Protein AF-A0A812QYU5-F1 (afdb_monomer_lite)

Foldseek 3Di:
DDDDDDDDDDDDPVVVVVVVVVVVVVVVVVVVVVVVVVVVVVVVVVVVVVVVVVVVVVVVVVVVVVVVVVVVVVVVVVVVVVVVVVVVVVVVVVVVCVVVVNDDDDDDDDDDDDDDDDDDDDDDDDDDDDDDDDDDDDDDDDDDDADDDDDDDDDDDDDDDDDDDDDDDDDDDDDDDDDDDDDDDDDDDDDDDDDDDDDDDDDDPDDWDKDKDKFQADPPAAQQFDWDQDLVQLWTFTQDGHCRHRLVVVCVVCVVPPNVPRDDHGKTFQDWDPDGSHNVVNVVSSVPDRMIMTITTDDDHDDDDDDDDDDDDDDDDDDDDDDDDDDDDDDDDDDDDDDDDDDDDDDDDDPDPPPDPPPDVQVVQQPDDDQQDCVLFVEKDDPDVQKIKTWAADPVRFKIKIKIKHALADAKKWKWFCALQHLALIWIFIWFDDPNDIDTFIFHDNDPDQTHTDPDDQKDWLDWDCPPSMTITMIMGGQWDQDVSTDDRLFQWKGKMKIFGPRHRPRDDGPDIDIDIFRRHPYRDDPFPPLVVFFKFDDWQPFAWQAADPPADDGQKWKKKFKAFVQVGGDPVDDLLDKWFFQKKAKFWDPQANQFFFKKWKFFFDVVQCVVVVDDGNDMDRHVLPPGPRRAFTQDIGGPPDGMPGHPQQEGAIGRNPGGMMMMMTITGRSVSDPPDTTTIDIMTGIDPDHHNAHKGKEKFFCFAACLQDPFAAAQAFKDKDQKAKDALVLQLQFPDFKKFWAFKWWDKADFWAKKWKFKDAPNHTDDTQGIDNGDDNSRTDTIGGSCRMDGRRMMMIMIIIGGNSVPPGTAARHSHNSHITTMMMTIIDRDSQDPDYWRWRPDDPWTWTARDDNVNVPDDDVVVVSVDVVNSVVRIDTDPRDPDDPPNDDTRDDCQDPSVQVSSCVSLVDNCVPQRDPPDPPSVVVVVVVVVVVVSVVSD

Sequence (941 aa):
MLFNEIDEVPFHRICMAMRLSEEDGKQQVLSLKMLVNERMEEVWQKGRQVLTQVQQKQQSKTDQLVSELRQLKERQEALQTEHESLKQMLVLAASQLALLGMGVPDGKLSQGLSTPTTVGTDSVHEITPQRSDPLNAEAGYSPLPEVPTFPFATAAGAPLSLAKVLSSSHTPEFGPGADAAPRLPAPLSLATSLSVNEAPYSARAQTPSVFSLTLRKADDTELGLSVEPVESQKVLLVKGINADGAVEAFNRQCGDLNPERMVLPGDRIISVNSVSYDPDKMLDECREKQLIKLTLARGDGPLPENPAASTGRMSGLRAAATEFVPKTSQEPPLPEVLRSPPKMAGWPWAVLLAALPAGSAAAACYSSGDIFMQENFPFCQELQPGLLMYFGPSADGDYMKLGMYAENHTGWSALGIGGNGGMKGAQQIVVRKVEDEFVAEERYSTDYTMPLLQETQEVLLFFASEAGGHTSWGVLLPARSCKAGERYAMEDVGMFMHWALGDTHSFGYHTQRGQFHTNLVAGPPAPPPDMSTYDAAELTMPNVAVVLGDGGADRKNPYICSMFDLMEVLPSSRNFSDKHHAAMFSPVLDSASRQYVHHMILYECSDQAAADNNFTHHQVIGNCERMLRGCQTTKWPWAVGGEDLVLPENVGIPLGNGARWYALQVHYYNPNLDSGVRDSSGVRLSLAPSLRTHDAETFGLVGGASPMQREPLPPGVANISIPSAVLPAECTNQWPVEEITVLGVMHHAHLVGKELSVHVTRNGEYVGEMRREKIYDFNHQSLEGSSVKKLKRGDELTLTCSYDTSGRTEPTNFGDFTQDEMCLAYFLHYPALTSRRLMFLRANGDTRISLCPSPQMLSGQNAFELTQNPLQLLSLAVTSTAPALNPPACESHGDLASAAAVDVLRAMTGVDVSRFTTDTSAASSAAALMALAAAAWRFMW

Structure (mmCIF, N/CA/C/O backbone):
data_AF-A0A812QYU5-F1
#
_entry.id   AF-A0A812QYU5-F1
#
loop_
_atom_site.group_PDB
_atom_site.id
_atom_site.type_symbol
_atom_site.label_atom_id
_atom_site.label_alt_id
_atom_site.label_comp_id
_atom_site.label_asym_id
_atom_site.label_entity_id
_atom_site.label_seq_id
_atom_site.pdbx_PDB_ins_code
_atom_site.Cartn_x
_atom_site.Cartn_y
_atom_site.Cartn_z
_atom_site.occupancy
_atom_site.B_iso_or_equiv
_atom_site.auth_seq_id
_atom_site.auth_comp_id
_atom_site.auth_asym_id
_atom_site.auth_atom_id
_atom_site.pdbx_PDB_model_num
ATOM 1 N N . MET A 1 1 ? -67.963 21.994 72.493 1.00 32.75 1 MET A N 1
ATOM 2 C CA . MET A 1 1 ? -67.371 21.260 73.638 1.00 32.75 1 MET A CA 1
ATOM 3 C C . MET A 1 1 ? -66.173 20.462 73.128 1.00 32.75 1 MET A C 1
ATOM 5 O O . MET A 1 1 ? -65.967 20.464 71.922 1.00 32.75 1 MET A O 1
ATOM 9 N N . LEU A 1 2 ? -65.341 19.942 74.035 1.00 32.41 2 LEU A N 1
ATOM 10 C CA . LEU A 1 2 ? -63.933 19.566 73.814 1.00 32.41 2 LEU A CA 1
ATOM 11 C C . LEU A 1 2 ? -63.672 18.282 72.989 1.00 32.41 2 LEU A C 1
ATOM 13 O O . LEU A 1 2 ? -64.582 17.499 72.734 1.00 32.41 2 LEU A O 1
ATOM 17 N N . PHE A 1 3 ? -62.394 18.118 72.616 1.00 42.47 3 PHE A N 1
ATOM 18 C CA . PHE A 1 3 ? -61.719 16.918 72.084 1.00 42.47 3 PHE A CA 1
ATOM 19 C C . PHE A 1 3 ? -61.451 15.838 73.165 1.00 42.47 3 PHE A C 1
ATOM 21 O O . PHE A 1 3 ? -61.511 16.164 74.350 1.00 42.47 3 PHE A O 1
ATOM 28 N N . ASN A 1 4 ? -61.146 14.596 72.725 1.00 37.44 4 ASN A N 1
ATOM 29 C CA . ASN A 1 4 ? -60.073 13.649 73.164 1.00 37.44 4 ASN A CA 1
ATOM 30 C C . ASN A 1 4 ? -60.382 12.219 72.612 1.00 37.44 4 ASN A C 1
ATOM 32 O O . ASN A 1 4 ? -61.548 11.839 72.586 1.00 37.44 4 ASN A O 1
ATOM 36 N N . GLU A 1 5 ? -59.492 11.534 71.868 1.00 38.78 5 GLU A N 1
ATOM 37 C CA . GLU A 1 5 ? -58.338 10.644 72.222 1.00 38.78 5 GLU A CA 1
ATOM 38 C C . GLU A 1 5 ? -58.673 9.127 72.211 1.00 38.78 5 GLU A C 1
ATOM 40 O O . GLU A 1 5 ? -59.751 8.727 72.643 1.00 38.78 5 GLU A O 1
ATOM 45 N N . ILE A 1 6 ? -57.747 8.291 71.698 1.00 37.19 6 ILE A N 1
ATOM 46 C CA . ILE A 1 6 ? -57.769 6.805 71.684 1.00 37.19 6 ILE A CA 1
ATOM 47 C C . ILE A 1 6 ? -56.317 6.279 71.809 1.00 37.19 6 ILE A C 1
ATOM 49 O O . ILE A 1 6 ? -55.430 6.825 71.156 1.00 37.19 6 ILE A O 1
ATOM 53 N N . ASP A 1 7 ? -56.106 5.219 72.604 1.00 39.56 7 ASP A N 1
ATOM 54 C CA . ASP A 1 7 ? -54.801 4.637 73.004 1.00 39.56 7 ASP A CA 1
ATOM 55 C C . ASP A 1 7 ? -54.366 3.345 72.255 1.00 39.56 7 ASP A C 1
ATOM 57 O O . ASP A 1 7 ? -55.154 2.694 71.564 1.00 39.56 7 ASP A O 1
ATOM 61 N N . GLU A 1 8 ? -53.091 2.961 72.441 1.00 40.06 8 GLU A N 1
ATOM 62 C CA . GLU A 1 8 ? -52.364 1.848 71.789 1.00 40.06 8 GLU A CA 1
ATOM 63 C C . GLU A 1 8 ? -52.450 0.457 72.486 1.00 40.06 8 GLU A C 1
ATOM 65 O O . GLU A 1 8 ? -52.959 0.299 73.595 1.00 40.06 8 GLU A O 1
ATOM 70 N N . VAL A 1 9 ? -51.885 -0.583 71.841 1.00 38.19 9 VAL A N 1
ATOM 71 C CA . VAL A 1 9 ? -51.796 -1.986 72.320 1.00 38.19 9 VAL A CA 1
ATOM 72 C C . VAL A 1 9 ? -50.335 -2.500 72.234 1.00 38.19 9 VAL A C 1
ATOM 74 O O . VAL A 1 9 ? -49.679 -2.262 71.222 1.00 38.19 9 VAL A O 1
ATOM 77 N N . PRO A 1 10 ? -49.781 -3.210 73.250 1.00 50.16 10 PRO A N 1
ATOM 78 C CA . PRO A 1 10 ? -48.324 -3.274 73.446 1.00 50.16 10 PRO A CA 1
ATOM 79 C C . PRO A 1 10 ? -47.537 -4.383 72.713 1.00 50.16 10 PRO A C 1
ATOM 81 O O . PRO A 1 10 ? -47.919 -5.553 72.643 1.00 50.16 10 PRO A O 1
ATOM 84 N N . PHE A 1 11 ? -46.317 -4.000 72.326 1.00 42.25 11 PHE A N 1
ATOM 85 C CA . PHE A 1 11 ? -45.297 -4.689 71.511 1.00 42.25 11 PHE A CA 1
ATOM 86 C C . PHE A 1 11 ? -44.861 -6.119 71.923 1.00 42.25 11 PHE A C 1
ATOM 88 O O . PHE A 1 11 ? -44.212 -6.823 71.149 1.00 42.25 11 PHE A O 1
ATOM 95 N N . HIS A 1 12 ? -45.137 -6.570 73.150 1.00 43.38 12 HIS A N 1
ATOM 96 C CA . HIS A 1 12 ? -44.312 -7.613 73.783 1.00 43.38 12 HIS A CA 1
ATOM 97 C C . HIS A 1 12 ? -44.539 -9.051 73.266 1.00 43.38 12 HIS A C 1
ATOM 99 O O . HIS A 1 12 ? -43.624 -9.872 73.318 1.00 43.38 12 HIS A O 1
ATOM 105 N N . ARG A 1 13 ? -45.726 -9.375 72.730 1.00 43.84 13 ARG A N 1
ATOM 106 C CA . ARG A 1 13 ? -46.030 -10.735 72.224 1.00 43.84 13 ARG A CA 1
ATOM 107 C C . ARG A 1 13 ? -45.393 -11.057 70.869 1.00 43.84 13 ARG A C 1
ATOM 109 O O . ARG A 1 13 ? -45.189 -12.229 70.568 1.00 43.84 13 ARG A O 1
ATOM 116 N N . ILE A 1 14 ? -45.063 -10.043 70.072 1.00 51.47 14 ILE A N 1
ATOM 117 C CA . ILE A 1 14 ? -44.524 -10.211 68.714 1.00 51.47 14 ILE A CA 1
ATOM 118 C C . ILE A 1 14 ? -43.047 -10.651 68.757 1.00 51.47 14 ILE A C 1
ATOM 120 O O . ILE A 1 14 ? -42.633 -11.524 67.995 1.00 51.47 14 ILE A O 1
ATOM 124 N N . CYS A 1 15 ? -42.266 -10.142 69.716 1.00 43.69 15 CYS A N 1
ATOM 125 C CA . CYS A 1 15 ? -40.839 -10.462 69.849 1.00 43.69 15 CYS A CA 1
ATOM 126 C C . CYS A 1 15 ? -40.548 -11.932 70.209 1.00 43.69 15 CYS A C 1
ATOM 128 O O . CYS A 1 15 ? -39.466 -12.434 69.907 1.00 43.69 15 CYS A O 1
ATOM 130 N N . MET A 1 16 ? -41.486 -12.632 70.859 1.00 43.38 16 MET A N 1
ATOM 131 C CA . MET A 1 16 ? -41.274 -14.020 71.292 1.00 43.38 16 MET A CA 1
ATOM 132 C C . MET A 1 16 ? -41.450 -15.025 70.143 1.00 43.38 16 MET A C 1
ATOM 134 O O . MET A 1 16 ? -40.746 -16.029 70.101 1.00 43.38 16 MET A O 1
ATOM 138 N N . ALA A 1 17 ? -42.334 -14.728 69.183 1.00 41.75 17 ALA A N 1
ATOM 139 C CA . ALA A 1 17 ? -42.537 -15.554 67.992 1.00 41.75 17 ALA A CA 1
ATOM 140 C C . ALA A 1 17 ? -41.365 -15.447 67.000 1.00 41.75 17 ALA A C 1
ATOM 142 O O . ALA A 1 17 ? -40.954 -16.456 66.433 1.00 41.75 17 ALA A O 1
ATOM 143 N N . MET A 1 18 ? -40.780 -14.251 66.836 1.00 49.00 18 MET A N 1
ATOM 144 C CA . MET A 1 18 ? -39.635 -14.059 6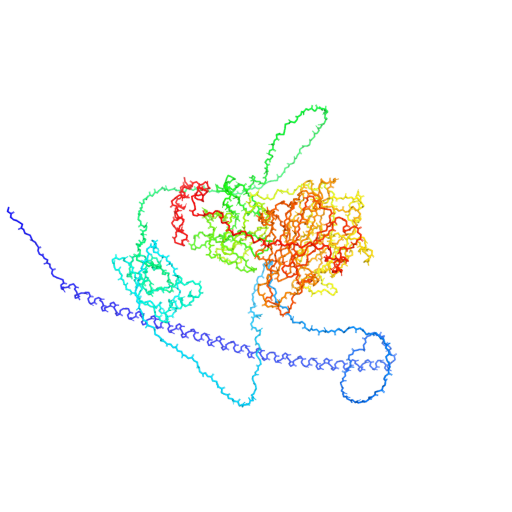5.935 1.00 49.00 18 MET A CA 1
ATOM 145 C C . MET A 1 18 ? -38.394 -14.854 66.367 1.00 49.00 18 MET A C 1
ATOM 147 O O . MET A 1 18 ? -37.768 -15.487 65.518 1.00 49.00 18 MET A O 1
ATOM 151 N N . ARG A 1 19 ? -38.078 -14.905 67.672 1.00 48.94 19 ARG A N 1
ATOM 152 C CA . ARG A 1 19 ? -36.902 -15.648 68.173 1.00 48.94 19 ARG A CA 1
ATOM 153 C C . ARG A 1 19 ? -36.929 -17.138 67.830 1.00 48.94 19 ARG A C 1
ATOM 155 O O . ARG A 1 19 ? -35.887 -17.681 67.487 1.00 48.94 19 ARG A O 1
ATOM 162 N N . LEU A 1 20 ? -38.100 -17.777 67.872 1.00 42.69 20 LEU A N 1
ATOM 163 C CA . LEU A 1 20 ? -38.232 -19.201 67.542 1.00 42.69 20 LEU A CA 1
ATOM 164 C C . LEU A 1 20 ? -37.976 -19.475 66.049 1.00 42.69 20 LEU A C 1
ATOM 166 O O . LEU A 1 20 ? -37.277 -20.429 65.723 1.00 42.69 20 LEU A O 1
ATOM 170 N N . SER A 1 21 ? -38.441 -18.605 65.141 1.00 50.16 21 SER A N 1
ATOM 171 C CA . SER A 1 21 ? -38.116 -18.743 63.707 1.00 50.16 21 SER A CA 1
ATOM 172 C C . SER A 1 21 ? -36.641 -18.466 63.383 1.00 50.16 21 SER A C 1
ATOM 174 O O . SER A 1 21 ? -36.109 -18.983 62.402 1.00 50.16 21 SER A O 1
ATOM 176 N N . GLU A 1 22 ? -35.969 -17.659 64.209 1.00 53.38 22 GLU A N 1
ATOM 177 C CA . GLU A 1 22 ? -34.564 -17.298 64.016 1.00 53.38 22 GLU A CA 1
ATOM 178 C C . GLU A 1 22 ? -33.611 -18.448 64.389 1.00 53.38 22 GLU A C 1
ATOM 180 O O . GLU A 1 22 ? -32.553 -18.589 63.775 1.00 53.38 22 GLU A O 1
ATOM 185 N N . GLU A 1 23 ? -33.976 -19.288 65.366 1.00 51.81 23 GLU A N 1
ATOM 186 C CA . GLU A 1 23 ? -33.218 -20.498 65.717 1.00 51.81 23 GLU A CA 1
ATOM 187 C C . GLU A 1 23 ? -33.377 -21.600 64.656 1.00 51.81 23 GLU A C 1
ATOM 189 O O . GLU A 1 23 ? -32.361 -22.099 64.164 1.00 51.81 23 GLU A O 1
ATOM 194 N N . ASP A 1 24 ? -34.604 -21.894 64.203 1.00 52.97 24 ASP A N 1
ATOM 195 C CA . ASP A 1 24 ? -34.855 -22.862 63.117 1.00 52.97 24 ASP A CA 1
ATOM 196 C C . ASP A 1 24 ? -34.116 -22.474 61.818 1.00 52.97 24 ASP A C 1
ATOM 198 O O . ASP A 1 24 ? -33.469 -23.312 61.177 1.00 52.97 24 ASP A O 1
ATOM 202 N N . GLY A 1 25 ? -34.141 -21.186 61.450 1.00 55.72 25 GLY A N 1
ATOM 203 C CA . GLY A 1 25 ? -33.416 -20.670 60.285 1.00 55.72 25 GLY A CA 1
ATOM 204 C C . GLY A 1 25 ? -31.895 -20.834 60.403 1.00 55.72 25 GLY A C 1
ATOM 205 O O . GLY A 1 25 ? -31.234 -21.253 59.449 1.00 55.72 25 GLY A O 1
ATOM 206 N N . LYS A 1 26 ? -31.322 -20.584 61.590 1.00 59.41 26 LYS A N 1
ATOM 207 C CA . LYS A 1 26 ? -29.887 -20.807 61.850 1.00 59.41 26 LYS A CA 1
ATOM 208 C C . LYS A 1 26 ? -29.515 -22.285 61.751 1.00 59.41 26 LYS A C 1
ATOM 210 O O . LYS A 1 26 ? -28.446 -22.603 61.229 1.00 59.41 26 LYS A O 1
ATOM 215 N N . GLN A 1 27 ? -30.393 -23.186 62.186 1.00 61.03 27 GLN A N 1
ATOM 216 C CA . GLN A 1 27 ? -30.155 -24.629 62.147 1.00 61.03 27 GLN A CA 1
ATOM 217 C C . GLN A 1 27 ? -30.183 -25.188 60.711 1.00 61.03 27 GLN A C 1
ATOM 219 O O . GLN A 1 27 ? -29.336 -26.014 60.362 1.00 61.03 27 GLN A O 1
ATOM 224 N N . GLN A 1 28 ? -31.068 -24.678 59.843 1.00 57.66 28 GLN A N 1
ATOM 225 C CA . GLN A 1 28 ? -31.076 -25.011 58.409 1.00 57.66 28 GLN A CA 1
ATOM 226 C C . GLN A 1 28 ? -29.840 -24.479 57.665 1.00 57.66 28 GLN A C 1
ATOM 228 O O . GLN A 1 28 ? -29.243 -25.194 56.860 1.00 57.66 28 GLN A O 1
ATOM 233 N N . VAL A 1 29 ? -29.399 -23.250 57.954 1.00 57.06 29 VAL A N 1
ATOM 234 C CA . VAL A 1 29 ? -28.171 -22.694 57.353 1.00 57.06 29 VAL A CA 1
ATOM 235 C C . VAL A 1 29 ? -26.929 -23.483 57.784 1.00 57.06 29 VAL A C 1
ATOM 237 O O . VAL A 1 29 ? -26.013 -23.669 56.981 1.00 57.06 29 VAL A O 1
ATOM 240 N N . LEU A 1 30 ? -26.891 -23.990 59.022 1.00 63.91 30 LEU A N 1
ATOM 241 C CA . LEU A 1 30 ? -25.787 -24.828 59.494 1.00 63.91 30 LEU A CA 1
ATOM 242 C C . LEU A 1 30 ? -25.720 -26.170 58.742 1.00 63.91 30 LEU A C 1
ATOM 244 O O . LEU A 1 30 ? -24.634 -26.574 58.324 1.00 63.91 30 LEU A O 1
ATOM 248 N N . SER A 1 31 ? -26.863 -26.832 58.514 1.00 62.44 31 SER A N 1
ATOM 249 C CA . SER A 1 31 ? -26.903 -28.109 57.784 1.00 62.44 31 SER A CA 1
ATOM 250 C C . SER A 1 31 ? -26.519 -27.951 56.308 1.00 62.44 31 SER A C 1
ATOM 252 O O . SER A 1 31 ? -25.753 -28.761 55.786 1.00 62.44 31 SER A O 1
ATOM 254 N N . LEU A 1 32 ? -26.952 -26.863 55.659 1.00 60.31 32 LEU A N 1
ATOM 255 C CA . LEU A 1 32 ? -26.539 -26.510 54.297 1.00 60.31 32 LEU A CA 1
ATOM 256 C C . LEU A 1 32 ? -25.030 -26.257 54.195 1.00 60.31 32 LEU A C 1
ATOM 258 O O . LEU A 1 32 ? -24.388 -26.782 53.287 1.00 60.31 32 LEU A O 1
ATOM 262 N N . LYS A 1 33 ? -24.437 -25.519 55.144 1.00 61.09 33 LYS A N 1
ATOM 263 C CA . LYS A 1 33 ? -22.980 -25.292 55.178 1.00 61.09 33 LYS A CA 1
ATOM 264 C C . LYS A 1 33 ? -22.191 -26.591 55.354 1.00 61.09 33 LYS A C 1
ATOM 266 O O . LYS A 1 33 ? -21.169 -26.764 54.694 1.00 61.09 33 LYS A O 1
ATOM 271 N N . MET A 1 34 ? -22.669 -27.518 56.188 1.00 66.69 34 MET A N 1
ATOM 272 C CA . MET A 1 34 ? -22.045 -28.838 56.339 1.00 66.69 34 MET A CA 1
ATOM 273 C C . MET A 1 34 ? -22.105 -29.653 55.040 1.00 66.69 34 MET A C 1
ATOM 275 O O . MET A 1 34 ? -21.079 -30.175 54.611 1.00 66.69 34 MET A O 1
ATOM 279 N N . LEU A 1 35 ? -23.267 -29.697 54.377 1.00 65.69 35 LEU A N 1
ATOM 280 C CA . LEU A 1 35 ? -23.456 -30.430 53.120 1.00 65.69 35 LEU A CA 1
ATOM 281 C C . LEU A 1 35 ? -22.597 -29.869 51.970 1.00 65.69 35 LEU A C 1
ATOM 283 O O . LEU A 1 35 ? -22.055 -30.632 51.170 1.00 65.69 35 LEU A O 1
ATOM 287 N N . VAL A 1 36 ? -22.447 -28.542 51.892 1.00 62.38 36 VAL A N 1
ATOM 288 C CA . VAL A 1 36 ? -21.575 -27.886 50.903 1.00 62.38 36 VAL A CA 1
ATOM 289 C C . VAL A 1 36 ? -20.102 -28.215 51.161 1.00 62.38 36 VAL A C 1
ATOM 291 O O . VAL A 1 36 ? -19.406 -28.593 50.221 1.00 62.38 36 VAL A O 1
ATOM 294 N N . ASN A 1 37 ? -19.636 -28.164 52.415 1.00 63.00 37 ASN A N 1
ATOM 295 C CA . ASN A 1 37 ? -18.259 -28.545 52.756 1.00 63.00 37 ASN A CA 1
ATOM 296 C C . ASN A 1 37 ? -17.967 -30.024 52.455 1.00 63.00 37 ASN A C 1
ATOM 298 O O . ASN A 1 37 ? -16.914 -30.338 51.905 1.00 63.00 37 ASN A O 1
ATOM 302 N N . GLU A 1 38 ? -18.898 -30.928 52.774 1.00 72.06 38 GLU A N 1
ATOM 303 C CA . GLU A 1 38 ? -18.761 -32.360 52.480 1.00 72.06 38 GLU A CA 1
ATOM 304 C C . GLU A 1 38 ? -18.632 -32.611 50.967 1.00 72.06 38 GLU A C 1
ATOM 306 O O . GLU A 1 38 ? -17.757 -33.361 50.528 1.00 72.06 38 GLU A O 1
ATOM 311 N N . ARG A 1 39 ? -19.429 -31.911 50.146 1.00 63.97 39 ARG A N 1
ATOM 312 C CA . ARG A 1 39 ? -19.328 -31.980 48.680 1.00 63.97 39 ARG A CA 1
ATOM 313 C C . ARG A 1 39 ? -18.061 -31.333 48.121 1.00 63.97 39 ARG A C 1
ATOM 315 O O . ARG A 1 39 ? -17.496 -31.883 47.176 1.00 63.97 39 ARG A O 1
ATOM 322 N N . MET A 1 40 ? -17.590 -30.216 48.679 1.00 58.91 40 MET A N 1
ATOM 323 C CA . MET A 1 40 ? -16.319 -29.614 48.255 1.00 58.91 40 MET A CA 1
ATOM 324 C C . MET A 1 40 ? -15.139 -30.544 48.548 1.00 58.91 40 MET A C 1
ATOM 326 O O . MET A 1 40 ? -14.323 -30.769 47.655 1.00 58.91 40 MET A O 1
ATOM 330 N N . GLU A 1 41 ? -15.077 -31.157 49.734 1.00 70.50 41 GLU A N 1
ATOM 331 C CA . GLU A 1 41 ? -14.002 -32.103 50.056 1.00 70.50 41 GLU A CA 1
ATOM 332 C C . GLU A 1 41 ? -14.097 -33.379 49.199 1.00 70.50 41 GLU A C 1
ATOM 334 O O . GLU A 1 41 ? -13.071 -33.859 48.725 1.00 70.50 41 GLU A O 1
ATOM 339 N N . GLU A 1 42 ? -15.295 -33.890 48.883 1.00 74.25 42 GLU A N 1
ATOM 340 C CA . GLU A 1 42 ? -15.465 -35.016 47.945 1.00 74.25 42 GLU A CA 1
ATOM 341 C C . GLU A 1 42 ? -14.922 -34.692 46.535 1.00 74.25 42 GLU A C 1
ATOM 343 O O . GLU A 1 42 ? -14.228 -35.511 45.921 1.00 74.25 42 GLU A O 1
ATOM 348 N N . VAL A 1 43 ? -15.201 -33.492 46.015 1.00 67.38 43 VAL A N 1
ATOM 349 C CA . VAL A 1 43 ? -14.676 -33.024 44.720 1.00 67.38 43 VAL A CA 1
ATOM 350 C C . VAL A 1 43 ? -13.157 -32.830 44.783 1.00 67.38 43 VAL A C 1
ATOM 352 O O . VAL A 1 43 ? -12.444 -33.257 43.873 1.00 67.38 43 VAL A O 1
ATOM 355 N N . TRP A 1 44 ? -12.637 -32.276 45.878 1.00 62.38 44 TRP A N 1
ATOM 356 C CA . TRP A 1 44 ? -11.206 -32.049 46.104 1.00 62.38 44 TRP A CA 1
ATOM 357 C C . TRP A 1 44 ? -10.412 -33.360 46.281 1.00 62.38 44 TRP A C 1
ATOM 359 O O . TRP A 1 44 ? -9.284 -33.500 45.798 1.00 62.38 44 TRP A O 1
ATOM 369 N N . GLN A 1 45 ? -11.000 -34.373 46.925 1.00 78.19 45 GLN A N 1
ATOM 370 C CA . GLN A 1 45 ? -10.486 -35.751 46.984 1.00 78.19 45 GLN A CA 1
ATOM 371 C C . GLN A 1 45 ? -10.390 -36.365 45.577 1.00 78.19 45 GLN A C 1
ATOM 373 O O . GLN A 1 45 ? -9.326 -36.856 45.194 1.00 78.19 45 GLN A O 1
ATOM 378 N N . LYS A 1 46 ? -11.462 -36.281 44.774 1.00 75.25 46 LYS A N 1
ATOM 379 C CA . LYS A 1 46 ? -11.478 -36.792 43.389 1.00 75.25 46 LYS A CA 1
ATOM 380 C C . LYS A 1 46 ? -10.463 -36.072 42.498 1.00 75.25 46 LYS A C 1
ATOM 382 O O . LYS A 1 46 ? -9.732 -36.736 41.766 1.00 75.25 46 LYS A O 1
ATOM 387 N N . GLY A 1 47 ? -10.350 -34.747 42.613 1.00 70.94 47 GLY A N 1
ATOM 388 C CA . GLY A 1 47 ? -9.349 -33.952 41.896 1.00 70.94 47 GLY A CA 1
ATOM 389 C C . GLY A 1 47 ? -7.916 -34.417 42.181 1.00 70.94 47 GLY A C 1
ATOM 390 O O . GLY A 1 47 ? -7.159 -34.685 41.247 1.00 70.94 47 GLY A O 1
ATOM 391 N N . ARG A 1 48 ? -7.562 -34.619 43.460 1.00 71.00 48 ARG A N 1
ATOM 392 C CA . ARG A 1 48 ? -6.239 -35.140 43.864 1.00 71.00 48 ARG A CA 1
ATOM 393 C C . ARG A 1 48 ? -5.972 -36.562 43.354 1.00 71.00 48 ARG A C 1
ATOM 395 O O . ARG A 1 48 ? -4.858 -36.844 42.910 1.00 71.00 48 ARG A O 1
ATOM 402 N N . GLN A 1 49 ? -6.972 -37.448 43.361 1.00 78.81 49 GLN A N 1
ATOM 403 C CA . GLN A 1 49 ? -6.831 -38.799 42.796 1.00 78.81 49 GLN A CA 1
ATOM 404 C C . GLN A 1 49 ? -6.579 -38.774 41.281 1.00 78.81 49 GLN A C 1
ATOM 406 O O . GLN A 1 49 ? -5.679 -39.469 40.809 1.00 78.81 49 GLN A O 1
ATOM 411 N N . VAL A 1 50 ? -7.307 -37.944 40.525 1.00 74.94 50 VAL A N 1
ATOM 412 C CA . VAL A 1 50 ? -7.106 -37.792 39.072 1.00 74.94 50 VAL A CA 1
ATOM 413 C C . VAL A 1 50 ? -5.722 -37.214 38.764 1.00 74.94 50 VAL A C 1
ATOM 415 O O . VAL A 1 50 ? -5.013 -37.775 37.931 1.00 74.94 50 VAL A O 1
ATOM 418 N N . LEU A 1 51 ? -5.286 -36.170 39.478 1.00 70.94 51 LEU A N 1
ATOM 419 C CA . LEU A 1 51 ? -3.927 -35.614 39.363 1.00 70.94 51 LEU A CA 1
ATOM 420 C C . LEU A 1 51 ? -2.844 -36.678 39.600 1.00 70.94 51 LEU A C 1
ATOM 422 O O . LEU A 1 51 ? -1.925 -36.814 38.794 1.00 70.94 51 LEU A O 1
ATOM 426 N N . THR A 1 52 ? -2.999 -37.492 40.649 1.00 76.69 52 THR A N 1
ATOM 427 C CA . THR A 1 52 ? -2.060 -38.583 40.970 1.00 76.69 52 THR A CA 1
ATOM 428 C C . THR A 1 52 ? -2.013 -39.637 39.857 1.00 76.69 52 THR A C 1
ATOM 430 O O . THR A 1 52 ? -0.931 -40.068 39.460 1.00 76.69 52 THR A O 1
ATOM 433 N N . GLN A 1 53 ? -3.168 -40.024 39.300 1.00 78.88 53 GLN A N 1
ATOM 434 C CA . GLN A 1 53 ? -3.240 -40.974 38.182 1.00 78.88 53 GLN A CA 1
ATOM 435 C C . GLN A 1 53 ? -2.620 -40.414 36.896 1.00 78.88 53 GLN A C 1
ATOM 437 O O . GLN A 1 53 ? -1.920 -41.140 36.190 1.00 78.88 53 GLN A O 1
ATOM 442 N N . VAL A 1 54 ? -2.845 -39.132 36.589 1.00 77.44 54 VAL A N 1
ATOM 443 C CA . VAL A 1 54 ? -2.229 -38.456 35.436 1.00 77.44 54 VAL A CA 1
ATOM 444 C C . VAL A 1 54 ? -0.710 -38.420 35.594 1.00 77.44 54 VAL A C 1
ATOM 446 O O . VAL A 1 54 ? -0.001 -38.788 34.660 1.00 77.44 54 VAL A O 1
ATOM 449 N N . GLN A 1 55 ? -0.204 -38.074 36.780 1.00 71.94 55 GLN A N 1
ATOM 450 C CA . GLN A 1 55 ? 1.232 -38.016 37.054 1.00 71.94 55 GLN A CA 1
ATOM 451 C C . GLN A 1 55 ? 1.900 -39.400 36.959 1.00 71.94 55 GLN A C 1
ATOM 453 O O . GLN A 1 55 ? 2.924 -39.540 36.293 1.00 71.94 55 GLN A O 1
ATOM 458 N N . GLN A 1 56 ? 1.282 -40.448 37.518 1.00 81.25 56 GLN A N 1
ATOM 459 C CA . GLN A 1 56 ? 1.765 -41.832 37.385 1.00 81.25 56 GLN A CA 1
ATOM 460 C C . GLN A 1 56 ? 1.746 -42.324 35.929 1.00 81.25 56 GLN A C 1
ATOM 462 O O . GLN A 1 56 ? 2.701 -42.952 35.469 1.00 81.25 56 GLN A O 1
ATOM 467 N N . LYS A 1 57 ? 0.683 -42.015 35.175 1.00 80.00 57 LYS A N 1
ATOM 468 C CA . LYS A 1 57 ? 0.554 -42.392 33.758 1.00 80.00 57 LYS A CA 1
ATOM 469 C C . LYS A 1 57 ? 1.553 -41.651 32.869 1.00 80.00 57 LYS A C 1
ATOM 471 O O . LYS A 1 57 ? 2.050 -42.236 31.909 1.00 80.00 57 LYS A O 1
ATOM 476 N N . GLN A 1 58 ? 1.861 -40.396 33.193 1.00 72.81 58 GLN A N 1
ATOM 477 C CA . GLN A 1 58 ? 2.907 -39.629 32.525 1.00 72.81 58 GLN A CA 1
ATOM 478 C C . GLN A 1 58 ? 4.281 -40.249 32.793 1.00 72.81 58 GLN A C 1
ATOM 480 O O . GLN A 1 58 ? 5.023 -40.504 31.850 1.00 72.81 58 GLN A O 1
ATOM 485 N N . GLN A 1 59 ? 4.589 -40.574 34.051 1.00 77.88 59 GLN A N 1
ATOM 486 C CA . GLN A 1 59 ? 5.879 -41.153 34.426 1.00 77.88 59 GLN A CA 1
ATOM 487 C C . GLN A 1 59 ? 6.109 -42.530 33.784 1.00 77.88 59 GLN A C 1
ATOM 489 O O . GLN A 1 59 ? 7.130 -42.732 33.135 1.00 77.88 59 GLN A O 1
ATOM 494 N N . SER A 1 60 ? 5.109 -43.419 33.815 1.00 83.19 60 SER A N 1
ATOM 495 C CA . SER A 1 60 ? 5.175 -44.720 33.130 1.00 83.19 60 SER A CA 1
ATOM 496 C C . SER A 1 60 ? 5.392 -44.599 31.614 1.00 83.19 60 SER A C 1
ATOM 498 O O . SER A 1 60 ? 6.075 -45.444 31.036 1.00 83.19 60 SER A O 1
ATOM 500 N N . LYS A 1 61 ? 4.832 -43.570 30.960 1.00 77.19 61 LYS A N 1
ATOM 501 C CA . LYS A 1 61 ? 5.087 -43.303 29.536 1.00 77.19 61 LYS A CA 1
ATOM 502 C C . LYS A 1 61 ? 6.502 -42.789 29.287 1.00 77.19 61 LYS A C 1
ATOM 504 O O . LYS A 1 61 ? 7.115 -43.206 28.310 1.00 77.19 61 LYS A O 1
ATOM 509 N N . THR A 1 62 ? 7.018 -41.912 30.148 1.00 75.88 62 THR A N 1
ATOM 510 C CA . THR A 1 62 ? 8.404 -41.431 30.070 1.00 75.88 62 THR A CA 1
ATOM 511 C C . THR A 1 62 ? 9.388 -42.593 30.193 1.00 75.88 62 THR A C 1
ATOM 513 O O . THR A 1 62 ? 10.270 -42.730 29.349 1.00 75.88 62 THR A O 1
ATOM 516 N N . ASP A 1 63 ? 9.191 -43.478 31.174 1.00 83.94 63 ASP A N 1
ATOM 517 C CA . ASP A 1 63 ? 10.046 -44.652 31.387 1.00 83.94 63 ASP A CA 1
ATOM 518 C C . ASP A 1 63 ? 10.014 -45.608 30.178 1.00 83.94 63 ASP A C 1
ATOM 520 O O . ASP A 1 63 ? 11.058 -46.104 29.741 1.00 83.94 63 ASP A O 1
ATOM 524 N N . GLN A 1 64 ? 8.834 -45.811 29.573 1.00 84.62 64 GLN A N 1
ATOM 525 C CA . GLN A 1 64 ? 8.703 -46.573 28.329 1.00 84.62 64 GLN A CA 1
ATOM 526 C C . GLN A 1 64 ? 9.490 -45.916 27.181 1.00 84.62 64 GLN A C 1
ATOM 528 O O . GLN A 1 64 ? 10.292 -46.595 26.536 1.00 84.62 64 GLN A O 1
ATOM 533 N N . LEU A 1 65 ? 9.329 -44.605 26.962 1.00 78.50 65 LEU A N 1
ATOM 534 C CA . LEU A 1 65 ? 10.015 -43.875 25.887 1.00 78.50 65 LEU A CA 1
ATOM 535 C C . LEU A 1 65 ? 11.545 -43.935 26.028 1.00 78.50 65 LEU A C 1
ATOM 537 O O . LEU A 1 65 ? 12.257 -44.117 25.042 1.00 78.50 65 LEU A O 1
ATOM 541 N N . VAL A 1 66 ? 12.056 -43.829 27.259 1.00 82.19 66 VAL A N 1
ATOM 542 C CA . VAL A 1 66 ? 13.490 -43.963 27.567 1.00 82.19 66 VAL A CA 1
ATOM 543 C C . VAL A 1 66 ? 13.997 -45.370 27.228 1.00 82.19 66 VAL A C 1
ATOM 545 O O . VAL A 1 66 ? 15.095 -45.513 26.683 1.00 82.19 66 VAL A O 1
ATOM 548 N N . SER A 1 67 ? 13.199 -46.413 27.484 1.00 84.88 67 SER A N 1
ATOM 549 C CA . SER A 1 67 ? 13.558 -47.791 27.120 1.00 84.88 67 SER A CA 1
ATOM 550 C C . SER A 1 67 ? 13.595 -48.018 25.600 1.00 84.88 67 SER A C 1
ATOM 552 O O . SER A 1 67 ? 14.506 -48.679 25.099 1.00 84.88 67 SER A O 1
ATOM 554 N N . GLU A 1 68 ? 12.665 -47.416 24.853 1.00 83.75 68 GLU A N 1
ATOM 555 C CA . GLU A 1 68 ? 12.595 -47.512 23.390 1.00 83.75 68 GLU A CA 1
ATOM 556 C C . GLU A 1 68 ? 13.736 -46.728 22.718 1.00 83.75 68 GLU A C 1
ATOM 558 O O . GLU A 1 68 ? 14.413 -47.260 21.836 1.00 83.75 68 GLU A O 1
ATOM 563 N N . LEU A 1 69 ? 14.040 -45.514 23.198 1.00 80.88 69 LEU A N 1
ATOM 564 C CA . LEU A 1 69 ? 15.199 -44.729 22.749 1.00 80.88 69 LEU A CA 1
ATOM 565 C C . LEU A 1 69 ? 16.521 -45.472 22.970 1.00 80.88 69 LEU A C 1
ATOM 567 O O . LEU A 1 69 ? 17.398 -45.447 22.103 1.00 80.88 69 LEU A O 1
ATOM 571 N N . ARG A 1 70 ? 16.660 -46.178 24.099 1.00 86.44 70 ARG A N 1
ATOM 572 C CA . ARG A 1 70 ? 17.835 -47.013 24.361 1.00 86.44 70 ARG A CA 1
ATOM 573 C C . ARG A 1 70 ? 17.969 -48.146 23.335 1.00 86.44 70 ARG A C 1
ATOM 575 O O . ARG A 1 70 ? 19.057 -48.329 22.795 1.00 86.44 70 ARG A O 1
ATOM 582 N N . GLN A 1 71 ? 16.886 -48.862 23.023 1.00 87.31 71 GLN A N 1
ATOM 583 C CA . GLN A 1 71 ? 16.915 -49.926 22.006 1.00 87.31 71 GLN A CA 1
ATOM 584 C C . GLN A 1 71 ? 17.232 -49.393 20.600 1.00 87.31 71 GLN A C 1
ATOM 586 O O . GLN A 1 71 ? 17.933 -50.055 19.834 1.00 87.31 71 GLN A O 1
ATOM 591 N N . LEU A 1 72 ? 16.737 -48.202 20.247 1.00 83.50 72 LEU A N 1
ATOM 592 C CA . LEU A 1 72 ? 17.061 -47.558 18.971 1.00 83.50 72 LEU A CA 1
ATOM 593 C C . LEU A 1 72 ? 18.546 -47.189 18.883 1.00 83.50 72 LEU A C 1
ATOM 595 O O . LEU A 1 72 ? 19.171 -47.455 17.857 1.00 83.50 72 LEU A O 1
ATOM 599 N N . LYS A 1 73 ? 19.132 -46.665 19.967 1.00 86.12 73 LYS A N 1
ATOM 600 C CA . LYS A 1 73 ? 20.567 -46.365 20.035 1.00 86.12 73 LYS A CA 1
ATOM 601 C C . LYS A 1 73 ? 21.431 -47.626 19.900 1.00 86.12 73 LYS A C 1
ATOM 603 O O . LYS A 1 73 ? 22.339 -47.647 19.075 1.00 86.12 73 LYS A O 1
ATOM 608 N N . GLU A 1 74 ? 21.107 -48.693 20.633 1.00 90.25 74 GLU A N 1
ATOM 609 C CA . GLU A 1 74 ? 21.823 -49.979 20.544 1.00 90.25 74 GLU A CA 1
ATOM 610 C C . GLU A 1 74 ? 21.760 -50.571 19.114 1.00 90.25 74 GLU A C 1
ATOM 612 O O . GLU A 1 74 ? 22.748 -51.113 18.617 1.00 90.25 74 GLU A O 1
ATOM 617 N N . ARG A 1 75 ? 20.637 -50.401 18.392 1.00 87.06 75 ARG A N 1
ATOM 618 C CA . ARG A 1 75 ? 20.526 -50.782 16.967 1.00 87.06 75 ARG A CA 1
ATOM 619 C C . ARG A 1 75 ? 21.345 -49.891 16.030 1.00 87.06 75 ARG A C 1
ATOM 621 O O . ARG A 1 75 ? 21.913 -50.403 15.068 1.00 87.06 75 ARG A O 1
ATOM 628 N N . GLN A 1 76 ? 21.402 -48.585 16.281 1.00 86.88 76 GLN A N 1
ATOM 629 C CA . GLN A 1 76 ? 22.186 -47.647 15.473 1.00 86.88 76 GLN A CA 1
ATOM 630 C C . GLN A 1 76 ? 23.688 -47.961 15.555 1.00 86.88 76 GLN A C 1
ATOM 632 O O . GLN A 1 76 ? 24.355 -48.028 14.523 1.00 86.88 76 GLN A O 1
ATOM 637 N N . GLU A 1 77 ? 24.198 -48.230 16.758 1.00 87.62 77 GLU A N 1
ATOM 638 C CA . GLU A 1 77 ? 25.601 -48.603 16.988 1.00 87.62 77 GLU A CA 1
ATOM 639 C C . GLU A 1 77 ? 25.952 -49.948 16.315 1.00 87.62 77 GLU A C 1
ATOM 641 O O . GLU A 1 77 ? 27.013 -50.084 15.694 1.00 87.62 77 GLU A O 1
ATOM 646 N N . ALA A 1 78 ? 25.034 -50.923 16.343 1.00 87.94 78 ALA A N 1
ATOM 647 C CA . ALA A 1 78 ? 25.194 -52.191 15.627 1.00 87.94 78 ALA A CA 1
ATOM 648 C C . ALA A 1 78 ? 25.265 -52.001 14.097 1.00 87.94 78 ALA A C 1
ATOM 650 O O . ALA A 1 78 ? 26.182 -52.520 13.459 1.00 87.94 78 ALA A O 1
ATOM 651 N N . LEU A 1 79 ? 24.358 -51.207 13.514 1.00 85.19 79 LEU A N 1
ATOM 652 C CA . LEU A 1 79 ? 24.345 -50.911 12.074 1.00 85.19 79 LEU A CA 1
ATOM 653 C C . LEU A 1 79 ? 25.589 -50.133 11.618 1.00 85.19 79 LEU A C 1
ATOM 655 O O . LEU A 1 79 ? 26.116 -50.393 10.538 1.00 85.19 79 LEU A O 1
ATOM 659 N N . GLN A 1 80 ? 26.104 -49.210 12.438 1.00 82.00 80 GLN A N 1
ATOM 660 C CA . GLN A 1 80 ? 27.368 -48.523 12.147 1.00 82.00 80 GLN A CA 1
ATOM 661 C C . GLN A 1 80 ? 28.559 -49.492 12.161 1.00 82.00 80 GLN A C 1
ATOM 663 O O . GLN A 1 80 ? 29.430 -49.402 11.296 1.00 82.00 80 GLN A O 1
ATOM 668 N N . THR A 1 81 ? 28.572 -50.458 13.083 1.00 89.88 81 THR A N 1
ATOM 669 C CA . THR A 1 81 ? 29.612 -51.499 13.143 1.00 89.88 81 THR A CA 1
ATOM 670 C C . THR A 1 81 ? 29.570 -52.412 11.910 1.00 89.88 81 THR A C 1
ATOM 672 O O . THR A 1 81 ? 30.611 -52.716 11.323 1.00 89.88 81 THR A O 1
ATOM 675 N N . GLU A 1 82 ? 28.375 -52.812 11.467 1.00 87.31 82 GLU A N 1
ATOM 676 C CA . GLU A 1 82 ? 28.187 -53.602 10.243 1.00 87.31 82 GLU A CA 1
ATOM 677 C C . GLU A 1 82 ? 28.612 -52.826 8.985 1.00 87.31 82 GLU A C 1
ATOM 679 O O . GLU A 1 82 ? 29.308 -53.368 8.126 1.00 87.31 82 GLU A O 1
ATOM 684 N N . HIS A 1 83 ? 28.282 -51.534 8.902 1.00 85.56 83 HIS A N 1
ATOM 685 C CA . HIS A 1 83 ? 28.681 -50.660 7.798 1.00 85.56 83 HIS A CA 1
ATOM 686 C C . HIS A 1 83 ? 30.208 -50.504 7.673 1.00 85.56 83 HIS A C 1
ATOM 688 O O . HIS A 1 83 ? 30.741 -50.577 6.564 1.00 85.56 83 HIS A O 1
ATOM 694 N N . GLU A 1 84 ? 30.939 -50.355 8.783 1.00 84.12 84 GLU A N 1
ATOM 695 C CA . GLU A 1 84 ? 32.409 -50.320 8.743 1.00 84.12 84 GLU A CA 1
ATOM 696 C C . GLU A 1 84 ? 33.022 -51.685 8.377 1.00 84.12 84 GLU A C 1
ATOM 698 O O . GLU A 1 84 ? 34.001 -51.738 7.630 1.00 84.12 84 GLU A O 1
ATOM 703 N N . SER A 1 85 ? 32.412 -52.799 8.798 1.00 85.62 85 SER A N 1
ATOM 704 C CA . SER A 1 85 ? 32.806 -54.145 8.345 1.00 85.62 85 SER A CA 1
ATOM 705 C C . SER A 1 85 ? 32.603 -54.325 6.831 1.00 85.62 85 SER A C 1
ATOM 707 O O . SER A 1 85 ? 33.498 -54.793 6.121 1.00 85.62 85 SER A O 1
ATOM 709 N N . LEU A 1 86 ? 31.464 -53.868 6.298 1.00 84.56 86 LEU A N 1
ATOM 710 C CA . LEU A 1 86 ? 31.165 -53.876 4.862 1.00 84.56 86 LEU A CA 1
ATOM 711 C C . LEU A 1 86 ? 32.157 -53.026 4.057 1.00 84.56 86 LEU A C 1
ATOM 713 O O . LEU A 1 86 ? 32.624 -53.477 3.010 1.00 84.56 86 LEU A O 1
ATOM 717 N N . LYS A 1 87 ? 32.554 -51.846 4.553 1.00 80.25 87 LYS A N 1
ATOM 718 C CA . LYS A 1 87 ? 33.628 -51.042 3.939 1.00 80.25 87 LYS A CA 1
ATOM 719 C C . LYS A 1 87 ? 34.958 -51.791 3.890 1.00 80.25 87 LYS A C 1
ATOM 721 O O . LYS A 1 87 ? 35.616 -51.782 2.851 1.00 80.25 87 LYS A O 1
ATOM 726 N N . GLN A 1 88 ? 35.357 -52.458 4.975 1.00 82.56 88 GLN A N 1
ATOM 727 C CA . GLN A 1 88 ? 36.601 -53.238 5.003 1.00 82.56 88 GLN A CA 1
ATOM 728 C C . GLN A 1 88 ? 36.562 -54.404 4.004 1.00 82.56 88 GLN A C 1
ATOM 730 O O . GLN A 1 88 ? 37.532 -54.619 3.275 1.00 82.56 88 GLN A O 1
ATOM 735 N N . MET A 1 89 ? 35.428 -55.105 3.894 1.00 82.69 89 MET A N 1
ATOM 736 C CA . MET A 1 89 ? 35.233 -56.140 2.873 1.00 82.69 89 MET A CA 1
ATOM 737 C C . MET A 1 89 ? 35.265 -55.575 1.446 1.00 82.69 89 MET A C 1
ATOM 739 O O . MET A 1 89 ? 35.851 -56.204 0.566 1.00 82.69 89 MET A O 1
ATOM 743 N N . LEU A 1 90 ? 34.711 -54.381 1.209 1.00 78.25 90 LEU A N 1
ATOM 744 C CA . LEU A 1 90 ? 34.761 -53.713 -0.096 1.00 78.25 90 LEU A CA 1
ATOM 745 C C . LEU A 1 90 ? 36.201 -53.346 -0.498 1.00 78.25 90 LEU A C 1
ATOM 747 O O . LEU A 1 90 ? 36.595 -53.578 -1.639 1.00 78.25 90 LEU A O 1
ATOM 751 N N . VAL A 1 91 ? 37.007 -52.836 0.439 1.00 77.38 91 VAL A N 1
ATOM 752 C CA . VAL A 1 91 ? 38.435 -52.534 0.217 1.00 77.38 91 VAL A CA 1
ATOM 753 C C . VAL A 1 91 ? 39.234 -53.810 -0.069 1.00 77.38 91 VAL A C 1
ATOM 755 O O . VAL A 1 91 ? 40.043 -53.839 -1.000 1.00 77.38 91 VAL A O 1
ATOM 758 N N . LEU A 1 92 ? 38.977 -54.894 0.670 1.00 78.25 92 LEU A N 1
ATOM 759 C CA . LEU A 1 92 ? 39.593 -56.197 0.405 1.00 78.25 92 LEU A CA 1
ATOM 760 C C . LEU A 1 92 ? 39.206 -56.736 -0.982 1.00 78.25 92 LEU A C 1
ATOM 762 O O . LEU A 1 92 ? 40.095 -57.120 -1.741 1.00 78.25 92 LEU A O 1
ATOM 766 N N . ALA A 1 93 ? 37.926 -56.686 -1.361 1.00 72.69 93 ALA A N 1
ATOM 767 C CA . ALA A 1 93 ? 37.462 -57.096 -2.688 1.00 72.69 93 ALA A CA 1
ATOM 768 C C . ALA A 1 93 ? 38.094 -56.255 -3.814 1.00 72.69 93 ALA A C 1
ATOM 770 O O . ALA A 1 93 ? 38.565 -56.812 -4.806 1.00 72.69 93 ALA A O 1
ATOM 771 N N . ALA A 1 94 ? 38.188 -54.932 -3.640 1.00 69.44 94 ALA A N 1
ATOM 772 C CA . ALA A 1 94 ? 38.852 -54.042 -4.591 1.00 69.44 94 ALA A CA 1
ATOM 773 C C . ALA A 1 94 ? 40.345 -54.387 -4.762 1.00 69.44 94 ALA A C 1
ATOM 775 O O . ALA A 1 94 ? 40.832 -54.473 -5.889 1.00 69.44 94 ALA A O 1
ATOM 776 N N . SER A 1 95 ? 41.064 -54.668 -3.667 1.00 70.81 95 SER A N 1
ATOM 777 C CA . SER A 1 95 ? 42.474 -55.087 -3.742 1.00 70.81 95 SER A CA 1
ATOM 778 C C . SER A 1 95 ? 42.673 -56.459 -4.407 1.00 70.81 95 SER A C 1
ATOM 780 O O . SER A 1 95 ? 43.636 -56.642 -5.153 1.00 70.81 95 SER A O 1
ATOM 782 N N . GLN A 1 96 ? 41.748 -57.407 -4.216 1.00 71.12 96 GLN A N 1
ATOM 783 C CA . GLN A 1 96 ? 41.779 -58.704 -4.903 1.00 71.12 96 GLN A CA 1
ATOM 784 C C . GLN A 1 96 ? 41.498 -58.574 -6.407 1.00 71.12 96 GLN A C 1
ATOM 786 O O . GLN A 1 96 ? 42.161 -59.229 -7.209 1.00 71.12 96 GLN A O 1
ATOM 791 N N . LEU A 1 97 ? 40.573 -57.696 -6.809 1.00 65.88 97 LEU A N 1
ATOM 792 C CA . LEU A 1 97 ? 40.302 -57.399 -8.221 1.00 65.88 97 LEU A CA 1
ATOM 793 C C . LEU A 1 97 ? 41.498 -56.719 -8.909 1.00 65.88 97 LEU A C 1
ATOM 795 O O . LEU A 1 97 ? 41.844 -57.087 -10.033 1.00 65.88 97 LEU A O 1
ATOM 799 N N . ALA A 1 98 ? 42.189 -55.809 -8.212 1.00 60.88 98 ALA A N 1
ATOM 800 C CA . ALA A 1 98 ? 43.429 -55.202 -8.698 1.00 60.88 98 ALA A CA 1
ATOM 801 C C . ALA A 1 98 ? 44.551 -56.243 -8.904 1.00 60.88 98 ALA A C 1
ATOM 803 O O . ALA A 1 98 ? 45.248 -56.211 -9.919 1.00 60.88 98 ALA A O 1
ATOM 804 N N . LEU A 1 99 ? 44.686 -57.217 -7.993 1.00 60.62 99 LEU A N 1
ATOM 805 C CA . LEU A 1 99 ? 45.625 -58.345 -8.120 1.00 60.62 99 LEU A CA 1
ATOM 806 C C . LEU A 1 99 ? 45.308 -59.290 -9.293 1.00 60.62 99 LEU A C 1
ATOM 808 O O . LEU A 1 99 ? 46.213 -59.951 -9.799 1.00 60.62 99 LEU A O 1
ATOM 812 N N . LEU A 1 100 ? 44.054 -59.339 -9.749 1.00 62.16 100 LEU A N 1
ATOM 813 C CA . LEU A 1 100 ? 43.620 -60.122 -10.914 1.00 62.16 100 LEU A CA 1
ATOM 814 C C . LEU A 1 100 ? 43.779 -59.372 -12.252 1.00 62.16 100 LEU A C 1
ATOM 816 O O . LEU A 1 100 ? 43.375 -59.887 -13.293 1.00 62.16 100 LEU A O 1
ATOM 820 N N . GLY A 1 101 ? 44.369 -58.171 -12.250 1.00 53.50 101 GLY A N 1
ATOM 821 C CA . GLY A 1 101 ? 44.654 -57.405 -13.468 1.00 53.50 101 GLY A CA 1
ATOM 822 C C . GLY A 1 101 ? 43.421 -56.803 -14.151 1.00 53.50 101 GLY A C 1
ATOM 823 O O . GLY A 1 101 ? 43.523 -56.322 -15.280 1.00 53.50 101 GLY A O 1
ATOM 824 N N . MET A 1 102 ? 42.261 -56.803 -13.488 1.00 52.62 102 MET A N 1
ATOM 825 C CA . MET A 1 102 ? 41.058 -56.136 -13.982 1.00 52.62 102 MET A CA 1
ATOM 826 C C . MET A 1 102 ? 41.062 -54.671 -13.544 1.00 52.62 102 MET A C 1
ATOM 828 O O . MET A 1 102 ? 40.683 -54.342 -12.423 1.00 52.62 102 MET A O 1
ATOM 832 N N . GLY A 1 103 ? 41.516 -53.789 -14.437 1.00 43.66 103 GLY A N 1
ATOM 833 C CA . GLY A 1 103 ? 41.568 -52.349 -14.182 1.00 43.66 103 GLY A CA 1
ATOM 834 C C . GLY A 1 103 ? 40.181 -51.747 -13.938 1.00 43.66 103 GLY A C 1
ATOM 835 O O . GLY A 1 103 ? 39.294 -51.851 -14.786 1.00 43.66 103 GLY A O 1
ATOM 836 N N . VAL A 1 104 ? 40.017 -51.084 -12.793 1.00 49.34 104 VAL A N 1
ATOM 837 C CA . VAL A 1 104 ? 38.867 -50.220 -12.492 1.00 49.34 104 VAL A CA 1
ATOM 838 C C . VAL A 1 104 ? 39.196 -48.802 -12.986 1.00 49.34 104 VAL A C 1
ATOM 840 O O . VAL A 1 104 ? 40.301 -48.338 -12.710 1.00 49.34 104 VAL A O 1
ATOM 843 N N . PRO A 1 105 ? 38.304 -48.100 -13.714 1.00 42.38 105 PRO A N 1
ATOM 844 C CA . PRO A 1 105 ? 38.578 -46.736 -14.172 1.00 42.38 105 PRO A CA 1
ATOM 845 C C . PRO A 1 105 ? 38.641 -45.730 -13.012 1.00 42.38 105 PRO A C 1
ATOM 847 O O . PRO A 1 105 ? 37.729 -45.676 -12.187 1.00 42.38 105 PRO A O 1
ATOM 850 N N . ASP A 1 106 ? 39.690 -44.906 -12.981 1.00 41.31 106 ASP A N 1
ATOM 851 C CA . ASP A 1 106 ? 39.895 -43.882 -11.952 1.00 41.31 106 ASP A CA 1
ATOM 852 C C . ASP A 1 106 ? 38.847 -42.757 -11.999 1.00 41.31 106 ASP A C 1
ATOM 854 O O . ASP A 1 106 ? 38.596 -42.148 -13.041 1.00 41.31 106 ASP A O 1
ATOM 858 N N . GLY A 1 107 ? 38.280 -42.422 -10.834 1.00 38.12 107 GLY A N 1
ATOM 859 C CA . GLY A 1 107 ? 37.278 -41.362 -10.714 1.00 38.12 107 GLY A CA 1
ATOM 860 C C . GLY A 1 107 ? 36.847 -41.058 -9.277 1.00 38.12 107 GLY A C 1
ATOM 861 O O . GLY A 1 107 ? 35.745 -41.418 -8.883 1.00 38.12 107 GLY A O 1
ATOM 862 N N . LYS A 1 108 ? 37.687 -40.322 -8.530 1.00 41.28 108 LYS A N 1
ATOM 863 C CA . LYS A 1 108 ? 37.423 -39.755 -7.183 1.00 41.28 108 LYS A CA 1
ATOM 864 C C . LYS A 1 108 ? 37.196 -40.769 -6.043 1.00 41.28 108 LYS A C 1
ATOM 866 O O . LYS A 1 108 ? 36.074 -40.964 -5.586 1.00 41.28 108 LYS A O 1
ATOM 871 N N . LEU A 1 109 ? 38.286 -41.294 -5.473 1.00 36.88 109 LEU A N 1
ATOM 872 C CA . LEU A 1 109 ? 38.248 -41.998 -4.178 1.00 36.88 109 LEU A CA 1
ATOM 873 C C . LEU A 1 109 ? 39.523 -41.773 -3.334 1.00 36.88 109 LEU A C 1
ATOM 875 O O . LEU A 1 109 ? 40.140 -42.710 -2.838 1.00 36.88 109 LEU A O 1
ATOM 879 N N . SER A 1 110 ? 39.936 -40.508 -3.165 1.00 33.97 110 SER A N 1
ATOM 880 C CA . SER A 1 110 ? 41.095 -40.158 -2.324 1.00 33.97 110 SER A CA 1
ATOM 881 C C . SER A 1 110 ? 41.068 -38.721 -1.771 1.00 33.97 110 SER A C 1
ATOM 883 O O . SER A 1 110 ? 41.845 -37.869 -2.197 1.00 33.97 110 SER A O 1
ATOM 885 N N . GLN A 1 111 ? 40.206 -38.452 -0.788 1.00 32.72 111 GLN A N 1
ATOM 886 C CA . GLN A 1 111 ? 40.424 -37.418 0.238 1.00 32.72 111 GLN A CA 1
ATOM 887 C C . GLN A 1 111 ? 39.512 -37.730 1.432 1.00 32.72 111 GLN A C 1
ATOM 889 O O . GLN A 1 111 ? 38.294 -37.734 1.289 1.00 32.72 111 GLN A O 1
ATOM 894 N N . GLY A 1 112 ? 40.101 -38.072 2.585 1.00 31.38 112 GLY A N 1
ATOM 895 C CA . GLY A 1 112 ? 39.334 -38.536 3.751 1.00 31.38 112 GLY A CA 1
ATOM 896 C C . GLY A 1 112 ? 40.046 -39.502 4.706 1.00 31.38 112 GLY A C 1
ATOM 897 O O . GLY A 1 112 ? 39.368 -40.250 5.400 1.00 31.38 112 GLY A O 1
ATOM 898 N N . LEU A 1 113 ? 41.385 -39.520 4.756 1.00 30.81 113 LEU A N 1
ATOM 899 C CA . LEU A 1 113 ? 42.131 -40.181 5.833 1.00 30.81 113 LEU A CA 1
ATOM 900 C C . LEU A 1 113 ? 43.284 -39.293 6.314 1.00 30.81 113 LEU A C 1
ATOM 902 O O . LEU A 1 113 ? 44.302 -39.159 5.638 1.00 30.81 113 LEU A O 1
ATOM 906 N N . SER A 1 114 ? 43.135 -38.750 7.518 1.00 29.70 114 SER A N 1
ATOM 907 C CA . SER A 1 114 ? 44.229 -38.194 8.313 1.00 29.70 114 SER A CA 1
ATOM 908 C C . SER A 1 114 ? 43.936 -38.402 9.802 1.00 29.70 114 SER A C 1
ATOM 910 O O . SER A 1 114 ? 42.979 -37.871 10.357 1.00 29.70 114 SER A O 1
ATOM 912 N N . THR A 1 115 ? 44.776 -39.212 10.446 1.00 29.02 115 THR A N 1
ATOM 913 C CA . THR A 1 115 ? 44.820 -39.432 11.901 1.00 29.02 115 THR A CA 1
ATOM 914 C C . THR A 1 115 ? 46.036 -38.708 12.508 1.00 29.02 115 THR A C 1
ATOM 916 O O . THR A 1 115 ? 46.961 -38.369 11.768 1.00 29.02 115 THR A O 1
ATOM 919 N N . PRO A 1 116 ? 46.058 -38.415 13.822 1.00 35.03 116 PRO A N 1
ATOM 920 C CA . PRO A 1 116 ? 46.884 -37.328 14.366 1.00 35.03 116 PRO A CA 1
ATOM 921 C C . PRO A 1 116 ? 48.280 -37.743 14.879 1.00 35.03 116 PRO A C 1
ATOM 923 O O . PRO A 1 116 ? 48.504 -38.911 15.196 1.00 35.03 116 PRO A O 1
ATOM 926 N N . THR A 1 117 ? 49.151 -36.740 15.115 1.00 27.09 117 THR A N 1
ATOM 927 C CA . THR A 1 117 ? 49.804 -36.377 16.418 1.00 27.09 117 THR A CA 1
ATOM 928 C C . THR A 1 117 ? 51.300 -35.955 16.320 1.00 27.09 117 THR A C 1
ATOM 930 O O . THR A 1 117 ? 52.098 -36.596 15.645 1.00 27.09 117 THR A O 1
ATOM 933 N N . THR A 1 118 ? 51.685 -34.958 17.145 1.00 27.45 118 THR A N 1
ATOM 934 C CA . THR A 1 118 ? 53.013 -34.688 17.793 1.00 27.45 118 THR A CA 1
ATOM 935 C C . THR A 1 118 ? 54.196 -33.969 17.088 1.00 27.45 118 THR A C 1
ATOM 937 O O . THR A 1 118 ? 54.957 -34.575 16.350 1.00 27.45 118 THR A O 1
ATOM 940 N N . VAL A 1 119 ? 54.409 -32.700 17.500 1.00 27.44 119 VAL A N 1
ATOM 941 C CA . VAL A 1 119 ? 55.630 -32.056 18.091 1.00 27.44 119 VAL A CA 1
ATOM 942 C C . VAL A 1 119 ? 57.041 -32.294 17.491 1.00 27.44 119 VAL A C 1
ATOM 944 O O . VAL A 1 119 ? 57.540 -33.413 17.526 1.00 27.44 119 VAL A O 1
ATOM 947 N N . GLY A 1 120 ? 57.776 -31.201 17.177 1.00 24.75 120 GLY A N 1
ATOM 948 C CA . GLY A 1 120 ? 59.260 -31.207 17.098 1.00 24.75 120 GLY A CA 1
ATOM 949 C C . GLY A 1 120 ? 59.974 -30.008 16.420 1.00 24.75 120 GLY A C 1
ATOM 950 O O . GLY A 1 120 ? 60.219 -30.059 15.226 1.00 24.75 120 GLY A O 1
ATOM 951 N N . THR A 1 121 ? 60.316 -28.971 17.203 1.00 25.23 121 THR A N 1
ATOM 952 C CA . THR A 1 121 ? 61.515 -28.066 17.171 1.00 25.23 121 THR A CA 1
ATOM 953 C C . THR A 1 121 ? 62.335 -27.704 15.895 1.00 25.23 121 THR A C 1
ATOM 955 O O . THR A 1 121 ? 62.788 -28.569 15.157 1.00 25.23 121 THR A O 1
ATOM 958 N N . ASP A 1 122 ? 62.724 -26.411 15.853 1.00 26.09 122 ASP A N 1
ATOM 959 C CA . ASP A 1 122 ? 64.018 -25.814 15.409 1.00 26.09 122 ASP A CA 1
ATOM 960 C C . ASP A 1 122 ? 64.276 -25.256 13.969 1.00 26.09 122 ASP A C 1
ATOM 962 O O . ASP A 1 122 ? 64.638 -25.947 13.025 1.00 26.09 122 ASP A O 1
ATOM 966 N N . SER A 1 123 ? 64.280 -23.907 13.909 1.00 26.69 123 SER A N 1
ATOM 967 C CA . SER A 1 123 ? 65.330 -22.992 13.372 1.00 26.69 123 SER A CA 1
ATOM 968 C C . SER A 1 123 ? 65.546 -22.677 11.860 1.00 26.69 123 SER A C 1
ATOM 970 O O . SER A 1 123 ? 66.111 -23.464 11.115 1.00 26.69 123 SER A O 1
ATOM 972 N N . VAL A 1 124 ? 65.288 -21.397 11.508 1.00 25.14 124 VAL A N 1
ATOM 973 C CA . VAL A 1 124 ? 66.178 -20.413 10.807 1.00 25.14 124 VAL A CA 1
ATOM 974 C C . VAL A 1 124 ? 66.703 -20.680 9.366 1.00 25.14 124 VAL A C 1
ATOM 976 O O . VAL A 1 124 ? 67.723 -21.335 9.191 1.00 25.14 124 VAL A O 1
ATOM 979 N N . HIS A 1 125 ? 66.142 -19.988 8.350 1.00 27.80 125 HIS A N 1
ATOM 980 C CA . HIS A 1 125 ? 66.744 -18.774 7.722 1.00 27.80 125 HIS A CA 1
ATOM 981 C C . HIS A 1 125 ? 65.847 -18.110 6.635 1.00 27.80 125 HIS A C 1
ATOM 983 O O . HIS A 1 125 ? 65.523 -18.702 5.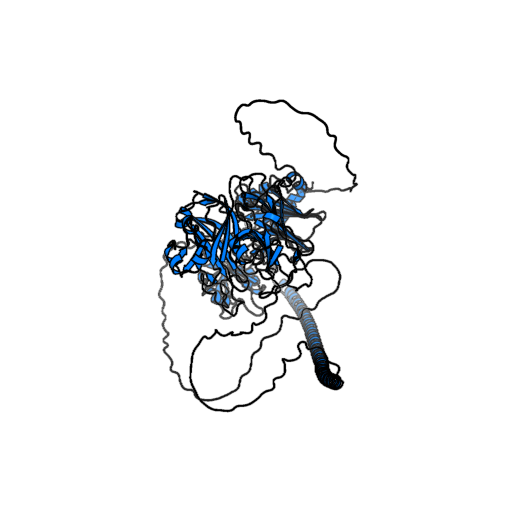613 1.00 27.80 125 HIS A O 1
ATOM 989 N N . GLU A 1 126 ? 65.473 -16.854 6.893 1.00 22.47 126 GLU A N 1
ATOM 990 C CA . GLU A 1 126 ? 65.441 -15.664 6.008 1.00 22.47 126 GLU A CA 1
ATOM 991 C C . GLU A 1 126 ? 65.481 -15.790 4.454 1.00 22.47 126 GLU A C 1
ATOM 993 O O . GLU A 1 126 ? 66.482 -16.217 3.886 1.00 22.47 126 GLU A O 1
ATOM 998 N N . ILE A 1 127 ? 64.445 -15.272 3.761 1.00 25.12 127 ILE A N 1
ATOM 999 C CA . ILE A 1 127 ? 64.462 -14.072 2.870 1.00 25.12 127 ILE A CA 1
ATOM 1000 C C . ILE A 1 127 ? 63.084 -13.905 2.167 1.00 25.12 127 ILE A C 1
ATOM 1002 O O . ILE A 1 127 ? 62.578 -14.807 1.506 1.00 25.12 127 ILE A O 1
ATOM 1006 N N . THR A 1 128 ? 62.480 -12.723 2.313 1.00 22.80 128 THR A N 1
ATOM 1007 C CA . THR A 1 128 ? 61.212 -12.231 1.711 1.00 22.80 128 THR A CA 1
ATOM 1008 C C . THR A 1 128 ? 61.460 -11.478 0.376 1.00 22.80 128 THR A C 1
ATOM 1010 O O . THR A 1 128 ? 62.628 -11.295 0.032 1.00 22.80 128 THR A O 1
ATOM 1013 N N . PRO A 1 129 ? 60.454 -10.923 -0.360 1.00 32.09 129 PRO A N 1
ATOM 1014 C CA . PRO A 1 129 ? 58.980 -11.025 -0.245 1.00 32.09 129 PRO A CA 1
ATOM 1015 C C . PRO A 1 129 ? 58.211 -11.279 -1.575 1.00 32.09 129 PRO A C 1
ATOM 1017 O O . PRO A 1 129 ? 58.681 -10.897 -2.642 1.00 32.09 129 PRO A O 1
ATOM 1020 N N . GLN A 1 130 ? 56.940 -11.718 -1.503 1.00 22.41 130 GLN A N 1
ATOM 1021 C CA . GLN A 1 130 ? 55.799 -10.985 -2.108 1.00 22.41 130 GLN A CA 1
ATOM 1022 C C . GLN A 1 130 ? 54.409 -11.586 -1.793 1.00 22.41 130 GLN A C 1
ATOM 1024 O O . GLN A 1 130 ? 54.232 -12.794 -1.847 1.00 22.41 130 GLN A O 1
ATOM 1029 N N . ARG A 1 131 ? 53.440 -10.672 -1.590 1.00 24.78 131 ARG A N 1
ATOM 1030 C CA . ARG A 1 131 ? 51.969 -10.784 -1.749 1.00 24.78 131 ARG A CA 1
ATOM 1031 C C . ARG A 1 131 ? 51.213 -11.839 -0.910 1.00 24.78 131 ARG A C 1
ATOM 1033 O O . ARG A 1 131 ? 51.345 -13.034 -1.123 1.00 24.78 131 ARG A O 1
ATOM 1040 N N . SER A 1 132 ? 50.342 -11.358 -0.019 1.00 25.19 132 SER A N 1
ATOM 1041 C CA . SER A 1 132 ? 49.456 -12.160 0.839 1.00 25.19 132 SER A CA 1
ATOM 1042 C C . SER A 1 132 ? 47.985 -11.780 0.655 1.00 25.19 132 SER A C 1
ATOM 1044 O O . SER A 1 132 ? 47.651 -10.593 0.709 1.00 25.19 132 SER A O 1
ATOM 1046 N N . ASP A 1 133 ? 47.124 -12.784 0.510 1.00 24.14 133 ASP A N 1
ATOM 1047 C CA . ASP A 1 133 ? 45.663 -12.666 0.573 1.00 24.14 133 ASP A CA 1
ATOM 1048 C C . ASP A 1 133 ? 45.165 -12.443 2.020 1.00 24.14 133 ASP A C 1
ATOM 1050 O O . ASP A 1 133 ? 45.848 -12.846 2.969 1.00 24.14 133 ASP A O 1
ATOM 1054 N N . PRO A 1 134 ? 43.983 -11.829 2.232 1.00 29.50 134 PRO A N 1
ATOM 1055 C CA . PRO A 1 134 ? 43.318 -11.797 3.532 1.00 29.50 134 PRO A CA 1
ATOM 1056 C C . PRO A 1 134 ? 42.474 -13.061 3.788 1.00 29.50 134 PRO A C 1
ATOM 1058 O O . PRO A 1 134 ? 41.904 -13.656 2.877 1.00 29.50 134 PRO A O 1
ATOM 1061 N N . LEU A 1 135 ? 42.409 -13.458 5.060 1.00 26.73 135 LEU A N 1
ATOM 1062 C CA . LEU A 1 135 ? 41.844 -14.721 5.545 1.00 26.73 135 LEU A CA 1
ATOM 1063 C C . LEU A 1 135 ? 40.306 -14.777 5.553 1.00 26.73 135 LEU A C 1
ATOM 1065 O O . LEU A 1 135 ? 39.646 -13.809 5.926 1.00 26.73 135 LEU A O 1
ATOM 1069 N N . ASN A 1 136 ? 39.765 -15.975 5.304 1.00 25.58 136 ASN A N 1
ATOM 1070 C CA . ASN A 1 136 ? 38.428 -16.365 5.760 1.00 25.58 136 ASN A CA 1
ATOM 1071 C C . ASN A 1 136 ? 38.407 -16.524 7.288 1.00 25.58 136 ASN A C 1
ATOM 1073 O O . ASN A 1 136 ? 39.306 -17.144 7.861 1.00 25.58 136 ASN A O 1
ATOM 1077 N N . ALA A 1 137 ? 37.328 -16.069 7.922 1.00 25.58 137 ALA A N 1
ATOM 1078 C CA . ALA A 1 137 ? 36.947 -16.457 9.275 1.00 25.58 137 ALA A CA 1
ATOM 1079 C C . ALA A 1 137 ? 35.483 -16.921 9.252 1.00 25.58 137 ALA A C 1
ATOM 1081 O O . ALA A 1 137 ? 34.575 -16.110 9.088 1.00 25.58 137 ALA A O 1
ATOM 1082 N N . GLU A 1 138 ? 35.258 -18.229 9.378 1.00 26.25 138 GLU A N 1
ATOM 1083 C CA . GLU A 1 138 ? 33.912 -18.791 9.510 1.00 26.25 138 GLU A CA 1
ATOM 1084 C C . GLU A 1 138 ? 33.422 -18.621 10.955 1.00 26.25 138 GLU A C 1
ATOM 1086 O O . GLU A 1 138 ? 34.026 -19.150 11.890 1.00 26.25 138 GLU A O 1
ATOM 1091 N N . ALA A 1 139 ? 32.309 -17.910 11.136 1.00 27.23 139 ALA A N 1
ATOM 1092 C CA . ALA A 1 139 ? 31.536 -17.912 12.373 1.00 27.23 139 ALA A CA 1
ATOM 1093 C C . ALA A 1 139 ? 30.248 -18.718 12.145 1.00 27.23 139 ALA A C 1
ATOM 1095 O O . ALA A 1 139 ? 29.517 -18.480 11.184 1.00 27.23 139 ALA A O 1
ATOM 1096 N N . GLY A 1 140 ? 29.986 -19.704 13.005 1.00 23.58 140 GLY A N 1
ATOM 1097 C CA . GLY A 1 140 ? 28.817 -20.573 12.880 1.00 23.58 140 GLY A CA 1
ATOM 1098 C C . GLY A 1 140 ? 27.524 -19.865 13.288 1.00 23.58 140 GLY A C 1
ATOM 1099 O O . GLY A 1 140 ? 27.400 -19.418 14.427 1.00 23.58 140 GLY A O 1
ATOM 1100 N N . TYR A 1 141 ? 26.549 -19.810 12.382 1.00 29.27 141 TYR A N 1
ATOM 1101 C CA . TYR A 1 141 ? 25.218 -19.269 12.660 1.00 29.27 141 TYR A CA 1
ATOM 1102 C C . TYR A 1 141 ? 24.350 -20.253 13.459 1.00 29.27 141 TYR A C 1
ATOM 1104 O O . TYR A 1 141 ? 24.330 -21.455 13.189 1.00 29.27 141 TYR A O 1
ATOM 1112 N N . SER A 1 142 ? 23.589 -19.722 14.419 1.00 28.28 142 SER A N 1
ATOM 1113 C CA . SER A 1 142 ? 22.524 -20.458 15.117 1.00 28.28 142 SER A CA 1
ATOM 1114 C C . SER A 1 142 ? 21.249 -20.539 14.257 1.00 28.28 142 SER A C 1
ATOM 1116 O O . SER A 1 142 ? 21.018 -19.648 13.438 1.00 28.28 142 SER A O 1
ATOM 1118 N N . PRO A 1 143 ? 20.408 -21.581 14.412 1.00 29.39 143 PRO A N 1
ATOM 1119 C CA . PRO A 1 143 ? 19.194 -21.742 13.612 1.00 29.39 143 PRO A CA 1
ATOM 1120 C C . PRO A 1 143 ? 18.107 -20.704 13.947 1.00 29.39 143 PRO A C 1
ATOM 1122 O O . PRO A 1 143 ? 17.941 -20.300 15.096 1.00 29.39 143 PRO A O 1
ATOM 1125 N N . LEU A 1 144 ? 17.348 -20.320 12.916 1.00 30.09 144 LEU A N 1
ATOM 1126 C CA . LEU A 1 144 ? 16.250 -19.347 12.962 1.00 30.09 144 LEU A CA 1
ATOM 1127 C C . LEU A 1 144 ? 15.046 -19.828 13.807 1.00 30.09 144 LEU A C 1
ATOM 1129 O O . LEU A 1 144 ? 14.775 -21.033 13.837 1.00 30.09 144 LEU A O 1
ATOM 1133 N N . PRO A 1 145 ? 14.262 -18.912 14.413 1.00 30.12 145 PRO A N 1
ATOM 1134 C CA . PRO A 1 145 ? 12.938 -19.231 14.950 1.00 30.12 145 PRO A CA 1
ATOM 1135 C C . PRO A 1 145 ? 11.935 -19.589 13.832 1.00 30.12 145 PRO A C 1
ATOM 1137 O O . PRO A 1 145 ? 12.037 -19.113 12.701 1.00 30.12 145 PRO A O 1
ATOM 1140 N N . GLU A 1 146 ? 10.959 -20.450 14.141 1.00 28.84 146 GLU A N 1
ATOM 1141 C CA . GLU A 1 146 ? 9.941 -20.916 13.184 1.00 28.84 146 GLU A CA 1
ATOM 1142 C C . GLU A 1 146 ? 8.863 -19.831 12.926 1.00 28.84 146 GLU A C 1
ATOM 1144 O O . GLU A 1 146 ? 8.320 -19.248 13.863 1.00 28.84 146 GLU A O 1
ATOM 1149 N N . VAL A 1 147 ? 8.529 -19.586 11.651 1.00 37.44 147 VAL A N 1
ATOM 1150 C CA . VAL A 1 147 ? 7.427 -18.701 11.211 1.00 37.44 147 VAL A CA 1
ATOM 1151 C C . VAL A 1 147 ? 6.140 -19.534 11.051 1.00 37.44 147 VAL A C 1
ATOM 1153 O O . VAL A 1 147 ? 6.211 -20.600 10.432 1.00 37.44 147 VAL A O 1
ATOM 1156 N N . PRO A 1 148 ? 4.977 -19.103 11.584 1.00 31.70 148 PRO A N 1
ATOM 1157 C CA . PRO A 1 148 ? 3.737 -19.883 11.533 1.00 31.70 148 PRO A CA 1
ATOM 1158 C C . PRO A 1 148 ? 3.098 -19.949 10.132 1.00 31.70 148 PRO A C 1
ATOM 1160 O O . PRO A 1 148 ? 3.211 -19.037 9.320 1.00 31.70 148 PRO A O 1
ATOM 1163 N N . THR A 1 149 ? 2.400 -21.054 9.858 1.00 31.61 149 THR A N 1
ATOM 1164 C CA . THR A 1 149 ? 1.867 -21.431 8.536 1.00 31.61 149 THR A CA 1
ATOM 1165 C C . THR A 1 149 ? 0.463 -20.892 8.235 1.00 31.61 149 THR A C 1
ATOM 1167 O O . THR A 1 149 ? -0.430 -20.990 9.079 1.00 31.61 149 THR A O 1
ATOM 1170 N N . PHE A 1 150 ? 0.213 -20.484 6.985 1.00 30.73 150 PHE A N 1
ATOM 1171 C CA . PHE A 1 150 ? -1.136 -20.247 6.446 1.00 30.73 150 PHE A CA 1
ATOM 1172 C C . PHE A 1 150 ? -1.849 -21.556 6.036 1.00 30.73 150 PHE A C 1
ATOM 1174 O O . PHE A 1 150 ? -1.239 -22.381 5.354 1.00 30.73 150 PHE A O 1
ATOM 1181 N N . PRO A 1 151 ? -3.147 -21.741 6.355 1.00 35.09 151 PRO A N 1
ATOM 1182 C CA . PRO A 1 151 ? -3.938 -22.867 5.861 1.00 35.09 151 PRO A CA 1
ATOM 1183 C C . PRO A 1 151 ? -4.811 -22.509 4.640 1.00 35.09 151 PRO A C 1
ATOM 1185 O O . PRO A 1 151 ? -5.564 -21.528 4.651 1.00 35.09 151 PRO A O 1
ATOM 1188 N N . PHE A 1 152 ? -4.780 -23.381 3.627 1.00 30.84 152 PHE A N 1
ATOM 1189 C CA . PHE A 1 152 ? -5.848 -23.550 2.634 1.00 30.84 152 PHE A CA 1
ATOM 1190 C C . PHE A 1 152 ? -6.751 -24.721 3.050 1.00 30.84 152 PHE A C 1
ATOM 1192 O O . PHE A 1 152 ? -6.272 -25.714 3.597 1.00 30.84 152 PHE A O 1
ATOM 1199 N N . ALA A 1 153 ? -8.055 -24.629 2.781 1.00 25.69 153 ALA A N 1
ATOM 1200 C CA . ALA A 1 153 ? -9.013 -25.667 3.152 1.00 25.69 153 ALA A CA 1
ATOM 1201 C C . ALA A 1 153 ? -9.303 -26.644 1.998 1.00 25.69 153 ALA A C 1
ATOM 1203 O O . ALA A 1 153 ? -9.868 -26.260 0.979 1.00 25.69 153 ALA A O 1
ATOM 1204 N N . THR A 1 154 ? -9.041 -27.933 2.225 1.00 26.16 154 THR A N 1
ATOM 1205 C CA . THR A 1 154 ? -9.794 -29.047 1.617 1.00 26.16 154 THR A CA 1
ATOM 1206 C C . THR A 1 154 ? -10.040 -30.108 2.689 1.00 26.16 154 THR A C 1
ATOM 1208 O O . THR A 1 154 ? -9.146 -30.409 3.478 1.00 26.16 154 THR A O 1
ATOM 1211 N N . ALA A 1 155 ? -11.255 -30.651 2.764 1.00 26.50 155 ALA A N 1
ATOM 1212 C CA . ALA A 1 155 ? -11.711 -31.409 3.930 1.00 26.50 155 ALA A CA 1
ATOM 1213 C C . ALA A 1 155 ? -11.410 -32.920 3.864 1.00 26.50 155 ALA A C 1
ATOM 1215 O O . ALA A 1 155 ? -11.904 -33.584 2.956 1.00 26.50 155 ALA A O 1
ATOM 1216 N N . ALA A 1 156 ? -10.719 -33.466 4.883 1.00 25.28 156 ALA A N 1
ATOM 1217 C CA . ALA A 1 156 ? -10.926 -34.830 5.417 1.00 25.28 156 ALA A CA 1
ATOM 1218 C C . ALA A 1 156 ? -10.099 -35.140 6.700 1.00 25.28 156 ALA A C 1
ATOM 1220 O O . ALA A 1 156 ? -8.923 -35.462 6.615 1.00 25.28 156 ALA A O 1
ATOM 1221 N N . GLY A 1 157 ? -10.754 -35.137 7.871 1.00 24.11 157 GLY A N 1
ATOM 1222 C CA . GLY A 1 157 ? -10.587 -36.115 8.974 1.00 24.11 157 GLY A CA 1
ATOM 1223 C C . GLY A 1 157 ? -9.249 -36.361 9.726 1.00 24.11 157 GLY A C 1
ATOM 1224 O O . GLY A 1 157 ? -8.326 -36.959 9.190 1.00 24.11 157 GLY A O 1
ATOM 1225 N N . ALA A 1 158 ? -9.323 -36.183 11.061 1.00 26.66 158 ALA A N 1
ATOM 1226 C CA . ALA A 1 158 ? -8.539 -36.829 12.149 1.00 26.66 158 ALA A CA 1
ATOM 1227 C C . ALA A 1 158 ? -7.204 -36.171 12.630 1.00 26.66 158 ALA A C 1
ATOM 1229 O O . ALA A 1 158 ? -6.564 -35.460 11.862 1.00 26.66 158 ALA A O 1
ATOM 1230 N N . PRO A 1 159 ? -6.817 -36.301 13.932 1.00 33.53 159 PRO A N 1
ATOM 1231 C CA . PRO A 1 159 ? -6.294 -35.134 14.668 1.00 33.53 159 PRO A CA 1
ATOM 1232 C C . PRO A 1 159 ? -4.906 -35.228 15.357 1.00 33.53 159 PRO A C 1
ATOM 1234 O O . PRO A 1 159 ? -4.508 -36.274 15.860 1.00 33.53 159 PRO A O 1
ATOM 1237 N N . LEU A 1 160 ? -4.307 -34.034 15.520 1.00 30.59 160 LEU A N 1
ATOM 1238 C CA . LEU A 1 160 ? -3.439 -33.521 16.609 1.00 30.59 160 LEU A CA 1
ATOM 1239 C C . LEU A 1 160 ? -2.124 -34.229 17.018 1.00 30.59 160 LEU A C 1
ATOM 1241 O O . LEU A 1 160 ? -2.109 -35.356 17.503 1.00 30.59 160 LEU A O 1
ATOM 1245 N N . SER A 1 161 ? -1.054 -33.422 17.107 1.00 28.55 161 SER A N 1
ATOM 1246 C CA . SER A 1 161 ? -0.096 -33.485 18.227 1.00 28.55 161 SER A CA 1
ATOM 1247 C C . SER A 1 161 ? 0.518 -32.108 18.525 1.00 28.55 161 SER A C 1
ATOM 1249 O O . SER A 1 161 ? 1.171 -31.510 17.674 1.00 28.55 161 SER A O 1
ATOM 1251 N N . LEU A 1 162 ? 0.308 -31.611 19.747 1.00 30.39 162 LEU A N 1
ATOM 1252 C CA . LEU A 1 162 ? 0.798 -30.324 20.252 1.00 30.39 162 LEU A CA 1
ATOM 1253 C C . LEU A 1 162 ? 1.995 -30.571 21.189 1.00 30.39 162 LEU A C 1
ATOM 1255 O O . LEU A 1 162 ? 1.809 -30.719 22.396 1.00 30.39 162 LEU A O 1
ATOM 1259 N N . ALA A 1 163 ? 3.214 -30.675 20.647 1.00 25.42 163 ALA A N 1
ATOM 1260 C CA . ALA A 1 163 ? 4.401 -31.005 21.450 1.00 25.42 163 ALA A CA 1
ATOM 1261 C C . ALA A 1 163 ? 5.743 -30.534 20.841 1.00 25.42 163 ALA A C 1
ATOM 1263 O O . ALA A 1 163 ? 6.622 -31.360 20.596 1.00 25.42 163 ALA A O 1
ATOM 1264 N N . LYS A 1 164 ? 5.936 -29.222 20.603 1.00 29.81 164 LYS A N 1
ATOM 1265 C CA . LYS A 1 164 ? 7.266 -28.690 20.216 1.00 29.81 164 LYS A CA 1
ATOM 1266 C C . LYS A 1 164 ? 7.562 -27.202 20.528 1.00 29.81 164 LYS A C 1
ATOM 1268 O O . LYS A 1 164 ? 8.242 -26.557 19.744 1.00 29.81 164 LYS A O 1
ATOM 1273 N N . VAL A 1 165 ? 7.120 -26.646 21.668 1.00 29.73 165 VAL A N 1
ATOM 1274 C CA . VAL A 1 165 ? 7.567 -25.293 22.115 1.00 29.73 165 VAL A CA 1
ATOM 1275 C C . VAL A 1 165 ? 7.814 -25.189 23.638 1.00 29.73 165 VAL A C 1
ATOM 1277 O O . VAL A 1 165 ? 7.522 -24.167 24.241 1.00 29.73 165 VAL A O 1
ATOM 1280 N N . LEU A 1 166 ? 8.334 -26.231 24.307 1.00 26.61 166 LEU A N 1
ATOM 1281 C CA . LEU A 1 166 ? 8.737 -26.142 25.732 1.00 26.61 166 LEU A CA 1
ATOM 1282 C C . LEU A 1 166 ? 10.014 -26.944 26.065 1.00 26.61 166 LEU A C 1
ATOM 1284 O O . LEU A 1 166 ? 10.006 -27.872 26.870 1.00 26.61 166 LEU A O 1
ATOM 1288 N N . SER A 1 167 ? 11.125 -26.547 25.445 1.00 25.03 167 SER A N 1
ATOM 1289 C CA . SER A 1 167 ? 12.515 -26.786 25.881 1.00 25.03 167 SER A CA 1
ATOM 1290 C C . SER A 1 167 ? 13.416 -25.966 24.944 1.00 25.03 167 SER A C 1
ATOM 1292 O O . SER A 1 167 ? 13.250 -26.087 23.736 1.00 25.03 167 SER A O 1
ATOM 1294 N N . SER A 1 168 ? 14.346 -25.121 25.389 1.00 26.12 168 SER A N 1
ATOM 1295 C CA . SER A 1 168 ? 15.296 -25.372 26.478 1.00 26.12 168 SER A CA 1
ATOM 1296 C C . SER A 1 168 ? 15.759 -24.108 27.217 1.00 26.12 168 SER A C 1
ATOM 1298 O O . SER A 1 168 ? 16.263 -23.174 26.600 1.00 26.12 168 SER A O 1
ATOM 1300 N N . SER A 1 169 ? 15.747 -24.156 28.550 1.00 23.95 169 SER A N 1
ATOM 1301 C CA . SER A 1 169 ? 16.628 -23.353 29.406 1.00 23.95 169 SER A CA 1
ATOM 1302 C C . SER A 1 169 ? 17.798 -24.224 29.883 1.00 23.95 169 SER A C 1
ATOM 1304 O O . SER A 1 169 ? 17.568 -25.299 30.447 1.00 23.95 169 SER A O 1
ATOM 1306 N N . HIS A 1 170 ? 19.041 -23.776 29.699 1.00 27.55 170 HIS A N 1
ATOM 1307 C CA . HIS A 1 170 ? 20.227 -24.454 30.233 1.00 27.55 170 HIS A CA 1
ATOM 1308 C C . HIS A 1 170 ? 21.111 -23.499 31.040 1.00 27.55 170 HIS A C 1
ATOM 1310 O O . HIS A 1 170 ? 21.758 -22.604 30.506 1.00 27.55 170 HIS A O 1
ATOM 1316 N N . THR A 1 171 ? 21.143 -23.748 32.345 1.00 26.22 171 THR A N 1
ATOM 1317 C CA . THR A 1 171 ? 22.171 -23.314 33.296 1.00 26.22 171 THR A CA 1
ATOM 1318 C C . THR A 1 171 ? 23.305 -24.342 33.353 1.00 26.22 171 THR A C 1
ATOM 1320 O O . THR A 1 171 ? 23.008 -25.538 33.323 1.00 26.22 171 THR A O 1
ATOM 1323 N N . PRO A 1 172 ? 24.563 -23.924 33.567 1.00 28.05 172 PRO A N 1
ATOM 1324 C CA . PRO A 1 172 ? 25.587 -24.768 34.189 1.00 28.05 172 PRO A CA 1
ATOM 1325 C C . PRO A 1 172 ? 25.902 -24.346 35.638 1.00 28.05 172 PRO A C 1
ATOM 1327 O O . PRO A 1 172 ? 25.565 -23.247 36.077 1.00 28.05 172 PRO A O 1
ATOM 1330 N N . GLU A 1 173 ? 26.528 -25.257 36.383 1.00 23.11 173 GLU A N 1
ATOM 1331 C CA . GLU A 1 173 ? 26.596 -25.272 37.853 1.00 23.11 173 GLU A CA 1
ATOM 1332 C C . GLU A 1 173 ? 27.815 -24.559 38.483 1.00 23.11 173 GLU A C 1
ATOM 1334 O O . GLU A 1 173 ? 28.795 -24.209 37.826 1.00 23.11 173 GLU A O 1
ATOM 1339 N N . PHE A 1 174 ? 27.751 -24.391 39.810 1.00 26.66 174 PHE A N 1
ATOM 1340 C CA . PHE A 1 174 ? 28.821 -23.882 40.678 1.00 26.66 174 PHE A CA 1
ATOM 1341 C C . PHE A 1 174 ? 29.913 -24.925 40.995 1.00 26.66 174 PHE A C 1
ATOM 1343 O O . PHE A 1 174 ? 29.630 -26.107 41.178 1.00 26.66 174 PHE A O 1
ATOM 1350 N N . GLY A 1 175 ? 31.138 -24.442 41.242 1.00 24.27 175 GLY A N 1
ATOM 1351 C CA . GLY A 1 175 ? 32.220 -25.158 41.938 1.00 24.27 175 GLY A CA 1
ATOM 1352 C C . GLY A 1 175 ? 32.989 -24.209 42.886 1.00 24.27 175 GLY A C 1
ATOM 1353 O O . GLY A 1 175 ? 33.072 -23.021 42.572 1.00 24.27 175 GLY A O 1
ATOM 1354 N N . PRO A 1 176 ? 33.503 -24.655 44.056 1.00 35.22 176 PRO A N 1
ATOM 1355 C CA . PRO A 1 176 ? 33.809 -23.748 45.174 1.00 35.22 176 PRO A CA 1
ATOM 1356 C C . PRO A 1 176 ? 35.300 -23.397 45.378 1.00 35.22 176 PRO A C 1
ATOM 1358 O O . PRO A 1 176 ? 36.192 -24.190 45.083 1.00 35.22 176 PRO A O 1
ATOM 1361 N N . GLY A 1 177 ? 35.556 -22.245 46.010 1.00 25.23 177 GLY A N 1
ATOM 1362 C CA . GLY A 1 177 ? 36.865 -21.798 46.516 1.00 25.23 177 GLY A CA 1
ATOM 1363 C C . GLY A 1 177 ? 36.698 -20.635 47.508 1.00 25.23 177 GLY A C 1
ATOM 1364 O O . GLY A 1 177 ? 35.748 -19.867 47.376 1.00 25.23 177 GLY A O 1
ATOM 1365 N N . ALA A 1 178 ? 37.550 -20.542 48.535 1.00 25.70 178 ALA A N 1
ATOM 1366 C CA . ALA A 1 178 ? 37.272 -19.772 49.758 1.00 25.70 178 ALA A CA 1
ATOM 1367 C C . ALA A 1 178 ? 38.151 -18.518 49.987 1.00 25.70 178 ALA A C 1
ATOM 1369 O O . ALA A 1 178 ? 39.176 -18.328 49.339 1.00 25.70 178 ALA A O 1
ATOM 1370 N N . ASP A 1 179 ? 37.743 -17.770 51.023 1.00 25.23 179 ASP A N 1
ATOM 1371 C CA . ASP A 1 179 ? 38.505 -16.864 51.904 1.00 25.23 179 ASP A CA 1
ATOM 1372 C C . ASP A 1 179 ? 38.602 -15.337 51.662 1.00 25.23 179 ASP A C 1
ATOM 1374 O O . ASP A 1 179 ? 38.742 -14.820 50.560 1.00 25.23 179 ASP A O 1
ATOM 1378 N N . ALA A 1 180 ? 38.612 -14.654 52.823 1.00 25.17 180 ALA A N 1
ATOM 1379 C CA . ALA A 1 180 ? 39.008 -13.271 53.135 1.00 25.17 180 ALA A CA 1
ATOM 1380 C C . ALA A 1 180 ? 38.072 -12.084 52.777 1.00 25.17 180 ALA A C 1
ATOM 1382 O O . ALA A 1 180 ? 38.166 -11.454 51.728 1.00 25.17 180 ALA A O 1
ATOM 1383 N N . ALA A 1 181 ? 37.289 -11.645 53.775 1.00 25.75 181 ALA A N 1
ATOM 1384 C CA . ALA A 1 181 ? 36.823 -10.252 53.907 1.00 25.75 181 ALA A CA 1
ATOM 1385 C C . ALA A 1 181 ? 37.972 -9.338 54.421 1.00 25.75 181 ALA A C 1
ATOM 1387 O O . ALA A 1 181 ? 38.921 -9.874 55.007 1.00 25.75 181 ALA A O 1
ATOM 1388 N N . PRO A 1 182 ? 37.902 -7.983 54.319 1.00 32.31 182 PRO A N 1
ATOM 1389 C CA . PRO A 1 182 ? 37.169 -7.230 55.357 1.00 32.31 182 PRO A CA 1
ATOM 1390 C C . PRO A 1 182 ? 36.600 -5.816 55.020 1.00 32.31 182 PRO A C 1
ATOM 1392 O O . PRO A 1 182 ? 37.215 -5.015 54.330 1.00 32.31 182 PRO A O 1
ATOM 1395 N N . ARG A 1 183 ? 35.543 -5.462 55.779 1.00 23.45 183 ARG A N 1
ATOM 1396 C CA . ARG A 1 183 ? 35.200 -4.132 56.366 1.00 23.45 183 ARG A CA 1
ATOM 1397 C C . ARG A 1 183 ? 34.579 -2.993 55.522 1.00 23.45 183 ARG A C 1
ATOM 1399 O O . ARG A 1 183 ? 35.125 -2.502 54.546 1.00 23.45 183 ARG A O 1
ATOM 1406 N N . LEU A 1 184 ? 33.470 -2.498 56.088 1.00 29.36 184 LEU A N 1
ATOM 1407 C CA . LEU A 1 184 ? 32.778 -1.218 55.855 1.00 29.36 184 LEU A CA 1
ATOM 1408 C C . LEU A 1 184 ? 33.633 0.002 56.283 1.00 29.36 184 LEU A C 1
ATOM 1410 O O . LEU A 1 184 ? 34.607 -0.161 57.025 1.00 29.36 184 LEU A O 1
ATOM 1414 N N . PRO A 1 185 ? 33.201 1.231 55.938 1.00 24.64 185 PRO A N 1
ATOM 1415 C CA . PRO A 1 185 ? 32.408 1.965 56.935 1.00 24.64 185 PRO A CA 1
ATOM 1416 C C . PRO A 1 185 ? 31.094 2.567 56.399 1.00 24.64 185 PRO A C 1
ATOM 1418 O O . PRO A 1 185 ? 30.995 3.016 55.263 1.00 24.64 185 PRO A O 1
ATOM 1421 N N . ALA A 1 186 ? 30.103 2.629 57.287 1.00 24.73 186 ALA A N 1
ATOM 1422 C CA . ALA A 1 186 ? 28.939 3.519 57.218 1.00 24.73 186 ALA A CA 1
ATOM 1423 C C . ALA A 1 186 ? 29.111 4.605 58.316 1.00 24.73 186 ALA A C 1
ATOM 1425 O O . ALA A 1 186 ? 30.176 4.640 58.938 1.00 24.73 186 ALA A O 1
ATOM 1426 N N . PRO A 1 187 ? 28.084 5.371 58.730 1.00 42.34 187 PRO A N 1
ATOM 1427 C CA . PRO A 1 187 ? 26.973 6.001 58.004 1.00 42.34 187 PRO A CA 1
ATOM 1428 C C . PRO A 1 187 ? 26.959 7.537 58.233 1.00 42.34 187 PRO A C 1
ATOM 1430 O O . PRO A 1 187 ? 27.694 8.050 59.073 1.00 42.34 187 PRO A O 1
ATOM 1433 N N . LEU A 1 188 ? 26.017 8.266 57.623 1.00 23.58 188 LEU A N 1
ATOM 1434 C CA . LEU A 1 188 ? 25.423 9.442 58.278 1.00 23.58 188 LEU A CA 1
ATOM 1435 C C . LEU A 1 188 ? 23.906 9.451 58.078 1.00 23.58 188 LEU A C 1
ATOM 1437 O O . LEU A 1 188 ? 23.407 9.543 56.963 1.00 23.58 188 LEU A O 1
ATOM 1441 N N . SER A 1 189 ? 23.191 9.363 59.197 1.00 25.36 189 SER A N 1
ATOM 1442 C CA . SER A 1 189 ? 21.768 9.666 59.317 1.00 25.36 189 SER A CA 1
ATOM 1443 C C . SER A 1 189 ? 21.638 10.938 60.143 1.00 25.36 189 SER A C 1
ATOM 1445 O O . SER A 1 189 ? 22.353 11.084 61.136 1.00 25.36 189 SER A O 1
ATOM 1447 N N . LEU A 1 190 ? 20.699 11.813 59.785 1.00 22.67 190 LEU A N 1
ATOM 1448 C CA . LEU A 1 190 ? 20.012 12.625 60.782 1.00 22.67 190 LEU A CA 1
ATOM 1449 C C . LEU A 1 190 ? 18.572 12.889 60.328 1.00 22.67 190 LEU A C 1
ATOM 1451 O O . LEU A 1 190 ? 18.333 13.541 59.314 1.00 22.67 190 LEU A O 1
ATOM 1455 N N . ALA A 1 191 ? 17.622 12.355 61.090 1.00 23.00 191 ALA A N 1
ATOM 1456 C CA . ALA A 1 191 ? 16.204 12.688 61.003 1.00 23.00 191 ALA A CA 1
ATOM 1457 C C . ALA A 1 191 ? 15.836 13.751 62.062 1.00 23.00 191 ALA A C 1
ATOM 1459 O O . ALA A 1 191 ? 16.693 14.178 62.840 1.00 23.00 191 ALA A O 1
ATOM 1460 N N . THR A 1 192 ? 14.535 14.068 62.168 1.00 24.00 192 THR A N 1
ATOM 1461 C CA . THR A 1 192 ? 13.889 15.019 63.114 1.00 24.00 192 THR A CA 1
ATOM 1462 C C . THR A 1 192 ? 14.197 16.508 62.858 1.00 24.00 192 THR A C 1
ATOM 1464 O O . THR A 1 192 ? 15.317 16.859 62.517 1.00 24.00 192 THR A O 1
ATOM 1467 N N . SER A 1 193 ? 13.258 17.455 62.991 1.00 23.12 193 SER A N 1
ATOM 1468 C CA . SER A 1 193 ? 11.875 17.445 63.530 1.00 23.12 193 SER A CA 1
ATOM 1469 C C . SER A 1 193 ? 11.016 18.508 62.810 1.00 23.12 193 SER A C 1
ATOM 1471 O O . SER A 1 193 ? 11.484 19.621 62.604 1.00 23.12 193 SER A O 1
ATOM 1473 N N . LEU A 1 194 ? 9.811 18.201 62.314 1.00 23.34 194 LEU A N 1
ATOM 1474 C CA . LEU A 1 194 ? 8.521 18.388 63.015 1.00 23.34 194 LEU A CA 1
ATOM 1475 C C . LEU A 1 194 ? 8.348 19.732 63.762 1.00 23.34 194 LEU A C 1
ATOM 1477 O O . LEU A 1 194 ? 8.788 19.831 64.902 1.00 23.34 194 LEU A O 1
ATOM 1481 N N . SER A 1 195 ? 7.581 20.675 63.187 1.00 22.58 195 SER A N 1
ATOM 1482 C CA . SER A 1 195 ? 6.340 21.199 63.811 1.00 22.58 195 SER A CA 1
ATOM 1483 C C . SER A 1 195 ? 5.590 22.232 62.942 1.00 22.58 195 SER A C 1
ATOM 1485 O O . SER A 1 195 ? 6.111 23.301 62.639 1.00 22.58 195 SER A O 1
ATOM 1487 N N . VAL A 1 196 ? 4.343 21.884 62.619 1.00 25.83 196 VAL A N 1
ATOM 1488 C CA . VAL A 1 196 ? 3.141 22.701 62.331 1.00 25.83 196 VAL A CA 1
ATOM 1489 C C . VAL A 1 196 ? 3.220 24.220 62.600 1.00 25.83 196 VAL A C 1
ATOM 1491 O O . VAL A 1 196 ? 3.531 24.626 63.717 1.00 25.83 196 VAL A O 1
ATOM 1494 N N . ASN A 1 197 ? 2.774 25.040 61.631 1.00 22.02 197 ASN A N 1
ATOM 1495 C CA . ASN A 1 197 ? 1.760 26.081 61.886 1.00 22.02 197 ASN A CA 1
ATOM 1496 C C . ASN A 1 197 ? 1.019 26.555 60.619 1.00 22.02 197 ASN A C 1
ATOM 1498 O O . ASN A 1 197 ? 1.483 26.373 59.496 1.00 22.02 197 ASN A O 1
ATOM 1502 N N . GLU A 1 198 ? -0.184 27.085 60.841 1.00 20.95 198 GLU A N 1
ATOM 1503 C CA . GLU A 1 198 ? -1.310 27.154 59.901 1.00 20.95 198 GLU A CA 1
ATOM 1504 C C . GLU A 1 198 ? -1.341 28.376 58.955 1.00 20.95 198 GLU A C 1
ATOM 1506 O O . GLU A 1 198 ? -0.972 29.479 59.347 1.00 20.95 198 GLU A O 1
ATOM 1511 N N . ALA A 1 199 ? -1.995 28.171 57.797 1.00 22.56 199 ALA A N 1
ATOM 1512 C CA . ALA A 1 199 ? -2.907 29.115 57.117 1.00 22.56 199 ALA A CA 1
ATOM 1513 C C . ALA A 1 199 ? -2.342 30.414 56.459 1.00 22.56 199 ALA A C 1
ATOM 1515 O O . ALA A 1 199 ? -1.272 30.892 56.823 1.00 22.56 199 ALA A O 1
ATOM 1516 N N . PRO A 1 200 ? -3.068 31.031 55.487 1.00 28.58 200 PRO A N 1
ATOM 1517 C CA . PRO A 1 200 ? -4.434 30.720 55.049 1.00 28.58 200 PRO A CA 1
ATOM 1518 C C . PRO A 1 200 ? -4.621 30.356 53.565 1.00 28.58 200 PRO A C 1
ATOM 1520 O O . PRO A 1 200 ? -3.844 30.703 52.678 1.00 28.58 200 PRO A O 1
ATOM 1523 N N . TYR A 1 201 ? -5.773 29.726 53.320 1.00 28.03 201 TYR A N 1
ATOM 1524 C CA . TYR A 1 201 ? -6.457 29.660 52.030 1.00 28.03 201 TYR A CA 1
ATOM 1525 C C . TYR A 1 201 ? -6.504 31.028 51.323 1.00 28.03 201 TYR A C 1
ATOM 1527 O O . TYR A 1 201 ? -6.912 32.027 51.915 1.00 28.03 201 TYR A O 1
ATOM 1535 N N . SER A 1 202 ? -6.223 31.035 50.018 1.00 26.47 202 SER A N 1
ATOM 1536 C CA . SER A 1 202 ? -6.674 32.080 49.094 1.00 26.47 202 SER A CA 1
ATOM 1537 C C . SER A 1 202 ? -7.565 31.424 48.046 1.00 26.47 202 SER A C 1
ATOM 1539 O O . SER A 1 202 ? -7.132 30.531 47.317 1.00 26.47 202 SER A O 1
ATOM 1541 N N . ALA A 1 203 ? -8.840 31.807 48.029 1.00 31.81 203 ALA A N 1
ATOM 1542 C CA . ALA A 1 203 ? -9.857 31.120 47.251 1.00 31.81 203 ALA A CA 1
ATOM 1543 C C . ALA A 1 203 ? -9.682 31.350 45.742 1.00 31.81 203 ALA A C 1
ATOM 1545 O O . ALA A 1 203 ? -9.885 32.452 45.231 1.00 31.81 203 ALA A O 1
ATOM 1546 N N . ARG A 1 204 ? -9.433 30.265 45.009 1.00 28.89 204 ARG A N 1
ATOM 1547 C CA . ARG A 1 204 ? -9.861 30.128 43.615 1.00 28.89 204 ARG A CA 1
ATOM 1548 C C . ARG A 1 204 ? -10.883 29.001 43.604 1.00 28.89 204 ARG A C 1
ATOM 1550 O O . ARG A 1 204 ? -10.598 27.946 44.156 1.00 28.89 204 ARG A O 1
ATOM 1557 N N . ALA A 1 205 ? -12.081 29.256 43.081 1.00 31.64 205 ALA A N 1
ATOM 1558 C CA . ALA A 1 205 ? -13.214 28.340 43.205 1.00 31.64 205 ALA A CA 1
ATOM 1559 C C . ALA A 1 205 ? -12.895 26.974 42.571 1.00 31.64 205 ALA A C 1
ATOM 1561 O O . ALA A 1 205 ? -12.952 26.820 41.354 1.00 31.64 205 ALA A O 1
ATOM 1562 N N . GLN A 1 206 ? -12.533 25.998 43.404 1.00 37.56 206 GLN A N 1
ATOM 1563 C CA . GLN A 1 206 ? -12.334 24.617 42.993 1.00 37.56 206 GLN A CA 1
ATOM 1564 C C . GLN A 1 206 ? -13.684 23.911 43.060 1.00 37.56 206 GLN A C 1
ATOM 1566 O O . GLN A 1 206 ? -14.220 23.648 44.137 1.00 37.56 206 GLN A O 1
ATOM 1571 N N . THR A 1 207 ? -14.236 23.615 41.886 1.00 43.53 207 THR A N 1
ATOM 1572 C CA . THR A 1 207 ? -15.202 22.526 41.728 1.00 43.53 207 THR A CA 1
ATOM 1573 C C . THR A 1 207 ? -14.602 21.258 42.343 1.00 43.53 207 THR A C 1
ATOM 1575 O O . THR A 1 207 ? -13.409 21.026 42.124 1.00 43.53 207 THR A O 1
ATOM 1578 N N . PRO A 1 208 ? -15.367 20.444 43.095 1.00 53.91 208 PRO A N 1
ATOM 1579 C CA . PRO A 1 208 ? -14.820 19.232 43.694 1.00 53.91 208 PRO A CA 1
ATOM 1580 C C . PRO A 1 208 ? -14.245 18.347 42.589 1.00 53.91 208 PRO A C 1
ATOM 1582 O O . PRO A 1 208 ? -14.934 18.052 41.610 1.00 53.91 208 PRO A O 1
ATOM 1585 N N . SER A 1 209 ? -12.979 17.950 42.718 1.00 70.75 209 SER A N 1
ATOM 1586 C CA . SER A 1 209 ? -12.380 17.027 41.761 1.00 70.75 209 SER A CA 1
ATOM 1587 C C . SER A 1 209 ? -12.956 15.641 42.020 1.00 70.75 209 SER A C 1
ATOM 1589 O O . SER A 1 209 ? -12.592 14.956 42.978 1.00 70.75 209 SER A O 1
ATOM 1591 N N . VAL A 1 210 ? -13.921 15.265 41.181 1.00 83.06 210 VAL A N 1
ATOM 1592 C CA . VAL A 1 210 ? -14.498 13.925 41.168 1.00 83.06 210 VAL A CA 1
ATOM 1593 C C . VAL A 1 210 ? -13.636 13.045 40.274 1.00 83.06 210 VAL A C 1
ATOM 1595 O O . VAL A 1 210 ? -13.434 13.358 39.102 1.00 83.06 210 VAL A O 1
ATOM 1598 N N . PHE A 1 211 ? -13.125 11.948 40.821 1.00 87.56 211 PHE A N 1
ATOM 1599 C CA . PHE A 1 211 ? -12.356 10.954 40.078 1.00 87.56 211 PHE A CA 1
ATOM 1600 C C . PHE A 1 211 ? -12.814 9.544 40.448 1.00 87.56 211 PHE A C 1
ATOM 1602 O O . PHE A 1 211 ? -13.294 9.301 41.556 1.00 87.56 211 PHE A O 1
ATOM 1609 N N . SER A 1 212 ? -12.669 8.605 39.515 1.00 87.75 212 SER A N 1
ATOM 1610 C CA . SER A 1 212 ? -12.963 7.193 39.754 1.00 87.75 212 SER A CA 1
ATOM 1611 C C . SER A 1 212 ? -11.721 6.337 39.572 1.00 87.75 212 SER A C 1
ATOM 1613 O O . SER A 1 212 ? -10.879 6.610 38.717 1.00 87.75 212 SER A O 1
ATOM 1615 N N . LEU A 1 213 ? -11.655 5.257 40.341 1.00 87.50 213 LEU A N 1
ATOM 1616 C CA . LEU A 1 213 ? -10.643 4.211 40.245 1.00 87.50 213 LEU A CA 1
ATOM 1617 C C . LEU A 1 213 ? -11.325 2.846 40.334 1.00 87.50 213 LEU A C 1
ATOM 1619 O O . LEU A 1 213 ? -12.339 2.700 41.016 1.00 87.50 213 LEU A O 1
ATOM 1623 N N . THR A 1 214 ? -10.780 1.852 39.637 1.00 87.81 214 THR A N 1
ATOM 1624 C CA . THR A 1 214 ? -11.305 0.480 39.656 1.00 87.81 214 THR A CA 1
ATOM 1625 C C . THR A 1 214 ? -10.221 -0.458 40.153 1.00 87.81 214 THR A C 1
ATOM 1627 O O . THR A 1 214 ? -9.124 -0.478 39.602 1.00 87.81 214 THR A O 1
ATOM 1630 N N . LEU A 1 215 ? -10.532 -1.228 41.191 1.00 83.56 215 LEU A N 1
ATOM 1631 C CA . LEU A 1 215 ? -9.624 -2.177 41.821 1.00 83.56 215 LEU A CA 1
ATOM 1632 C C . LEU A 1 215 ? -10.215 -3.576 41.762 1.00 83.56 215 LEU A C 1
ATOM 1634 O O . LEU A 1 215 ? -11.396 -3.778 42.049 1.00 83.56 215 LEU A O 1
ATOM 1638 N N . ARG A 1 216 ? -9.367 -4.553 41.442 1.00 81.62 216 ARG A N 1
ATOM 1639 C CA . ARG A 1 216 ? -9.686 -5.963 41.635 1.00 81.62 216 ARG A CA 1
ATOM 1640 C C . ARG A 1 216 ? -9.108 -6.410 42.974 1.00 81.62 216 ARG A C 1
ATOM 1642 O O . ARG A 1 216 ? -7.894 -6.503 43.129 1.00 81.62 216 ARG A O 1
ATOM 1649 N N . LYS A 1 217 ? -9.991 -6.666 43.934 1.00 76.88 217 LYS A N 1
ATOM 1650 C CA . LYS A 1 217 ? -9.679 -7.304 45.211 1.00 76.88 217 LYS A CA 1
ATOM 1651 C C . LYS A 1 217 ? -9.228 -8.742 44.916 1.00 76.88 217 LYS A C 1
ATOM 1653 O O . LYS A 1 217 ? -9.847 -9.436 44.106 1.00 76.88 217 LYS A O 1
ATOM 1658 N N . ALA A 1 218 ? -8.090 -9.135 45.480 1.00 71.81 218 ALA A N 1
ATOM 1659 C CA . ALA A 1 218 ? -7.589 -10.501 45.383 1.00 71.81 218 ALA A CA 1
ATOM 1660 C C . ALA A 1 218 ? -8.291 -11.387 46.420 1.00 71.81 218 ALA A C 1
ATOM 1662 O O . ALA A 1 218 ? -8.797 -10.884 47.428 1.00 71.81 218 ALA A O 1
ATOM 1663 N N . ASP A 1 219 ? -8.301 -12.699 46.185 1.00 65.50 219 ASP A N 1
ATOM 1664 C CA . ASP A 1 219 ? -8.844 -13.655 47.150 1.00 65.50 219 ASP A CA 1
ATOM 1665 C C . ASP A 1 219 ? -8.141 -13.483 48.516 1.00 65.50 219 ASP A C 1
ATOM 1667 O O . ASP A 1 219 ? -6.941 -13.204 48.588 1.00 65.50 219 ASP A O 1
ATOM 1671 N N . ASP A 1 220 ? -8.925 -13.544 49.595 1.00 62.19 220 ASP A N 1
ATOM 1672 C CA . ASP A 1 220 ? -8.523 -13.295 50.991 1.00 62.19 220 ASP A CA 1
ATOM 1673 C C . ASP A 1 220 ? -7.857 -11.930 51.307 1.00 62.19 220 ASP A C 1
ATOM 1675 O O . ASP A 1 220 ? -7.346 -11.733 52.410 1.00 62.19 220 ASP A O 1
ATOM 1679 N N . THR A 1 221 ? -7.906 -10.947 50.398 1.00 66.62 221 THR A N 1
ATOM 1680 C CA . THR A 1 221 ? -7.352 -9.593 50.615 1.00 66.62 221 THR A CA 1
ATOM 1681 C C . THR A 1 221 ? -8.457 -8.558 50.857 1.00 66.62 221 THR A C 1
ATOM 1683 O O . THR A 1 221 ? -9.455 -8.522 50.139 1.00 66.62 221 THR A O 1
ATOM 1686 N N . GLU A 1 222 ? -8.295 -7.663 51.837 1.00 77.25 222 GLU A N 1
ATOM 1687 C CA . GLU A 1 222 ? -9.240 -6.557 52.059 1.00 77.25 222 GLU A CA 1
ATOM 1688 C C . GLU A 1 222 ? -8.947 -5.333 51.169 1.00 77.25 222 GLU A C 1
ATOM 1690 O O . GLU A 1 222 ? -7.810 -5.056 50.782 1.00 77.25 222 GLU A O 1
ATOM 1695 N N . LEU A 1 223 ? -9.981 -4.524 50.898 1.00 82.44 223 LEU A N 1
ATOM 1696 C CA . LEU A 1 223 ? -9.830 -3.244 50.189 1.00 82.44 223 LEU A CA 1
ATOM 1697 C C . LEU A 1 223 ? -8.899 -2.273 50.949 1.00 82.44 223 LEU A C 1
ATOM 1699 O O . LEU A 1 223 ? -8.206 -1.462 50.335 1.00 82.44 223 LEU A O 1
ATOM 1703 N N . GLY A 1 224 ? -8.865 -2.391 52.283 1.00 85.56 224 GLY A N 1
ATOM 1704 C CA . GLY A 1 224 ? -7.967 -1.645 53.165 1.00 85.56 224 GLY A CA 1
ATOM 1705 C C . GLY A 1 224 ? -8.331 -0.178 53.365 1.00 85.56 224 GLY A C 1
ATOM 1706 O O . GLY A 1 224 ? -7.450 0.628 53.643 1.00 85.56 224 GLY A O 1
ATOM 1707 N N . LEU A 1 225 ? -9.609 0.178 53.234 1.00 89.88 225 LEU A N 1
ATOM 1708 C CA . LEU A 1 225 ? -10.116 1.505 53.575 1.00 89.88 225 LEU A CA 1
ATOM 1709 C C . LEU A 1 225 ? -10.836 1.488 54.922 1.00 89.88 225 LEU A C 1
ATOM 1711 O O . LEU A 1 225 ? -11.745 0.689 55.141 1.00 89.88 225 LEU A O 1
ATOM 1715 N N . SER A 1 226 ? -10.484 2.433 55.791 1.00 85.81 226 SER A N 1
ATOM 1716 C CA . SER A 1 226 ? -11.310 2.821 56.931 1.00 85.81 226 SER A CA 1
ATOM 1717 C C . SER A 1 226 ? -12.235 3.953 56.486 1.00 85.81 226 SER A C 1
ATOM 1719 O O . SER A 1 226 ? -11.756 5.009 56.065 1.00 85.81 226 SER A O 1
ATOM 1721 N N . VAL A 1 227 ? -13.550 3.734 56.547 1.00 90.69 227 VAL A N 1
ATOM 1722 C CA . VAL A 1 227 ? -14.576 4.692 56.100 1.00 90.69 227 VAL A CA 1
ATOM 1723 C C . VAL A 1 227 ? -15.655 4.909 57.161 1.00 90.69 227 VAL A C 1
ATOM 1725 O O . VAL A 1 227 ? -15.980 3.996 57.916 1.00 90.69 227 VAL A O 1
ATOM 1728 N N . GLU A 1 228 ? -16.227 6.112 57.196 1.00 88.25 228 GLU A N 1
ATOM 1729 C CA . GLU A 1 228 ? -17.364 6.480 58.052 1.00 88.25 228 GLU A CA 1
ATOM 1730 C C . GLU A 1 228 ? -18.546 6.961 57.184 1.00 88.25 228 GLU A C 1
ATOM 1732 O O . GLU A 1 228 ? -18.341 7.822 56.322 1.00 88.25 228 GLU A O 1
ATOM 1737 N N . PRO A 1 229 ? -19.775 6.444 57.368 1.00 87.62 229 PRO A N 1
ATOM 1738 C CA . PRO A 1 229 ? -20.947 6.923 56.641 1.00 87.62 229 PRO A CA 1
ATOM 1739 C C . PRO A 1 229 ? -21.372 8.319 57.116 1.00 87.62 229 PRO A C 1
ATOM 1741 O O . PRO A 1 229 ? -21.558 8.566 58.305 1.00 87.62 229 PRO A O 1
ATOM 1744 N N . VAL A 1 230 ? -21.568 9.236 56.169 1.00 85.56 230 VAL A N 1
ATOM 1745 C CA . VAL A 1 230 ? -22.039 10.605 56.419 1.00 85.56 230 VAL A CA 1
ATOM 1746 C C . VAL A 1 230 ? -23.473 10.724 55.908 1.00 85.56 230 VAL A C 1
ATOM 1748 O O . VAL A 1 230 ? -23.708 11.132 54.770 1.00 85.56 230 VAL A O 1
ATOM 1751 N N . GLU A 1 231 ? -24.448 10.355 56.745 1.00 76.69 231 GLU A N 1
ATOM 1752 C CA . GLU A 1 231 ? -25.872 10.274 56.367 1.00 76.69 231 GLU A CA 1
ATOM 1753 C C . GLU A 1 231 ? -26.428 11.567 55.747 1.00 76.69 231 GLU A C 1
ATOM 1755 O O . GLU A 1 231 ? -27.203 11.512 54.794 1.00 76.69 231 GLU A O 1
ATOM 1760 N N . SER A 1 232 ? -25.990 12.737 56.227 1.00 71.44 232 SER A N 1
ATOM 1761 C CA . SER A 1 232 ? -26.443 14.047 55.732 1.00 71.44 232 SER A CA 1
ATOM 1762 C C . SER A 1 232 ? -26.072 14.329 54.271 1.00 71.44 232 SER A C 1
ATOM 1764 O O . SER A 1 232 ? -26.720 15.149 53.626 1.00 71.44 232 SER A O 1
ATOM 1766 N N . GLN A 1 233 ? -25.045 13.653 53.749 1.00 77.12 233 GLN A N 1
ATOM 1767 C CA . GLN A 1 233 ? -24.596 13.733 52.354 1.00 77.12 233 GLN A CA 1
ATOM 1768 C C . GLN A 1 233 ? -24.777 12.402 51.599 1.00 77.12 233 GLN A C 1
ATOM 1770 O O . GLN A 1 233 ? -24.610 12.364 50.384 1.00 77.12 233 GLN A O 1
ATOM 1775 N N . LYS A 1 234 ? -25.130 11.321 52.310 1.00 85.81 234 LYS A N 1
ATOM 1776 C CA . LYS A 1 234 ? -25.225 9.933 51.829 1.00 85.81 234 LYS A CA 1
ATOM 1777 C C . LYS A 1 234 ? -23.942 9.390 51.175 1.00 85.81 234 LYS A C 1
ATOM 1779 O O . LYS A 1 234 ? -24.002 8.630 50.213 1.00 85.81 234 LYS A O 1
ATOM 1784 N N . VAL A 1 235 ? -22.781 9.766 51.707 1.00 90.44 235 VAL A N 1
ATOM 1785 C CA . VAL A 1 235 ? -21.450 9.357 51.210 1.00 90.44 235 VAL A CA 1
ATOM 1786 C C . VAL A 1 235 ? -20.681 8.554 52.257 1.00 90.44 235 VAL A C 1
ATOM 1788 O O . VAL A 1 235 ? -21.010 8.611 53.442 1.00 90.44 235 VAL A O 1
ATOM 1791 N N . LEU A 1 236 ? -19.627 7.850 51.840 1.00 89.81 236 LEU A N 1
ATOM 1792 C CA . LEU A 1 236 ? -18.646 7.245 52.750 1.00 89.81 236 LEU A CA 1
ATOM 1793 C C . LEU A 1 236 ? -17.384 8.121 52.796 1.00 89.81 236 LEU A C 1
ATOM 1795 O O . LEU A 1 236 ? -16.724 8.317 51.780 1.00 89.81 236 LEU A O 1
ATOM 1799 N N . LEU A 1 237 ? -17.040 8.661 53.964 1.00 89.50 237 LEU A N 1
ATOM 1800 C CA . LEU A 1 237 ? -15.851 9.490 54.171 1.00 89.50 237 LEU A CA 1
ATOM 1801 C C . LEU A 1 237 ? -14.636 8.613 54.497 1.00 89.50 237 LEU A C 1
ATOM 1803 O O . LEU A 1 237 ? -14.665 7.877 55.482 1.00 89.50 237 LEU A O 1
ATOM 1807 N N . VAL A 1 238 ? -13.551 8.726 53.727 1.00 92.88 238 VAL A N 1
ATOM 1808 C CA . VAL A 1 238 ? -12.294 8.009 53.994 1.00 92.88 238 VAL A CA 1
ATOM 1809 C C . VAL A 1 238 ? -11.607 8.594 55.231 1.00 92.88 238 VAL A C 1
ATOM 1811 O O . VAL A 1 238 ? -11.244 9.768 55.260 1.00 92.88 238 VAL A O 1
ATOM 1814 N N . LYS A 1 239 ? -11.402 7.769 56.261 1.00 89.69 239 LYS A N 1
ATOM 1815 C CA . LYS A 1 239 ? -10.699 8.118 57.510 1.00 89.69 239 LYS A CA 1
ATOM 1816 C C . LYS A 1 239 ? -9.242 7.675 57.526 1.00 89.69 239 LYS A C 1
ATOM 1818 O O . LYS A 1 239 ? -8.429 8.296 58.201 1.00 89.69 239 LYS A O 1
ATOM 1823 N N . GLY A 1 240 ? -8.920 6.602 56.812 1.00 83.94 240 GLY A N 1
ATOM 1824 C CA . GLY A 1 240 ? -7.592 6.003 56.817 1.00 83.94 240 GLY A CA 1
ATOM 1825 C C . GLY A 1 240 ? -7.451 4.919 55.758 1.00 83.94 240 GLY A C 1
ATOM 1826 O O . GLY A 1 240 ? -8.446 4.400 55.249 1.00 83.94 240 GLY A O 1
ATOM 1827 N N . ILE A 1 241 ? -6.202 4.593 55.441 1.00 90.69 241 ILE A N 1
ATOM 1828 C CA . ILE A 1 241 ? -5.819 3.583 54.454 1.00 90.69 241 ILE A CA 1
ATOM 1829 C C . ILE A 1 241 ? -4.857 2.622 55.157 1.00 90.69 241 ILE A C 1
ATOM 1831 O O . ILE A 1 241 ? -3.933 3.057 55.846 1.00 90.69 241 ILE A O 1
ATOM 1835 N N . ASN A 1 242 ? -5.123 1.324 55.052 1.00 84.62 242 ASN A N 1
ATOM 1836 C CA . ASN A 1 242 ? -4.378 0.274 55.738 1.00 84.62 242 ASN A CA 1
ATOM 1837 C C . ASN A 1 242 ? -3.171 -0.148 54.887 1.00 84.62 242 ASN A C 1
ATOM 1839 O O . ASN A 1 242 ? -3.319 -0.388 53.691 1.00 84.62 242 ASN A O 1
ATOM 1843 N N . ALA A 1 243 ? -2.002 -0.297 55.519 1.00 69.31 243 ALA A N 1
ATOM 1844 C CA . ALA A 1 243 ? -0.707 -0.471 54.845 1.00 69.31 243 ALA A CA 1
ATOM 1845 C C . ALA A 1 243 ? -0.605 -1.684 53.889 1.00 69.31 243 ALA A C 1
ATOM 1847 O O . ALA A 1 243 ? 0.192 -1.658 52.949 1.00 69.31 243 ALA A O 1
ATOM 1848 N N . ASP A 1 244 ? -1.425 -2.714 54.123 1.00 72.31 244 ASP A N 1
ATOM 1849 C CA . ASP A 1 244 ? -1.469 -3.973 53.363 1.00 72.31 244 ASP A CA 1
ATOM 1850 C C . ASP A 1 244 ? -2.742 -4.099 52.491 1.00 72.31 244 ASP A C 1
ATOM 1852 O O . ASP A 1 244 ? -3.103 -5.181 52.032 1.00 72.31 244 ASP A O 1
ATOM 1856 N N . GLY A 1 245 ? -3.466 -2.993 52.290 1.00 80.50 245 GLY A N 1
ATOM 1857 C CA . GLY A 1 245 ? -4.719 -2.942 51.539 1.00 80.50 245 GLY A CA 1
ATOM 1858 C C . GLY A 1 245 ? -4.557 -2.783 50.028 1.00 80.50 245 GLY A C 1
ATOM 1859 O O . GLY A 1 245 ? -3.607 -2.158 49.551 1.00 80.50 245 GLY A O 1
ATOM 1860 N N . ALA A 1 246 ? -5.556 -3.237 49.264 1.00 83.56 246 ALA A N 1
ATOM 1861 C CA . ALA A 1 246 ? -5.591 -3.041 47.811 1.00 83.56 246 ALA A CA 1
ATOM 1862 C C . ALA A 1 246 ? -5.507 -1.554 47.392 1.00 83.56 246 ALA A C 1
ATOM 1864 O O . ALA A 1 246 ? -4.885 -1.237 46.377 1.00 83.56 246 ALA A O 1
ATOM 1865 N N . VAL A 1 247 ? -6.077 -0.631 48.181 1.00 87.56 247 VAL A N 1
ATOM 1866 C CA . VAL A 1 247 ? -5.971 0.817 47.915 1.00 87.56 247 VAL A CA 1
ATOM 1867 C C . VAL A 1 247 ? -4.576 1.377 48.220 1.00 87.56 247 VAL A C 1
ATOM 1869 O O . VAL A 1 247 ? -4.121 2.268 47.509 1.00 87.56 247 VAL A O 1
ATOM 1872 N N . GLU A 1 248 ? -3.851 0.843 49.205 1.00 86.25 248 GLU A N 1
ATOM 1873 C CA . GLU A 1 248 ? -2.473 1.277 49.476 1.00 86.25 248 GLU A CA 1
ATOM 1874 C C . GLU A 1 248 ? -1.508 0.792 48.384 1.00 86.25 248 GLU A C 1
ATOM 1876 O O . GLU A 1 248 ? -0.625 1.532 47.947 1.00 86.25 248 GLU A O 1
ATOM 1881 N N . ALA A 1 249 ? -1.707 -0.432 47.882 1.00 82.88 249 ALA A N 1
ATOM 1882 C CA . ALA A 1 249 ? -0.973 -0.940 46.725 1.00 82.88 249 ALA A CA 1
ATOM 1883 C C . ALA A 1 249 ? -1.216 -0.072 45.473 1.00 82.88 249 ALA A C 1
ATOM 1885 O O . ALA A 1 249 ? -0.264 0.280 44.777 1.00 82.88 249 ALA A O 1
ATOM 1886 N N . PHE A 1 250 ? -2.468 0.336 45.235 1.00 84.81 250 PHE A N 1
ATOM 1887 C CA . PHE A 1 250 ? -2.831 1.280 44.174 1.00 84.81 250 PHE A CA 1
ATOM 1888 C C . PHE A 1 250 ? -2.178 2.655 44.364 1.00 84.81 250 PHE A C 1
ATOM 1890 O O . PHE A 1 250 ? -1.528 3.155 43.449 1.00 84.81 250 PHE A O 1
ATOM 1897 N N . ASN A 1 251 ? -2.274 3.245 45.559 1.00 88.12 251 ASN A N 1
ATOM 1898 C CA . ASN A 1 251 ? -1.655 4.534 45.875 1.00 88.12 251 ASN A CA 1
ATOM 1899 C C . ASN A 1 251 ? -0.142 4.526 45.631 1.00 88.12 251 ASN A C 1
ATOM 1901 O O . ASN A 1 251 ? 0.401 5.495 45.108 1.00 88.12 251 ASN A O 1
ATOM 1905 N N . ARG A 1 252 ? 0.533 3.420 45.959 1.00 81.62 252 ARG A N 1
ATOM 1906 C CA . ARG A 1 252 ? 1.975 3.244 45.746 1.00 81.62 252 ARG A CA 1
ATOM 1907 C C . ARG A 1 252 ? 2.358 3.156 44.269 1.00 81.62 252 ARG A C 1
ATOM 1909 O O . ARG A 1 252 ? 3.417 3.643 43.903 1.00 81.62 252 ARG A O 1
ATOM 1916 N N . GLN A 1 253 ? 1.507 2.564 43.431 1.00 74.50 253 GLN A N 1
ATOM 1917 C CA . GLN A 1 253 ? 1.712 2.505 41.977 1.00 74.50 253 GLN A CA 1
ATOM 1918 C C . GLN A 1 253 ? 1.347 3.826 41.281 1.00 74.50 253 GLN A C 1
ATOM 1920 O O . GLN A 1 253 ? 2.016 4.223 40.330 1.00 74.50 253 GLN A O 1
ATOM 1925 N N . CYS A 1 254 ? 0.317 4.535 41.756 1.00 69.69 254 CYS A N 1
ATOM 1926 C CA . CYS A 1 254 ? -0.072 5.837 41.211 1.00 69.69 254 CYS A CA 1
ATOM 1927 C C . CYS A 1 254 ? 0.818 6.995 41.679 1.00 69.69 254 CYS A C 1
ATOM 1929 O O . CYS A 1 254 ? 0.931 7.971 40.944 1.00 69.69 254 CYS A O 1
ATOM 1931 N N . GLY A 1 255 ? 1.457 6.916 42.851 1.00 57.31 255 GLY A N 1
ATOM 1932 C CA . GLY A 1 255 ? 2.223 8.029 43.428 1.00 57.31 255 GLY A CA 1
ATOM 1933 C C . GLY A 1 255 ? 3.360 8.560 42.546 1.00 57.31 255 GLY A C 1
ATOM 1934 O O . GLY A 1 255 ? 3.587 9.768 42.524 1.00 57.31 255 GLY A O 1
ATOM 1935 N N . ASP A 1 256 ? 4.006 7.686 41.769 1.00 50.50 256 ASP A N 1
ATOM 1936 C CA . ASP A 1 256 ? 5.112 8.050 40.869 1.00 50.50 256 ASP A CA 1
ATOM 1937 C C . ASP A 1 256 ? 4.650 8.531 39.475 1.00 50.50 256 ASP A C 1
ATOM 1939 O O . ASP A 1 256 ? 5.439 9.114 38.731 1.00 50.50 256 ASP A O 1
ATOM 1943 N N . LEU A 1 257 ? 3.384 8.293 39.102 1.00 51.28 257 LEU A N 1
ATOM 1944 C CA . LEU A 1 257 ? 2.859 8.524 37.743 1.00 51.28 257 LEU A CA 1
ATOM 1945 C C . LEU A 1 257 ? 1.724 9.558 37.676 1.00 51.28 257 LEU A C 1
ATOM 1947 O O . LEU A 1 257 ? 1.585 10.257 36.674 1.00 51.28 257 LEU A O 1
ATOM 1951 N N . ASN A 1 258 ? 0.877 9.636 38.705 1.00 70.56 258 ASN A N 1
ATOM 1952 C CA . ASN A 1 258 ? -0.273 10.536 38.760 1.00 70.56 258 ASN A CA 1
ATOM 1953 C C . ASN A 1 258 ? -0.725 10.789 40.223 1.00 70.56 258 ASN A C 1
ATOM 1955 O O . ASN A 1 258 ? -1.676 10.160 40.704 1.00 70.56 258 ASN A O 1
ATOM 1959 N N . PRO A 1 259 ? -0.052 11.693 40.960 1.00 73.94 259 PRO A N 1
ATOM 1960 C CA . PRO A 1 259 ? -0.311 11.904 42.384 1.00 73.94 259 PRO A CA 1
ATOM 1961 C C . PRO A 1 259 ? -1.697 12.503 42.675 1.00 73.94 259 PRO A C 1
ATOM 1963 O O . PRO A 1 259 ? -2.249 12.250 43.746 1.00 73.94 259 PRO A O 1
ATOM 1966 N N . GLU A 1 260 ? -2.322 13.243 41.746 1.00 77.06 260 GLU A N 1
ATOM 1967 C CA . GLU A 1 260 ? -3.673 13.774 41.970 1.00 77.06 260 GLU A CA 1
ATOM 1968 C C . GLU A 1 260 ? -4.769 12.694 42.094 1.00 77.06 260 GLU A C 1
ATOM 1970 O O . GLU A 1 260 ? -5.801 12.964 42.714 1.00 77.06 260 GLU A O 1
ATOM 1975 N N . ARG A 1 261 ? -4.544 11.469 41.588 1.00 81.19 261 ARG A N 1
ATOM 1976 C CA . ARG A 1 261 ? -5.497 10.338 41.648 1.00 81.19 261 ARG A CA 1
ATOM 1977 C C . ARG A 1 261 ? -5.293 9.362 42.812 1.00 81.19 261 ARG A C 1
ATOM 1979 O O . ARG A 1 261 ? -6.059 8.405 42.928 1.00 81.19 261 ARG A O 1
ATOM 1986 N N . MET A 1 262 ? -4.304 9.578 43.679 1.00 87.50 262 MET A N 1
ATOM 1987 C CA . MET A 1 262 ? -4.169 8.795 44.917 1.00 87.50 262 MET A CA 1
ATOM 1988 C C . MET A 1 262 ? -5.407 8.991 45.802 1.00 87.50 262 MET A C 1
ATOM 1990 O O . MET A 1 262 ? -5.908 10.108 45.895 1.00 87.50 262 MET A O 1
ATOM 1994 N N . VAL A 1 263 ? -5.885 7.951 46.486 1.00 90.75 263 VAL A N 1
ATOM 1995 C CA . VAL A 1 263 ? -6.916 8.073 47.533 1.00 90.75 263 VAL A CA 1
ATOM 1996 C C . VAL A 1 263 ? -6.279 8.641 48.794 1.00 90.75 263 VAL A C 1
ATOM 1998 O O . VAL A 1 263 ? -5.211 8.180 49.196 1.00 90.75 263 VAL A O 1
ATOM 2001 N N . LEU A 1 264 ? -6.935 9.601 49.443 1.00 89.50 264 LEU A N 1
ATOM 2002 C CA . LEU A 1 264 ? -6.446 10.250 50.658 1.00 89.50 264 LEU A CA 1
ATOM 2003 C C . LEU A 1 264 ? -7.513 10.248 51.771 1.00 89.50 264 LEU A C 1
ATOM 2005 O O . LEU A 1 264 ? -8.711 10.346 51.488 1.00 89.50 264 LEU A O 1
ATOM 2009 N N . PRO A 1 265 ? -7.110 10.198 53.056 1.00 90.69 265 PRO A N 1
ATOM 2010 C CA . PRO A 1 265 ? -8.001 10.523 54.166 1.00 90.69 265 PRO A CA 1
ATOM 2011 C C . PRO A 1 265 ? -8.630 11.911 53.975 1.00 90.69 265 PRO A C 1
ATOM 2013 O O . PRO A 1 265 ? -7.924 12.891 53.741 1.00 90.69 265 PRO A O 1
ATOM 2016 N N . GLY A 1 266 ? -9.957 11.988 54.074 1.00 84.50 266 GLY A N 1
ATOM 2017 C CA . GLY A 1 266 ? -10.758 13.175 53.765 1.00 84.50 266 GLY A CA 1
ATOM 2018 C C . GLY A 1 266 ? -11.526 13.104 52.439 1.00 84.50 266 GLY A C 1
ATOM 2019 O O . GLY A 1 266 ? -12.477 13.865 52.266 1.00 84.50 266 GLY A O 1
ATOM 2020 N N . ASP A 1 267 ? -11.190 12.186 51.527 1.00 92.19 267 ASP A N 1
ATOM 2021 C CA . ASP A 1 267 ? -11.972 11.990 50.300 1.00 92.19 267 ASP A CA 1
ATOM 2022 C C . ASP A 1 267 ? -13.367 11.408 50.604 1.00 92.19 267 ASP A C 1
ATOM 2024 O O . ASP A 1 267 ? -13.534 10.555 51.482 1.00 92.19 267 ASP A O 1
ATOM 2028 N N . ARG A 1 268 ? -14.386 11.849 49.855 1.00 92.38 268 ARG A N 1
ATOM 2029 C CA . ARG A 1 268 ? -15.780 11.391 49.998 1.00 92.38 268 ARG A CA 1
ATOM 2030 C C . ARG A 1 268 ? -16.142 10.436 48.865 1.00 92.38 268 ARG A C 1
ATOM 2032 O O . ARG A 1 268 ? -16.254 10.866 47.722 1.00 92.38 268 ARG A O 1
ATOM 2039 N N . ILE A 1 269 ? -16.351 9.157 49.158 1.00 92.88 269 ILE A N 1
ATOM 2040 C CA . ILE A 1 269 ? -16.825 8.164 48.185 1.00 92.88 269 ILE A CA 1
ATOM 2041 C C . ILE A 1 269 ? -18.326 8.389 47.960 1.00 92.88 269 ILE A C 1
ATOM 2043 O O . ILE A 1 269 ? -19.134 8.213 48.876 1.00 92.88 269 ILE A O 1
ATOM 2047 N N . ILE A 1 270 ? -18.682 8.798 46.742 1.00 93.31 270 ILE A N 1
ATOM 2048 C CA . ILE A 1 270 ? -20.057 9.131 46.329 1.00 93.31 270 ILE A CA 1
ATOM 2049 C C . ILE A 1 270 ? -20.764 7.972 45.617 1.00 93.31 270 ILE A C 1
ATOM 2051 O O . ILE A 1 270 ? -21.994 7.942 45.552 1.00 93.31 270 ILE A O 1
ATOM 2055 N N . SER A 1 271 ? -19.986 7.030 45.076 1.00 90.38 271 SER A N 1
ATOM 2056 C CA . SER A 1 271 ? -20.488 5.836 44.399 1.00 90.38 271 SER A CA 1
ATOM 2057 C C . SER A 1 271 ? -19.515 4.665 44.532 1.00 90.38 271 SER A C 1
ATOM 2059 O O . SER A 1 271 ? -18.295 4.851 44.451 1.00 90.38 271 SER A O 1
ATOM 2061 N N . VAL A 1 272 ? -20.071 3.465 44.698 1.00 90.19 272 VAL A N 1
ATOM 2062 C CA . VAL A 1 272 ? -19.381 2.175 44.619 1.00 90.19 272 VAL A CA 1
ATOM 2063 C C . VAL A 1 272 ? -20.124 1.316 43.600 1.00 90.19 272 VAL A C 1
ATOM 2065 O O . VAL A 1 272 ? -21.303 1.010 43.773 1.00 90.19 272 VAL A O 1
ATOM 2068 N N . ASN A 1 273 ? -19.437 0.917 42.530 1.00 90.50 273 ASN A N 1
ATOM 2069 C CA . ASN A 1 273 ? -20.026 0.197 41.399 1.00 90.50 273 ASN A CA 1
ATOM 2070 C C . ASN A 1 273 ? -21.246 0.942 40.816 1.00 90.50 273 ASN A C 1
ATOM 2072 O O . ASN A 1 273 ? -21.079 2.009 40.233 1.00 90.50 273 ASN A O 1
ATOM 2076 N N . SER A 1 274 ? -22.4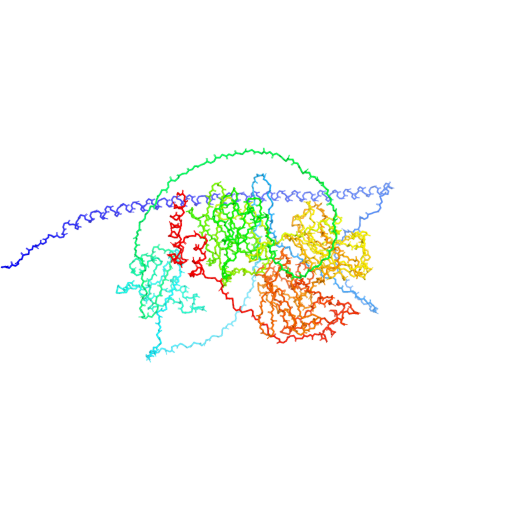52 0.375 40.936 1.00 81.62 274 SER A N 1
ATOM 2077 C CA . SER A 1 274 ? -23.718 0.989 40.486 1.00 81.62 274 SER A CA 1
ATOM 2078 C C . SER A 1 274 ? -24.530 1.619 41.628 1.00 81.62 274 SER A C 1
ATOM 2080 O O . SER A 1 274 ? -25.636 2.107 41.404 1.00 81.62 274 SER A O 1
ATOM 2082 N N . VAL A 1 275 ? -24.012 1.594 42.858 1.00 82.75 275 VAL A N 1
ATOM 2083 C CA . VAL A 1 275 ? -24.670 2.162 44.036 1.00 82.75 275 VAL A CA 1
ATOM 2084 C C . VAL A 1 275 ? -24.101 3.551 44.297 1.00 82.75 275 VAL A C 1
ATOM 2086 O O . VAL A 1 275 ? -22.945 3.691 44.684 1.00 82.75 275 VAL A O 1
ATOM 2089 N N . SER A 1 276 ? -24.933 4.576 44.130 1.00 87.69 276 SER A N 1
ATOM 2090 C CA . SER A 1 276 ? -24.581 5.979 44.377 1.00 87.69 276 SER A CA 1
ATOM 2091 C C . SER A 1 276 ? -25.490 6.574 45.448 1.00 87.69 276 SER A C 1
ATOM 2093 O O . SER A 1 276 ? -26.696 6.327 45.435 1.00 87.69 276 SER A O 1
ATOM 2095 N N . TYR A 1 277 ? -24.931 7.398 46.336 1.00 84.31 277 TYR A N 1
ATOM 2096 C CA . TYR A 1 277 ? -25.675 8.099 47.396 1.00 84.31 277 TYR A CA 1
ATOM 2097 C C . TYR A 1 277 ? -26.504 7.197 48.330 1.00 84.31 277 TYR A C 1
ATOM 2099 O O . TYR A 1 277 ? -27.605 7.558 48.757 1.00 84.31 277 TYR A O 1
ATOM 2107 N N . ASP A 1 278 ? -25.966 6.024 48.657 1.00 84.81 278 ASP A N 1
ATOM 2108 C CA . ASP A 1 278 ? -26.533 5.067 49.610 1.00 84.81 278 ASP A CA 1
ATOM 2109 C C . ASP A 1 278 ? -25.374 4.375 50.360 1.00 84.81 278 ASP A C 1
ATOM 2111 O O . ASP A 1 278 ? -24.799 3.415 49.843 1.00 84.81 278 ASP A O 1
ATOM 2115 N N . PRO A 1 279 ? -24.924 4.914 51.511 1.00 87.12 279 PRO A N 1
ATOM 2116 C CA . PRO A 1 279 ? -23.665 4.503 52.129 1.00 87.12 279 PRO A CA 1
ATOM 2117 C C . PRO A 1 279 ? -23.689 3.061 52.647 1.00 87.12 279 PRO A C 1
ATOM 2119 O O . PRO A 1 279 ? -22.659 2.394 52.584 1.00 87.12 279 PRO A O 1
ATOM 2122 N N . ASP A 1 280 ? -24.847 2.558 53.078 1.00 83.62 280 ASP A N 1
ATOM 2123 C CA . ASP A 1 280 ? -24.993 1.174 53.535 1.00 83.62 280 ASP A CA 1
ATOM 2124 C C . ASP A 1 280 ? -24.834 0.202 52.360 1.00 83.62 280 ASP A C 1
ATOM 2126 O O . ASP A 1 280 ? -23.972 -0.677 52.391 1.00 83.62 280 ASP A O 1
ATOM 2130 N N . LYS A 1 281 ? -25.551 0.431 51.250 1.00 83.38 281 LYS A N 1
ATOM 2131 C CA . LYS A 1 281 ? -25.386 -0.398 50.044 1.00 83.38 281 LYS A CA 1
ATOM 2132 C C . LYS A 1 281 ? -23.999 -0.251 49.402 1.00 83.38 281 LYS A C 1
ATOM 2134 O O . LYS A 1 281 ? -23.504 -1.199 48.798 1.00 83.38 281 LYS A O 1
ATOM 2139 N N . MET A 1 282 ? -23.346 0.909 49.536 1.00 89.94 282 MET A N 1
ATOM 2140 C CA . MET A 1 282 ? -21.957 1.102 49.093 1.00 89.94 282 MET A CA 1
ATOM 2141 C C . MET A 1 282 ? -20.958 0.295 49.941 1.00 89.94 282 MET A C 1
ATOM 2143 O O . MET A 1 282 ? -19.945 -0.167 49.411 1.00 89.94 282 MET A O 1
ATOM 2147 N N . LEU A 1 283 ? -21.235 0.087 51.235 1.00 86.31 283 LEU A N 1
ATOM 2148 C CA . LEU A 1 283 ? -20.453 -0.808 52.095 1.00 86.31 283 LEU A CA 1
ATOM 2149 C C . LEU A 1 283 ? -20.684 -2.280 51.742 1.00 86.31 283 LEU A C 1
ATOM 2151 O O . LEU A 1 283 ? -19.716 -3.042 51.705 1.00 86.31 283 LEU A O 1
ATOM 2155 N N . ASP A 1 284 ? -21.924 -2.672 51.453 1.00 84.94 284 ASP A N 1
ATOM 2156 C CA . ASP A 1 284 ? -22.249 -4.036 51.025 1.00 84.94 284 ASP A CA 1
ATOM 2157 C C . ASP A 1 284 ? -21.560 -4.379 49.694 1.00 84.94 284 ASP A C 1
ATOM 2159 O O . ASP A 1 284 ? -20.881 -5.401 49.603 1.00 84.94 284 ASP A O 1
ATOM 2163 N N . GLU A 1 285 ? -21.593 -3.483 48.701 1.00 87.88 285 GLU A N 1
ATOM 2164 C CA . GLU A 1 285 ? -20.849 -3.652 47.443 1.00 87.88 285 GLU A CA 1
ATOM 2165 C C . GLU A 1 285 ? -19.329 -3.788 47.666 1.00 87.88 285 GLU A C 1
ATOM 2167 O O . GLU A 1 285 ? -18.708 -4.695 47.104 1.00 87.88 285 GLU A O 1
ATOM 2172 N N . CYS A 1 286 ? -18.730 -2.969 48.546 1.00 84.31 286 CYS A N 1
ATOM 2173 C CA . CYS A 1 286 ? -17.316 -3.095 48.941 1.00 84.31 286 CYS A CA 1
ATOM 2174 C C . CYS A 1 286 ? -16.973 -4.467 49.560 1.00 84.31 286 CYS A C 1
ATOM 2176 O O . CYS A 1 286 ? -15.847 -4.963 49.408 1.00 84.31 286 CYS A O 1
ATOM 2178 N N . ARG A 1 287 ? -17.919 -5.088 50.277 1.00 81.38 287 ARG A N 1
ATOM 2179 C CA . ARG A 1 287 ? -17.743 -6.410 50.898 1.00 81.38 287 ARG A CA 1
ATOM 2180 C C . ARG A 1 287 ? -17.929 -7.531 49.880 1.00 81.38 287 ARG A C 1
ATOM 2182 O O . ARG A 1 287 ? -17.036 -8.369 49.741 1.00 81.38 287 ARG A O 1
ATOM 2189 N N . GLU A 1 288 ? -19.054 -7.534 49.172 1.00 79.44 288 GLU A N 1
ATOM 2190 C CA . GLU A 1 288 ? -19.510 -8.661 48.356 1.00 79.44 288 GLU A CA 1
ATOM 2191 C C . GLU A 1 288 ? -18.764 -8.833 47.034 1.00 79.44 288 GLU A C 1
ATOM 2193 O O . GLU A 1 288 ? -18.592 -9.968 46.586 1.00 79.44 288 GLU A O 1
ATOM 2198 N N . LYS A 1 289 ? -18.341 -7.747 46.373 1.00 84.19 289 LYS A N 1
ATOM 2199 C CA . LYS A 1 289 ? -17.711 -7.866 45.049 1.00 84.19 289 LYS A CA 1
ATOM 2200 C C . LYS A 1 289 ? -16.190 -7.931 45.141 1.00 84.19 289 LYS A C 1
ATOM 2202 O O . LYS A 1 289 ? -15.559 -7.381 46.047 1.00 84.19 289 LYS A O 1
ATOM 2207 N N . GLN A 1 290 ? -15.606 -8.600 44.149 1.00 81.44 290 GLN A N 1
ATOM 2208 C CA . GLN A 1 290 ? -14.158 -8.651 43.927 1.00 81.44 290 GLN A CA 1
ATOM 2209 C C . GLN A 1 290 ? -13.672 -7.583 42.933 1.00 81.44 290 GLN A C 1
ATOM 2211 O O . GLN A 1 290 ? -12.483 -7.298 42.881 1.00 81.44 290 GLN A O 1
ATOM 2216 N N . LEU A 1 291 ? -14.569 -6.962 42.161 1.00 85.00 291 LEU A N 1
ATOM 2217 C CA . LEU A 1 291 ? -14.261 -5.801 41.324 1.00 85.00 291 LEU A CA 1
ATOM 2218 C C . LEU A 1 291 ? -15.005 -4.590 41.892 1.00 85.00 291 LEU A C 1
ATOM 2220 O O . LEU A 1 291 ? -16.231 -4.613 41.995 1.00 85.00 291 LEU A O 1
ATOM 2224 N N . ILE A 1 292 ? -14.250 -3.572 42.301 1.00 90.31 292 ILE A N 1
ATOM 2225 C CA . ILE A 1 292 ? -14.747 -2.390 43.007 1.00 90.31 292 ILE A CA 1
ATOM 2226 C C . ILE A 1 292 ? -14.345 -1.139 42.230 1.00 90.31 292 ILE A C 1
ATOM 2228 O O . ILE A 1 292 ? -13.169 -0.778 42.192 1.00 90.31 292 ILE A O 1
ATOM 2232 N N . LYS A 1 293 ? -15.325 -0.455 41.638 1.00 90.94 293 LYS A N 1
ATOM 2233 C CA . LYS A 1 293 ? -15.179 0.895 41.088 1.00 90.94 293 LYS A CA 1
ATOM 2234 C C . LYS A 1 293 ? -15.597 1.909 42.149 1.00 90.94 293 LYS A C 1
ATOM 2236 O O . LYS A 1 293 ? -16.787 2.054 42.418 1.00 90.94 293 LYS A O 1
ATOM 2241 N N . LEU A 1 294 ? -14.634 2.610 42.742 1.00 91.88 294 LEU A N 1
ATOM 2242 C CA . LEU A 1 294 ? -14.895 3.735 43.643 1.00 91.88 294 LEU A CA 1
ATOM 2243 C C . LEU A 1 294 ? -14.962 5.029 42.835 1.00 91.88 294 LEU A C 1
ATOM 2245 O O . LEU A 1 294 ? -14.113 5.263 41.977 1.00 91.88 294 LEU A O 1
ATOM 2249 N N . THR A 1 295 ? -15.923 5.893 43.149 1.00 91.25 295 THR A N 1
ATOM 2250 C CA . THR A 1 295 ? -15.937 7.292 42.700 1.00 91.25 295 THR A CA 1
ATOM 2251 C C . THR A 1 295 ? -15.827 8.196 43.916 1.00 91.25 295 THR A C 1
ATOM 2253 O O . THR A 1 295 ? -16.667 8.125 44.814 1.00 91.25 295 THR A O 1
ATOM 2256 N N . LEU A 1 296 ? -14.792 9.031 43.948 1.00 92.62 296 LEU A N 1
ATOM 2257 C CA . LEU A 1 296 ? -14.446 9.901 45.066 1.00 92.62 296 LEU A CA 1
ATOM 2258 C C . LEU A 1 296 ? -14.576 11.367 44.657 1.00 92.62 296 LEU A C 1
ATOM 2260 O O . LEU A 1 296 ? -14.178 11.741 43.559 1.00 92.62 296 LEU A O 1
ATOM 2264 N N . ALA A 1 297 ? -15.097 12.196 45.558 1.00 88.25 297 ALA A N 1
ATOM 2265 C CA . ALA A 1 297 ? -15.126 13.647 45.456 1.00 88.25 297 ALA A CA 1
ATOM 2266 C C . ALA A 1 297 ? -14.171 14.253 46.496 1.00 88.25 297 ALA A C 1
ATOM 2268 O O . ALA A 1 297 ? -14.357 14.065 47.704 1.00 88.25 297 ALA A O 1
ATOM 2269 N N . ARG A 1 298 ? -13.163 14.995 46.026 1.00 88.06 298 ARG A N 1
ATOM 2270 C CA . ARG A 1 298 ? -12.181 15.686 46.875 1.00 88.06 298 ARG A CA 1
ATOM 2271 C C . ARG A 1 298 ? -12.545 17.157 47.102 1.00 88.06 298 ARG A C 1
ATOM 2273 O O . ARG A 1 298 ? -13.029 17.838 46.197 1.00 88.06 298 ARG A O 1
ATOM 2280 N N . GLY A 1 299 ? -12.264 17.647 48.313 1.00 77.12 299 GLY A N 1
ATOM 2281 C CA . GLY A 1 299 ? -12.599 19.001 48.772 1.00 77.12 299 GLY A CA 1
ATOM 2282 C C . GLY A 1 299 ? -14.069 19.148 49.180 1.00 77.12 299 GLY A C 1
ATOM 2283 O O . GLY A 1 299 ? -14.884 18.273 48.898 1.00 77.12 299 GLY A O 1
ATOM 2284 N N . ASP A 1 300 ? -14.423 20.262 49.827 1.00 67.00 300 ASP A N 1
ATOM 2285 C CA . ASP A 1 300 ? -15.726 20.469 50.496 1.00 67.00 300 ASP A CA 1
ATOM 2286 C C . ASP A 1 300 ? -16.862 20.984 49.582 1.00 67.00 300 ASP A C 1
ATOM 2288 O O . ASP A 1 300 ? -17.899 21.450 50.055 1.00 67.00 300 ASP A O 1
ATOM 2292 N N . GLY A 1 301 ? -16.690 20.912 48.258 1.00 68.31 301 GLY A N 1
ATOM 2293 C CA . GLY A 1 301 ? -17.680 21.390 47.284 1.00 68.31 301 GLY A CA 1
ATOM 2294 C C . GLY A 1 301 ? -19.012 20.608 47.278 1.00 68.31 301 GLY A C 1
ATOM 2295 O O . GLY A 1 301 ? -19.089 19.501 47.826 1.00 68.31 301 GLY A O 1
ATOM 2296 N N . PRO A 1 302 ? -20.071 21.158 46.648 1.00 67.44 302 PRO A N 1
ATOM 2297 C CA . PRO A 1 302 ? -21.367 20.488 46.513 1.00 67.44 302 PRO A CA 1
ATOM 2298 C C . PRO A 1 302 ? -21.279 19.226 45.639 1.00 67.44 302 PRO A C 1
ATOM 2300 O O . PRO A 1 302 ? -20.532 19.189 44.663 1.00 67.44 302 PRO A O 1
ATOM 2303 N N . LEU A 1 303 ? -22.048 18.196 45.994 1.00 74.31 303 LEU A N 1
ATOM 2304 C CA . LEU A 1 303 ? -22.045 16.882 45.337 1.00 74.31 303 LEU A CA 1
ATOM 2305 C C . LEU A 1 303 ? -23.026 16.838 44.135 1.00 74.31 303 LEU A C 1
ATOM 2307 O O . LEU A 1 303 ? -24.058 17.505 44.198 1.00 74.31 303 LEU A O 1
ATOM 2311 N N . PRO A 1 304 ? -22.739 16.080 43.054 1.00 71.88 304 PRO A N 1
ATOM 2312 C CA . PRO A 1 304 ? -23.584 16.016 41.843 1.00 71.88 304 PRO A CA 1
ATOM 2313 C C . PRO A 1 304 ? -24.879 15.179 41.992 1.00 71.88 304 PRO A C 1
ATOM 2315 O O . PRO A 1 304 ? -24.887 14.175 42.697 1.00 71.88 304 PRO A O 1
ATOM 2318 N N . GLU A 1 305 ? -25.965 15.549 41.299 1.00 56.84 305 GLU A N 1
ATOM 2319 C CA . GLU A 1 305 ? -27.309 14.927 41.419 1.00 56.84 305 GLU A CA 1
ATOM 2320 C C . GLU A 1 305 ? -27.525 13.629 40.586 1.00 56.84 305 GLU A C 1
ATOM 2322 O O . GLU A 1 305 ? -26.696 13.263 39.756 1.00 56.84 305 GLU A O 1
ATOM 2327 N N . ASN A 1 306 ? -28.641 12.909 40.819 1.00 48.44 306 ASN A N 1
ATOM 2328 C CA . ASN A 1 306 ? -28.920 11.538 40.328 1.00 48.44 306 ASN A CA 1
ATOM 2329 C C . ASN A 1 306 ? -30.172 11.465 39.389 1.00 48.44 306 ASN A C 1
ATOM 2331 O O . ASN A 1 306 ? -31.239 11.909 39.818 1.00 48.44 306 ASN A O 1
ATOM 2335 N N . PRO A 1 307 ? -30.104 10.915 38.148 1.00 43.19 307 PRO A N 1
ATOM 2336 C CA . PRO A 1 307 ? -31.058 11.258 37.066 1.00 43.19 307 PRO A CA 1
ATOM 2337 C C . PRO A 1 307 ? -32.264 10.324 36.724 1.00 43.19 307 PRO A C 1
ATOM 2339 O O . PRO A 1 307 ? -32.849 10.498 35.654 1.00 43.19 307 PRO A O 1
ATOM 2342 N N . ALA A 1 308 ? -32.699 9.346 37.535 1.00 32.97 308 ALA A N 1
ATOM 2343 C CA . ALA A 1 308 ? -33.656 8.305 37.071 1.00 32.97 308 ALA A CA 1
ATOM 2344 C C . ALA A 1 308 ? -35.135 8.391 37.570 1.00 32.97 308 ALA A C 1
ATOM 2346 O O . ALA A 1 308 ? -35.440 7.834 38.624 1.00 32.97 308 ALA A O 1
ATOM 2347 N N . ALA A 1 309 ? -36.084 8.967 36.788 1.00 29.97 309 ALA A N 1
ATOM 2348 C CA . ALA A 1 309 ? -37.555 8.742 36.936 1.00 29.97 309 ALA A CA 1
ATOM 2349 C C . ALA A 1 309 ? -38.484 9.292 35.796 1.00 29.97 309 ALA A C 1
ATOM 2351 O O . ALA A 1 309 ? -38.670 10.504 35.708 1.00 29.97 309 ALA A O 1
ATOM 2352 N N . SER A 1 310 ? -39.165 8.436 34.995 1.00 33.50 310 SER A N 1
ATOM 2353 C CA . SER A 1 310 ? -40.551 8.595 34.416 1.00 33.50 310 SER A CA 1
ATOM 2354 C C . SER A 1 310 ? -40.878 7.584 33.272 1.00 33.50 310 SER A C 1
ATOM 2356 O O . SER A 1 310 ? -39.970 6.952 32.744 1.00 33.50 310 SER A O 1
ATOM 2358 N N . THR A 1 311 ? -42.165 7.342 32.919 1.00 34.16 311 THR A N 1
ATOM 2359 C CA . THR A 1 311 ? -42.628 6.209 32.046 1.00 34.16 311 THR A CA 1
ATOM 2360 C C . THR A 1 311 ? -43.891 6.494 31.177 1.00 34.16 311 THR A C 1
ATOM 2362 O O . THR A 1 311 ? -44.681 7.359 31.551 1.00 34.16 311 THR A O 1
ATOM 2365 N N . GLY A 1 312 ? -44.160 5.739 30.072 1.00 28.30 312 GLY A N 1
ATOM 2366 C CA . GLY A 1 312 ? -45.502 5.737 29.404 1.00 28.30 312 GLY A CA 1
ATOM 2367 C C . GLY A 1 312 ? -45.770 5.095 27.994 1.00 28.30 312 GLY A C 1
ATOM 2368 O O . GLY A 1 312 ? -45.747 5.800 26.996 1.00 28.30 312 GLY A O 1
ATOM 2369 N N . ARG A 1 313 ? -46.192 3.807 27.948 1.00 24.66 313 ARG A N 1
ATOM 2370 C CA . ARG A 1 313 ? -47.220 3.096 27.087 1.00 24.66 313 ARG A CA 1
ATOM 2371 C C . ARG A 1 313 ? -47.350 3.139 25.512 1.00 24.66 313 ARG A C 1
ATOM 2373 O O . ARG A 1 313 ? -48.002 4.017 24.964 1.00 24.66 313 ARG A O 1
ATOM 2380 N N . MET A 1 314 ? -47.047 1.974 24.886 1.00 25.00 314 MET A N 1
ATOM 2381 C CA . MET A 1 314 ? -47.911 0.986 24.131 1.00 25.00 314 MET A CA 1
ATOM 2382 C C . MET A 1 314 ? -48.436 1.058 22.646 1.00 25.00 314 MET A C 1
ATOM 2384 O O . MET A 1 314 ? -49.131 1.980 22.235 1.00 25.00 314 MET A O 1
ATOM 2388 N N . SER A 1 315 ? -48.348 -0.133 21.991 1.00 22.52 315 SER A N 1
ATOM 2389 C CA . SER A 1 315 ? -49.162 -0.780 20.897 1.00 22.52 315 SER A CA 1
ATOM 2390 C C . SER A 1 315 ? -48.935 -0.431 19.395 1.00 22.52 315 SER A C 1
ATOM 2392 O O . SER A 1 315 ? -48.617 0.720 19.088 1.00 22.52 315 SER A O 1
ATOM 2394 N N . GLY A 1 316 ? -49.091 -1.362 18.413 1.00 22.14 316 GLY A N 1
ATOM 2395 C CA . GLY A 1 316 ? -49.130 -2.859 18.446 1.00 22.14 316 GLY A CA 1
ATOM 2396 C C . GLY A 1 316 ? -49.805 -3.596 17.234 1.00 22.14 316 GLY A C 1
ATOM 2397 O O . GLY A 1 316 ? -50.777 -3.065 16.710 1.00 22.14 316 GLY A O 1
ATOM 2398 N N . LEU A 1 317 ? -49.373 -4.854 16.933 1.00 20.95 317 LEU A N 1
ATOM 2399 C CA . LEU A 1 317 ? -49.856 -5.907 15.954 1.00 20.95 317 LEU A CA 1
ATOM 2400 C C . LEU A 1 317 ? -49.141 -5.972 14.559 1.00 20.95 317 LEU A C 1
ATOM 2402 O O . LEU A 1 317 ? -48.688 -4.918 14.151 1.00 20.95 317 LEU A O 1
ATOM 2406 N N . ARG A 1 318 ? -48.936 -7.112 13.813 1.00 23.81 318 ARG A N 1
ATOM 2407 C CA . ARG A 1 318 ? -49.691 -8.421 13.710 1.00 23.81 318 ARG A CA 1
ATOM 2408 C C . ARG A 1 318 ? -49.497 -9.456 12.521 1.00 23.81 318 ARG A C 1
ATOM 2410 O O . ARG A 1 318 ? -50.385 -10.301 12.442 1.00 23.81 318 ARG A O 1
ATOM 2417 N N . ALA A 1 319 ? -48.392 -9.554 11.735 1.00 20.38 319 ALA A N 1
ATOM 2418 C CA . ALA A 1 319 ? -48.041 -10.673 10.765 1.00 20.38 319 ALA A CA 1
ATOM 2419 C C . ALA A 1 319 ? -48.896 -10.839 9.439 1.00 20.38 319 ALA A C 1
ATOM 2421 O O . ALA A 1 319 ? -50.016 -10.344 9.419 1.00 20.38 319 ALA A O 1
ATOM 2422 N N . ALA A 1 320 ? -48.561 -11.526 8.307 1.00 22.28 320 ALA A N 1
ATOM 2423 C CA . ALA A 1 320 ? -47.364 -12.170 7.675 1.00 22.28 320 ALA A CA 1
ATOM 2424 C C . ALA A 1 320 ? -47.739 -12.904 6.324 1.00 22.28 320 ALA A C 1
ATOM 2426 O O . ALA A 1 320 ? -48.907 -12.854 5.943 1.00 22.28 320 ALA A O 1
ATOM 2427 N N . ALA A 1 321 ? -46.786 -13.661 5.712 1.00 20.38 321 ALA A N 1
ATOM 2428 C CA . ALA A 1 321 ? -46.886 -14.740 4.671 1.00 20.38 321 ALA A CA 1
ATOM 2429 C C . ALA A 1 321 ? -46.537 -14.393 3.194 1.00 20.38 321 ALA A C 1
ATOM 2431 O O . ALA A 1 321 ? -46.968 -13.355 2.713 1.00 20.38 321 ALA A O 1
ATOM 2432 N N . THR A 1 322 ? -45.932 -15.228 2.322 1.00 21.84 322 THR A N 1
ATOM 2433 C CA . THR A 1 322 ? -44.863 -16.278 2.307 1.00 21.84 322 THR A CA 1
ATOM 2434 C C . THR A 1 322 ? -44.815 -16.886 0.876 1.00 21.84 322 THR A C 1
ATOM 2436 O O . THR A 1 322 ? -45.792 -17.505 0.466 1.00 21.84 322 THR A O 1
ATOM 2439 N N . GLU A 1 323 ? -43.678 -16.739 0.178 1.00 22.48 323 GLU A N 1
ATOM 2440 C CA . GLU A 1 323 ? -42.928 -17.762 -0.609 1.00 22.48 323 GLU A CA 1
ATOM 2441 C C . GLU A 1 323 ? -43.526 -18.570 -1.809 1.00 22.48 323 GLU A C 1
ATOM 2443 O O . GLU A 1 323 ? -44.517 -19.285 -1.681 1.00 22.48 323 GLU A O 1
ATOM 2448 N N . PHE A 1 324 ? -42.792 -18.597 -2.946 1.00 20.69 324 PHE A N 1
ATOM 2449 C CA . PHE A 1 324 ? -42.611 -19.777 -3.833 1.00 20.69 324 PHE A CA 1
ATOM 2450 C C . PHE A 1 324 ? -41.362 -19.637 -4.748 1.00 20.69 324 PHE A C 1
ATOM 2452 O O . PHE A 1 324 ? -40.977 -18.520 -5.084 1.00 20.69 324 PHE A O 1
ATOM 2459 N N . VAL A 1 325 ? -40.737 -20.754 -5.166 1.00 23.67 325 VAL A N 1
ATOM 2460 C CA . VAL A 1 325 ? -39.391 -20.814 -5.817 1.00 23.67 325 VAL A CA 1
ATOM 2461 C C . VAL A 1 325 ? -39.441 -21.440 -7.258 1.00 23.67 325 VAL A C 1
ATOM 2463 O O . VAL A 1 325 ? -40.550 -21.638 -7.760 1.00 23.67 325 VAL A O 1
ATOM 2466 N N . PRO A 1 326 ? -38.347 -21.666 -8.040 1.00 29.77 326 PRO A N 1
ATOM 2467 C CA . PRO A 1 326 ? -38.201 -21.039 -9.367 1.00 29.77 326 PRO A CA 1
ATOM 2468 C C . PRO A 1 326 ? -38.089 -22.022 -10.561 1.00 29.77 326 PRO A C 1
ATOM 2470 O O . PRO A 1 326 ? -37.984 -23.236 -10.378 1.00 29.77 326 PRO A O 1
ATOM 2473 N N . LYS A 1 327 ? -38.002 -21.503 -11.803 1.00 21.16 327 LYS A N 1
ATOM 2474 C CA . LYS A 1 327 ? -37.443 -22.233 -12.968 1.00 21.16 327 LYS A CA 1
ATOM 2475 C C . LYS A 1 327 ? -36.695 -21.336 -13.963 1.00 21.16 327 LYS A C 1
ATOM 2477 O O . LYS A 1 327 ? -37.045 -20.180 -14.162 1.00 21.16 327 LYS A O 1
ATOM 2482 N N . THR A 1 328 ? -35.684 -21.932 -14.594 1.00 23.44 328 THR A N 1
ATOM 2483 C CA . THR A 1 328 ? -34.760 -21.366 -15.589 1.00 23.44 328 THR A CA 1
ATOM 2484 C C . THR A 1 328 ? -35.253 -21.496 -17.040 1.00 23.44 328 THR A C 1
ATOM 2486 O O . THR A 1 328 ? -36.027 -22.401 -17.354 1.00 23.44 328 THR A O 1
ATOM 2489 N N . SER A 1 329 ? -34.723 -20.666 -17.952 1.00 23.61 329 SER A N 1
ATOM 2490 C CA . SER A 1 329 ? -34.674 -20.939 -19.404 1.00 23.61 329 SER A CA 1
ATOM 2491 C C . SER A 1 329 ? -33.630 -20.073 -20.134 1.00 23.61 329 SER A C 1
ATOM 2493 O O . SER A 1 329 ? -33.240 -19.025 -19.630 1.00 23.61 329 SER A O 1
ATOM 2495 N N . GLN A 1 330 ? -33.176 -20.537 -21.306 1.00 22.38 330 GLN A N 1
ATOM 2496 C CA . GLN A 1 330 ? -32.048 -19.996 -22.087 1.00 22.38 330 GLN A CA 1
ATOM 2497 C C . GLN A 1 330 ? -32.432 -18.922 -23.136 1.00 22.38 330 GLN A C 1
ATOM 2499 O O . GLN A 1 330 ? -33.602 -18.703 -23.442 1.00 22.38 330 GLN A O 1
ATOM 2504 N N . GLU A 1 331 ? -31.383 -18.304 -23.684 1.00 28.95 331 GLU A N 1
ATOM 2505 C CA . GLU A 1 331 ? -31.264 -17.251 -24.713 1.00 28.95 331 GLU A CA 1
ATOM 2506 C C . GLU A 1 331 ? -31.854 -17.580 -26.111 1.00 28.95 331 GLU A C 1
ATOM 2508 O O . GLU A 1 331 ? -31.971 -18.755 -26.475 1.00 28.95 331 GLU A O 1
ATOM 2513 N N . PRO A 1 332 ? -32.216 -16.559 -26.923 1.00 27.80 332 PRO A N 1
ATOM 2514 C CA . PRO A 1 332 ? -31.681 -16.462 -28.302 1.00 27.80 332 PRO A CA 1
ATOM 2515 C C . PRO A 1 332 ? -31.410 -15.007 -28.824 1.00 27.80 332 PRO A C 1
ATOM 2517 O O . PRO A 1 332 ? -31.794 -14.043 -28.163 1.00 27.80 332 PRO A O 1
ATOM 2520 N N . PRO A 1 333 ? -30.752 -14.817 -30.001 1.00 30.53 333 PRO A N 1
ATOM 2521 C CA . PRO A 1 333 ? -29.912 -13.631 -30.277 1.00 30.53 333 PRO A CA 1
ATOM 2522 C C . PRO A 1 333 ? -30.445 -12.549 -31.263 1.00 30.53 333 PRO A C 1
ATOM 2524 O O . PRO A 1 333 ? -31.543 -12.625 -31.811 1.00 30.53 333 PRO A O 1
ATOM 2527 N N . LEU A 1 334 ? -29.580 -11.543 -31.479 1.00 28.97 334 LEU A N 1
ATOM 2528 C CA . LEU A 1 334 ? -29.645 -10.332 -32.328 1.00 28.97 334 LEU A CA 1
ATOM 2529 C C . LEU A 1 334 ? -30.065 -10.496 -33.810 1.00 28.97 334 LEU A C 1
ATOM 2531 O O . LEU A 1 334 ? -29.774 -11.516 -34.437 1.00 28.97 334 LEU A O 1
ATOM 2535 N N . PRO A 1 335 ? -30.537 -9.392 -34.431 1.00 27.44 335 PRO A N 1
ATOM 2536 C CA . PRO A 1 335 ? -30.347 -9.098 -35.852 1.00 27.44 335 PRO A CA 1
ATOM 2537 C C . PRO A 1 335 ? -29.481 -7.841 -36.117 1.00 27.44 335 PRO A C 1
ATOM 2539 O O . PRO A 1 335 ? -29.573 -6.823 -35.434 1.00 27.44 335 PRO A O 1
ATOM 2542 N N . GLU A 1 336 ? -28.674 -7.913 -37.173 1.00 27.86 336 GLU A N 1
ATOM 2543 C CA . GLU A 1 336 ? -27.851 -6.835 -37.753 1.00 27.86 336 GLU A CA 1
ATOM 2544 C C . GLU A 1 336 ? -28.632 -6.072 -38.863 1.00 27.86 336 GLU A C 1
ATOM 2546 O O . GLU A 1 336 ? -29.717 -6.521 -39.231 1.00 27.86 336 GLU A O 1
ATOM 2551 N N . VAL A 1 337 ? -28.066 -4.981 -39.436 1.00 30.88 337 VAL A N 1
ATOM 2552 C CA . VAL A 1 337 ? -28.082 -4.593 -40.890 1.00 30.88 337 VAL A CA 1
ATOM 2553 C C . VAL A 1 337 ? -28.285 -3.079 -41.220 1.00 30.88 337 VAL A C 1
ATOM 2555 O O . VAL A 1 337 ? -29.394 -2.556 -41.242 1.00 30.88 337 VAL A O 1
ATOM 2558 N N . LEU A 1 338 ? -27.179 -2.458 -41.685 1.00 26.53 338 LEU A N 1
ATOM 2559 C CA . LEU A 1 338 ? -27.008 -1.429 -42.754 1.00 26.53 338 LEU A CA 1
ATOM 2560 C C . LEU A 1 338 ? -27.238 0.108 -42.591 1.00 26.53 338 LEU A C 1
ATOM 2562 O O . LEU A 1 338 ? -28.361 0.597 -42.540 1.00 26.53 338 LEU A O 1
ATOM 2566 N N . ARG A 1 339 ? -26.135 0.822 -42.927 1.00 25.78 339 ARG A N 1
ATOM 2567 C CA . ARG A 1 339 ? -25.948 2.007 -43.830 1.00 25.78 339 ARG A CA 1
ATOM 2568 C C . ARG A 1 339 ? -25.522 3.366 -43.239 1.00 25.78 339 ARG A C 1
ATOM 2570 O O . ARG A 1 339 ? -25.979 3.824 -42.205 1.00 25.78 339 ARG A O 1
ATOM 2577 N N . SER A 1 340 ? -24.627 4.007 -43.997 1.00 25.88 340 SER A N 1
ATOM 2578 C CA . SER A 1 340 ? -23.903 5.268 -43.761 1.00 25.88 340 SER A CA 1
ATOM 2579 C C . SER A 1 340 ? -24.153 6.265 -44.926 1.00 25.88 340 SER A C 1
ATOM 2581 O O . SER A 1 340 ? -24.926 5.942 -45.830 1.00 25.88 340 SER A O 1
ATOM 2583 N N . PRO A 1 341 ? -23.459 7.419 -45.022 1.00 42.09 341 PRO A N 1
ATOM 2584 C CA . PRO A 1 341 ? -23.539 8.618 -44.174 1.00 42.09 341 PRO A CA 1
ATOM 2585 C C . PRO A 1 341 ? -23.926 9.880 -45.001 1.00 42.09 341 PRO A C 1
ATOM 2587 O O . PRO A 1 341 ? -24.111 9.797 -46.217 1.00 42.09 341 PRO A O 1
ATOM 2590 N N . PRO A 1 342 ? -23.951 11.088 -44.398 1.00 31.03 342 PRO A N 1
ATOM 2591 C CA . PRO A 1 342 ? -23.287 12.218 -45.072 1.00 31.03 342 PRO A CA 1
ATOM 2592 C C . PRO A 1 342 ? -22.491 13.162 -44.141 1.00 31.03 342 PRO A C 1
ATOM 2594 O O . PRO A 1 342 ? -22.472 13.018 -42.924 1.00 31.03 342 PRO A O 1
ATOM 2597 N N . LYS A 1 343 ? -21.781 14.121 -44.754 1.00 26.78 343 LYS A N 1
ATOM 2598 C CA . LYS A 1 343 ? -20.784 15.020 -44.139 1.00 26.78 343 LYS A CA 1
ATOM 2599 C C . LYS A 1 343 ? -21.326 16.441 -43.875 1.00 26.78 343 LYS A C 1
ATOM 2601 O O . LYS A 1 343 ? -22.101 16.931 -44.689 1.00 26.78 343 LYS A O 1
ATOM 2606 N N . MET A 1 344 ? -20.716 17.127 -42.894 1.00 27.00 344 MET A N 1
ATOM 2607 C CA . MET A 1 344 ? -20.197 18.524 -42.918 1.00 27.00 344 MET A CA 1
ATOM 2608 C C . MET A 1 344 ? -20.622 19.482 -41.778 1.00 27.00 344 MET A C 1
ATOM 2610 O O . MET A 1 344 ? -21.794 19.756 -41.571 1.00 27.00 344 MET A O 1
ATOM 2614 N N . ALA A 1 345 ? -19.584 20.095 -41.187 1.00 26.50 345 ALA A N 1
ATOM 2615 C CA . ALA A 1 345 ? -19.469 21.504 -40.772 1.00 26.50 345 ALA A CA 1
ATOM 2616 C C . ALA A 1 345 ? -20.385 22.094 -39.667 1.00 26.50 345 ALA A C 1
ATOM 2618 O O . ALA A 1 345 ? -21.344 22.801 -39.946 1.00 26.50 345 ALA A O 1
ATOM 2619 N N . GLY A 1 346 ? -19.935 21.945 -38.414 1.00 25.31 346 GLY A N 1
ATOM 2620 C CA . GLY A 1 346 ? -19.420 23.055 -37.587 1.00 25.31 346 GLY A CA 1
ATOM 2621 C C . GLY A 1 346 ? -20.346 24.193 -37.126 1.00 25.31 346 GLY A C 1
ATOM 2622 O O . GLY A 1 346 ? -20.660 25.081 -37.909 1.00 25.31 346 GLY A O 1
ATOM 2623 N N . TRP A 1 347 ? -20.582 24.268 -35.805 1.00 28.66 347 TRP A N 1
ATOM 2624 C CA . TRP A 1 347 ? -20.740 25.513 -35.022 1.00 28.66 347 TRP A CA 1
ATOM 2625 C C . TRP A 1 347 ? -20.509 25.261 -33.502 1.00 28.66 347 TRP A C 1
ATOM 2627 O O . TRP A 1 347 ? -20.230 24.115 -33.147 1.00 28.66 347 TRP A O 1
ATOM 2637 N N . PRO A 1 348 ? -20.420 26.304 -32.641 1.00 33.47 348 PRO A N 1
ATOM 2638 C CA . PRO A 1 348 ? -19.440 26.339 -31.543 1.00 33.47 348 PRO A CA 1
ATOM 2639 C C . PRO A 1 348 ? -19.918 25.842 -30.163 1.00 33.47 348 PRO A C 1
ATOM 2641 O O . PRO A 1 348 ? -21.026 25.349 -29.984 1.00 33.47 348 PRO A O 1
ATOM 2644 N N . TRP A 1 349 ? -19.009 25.975 -29.191 1.00 34.78 349 TRP A N 1
ATOM 2645 C CA . TRP A 1 349 ? -19.028 25.423 -27.837 1.00 34.78 349 TRP A CA 1
ATOM 2646 C C . TRP A 1 349 ? -20.329 25.602 -27.038 1.00 34.78 349 TRP A C 1
ATOM 2648 O O . TRP A 1 349 ? -20.716 26.714 -26.685 1.00 34.78 349 TRP A O 1
ATOM 2658 N N . ALA A 1 350 ? -20.874 24.471 -26.593 1.00 27.11 350 ALA A N 1
ATOM 2659 C CA . ALA A 1 350 ? -21.625 24.354 -25.349 1.00 27.11 350 ALA A CA 1
ATOM 2660 C C . ALA A 1 350 ? -21.237 23.021 -24.690 1.00 27.11 350 ALA A C 1
ATOM 2662 O O . ALA A 1 350 ? -21.686 21.958 -25.117 1.00 27.11 350 ALA A O 1
ATOM 2663 N N . VAL A 1 351 ? -20.364 23.067 -23.677 1.00 31.72 351 VAL A N 1
ATOM 2664 C CA . VAL A 1 351 ? -20.032 21.885 -22.868 1.00 31.72 351 VAL A CA 1
ATOM 2665 C C . VAL A 1 351 ? -21.209 21.615 -21.937 1.00 31.72 351 VAL A C 1
ATOM 2667 O O . VAL A 1 351 ? -21.292 22.147 -20.833 1.00 31.72 351 VAL A O 1
ATOM 2670 N N . LEU A 1 352 ? -22.144 20.794 -22.408 1.00 29.00 352 LEU A N 1
ATOM 2671 C CA . LEU A 1 352 ? -23.075 20.101 -21.532 1.00 29.00 352 LEU A CA 1
ATOM 2672 C C . LEU A 1 352 ? -22.275 19.041 -20.773 1.00 29.00 352 LEU A C 1
ATOM 2674 O O . LEU A 1 352 ? -21.841 18.048 -21.355 1.00 29.00 352 LEU A O 1
ATOM 2678 N N . LEU A 1 353 ? -22.094 19.268 -19.470 1.00 34.16 353 LEU A N 1
ATOM 2679 C CA . LEU A 1 353 ? -21.699 18.245 -18.505 1.00 34.16 353 LEU A CA 1
ATOM 2680 C C . LEU A 1 353 ? -22.825 17.207 -18.409 1.00 34.16 353 LEU A C 1
ATOM 2682 O O . LEU A 1 353 ? -23.627 17.199 -17.477 1.00 34.16 353 LEU A O 1
ATOM 2686 N N . ALA A 1 354 ? -22.895 16.334 -19.411 1.00 29.42 354 ALA A N 1
ATOM 2687 C CA . ALA A 1 354 ? -23.593 15.072 -19.297 1.00 29.42 354 ALA A CA 1
ATOM 2688 C C . ALA A 1 354 ? -22.758 14.188 -18.368 1.00 29.42 354 ALA A C 1
ATOM 2690 O O . ALA A 1 354 ? -21.859 13.474 -18.810 1.00 29.42 354 ALA A O 1
ATOM 2691 N N . ALA A 1 355 ? -23.048 14.265 -17.068 1.00 33.47 355 ALA A N 1
ATOM 2692 C CA . ALA A 1 355 ? -22.678 13.212 -16.142 1.00 33.47 355 ALA A CA 1
ATOM 2693 C C . ALA A 1 355 ? -23.369 11.930 -16.625 1.00 33.47 355 ALA A C 1
ATOM 2695 O O . ALA A 1 355 ? -24.562 11.727 -16.395 1.00 33.47 355 ALA A O 1
ATOM 2696 N N . LEU A 1 356 ? -22.634 11.104 -17.371 1.00 27.64 356 LEU A N 1
ATOM 2697 C CA . LEU A 1 356 ? -23.060 9.746 -17.669 1.00 27.64 356 LEU A CA 1
ATOM 2698 C C . LEU A 1 356 ? -23.173 9.028 -16.320 1.00 27.64 356 LEU A C 1
ATOM 2700 O O . LEU A 1 356 ? -22.183 8.993 -15.585 1.00 27.64 356 LEU A O 1
ATOM 2704 N N . PRO A 1 357 ? -24.348 8.491 -15.949 1.00 33.78 357 PRO A N 1
ATOM 2705 C CA . PRO A 1 357 ? -24.439 7.712 -14.730 1.00 33.78 357 PRO A CA 1
ATOM 2706 C C . PRO A 1 357 ? -23.546 6.478 -14.882 1.00 33.78 357 PRO A C 1
ATOM 2708 O O . PRO A 1 357 ? -23.542 5.843 -15.939 1.00 33.78 357 PRO A O 1
ATOM 2711 N N . ALA A 1 358 ? -22.840 6.105 -13.813 1.00 33.59 358 ALA A N 1
ATOM 2712 C CA . ALA A 1 358 ? -22.189 4.801 -13.678 1.00 33.59 358 ALA A CA 1
ATOM 2713 C C . ALA A 1 358 ? -23.268 3.703 -13.521 1.00 33.59 358 ALA A C 1
ATOM 2715 O O . ALA A 1 358 ? -23.459 3.106 -12.464 1.00 33.59 358 ALA A O 1
ATOM 2716 N N . GLY A 1 359 ? -24.066 3.530 -14.576 1.00 35.53 359 GLY A N 1
ATOM 2717 C CA . GLY A 1 359 ? -25.393 2.927 -14.553 1.00 35.53 359 GLY A CA 1
ATOM 2718 C C . GLY A 1 359 ? -25.435 1.529 -15.152 1.00 35.53 359 GLY A C 1
ATOM 2719 O O . GLY A 1 359 ? -26.077 1.320 -16.177 1.00 35.53 359 GLY A O 1
ATOM 2720 N N . SER A 1 360 ? -24.787 0.572 -14.492 1.00 39.34 360 SER A N 1
ATOM 2721 C CA . SER A 1 360 ? -25.112 -0.855 -14.648 1.00 39.34 360 SER A CA 1
ATOM 2722 C C . SER A 1 360 ? -24.826 -1.631 -13.362 1.00 39.34 360 SER A C 1
ATOM 2724 O O . SER A 1 360 ? -25.740 -2.237 -12.814 1.00 39.34 360 SER A O 1
ATOM 2726 N N . ALA A 1 361 ? -23.607 -1.527 -12.820 1.00 43.94 361 ALA A N 1
ATOM 2727 C CA . ALA A 1 361 ? -23.219 -2.191 -11.573 1.00 43.94 361 ALA A CA 1
ATOM 2728 C C . ALA A 1 361 ? -23.979 -1.642 -10.349 1.00 43.94 361 ALA A C 1
ATOM 2730 O O . ALA A 1 361 ? -24.630 -2.399 -9.634 1.00 43.94 361 ALA A O 1
ATOM 2731 N N . ALA A 1 362 ? -23.992 -0.316 -10.156 1.00 48.56 362 ALA A N 1
ATOM 2732 C CA . ALA A 1 362 ? -24.632 0.309 -8.993 1.00 48.56 362 ALA A CA 1
ATOM 2733 C C . ALA A 1 362 ? -26.138 -0.010 -8.872 1.00 48.56 362 ALA A C 1
ATOM 2735 O O . ALA A 1 362 ? -26.656 -0.120 -7.767 1.00 48.56 362 ALA A O 1
ATOM 2736 N N . ALA A 1 363 ? -26.839 -0.207 -9.994 1.00 51.84 363 ALA A N 1
ATOM 2737 C CA . ALA A 1 363 ? -28.267 -0.529 -9.999 1.00 51.84 363 ALA A CA 1
ATOM 2738 C C . ALA A 1 363 ? -28.578 -1.971 -9.546 1.00 51.84 363 ALA A C 1
ATOM 2740 O O . ALA A 1 363 ? -29.685 -2.228 -9.080 1.00 51.84 363 ALA A O 1
ATOM 2741 N N . ALA A 1 364 ? -27.625 -2.904 -9.661 1.00 61.72 364 ALA A N 1
ATOM 2742 C CA . ALA A 1 364 ? -27.782 -4.270 -9.159 1.00 61.72 364 ALA A CA 1
ATOM 2743 C C . ALA A 1 364 ? -27.604 -4.335 -7.630 1.00 61.72 364 ALA A C 1
ATOM 2745 O O . ALA A 1 364 ? -28.356 -5.024 -6.941 1.00 61.72 364 ALA A O 1
ATOM 2746 N N . CYS A 1 365 ? -26.656 -3.561 -7.096 1.00 77.56 365 CYS A N 1
ATOM 2747 C CA . CYS A 1 365 ? -26.263 -3.556 -5.687 1.00 77.56 365 CYS A CA 1
ATOM 2748 C C . CYS A 1 365 ? -27.369 -3.161 -4.688 1.00 77.56 365 CYS A C 1
ATOM 2750 O O . CYS A 1 365 ? -27.420 -3.691 -3.579 1.00 77.56 365 CYS A O 1
ATOM 2752 N N . TYR A 1 366 ? -28.259 -2.234 -5.055 1.00 84.00 366 TYR A N 1
ATOM 2753 C CA . TYR A 1 366 ? -29.343 -1.756 -4.177 1.00 84.00 366 TYR A CA 1
ATOM 2754 C C . TYR A 1 366 ? -30.650 -2.555 -4.341 1.00 84.00 366 TYR A C 1
ATOM 2756 O O . TYR A 1 366 ? -31.730 -2.064 -4.026 1.00 84.00 366 TYR A O 1
ATOM 2764 N N . SER A 1 367 ? -30.578 -3.785 -4.861 1.00 67.31 367 SER A N 1
ATOM 2765 C CA . SER A 1 367 ? -31.756 -4.650 -5.041 1.00 67.31 367 SER A CA 1
ATOM 2766 C C . SER A 1 367 ? -32.182 -5.401 -3.766 1.00 67.31 367 SER A C 1
ATOM 2768 O O . SER A 1 367 ? -33.284 -5.950 -3.719 1.00 67.31 367 SER A O 1
ATOM 2770 N N . SER A 1 368 ? -31.345 -5.408 -2.721 1.00 57.06 368 SER A N 1
ATOM 2771 C CA . SER A 1 368 ? -31.509 -6.206 -1.498 1.00 57.06 368 SER A CA 1
ATOM 2772 C C . SER A 1 368 ? -31.857 -5.383 -0.242 1.00 57.06 368 SER A C 1
ATOM 2774 O O . SER A 1 368 ? -31.011 -5.157 0.624 1.00 57.06 368 SER A O 1
ATOM 2776 N N . GLY A 1 369 ? -33.142 -5.040 -0.089 1.00 56.16 369 GLY A N 1
ATOM 2777 C CA . GLY A 1 369 ? -33.762 -4.687 1.201 1.00 56.16 369 GLY A CA 1
ATOM 2778 C C . GLY A 1 369 ? -33.809 -3.197 1.582 1.00 56.16 369 GLY A C 1
ATOM 2779 O O . GLY A 1 369 ? -32.925 -2.410 1.259 1.00 56.16 369 GLY A O 1
ATOM 2780 N N . ASP A 1 370 ? -34.848 -2.830 2.342 1.00 62.59 370 ASP A N 1
ATOM 2781 C CA . ASP A 1 370 ? -35.325 -1.446 2.537 1.00 62.59 370 ASP A CA 1
ATOM 2782 C C . ASP A 1 370 ? -34.378 -0.473 3.273 1.00 62.59 370 ASP A C 1
ATOM 2784 O O . ASP A 1 370 ? -34.678 0.713 3.350 1.00 62.59 370 ASP A O 1
ATOM 2788 N N . ILE A 1 371 ? -33.254 -0.927 3.842 1.00 70.75 371 ILE A N 1
ATOM 2789 C CA . ILE A 1 371 ? -32.334 -0.065 4.618 1.00 70.75 371 ILE A CA 1
ATOM 2790 C C . ILE A 1 371 ? -31.061 0.326 3.852 1.00 70.75 371 ILE A C 1
ATOM 2792 O O . ILE A 1 371 ? -30.441 1.353 4.142 1.00 70.75 371 ILE A O 1
ATOM 2796 N N . PHE A 1 372 ? -30.685 -0.453 2.836 1.00 86.31 372 PHE A N 1
ATOM 2797 C CA . PHE A 1 372 ? -29.551 -0.153 1.969 1.00 86.31 372 PHE A CA 1
ATOM 2798 C C . PHE A 1 372 ? -30.031 0.641 0.755 1.00 86.31 372 PHE A C 1
ATOM 2800 O O . PHE A 1 372 ? -30.218 0.101 -0.331 1.00 86.31 372 PHE A O 1
ATOM 2807 N N . MET A 1 373 ? -30.236 1.944 0.946 1.00 85.25 373 MET A N 1
ATOM 2808 C CA . MET A 1 373 ? -30.604 2.866 -0.131 1.00 85.25 373 MET A CA 1
ATOM 2809 C C . MET A 1 373 ? -29.429 3.764 -0.529 1.00 85.25 373 MET A C 1
ATOM 2811 O O . MET A 1 373 ? -28.651 4.187 0.329 1.00 85.25 373 MET A O 1
ATOM 2815 N N . GLN A 1 374 ? -29.344 4.116 -1.817 1.00 86.44 374 GLN A N 1
ATOM 2816 C CA . GLN A 1 374 ? -28.277 4.967 -2.366 1.00 86.44 374 GLN A CA 1
ATOM 2817 C C . GLN A 1 374 ? -28.222 6.373 -1.729 1.00 86.44 374 GLN A C 1
ATOM 2819 O O . GLN A 1 374 ? -27.166 6.995 -1.672 1.00 86.44 374 GLN A O 1
ATOM 2824 N N . GLU A 1 375 ? -29.348 6.869 -1.211 1.00 84.06 375 GLU A N 1
ATOM 2825 C CA . GLU A 1 375 ? -29.427 8.127 -0.454 1.00 84.06 375 GLU A CA 1
ATOM 2826 C C . GLU A 1 375 ? -28.717 8.066 0.912 1.00 84.06 375 GLU A C 1
ATOM 2828 O O . GLU A 1 375 ? -28.126 9.054 1.348 1.00 84.06 375 GLU A O 1
ATOM 2833 N N . ASN A 1 376 ? -28.712 6.897 1.559 1.00 84.00 376 ASN A N 1
ATOM 2834 C CA . ASN A 1 376 ? -28.079 6.680 2.862 1.00 84.00 376 ASN A CA 1
ATOM 2835 C C . ASN A 1 376 ? -26.621 6.227 2.714 1.00 84.00 376 ASN A C 1
ATOM 2837 O O . ASN A 1 376 ? -25.736 6.715 3.425 1.00 84.00 376 ASN A O 1
ATOM 2841 N N . PHE A 1 377 ? -26.365 5.338 1.756 1.00 90.69 377 PHE A N 1
ATOM 2842 C CA . PHE A 1 377 ? -25.044 4.834 1.396 1.00 90.69 377 PHE A CA 1
ATOM 2843 C C . PHE A 1 377 ? -24.757 5.181 -0.071 1.00 90.69 377 PHE A C 1
ATOM 2845 O O . PHE A 1 377 ? -25.257 4.475 -0.949 1.00 90.69 377 PHE A O 1
ATOM 2852 N N . PRO A 1 378 ? -23.966 6.230 -0.370 1.00 91.25 378 PRO A N 1
ATOM 2853 C CA . PRO A 1 378 ? -23.728 6.661 -1.750 1.00 91.25 378 PRO A CA 1
ATOM 2854 C C . PRO A 1 378 ? -23.000 5.611 -2.602 1.00 91.25 378 PRO A C 1
ATOM 2856 O O . PRO A 1 378 ? -23.106 5.657 -3.829 1.00 91.25 378 PRO A O 1
ATOM 2859 N N . PHE A 1 379 ? -22.294 4.667 -1.968 1.00 93.69 379 PHE A N 1
ATOM 2860 C CA . PHE A 1 379 ? -21.522 3.625 -2.637 1.00 93.69 379 PHE A CA 1
ATOM 2861 C C . PHE A 1 379 ? -21.916 2.221 -2.173 1.00 93.69 379 PHE A C 1
ATOM 2863 O O . PHE A 1 379 ? -22.251 1.993 -1.007 1.00 93.69 379 PHE A O 1
ATOM 2870 N N . CYS A 1 380 ? -21.808 1.265 -3.095 1.00 91.75 380 CYS A N 1
ATOM 2871 C CA . CYS A 1 380 ? -21.867 -0.159 -2.807 1.00 91.75 380 CYS A CA 1
ATOM 2872 C C . CYS A 1 380 ? -20.892 -0.929 -3.709 1.00 91.75 380 CYS A C 1
ATOM 2874 O O . CYS A 1 380 ? -20.681 -0.548 -4.862 1.00 91.75 380 CYS A O 1
ATOM 2876 N N . GLN A 1 381 ? -20.316 -2.007 -3.179 1.00 91.06 381 GLN A N 1
ATOM 2877 C CA . GLN A 1 381 ? -19.363 -2.885 -3.853 1.00 91.06 381 GLN A CA 1
ATOM 2878 C C . GLN A 1 381 ? -19.689 -4.347 -3.508 1.00 91.06 381 GLN A C 1
ATOM 2880 O O . GLN A 1 381 ? -19.815 -4.699 -2.335 1.00 91.06 381 GLN A O 1
ATOM 2885 N N . GLU A 1 382 ? -19.826 -5.200 -4.524 1.00 91.06 382 GLU A N 1
ATOM 2886 C CA . GLU A 1 382 ? -19.894 -6.654 -4.342 1.00 91.06 382 GLU A CA 1
ATOM 2887 C C . GLU A 1 382 ? -18.474 -7.188 -4.118 1.00 91.06 382 GLU A C 1
ATOM 2889 O O . GLU A 1 382 ? -17.580 -6.950 -4.928 1.00 91.06 382 GLU A O 1
ATOM 2894 N N . LEU A 1 383 ? -18.255 -7.858 -2.986 1.00 91.62 383 LEU A N 1
ATOM 2895 C CA . LEU A 1 383 ? -16.946 -8.375 -2.568 1.00 91.62 383 LEU A CA 1
ATOM 2896 C C . LEU A 1 383 ? -16.718 -9.805 -3.077 1.00 91.62 383 LEU A C 1
ATOM 2898 O O . LEU A 1 383 ? -15.597 -10.199 -3.389 1.00 91.62 383 LEU A O 1
ATOM 2902 N N . GLN A 1 384 ? -17.799 -10.580 -3.134 1.00 91.19 384 GLN A N 1
ATOM 2903 C CA . GLN A 1 384 ? -17.935 -11.886 -3.778 1.00 91.19 384 GLN A CA 1
ATOM 2904 C C . GLN A 1 384 ? -19.441 -12.149 -3.989 1.00 91.19 384 GLN A C 1
ATOM 2906 O O . GLN A 1 384 ? -20.241 -11.466 -3.346 1.00 91.19 384 GLN A O 1
ATOM 2911 N N . PRO A 1 385 ? -19.857 -13.132 -4.813 1.00 91.12 385 PRO A N 1
ATOM 2912 C CA . PRO A 1 385 ? -21.271 -13.451 -5.008 1.00 91.12 385 PRO A CA 1
ATOM 2913 C C . PRO A 1 385 ? -22.032 -13.616 -3.685 1.00 91.12 385 PRO A C 1
ATOM 2915 O O . PRO A 1 385 ? -21.700 -14.484 -2.877 1.00 91.12 385 PRO A O 1
ATOM 2918 N N . GLY A 1 386 ? -23.031 -12.758 -3.463 1.00 90.44 386 GLY A N 1
ATOM 2919 C CA . GLY A 1 386 ? -23.845 -12.743 -2.239 1.00 90.44 386 GLY A CA 1
ATOM 2920 C C . GLY A 1 386 ? -23.224 -12.021 -1.030 1.00 90.44 386 GLY A C 1
ATOM 2921 O O . GLY A 1 386 ? -23.826 -12.028 0.041 1.00 90.44 386 GLY A O 1
ATOM 2922 N N . LEU A 1 387 ? -22.059 -11.376 -1.159 1.00 94.06 387 LEU A N 1
ATOM 2923 C CA . LEU A 1 387 ? -21.450 -10.540 -0.115 1.00 94.06 387 LEU A CA 1
ATOM 2924 C C . LEU A 1 387 ? -21.270 -9.104 -0.621 1.00 94.06 387 LEU A C 1
ATOM 2926 O O . LEU A 1 387 ? -20.424 -8.833 -1.472 1.00 94.06 387 LEU A O 1
ATOM 2930 N N . LEU A 1 388 ? -22.045 -8.178 -0.062 1.00 93.88 388 LEU A N 1
ATOM 2931 C CA . LEU A 1 388 ? -22.101 -6.771 -0.463 1.00 93.88 388 LEU A CA 1
ATOM 2932 C C . LEU A 1 388 ? -21.638 -5.868 0.683 1.00 93.88 388 LEU A C 1
ATOM 2934 O O . LEU A 1 388 ? -22.019 -6.067 1.838 1.00 93.88 388 LEU A O 1
ATOM 2938 N N . MET A 1 389 ? -20.857 -4.843 0.350 1.00 94.44 389 MET A N 1
ATOM 2939 C CA . MET A 1 389 ? -20.490 -3.747 1.244 1.00 94.44 389 MET A CA 1
ATOM 2940 C C . MET A 1 389 ? -21.180 -2.461 0.798 1.00 94.44 389 MET A C 1
ATOM 2942 O O . MET A 1 389 ? -21.163 -2.124 -0.383 1.00 94.44 389 MET A O 1
ATOM 2946 N N . TYR A 1 390 ? -21.727 -1.708 1.746 1.00 94.12 390 TYR A N 1
ATOM 2947 C CA . TYR A 1 390 ? -22.349 -0.401 1.536 1.00 94.12 390 TYR A CA 1
ATOM 2948 C C . TYR A 1 390 ? -21.594 0.639 2.353 1.00 94.12 390 TYR A C 1
ATOM 2950 O O . TYR A 1 390 ? -21.295 0.394 3.522 1.00 94.12 390 TYR A O 1
ATOM 2958 N N . PHE A 1 391 ? -21.255 1.785 1.768 1.00 94.56 391 PHE A N 1
ATOM 2959 C CA . PHE A 1 391 ? -20.432 2.764 2.473 1.00 94.56 391 PHE A CA 1
ATOM 2960 C C . PHE A 1 391 ? -20.561 4.198 1.958 1.00 94.56 391 PHE A C 1
ATOM 2962 O O . PHE A 1 391 ? -21.154 4.472 0.912 1.00 94.56 391 PHE A O 1
ATOM 2969 N N . GLY A 1 392 ? -19.994 5.116 2.736 1.00 93.62 392 GLY A N 1
ATOM 2970 C CA . GLY A 1 392 ? -19.711 6.487 2.334 1.00 93.62 392 GLY A CA 1
ATOM 2971 C C . GLY A 1 392 ? -19.767 7.472 3.502 1.00 93.62 392 GLY A C 1
ATOM 2972 O O . GLY A 1 392 ? -20.304 7.151 4.570 1.00 93.62 392 GLY A O 1
ATOM 2973 N N . PRO A 1 393 ? -19.246 8.692 3.308 1.00 93.44 393 PRO A N 1
ATOM 2974 C CA . PRO A 1 393 ? -19.232 9.717 4.340 1.00 93.44 393 PRO A CA 1
ATOM 2975 C C . PRO A 1 393 ? -20.640 10.261 4.635 1.00 93.44 393 PRO A C 1
ATOM 2977 O O . PRO A 1 393 ? -21.578 10.143 3.833 1.00 93.44 393 PRO A O 1
ATOM 2980 N N . SER A 1 394 ? -20.806 10.863 5.810 1.00 90.81 394 SER A N 1
ATOM 2981 C CA . SER A 1 394 ? -21.888 11.808 6.103 1.00 90.81 394 SER A CA 1
ATOM 2982 C C . SER A 1 394 ? -21.747 13.085 5.259 1.00 90.81 394 SER A C 1
ATOM 2984 O O . SER A 1 394 ? -20.709 13.338 4.652 1.00 90.81 394 SER A O 1
ATOM 2986 N N . ALA A 1 395 ? -22.802 13.903 5.194 1.00 86.81 395 ALA A N 1
ATOM 2987 C CA . ALA A 1 395 ? -22.816 15.106 4.352 1.00 86.81 395 ALA A CA 1
ATOM 2988 C C . ALA A 1 395 ? -21.847 16.215 4.821 1.00 86.81 395 ALA A C 1
ATOM 2990 O O . ALA A 1 395 ? -21.456 17.059 4.019 1.00 86.81 395 ALA A O 1
ATOM 2991 N N . ASP A 1 396 ? -21.475 16.208 6.102 1.00 86.00 396 ASP A N 1
ATOM 2992 C CA . ASP A 1 396 ? -20.449 17.065 6.712 1.00 86.00 396 ASP A CA 1
ATOM 2993 C C . ASP A 1 396 ? -19.024 16.486 6.593 1.00 86.00 396 ASP A C 1
ATOM 2995 O O . ASP A 1 396 ? -18.054 17.226 6.730 1.00 86.00 396 ASP A O 1
ATOM 2999 N N . GLY A 1 397 ? -18.888 15.189 6.295 1.00 87.69 397 GLY A N 1
ATOM 3000 C CA . GLY A 1 397 ? -17.613 14.472 6.252 1.00 87.69 397 GLY A CA 1
ATOM 3001 C C . GLY A 1 397 ? -17.061 14.042 7.617 1.00 87.69 397 GLY A C 1
ATOM 3002 O O . GLY A 1 397 ? -16.022 13.388 7.648 1.00 87.69 397 GLY A O 1
ATOM 3003 N N . ASP A 1 398 ? -17.738 14.350 8.729 1.00 89.44 398 ASP A N 1
ATOM 3004 C CA . ASP A 1 398 ? -17.263 14.025 10.085 1.00 89.44 398 ASP A CA 1
ATOM 3005 C C . ASP A 1 398 ? -17.475 12.547 10.471 1.00 89.44 398 ASP A C 1
ATOM 3007 O O . ASP A 1 398 ? -16.856 12.061 11.418 1.00 89.44 398 ASP A O 1
ATOM 3011 N N . TYR A 1 399 ? -18.308 11.802 9.734 1.00 91.06 399 TYR A N 1
ATOM 3012 C CA . TYR A 1 399 ? -18.598 10.390 9.993 1.00 91.06 399 TYR A CA 1
ATOM 3013 C C . TYR A 1 399 ? -18.480 9.529 8.737 1.00 91.06 399 TYR A C 1
ATOM 3015 O O . TYR A 1 399 ? -18.800 9.950 7.625 1.00 91.06 399 TYR A O 1
ATOM 3023 N N . MET A 1 400 ? -18.117 8.265 8.937 1.00 92.44 400 MET A N 1
ATOM 3024 C CA . MET A 1 400 ? -18.201 7.214 7.931 1.00 92.44 400 MET A CA 1
ATOM 3025 C C . MET A 1 400 ? -19.312 6.235 8.287 1.00 92.44 400 MET A C 1
ATOM 3027 O O . MET A 1 400 ? -19.393 5.746 9.416 1.00 92.44 400 MET A O 1
ATOM 3031 N N . LYS A 1 401 ? -20.146 5.918 7.299 1.00 92.88 401 LYS A N 1
ATOM 3032 C CA . LYS A 1 401 ? -21.145 4.853 7.381 1.00 92.88 401 LYS A CA 1
ATOM 3033 C C . LYS A 1 401 ? -20.561 3.633 6.688 1.00 92.88 401 LYS A C 1
ATOM 3035 O O . LYS A 1 401 ? -20.187 3.739 5.522 1.00 92.88 401 LYS A O 1
ATOM 3040 N N . LEU A 1 402 ? -20.511 2.494 7.371 1.00 94.62 402 LEU A N 1
ATOM 3041 C CA . LEU A 1 402 ? -20.186 1.199 6.766 1.00 94.62 402 LEU A CA 1
ATOM 3042 C C . LEU A 1 402 ? -21.343 0.234 7.014 1.00 94.62 402 LEU A C 1
ATOM 3044 O O . LEU A 1 402 ? -21.970 0.263 8.069 1.00 94.62 402 LEU A O 1
ATOM 3048 N N . GLY A 1 403 ? -21.618 -0.644 6.066 1.00 94.25 403 GLY A N 1
ATOM 3049 C CA . GLY A 1 403 ? -22.616 -1.688 6.202 1.00 94.25 403 GLY A CA 1
ATOM 3050 C C . GLY A 1 403 ? -22.274 -2.889 5.342 1.00 94.25 403 GLY A C 1
ATOM 3051 O O . GLY A 1 403 ? -21.510 -2.790 4.381 1.00 94.25 403 GLY A O 1
ATOM 3052 N N . MET A 1 404 ? -22.836 -4.033 5.707 1.00 95.12 404 MET A N 1
ATOM 3053 C CA . MET A 1 404 ? -22.568 -5.303 5.048 1.00 95.12 404 MET A CA 1
ATOM 3054 C C . MET A 1 404 ? -23.860 -6.106 4.914 1.00 95.12 404 MET A C 1
ATOM 3056 O O . MET A 1 404 ? -24.686 -6.113 5.828 1.00 95.12 404 MET A O 1
ATOM 3060 N N . TYR A 1 405 ? -24.010 -6.809 3.797 1.00 94.38 405 TYR A N 1
ATOM 3061 C CA . TYR A 1 405 ? -25.016 -7.846 3.585 1.00 94.38 405 TYR A CA 1
ATOM 3062 C C . TYR A 1 405 ? -24.303 -9.131 3.163 1.00 94.38 405 TYR A C 1
ATOM 3064 O O . TYR A 1 405 ? -23.517 -9.111 2.219 1.00 94.38 405 TYR A O 1
ATOM 3072 N N . ALA A 1 406 ? -24.573 -10.234 3.859 1.00 94.44 406 ALA A N 1
ATOM 3073 C CA . ALA A 1 406 ? -24.041 -11.557 3.560 1.00 94.44 406 ALA A CA 1
ATOM 3074 C C . ALA A 1 406 ? -25.192 -12.553 3.373 1.00 94.44 406 ALA A C 1
ATOM 3076 O O . ALA A 1 406 ? -25.950 -12.843 4.305 1.00 94.44 406 ALA A O 1
ATOM 3077 N N . GLU A 1 407 ? -25.315 -13.077 2.159 1.00 92.75 407 GLU A N 1
ATOM 3078 C CA . GLU A 1 407 ? -26.294 -14.089 1.791 1.00 92.75 407 GLU A CA 1
ATOM 3079 C C . GLU A 1 407 ? -25.909 -15.461 2.365 1.00 92.75 407 GLU A C 1
ATOM 3081 O O . GLU A 1 407 ? -24.738 -15.837 2.345 1.00 92.75 407 GLU A O 1
ATOM 3086 N N . ASN A 1 408 ? -26.893 -16.233 2.844 1.00 92.94 408 ASN A N 1
ATOM 3087 C CA . ASN A 1 408 ? -26.694 -17.595 3.361 1.00 92.94 408 ASN A CA 1
ATOM 3088 C C . ASN A 1 408 ? -25.611 -17.691 4.463 1.00 92.94 408 ASN A C 1
ATOM 3090 O O . ASN A 1 408 ? -24.901 -18.693 4.570 1.00 92.94 408 ASN A O 1
ATOM 3094 N N . HIS A 1 409 ? -25.498 -16.640 5.283 1.00 94.50 409 HIS A N 1
ATOM 3095 C CA . HIS A 1 409 ? -24.563 -16.517 6.397 1.00 94.50 409 HIS A CA 1
ATOM 3096 C C . HIS A 1 409 ? -25.276 -16.172 7.713 1.00 94.50 409 HIS A C 1
ATOM 3098 O O . HIS A 1 409 ? -26.059 -15.222 7.789 1.00 94.50 409 HIS A O 1
ATOM 3104 N N . THR A 1 410 ? -24.934 -16.912 8.767 1.00 92.81 410 THR A N 1
ATOM 3105 C CA . THR A 1 410 ? -25.331 -16.680 10.161 1.00 92.81 410 THR A CA 1
ATOM 3106 C C . THR A 1 410 ? -24.107 -16.855 11.056 1.00 92.81 410 THR A C 1
ATOM 3108 O O . THR A 1 410 ? -23.456 -17.898 10.999 1.00 92.81 410 THR A O 1
ATOM 3111 N N . GLY A 1 411 ? -23.791 -15.870 11.893 1.00 95.06 411 GLY A N 1
ATOM 3112 C CA . GLY A 1 411 ? -22.579 -15.865 12.720 1.00 95.06 411 GLY A CA 1
ATOM 3113 C C . GLY A 1 411 ? -21.885 -14.506 12.732 1.00 95.06 411 GLY A C 1
ATOM 3114 O O . GLY A 1 411 ? -22.423 -13.515 12.234 1.00 95.06 411 GLY A O 1
ATOM 3115 N N . TRP A 1 412 ? -20.676 -14.442 13.295 1.00 97.38 412 TRP A N 1
ATOM 3116 C CA . TRP A 1 412 ? -19.904 -13.204 13.278 1.00 97.38 412 TRP A CA 1
ATOM 3117 C C . TRP A 1 412 ? -19.468 -12.850 11.851 1.00 97.38 412 TRP A C 1
ATOM 3119 O O . TRP A 1 412 ? -19.255 -13.714 10.996 1.00 97.38 412 TRP A O 1
ATOM 3129 N N . SER A 1 413 ? -19.344 -11.557 11.585 1.00 97.75 413 SER A N 1
ATOM 3130 C CA . SER A 1 413 ? -18.827 -11.024 10.324 1.00 97.75 413 SER A CA 1
ATOM 3131 C C . SER A 1 413 ? -18.027 -9.756 10.583 1.00 97.75 413 SER A C 1
ATOM 3133 O O . SER A 1 413 ? -18.223 -9.105 11.608 1.00 97.75 413 SER A O 1
ATOM 3135 N N . ALA A 1 414 ? -17.098 -9.422 9.694 1.00 96.81 414 ALA A N 1
ATOM 3136 C CA . ALA A 1 414 ? -16.235 -8.269 9.873 1.00 96.81 414 ALA A CA 1
ATOM 3137 C C . ALA A 1 414 ? -15.865 -7.588 8.558 1.00 96.81 414 ALA A C 1
ATOM 3139 O O . ALA A 1 414 ? -15.638 -8.258 7.549 1.00 96.81 414 ALA A O 1
ATOM 3140 N N . LEU A 1 415 ? -15.716 -6.265 8.628 1.00 95.56 415 LEU A N 1
ATOM 3141 C CA . LEU A 1 415 ? -14.993 -5.452 7.651 1.00 95.56 415 LEU A CA 1
ATOM 3142 C C . LEU A 1 415 ? -13.743 -4.885 8.329 1.00 95.56 415 LEU A C 1
ATOM 3144 O O . LEU A 1 415 ? -13.806 -4.471 9.486 1.00 95.56 415 LEU A O 1
ATOM 3148 N N . GLY A 1 416 ? -12.614 -4.874 7.628 1.00 90.62 416 GLY A N 1
ATOM 3149 C CA . GLY A 1 416 ? -11.343 -4.368 8.140 1.00 90.62 416 GLY A CA 1
ATOM 3150 C C . GLY A 1 416 ? -10.721 -3.315 7.237 1.00 90.62 416 GLY A C 1
ATOM 3151 O O . GLY A 1 416 ? -10.818 -3.418 6.021 1.00 90.62 416 GLY A O 1
ATOM 3152 N N . ILE A 1 417 ? -10.065 -2.321 7.830 1.00 87.50 417 ILE A N 1
ATOM 3153 C CA . ILE A 1 417 ? -9.195 -1.375 7.128 1.00 87.50 417 ILE A CA 1
ATOM 3154 C C . ILE A 1 417 ? -7.788 -1.958 7.187 1.00 87.50 417 ILE A C 1
ATOM 3156 O O . ILE A 1 417 ? -7.231 -2.108 8.275 1.00 87.50 417 ILE A O 1
ATOM 3160 N N . GLY A 1 418 ? -7.250 -2.342 6.032 1.00 75.81 418 GLY A N 1
ATOM 3161 C CA . GLY A 1 418 ? -6.085 -3.218 5.917 1.00 75.81 418 GLY A CA 1
ATOM 3162 C C . GLY A 1 418 ? -4.725 -2.525 5.941 1.00 75.81 418 GLY A C 1
ATOM 3163 O O . GLY A 1 418 ? -3.713 -3.212 5.881 1.00 75.81 418 GLY A O 1
ATOM 3164 N N . GLY A 1 419 ? -4.670 -1.191 5.994 1.00 70.75 419 GLY A N 1
ATOM 3165 C CA . GLY A 1 419 ? -3.414 -0.432 5.982 1.00 70.75 419 GLY A CA 1
ATOM 3166 C C . GLY A 1 419 ? -2.602 -0.663 4.702 1.00 70.75 419 GLY A C 1
ATOM 3167 O O . GLY A 1 419 ? -2.845 -0.009 3.694 1.00 70.75 419 GLY A O 1
ATOM 3168 N N . ASN A 1 420 ? -1.650 -1.599 4.748 1.00 69.44 420 ASN A N 1
ATOM 3169 C CA . ASN A 1 420 ? -0.802 -2.010 3.622 1.00 69.44 420 ASN A CA 1
ATOM 3170 C C . ASN A 1 420 ? -1.302 -3.265 2.873 1.00 69.44 420 ASN A C 1
ATOM 3172 O O . ASN A 1 420 ? -0.659 -3.711 1.926 1.00 69.44 420 ASN A O 1
ATOM 3176 N N . GLY A 1 421 ? -2.440 -3.832 3.288 1.00 72.44 421 GLY A N 1
ATOM 3177 C CA . GLY A 1 421 ? -3.042 -5.040 2.714 1.00 72.44 421 GLY A CA 1
ATOM 3178 C C . GLY A 1 421 ? -2.891 -6.278 3.597 1.00 72.44 421 GLY A C 1
ATOM 3179 O O . GLY A 1 421 ? -3.720 -7.182 3.509 1.00 72.44 421 GLY A O 1
ATOM 3180 N N . GLY A 1 422 ? -1.916 -6.297 4.507 1.00 78.44 422 GLY A N 1
ATOM 3181 C CA . GLY A 1 422 ? -1.716 -7.381 5.466 1.00 78.44 422 GLY A CA 1
ATOM 3182 C C . GLY A 1 422 ? -2.615 -7.276 6.695 1.00 78.44 422 GLY A C 1
ATOM 3183 O O . GLY A 1 422 ? -3.160 -6.223 7.008 1.00 78.44 422 GLY A O 1
ATOM 3184 N N . MET A 1 423 ? -2.749 -8.366 7.455 1.00 85.25 423 MET A N 1
ATOM 3185 C CA . MET A 1 423 ? -3.492 -8.332 8.726 1.00 85.25 423 MET A CA 1
ATOM 3186 C C . MET A 1 423 ? -2.783 -7.466 9.783 1.00 85.25 423 MET A C 1
ATOM 3188 O O . MET A 1 423 ? -3.429 -6.921 10.674 1.00 85.25 423 MET A O 1
ATOM 3192 N N . LYS A 1 424 ? -1.458 -7.316 9.692 1.00 87.00 424 LYS A N 1
ATOM 3193 C CA . LYS A 1 424 ? -0.658 -6.455 10.572 1.00 87.00 424 LYS A CA 1
ATOM 3194 C C . LYS A 1 424 ? -1.044 -4.985 10.422 1.00 87.00 424 LYS A C 1
ATOM 3196 O O . LYS A 1 424 ? -1.102 -4.454 9.323 1.00 87.00 424 LYS A O 1
ATOM 3201 N N . GLY A 1 425 ? -1.322 -4.329 11.545 1.00 84.44 425 GLY A N 1
ATOM 3202 C CA . GLY A 1 425 ? -1.800 -2.947 11.583 1.00 84.44 425 GLY A CA 1
ATOM 3203 C C . GLY A 1 425 ? -3.267 -2.775 11.185 1.00 84.44 425 GLY A C 1
ATOM 3204 O O . GLY A 1 425 ? -3.795 -1.678 11.357 1.00 84.44 425 GLY A O 1
ATOM 3205 N N . ALA A 1 426 ? -3.937 -3.820 10.692 1.00 88.19 426 ALA A N 1
ATOM 3206 C CA . ALA A 1 426 ? -5.321 -3.730 10.256 1.00 88.19 426 ALA A CA 1
ATOM 3207 C C . ALA A 1 426 ? -6.288 -3.565 11.437 1.00 88.19 426 ALA A C 1
ATOM 3209 O O . ALA A 1 426 ? -6.070 -4.092 12.535 1.00 88.19 426 ALA A O 1
ATOM 3210 N N . GLN A 1 427 ? -7.381 -2.846 11.190 1.00 89.19 427 GLN A N 1
ATOM 3211 C CA . GLN A 1 427 ? -8.416 -2.544 12.179 1.00 89.19 427 GLN A CA 1
ATOM 3212 C C . GLN A 1 427 ? -9.758 -3.057 11.702 1.00 89.19 427 GLN A C 1
ATOM 3214 O O . GLN A 1 427 ? -10.218 -2.685 10.626 1.00 89.19 427 GLN A O 1
ATOM 3219 N N . GLN A 1 428 ? -10.370 -3.927 12.495 1.00 90.94 428 GLN A N 1
ATOM 3220 C CA . GLN A 1 428 ? -11.570 -4.661 12.130 1.00 90.94 428 GLN A CA 1
ATOM 3221 C C . GLN A 1 428 ? -12.766 -4.190 12.945 1.00 90.94 428 GLN A C 1
ATOM 3223 O O . GLN A 1 428 ? -12.688 -4.061 14.163 1.00 90.94 428 GLN A O 1
ATOM 3228 N N . ILE A 1 429 ? -13.896 -4.009 12.274 1.00 94.94 429 ILE A N 1
ATOM 3229 C CA . ILE A 1 429 ? -15.204 -3.885 12.904 1.00 94.94 429 ILE A CA 1
ATOM 3230 C C . ILE A 1 429 ? -15.861 -5.251 12.801 1.00 94.94 429 ILE A C 1
ATOM 3232 O O . ILE A 1 429 ? -16.198 -5.694 11.705 1.00 94.94 429 ILE A O 1
ATOM 3236 N N . VAL A 1 430 ? -16.012 -5.922 13.938 1.00 96.88 430 VAL A N 1
ATOM 3237 C CA . VAL A 1 430 ? -16.633 -7.243 14.046 1.00 96.88 430 VAL A CA 1
ATOM 3238 C C . VAL A 1 430 ? -18.059 -7.077 14.552 1.00 96.88 430 VAL A C 1
ATOM 3240 O O . VAL A 1 430 ? -18.265 -6.573 15.652 1.00 96.88 430 VAL A O 1
ATOM 3243 N N . VAL A 1 431 ? -19.044 -7.537 13.784 1.00 97.69 431 VAL A N 1
ATOM 3244 C CA . VAL A 1 431 ? -20.450 -7.590 14.201 1.00 97.69 431 VAL A CA 1
ATOM 3245 C C . VAL A 1 431 ? -20.845 -9.036 14.476 1.00 97.69 431 VAL A C 1
ATOM 3247 O O . VAL A 1 431 ? -20.624 -9.928 13.653 1.00 97.69 431 VAL A O 1
ATOM 3250 N N . ARG A 1 432 ? -21.398 -9.278 15.667 1.00 96.19 432 ARG A N 1
ATOM 3251 C CA . ARG A 1 432 ? -21.737 -10.613 16.191 1.00 96.19 432 ARG A CA 1
ATOM 3252 C C . ARG A 1 432 ? -22.802 -10.522 17.281 1.00 96.19 432 ARG A C 1
ATOM 3254 O O . ARG A 1 432 ? -23.059 -9.435 17.790 1.00 96.19 432 ARG A O 1
ATOM 3261 N N . LYS A 1 433 ? -23.374 -11.654 17.690 1.00 94.19 433 LYS A N 1
ATOM 3262 C CA . LYS A 1 433 ? -24.262 -11.730 18.859 1.00 94.19 433 LYS A CA 1
ATOM 3263 C C . LYS A 1 433 ? -23.504 -12.031 20.158 1.00 94.19 433 LYS A C 1
ATOM 3265 O O . LYS A 1 433 ? -22.572 -12.838 20.185 1.00 94.19 433 LYS A O 1
ATOM 3270 N N . VAL A 1 434 ? -23.940 -11.404 21.245 1.00 91.94 434 VAL A N 1
ATOM 3271 C CA . VAL A 1 434 ? -23.596 -11.695 22.643 1.00 91.94 434 VAL A CA 1
ATOM 3272 C C . VAL A 1 434 ? -24.916 -11.811 23.389 1.00 91.94 434 VAL A C 1
ATOM 3274 O O . VAL A 1 434 ? -25.696 -10.870 23.363 1.00 91.94 434 VAL A O 1
ATOM 3277 N N . GLU A 1 435 ? -25.176 -12.953 24.031 1.00 91.31 435 GLU A N 1
ATOM 3278 C CA . GLU A 1 435 ? -26.436 -13.178 24.768 1.00 91.31 435 GLU A CA 1
ATOM 3279 C C . GLU A 1 435 ? -27.683 -12.898 23.891 1.00 91.31 435 GLU A C 1
ATOM 3281 O O . GLU A 1 435 ? -28.637 -12.256 24.312 1.00 91.31 435 GLU A O 1
ATOM 3286 N N . ASP A 1 436 ? -27.625 -13.374 22.639 1.00 87.75 436 ASP A N 1
ATOM 3287 C CA . ASP A 1 436 ? -28.582 -13.166 21.535 1.00 87.75 436 ASP A CA 1
ATOM 3288 C C . ASP A 1 436 ? -28.752 -11.722 21.009 1.00 87.75 436 ASP A C 1
ATOM 3290 O O . ASP A 1 436 ? -29.338 -11.538 19.939 1.00 87.75 436 ASP A O 1
ATOM 3294 N N . GLU A 1 437 ? -28.150 -10.718 21.652 1.00 91.12 437 GLU A N 1
ATOM 3295 C CA . GLU A 1 437 ? -28.141 -9.318 21.204 1.00 91.12 437 GLU A CA 1
ATOM 3296 C C . GLU A 1 437 ? -26.953 -9.002 20.288 1.00 91.12 437 GLU A C 1
ATOM 3298 O O . GLU A 1 437 ? -25.831 -9.459 20.511 1.00 91.12 437 GLU A O 1
ATOM 3303 N N . PHE A 1 438 ? -27.167 -8.189 19.250 1.00 93.56 438 PHE A N 1
ATOM 3304 C CA . PHE A 1 438 ? -26.084 -7.783 18.351 1.00 93.56 438 PHE A CA 1
ATOM 3305 C C . PHE A 1 438 ? -25.186 -6.702 18.961 1.00 93.56 438 PHE A C 1
ATOM 3307 O O . PHE A 1 438 ? -25.657 -5.686 19.470 1.00 93.56 438 PHE A O 1
ATOM 3314 N N . VAL A 1 439 ? -23.876 -6.885 18.802 1.00 94.12 439 VAL A N 1
ATOM 3315 C CA . VAL A 1 439 ? -22.837 -5.912 19.149 1.00 94.12 439 VAL A CA 1
ATOM 3316 C C . VAL A 1 439 ? -21.918 -5.670 17.953 1.00 94.12 439 VAL A C 1
ATOM 3318 O O . VAL A 1 439 ? -21.674 -6.583 17.161 1.00 94.12 439 VAL A O 1
ATOM 3321 N N . ALA A 1 440 ? -21.392 -4.450 17.844 1.00 95.00 440 ALA A N 1
ATOM 3322 C CA . ALA A 1 440 ? -20.243 -4.132 17.002 1.00 95.00 440 ALA A CA 1
ATOM 3323 C C . ALA A 1 440 ? -19.015 -3.921 17.894 1.00 95.00 440 ALA A C 1
ATOM 3325 O O . ALA A 1 440 ? -19.106 -3.251 18.921 1.00 95.00 440 ALA A O 1
ATOM 3326 N N . GLU A 1 441 ? -17.885 -4.494 17.497 1.00 93.94 441 GLU A N 1
ATOM 3327 C CA . GLU A 1 441 ? -16.611 -4.424 18.205 1.00 93.94 441 GLU A CA 1
ATOM 3328 C C . GLU A 1 441 ? -15.529 -3.876 17.272 1.00 93.94 441 GLU A C 1
ATOM 3330 O O . GLU A 1 441 ? -15.199 -4.501 16.265 1.00 93.94 441 GLU A O 1
ATOM 3335 N N . GLU A 1 442 ? -14.944 -2.736 17.622 1.00 90.88 442 GLU A N 1
ATOM 3336 C CA . GLU A 1 442 ? -13.717 -2.230 17.018 1.00 90.88 442 GLU A CA 1
ATOM 3337 C C . GLU A 1 442 ? -12.520 -2.983 17.619 1.00 90.88 442 GLU A C 1
ATOM 3339 O O . GLU A 1 442 ? -12.331 -3.058 18.842 1.00 90.88 442 GLU A O 1
ATOM 3344 N N . ARG A 1 443 ? -11.725 -3.586 16.738 1.00 91.44 443 ARG A N 1
ATOM 3345 C CA . ARG A 1 443 ? -10.570 -4.429 17.046 1.00 91.44 443 ARG A CA 1
ATOM 3346 C C . ARG A 1 443 ? -9.369 -4.011 16.205 1.00 91.44 443 ARG A C 1
ATOM 3348 O O . ARG A 1 443 ? -9.524 -3.372 15.166 1.00 91.44 443 ARG A O 1
ATOM 3355 N N . TYR A 1 444 ? -8.173 -4.386 16.639 1.00 89.56 444 TYR A N 1
ATOM 3356 C CA . TYR A 1 444 ? -6.935 -4.144 15.903 1.00 89.56 444 TYR A CA 1
ATOM 3357 C C . TYR A 1 444 ? -6.004 -5.351 15.955 1.00 89.56 444 TYR A C 1
ATOM 3359 O O . TYR A 1 444 ? -6.056 -6.177 16.868 1.00 89.56 444 TYR A O 1
ATOM 3367 N N . SER A 1 445 ? -5.143 -5.456 14.950 1.00 89.44 445 SER A N 1
ATOM 3368 C CA . SER A 1 445 ? -4.244 -6.589 14.761 1.00 89.44 445 SER A CA 1
ATOM 3369 C C . SER A 1 445 ? -2.788 -6.134 14.798 1.00 89.44 445 SER A C 1
ATOM 3371 O O . SER A 1 445 ? -2.348 -5.349 13.963 1.00 89.44 445 SER A O 1
ATOM 3373 N N . THR A 1 446 ? -2.023 -6.629 15.771 1.00 88.00 446 THR A N 1
ATOM 3374 C CA . THR A 1 446 ? -0.572 -6.388 15.870 1.00 88.00 446 THR A CA 1
ATOM 3375 C C . THR A 1 446 ? 0.255 -7.407 15.088 1.00 88.00 446 THR A C 1
ATOM 3377 O O . THR A 1 446 ? 1.375 -7.117 14.683 1.00 88.00 446 THR A O 1
ATOM 3380 N N . ASP A 1 447 ? -0.308 -8.593 14.857 1.00 87.62 447 ASP A N 1
ATOM 3381 C CA . ASP A 1 447 ? 0.273 -9.702 14.100 1.00 87.62 447 ASP A CA 1
ATOM 3382 C C . ASP A 1 447 ? -0.861 -10.560 13.502 1.00 87.62 447 ASP A C 1
ATOM 3384 O O . ASP A 1 447 ? -2.039 -10.282 13.736 1.00 87.62 447 ASP A O 1
ATOM 3388 N N . TYR A 1 448 ? -0.519 -11.637 12.794 1.00 87.62 448 TYR A N 1
ATOM 3389 C CA . TYR A 1 448 ? -1.408 -12.682 12.270 1.00 87.62 448 TYR A CA 1
ATOM 3390 C C . TYR A 1 448 ? -1.999 -13.570 13.386 1.00 87.62 448 TYR A C 1
ATOM 3392 O O . TYR A 1 448 ? -1.921 -14.798 13.366 1.00 87.62 448 TYR A O 1
ATOM 3400 N N . THR A 1 449 ? -2.573 -12.930 14.402 1.00 90.50 449 THR A N 1
ATOM 3401 C CA . THR A 1 449 ? -3.142 -13.533 15.615 1.00 90.50 449 THR A CA 1
ATOM 3402 C C . THR A 1 449 ? -4.534 -12.955 15.883 1.00 90.50 449 THR A C 1
ATOM 3404 O O . THR A 1 449 ? -4.995 -12.088 15.149 1.00 90.50 449 THR A O 1
ATOM 3407 N N . MET A 1 450 ? -5.258 -13.453 16.891 1.00 92.31 450 MET A N 1
ATOM 3408 C CA . MET A 1 450 ? -6.629 -12.995 17.150 1.00 92.31 450 MET A CA 1
ATOM 3409 C C . MET A 1 450 ? -6.674 -11.473 17.416 1.00 92.31 450 MET A C 1
ATOM 3411 O O . MET A 1 450 ? -6.017 -11.030 18.359 1.00 92.31 450 MET A O 1
ATOM 3415 N N . PRO A 1 451 ? -7.475 -10.687 16.663 1.00 92.44 451 PRO A N 1
ATOM 3416 C CA . PRO A 1 451 ? -7.553 -9.240 16.836 1.00 92.44 451 PRO A CA 1
ATOM 3417 C C . PRO A 1 451 ? -7.923 -8.828 18.262 1.00 92.44 451 PRO A C 1
ATOM 3419 O O . PRO A 1 451 ? -8.933 -9.279 18.824 1.00 92.44 451 PRO A O 1
ATOM 3422 N N . LEU A 1 452 ? -7.109 -7.940 18.826 1.00 91.94 452 LEU A N 1
ATOM 3423 C CA . LEU A 1 452 ? -7.287 -7.371 20.154 1.00 91.94 452 LEU A CA 1
ATOM 3424 C C . LEU A 1 452 ? -8.477 -6.409 20.140 1.00 91.94 452 LEU A C 1
ATOM 3426 O O . LEU A 1 452 ? -8.663 -5.651 19.190 1.00 91.94 452 LEU A O 1
ATOM 3430 N N . LEU A 1 453 ? -9.301 -6.449 21.187 1.00 91.00 453 LEU A N 1
ATOM 3431 C CA . LEU A 1 453 ? -10.399 -5.498 21.357 1.00 91.00 453 LEU A CA 1
ATOM 3432 C C . LEU A 1 453 ? -9.822 -4.120 21.704 1.00 91.00 453 LEU A C 1
ATOM 3434 O O . LEU A 1 453 ? -8.976 -4.032 22.592 1.00 91.00 453 LEU A O 1
ATOM 3438 N N . GLN A 1 454 ? -10.276 -3.061 21.028 1.00 84.62 454 GLN A N 1
ATOM 3439 C CA . GLN A 1 454 ? -9.870 -1.698 21.379 1.00 84.62 454 GLN A CA 1
ATOM 3440 C C . GLN A 1 454 ? -10.362 -1.340 22.787 1.00 84.62 454 GLN A C 1
ATOM 3442 O O . GLN A 1 454 ? -11.530 -1.566 23.116 1.00 84.62 454 GLN A O 1
ATOM 3447 N N . GLU A 1 455 ? -9.495 -0.728 23.602 1.00 82.81 455 GLU A N 1
ATOM 3448 C CA . GLU A 1 455 ? -9.844 -0.283 24.963 1.00 82.81 455 GLU A CA 1
ATOM 3449 C C . GLU A 1 455 ? -10.994 0.731 24.967 1.00 82.81 455 GLU A C 1
ATOM 3451 O O . GLU A 1 455 ? -11.806 0.763 25.890 1.00 82.81 455 GLU A O 1
ATOM 3456 N N . THR A 1 456 ? -11.074 1.557 23.919 1.00 81.50 456 THR A N 1
ATOM 3457 C CA . THR A 1 456 ? -12.212 2.438 23.659 1.00 81.50 456 THR A CA 1
ATOM 3458 C C . THR A 1 456 ? -12.837 2.073 22.325 1.00 81.50 456 THR A C 1
ATOM 3460 O O . THR A 1 456 ? -12.141 1.980 21.322 1.00 81.50 456 THR A O 1
ATOM 3463 N N . GLN A 1 457 ? -14.152 1.895 22.319 1.00 85.94 457 GLN A N 1
ATOM 3464 C CA . GLN A 1 457 ? -14.927 1.574 21.127 1.00 85.94 457 GLN A CA 1
ATOM 3465 C C . GLN A 1 457 ? -15.427 2.873 20.483 1.00 85.94 457 GLN A C 1
ATOM 3467 O O . GLN A 1 457 ? -16.121 3.647 21.144 1.00 85.94 457 GLN A O 1
ATOM 3472 N N . GLU A 1 458 ? -15.098 3.121 19.213 1.00 85.12 458 GLU A N 1
ATOM 3473 C CA . GLU A 1 458 ? -15.593 4.272 18.439 1.00 85.12 458 GLU A CA 1
ATOM 3474 C C . GLU A 1 458 ? -16.469 3.836 17.259 1.00 85.12 458 GLU A C 1
ATOM 3476 O O . GLU A 1 458 ? -16.457 4.437 16.184 1.00 85.12 458 GLU A O 1
ATOM 3481 N N . VAL A 1 459 ? -17.262 2.787 17.488 1.00 88.69 459 VAL A N 1
ATOM 3482 C CA . VAL A 1 459 ? -18.230 2.225 16.547 1.00 88.69 459 VAL A CA 1
ATOM 3483 C C . VAL A 1 459 ? -19.629 2.213 17.159 1.00 88.69 459 VAL A C 1
ATOM 3485 O O . VAL A 1 459 ? -19.825 1.768 18.289 1.00 88.69 459 VAL A O 1
ATOM 3488 N N . LEU A 1 460 ? -20.618 2.685 16.400 1.00 90.69 460 LEU A N 1
ATOM 3489 C CA . LEU A 1 460 ? -22.028 2.628 16.775 1.00 90.69 460 LEU A CA 1
ATOM 3490 C C . LEU A 1 460 ? -22.794 1.739 15.796 1.00 90.69 460 LEU A C 1
ATOM 3492 O O . LEU A 1 460 ? -22.969 2.101 14.635 1.00 90.69 460 LEU A O 1
ATOM 3496 N N . LEU A 1 461 ? -23.296 0.602 16.274 1.00 91.00 461 LEU A N 1
ATOM 3497 C CA . LEU A 1 461 ? -24.223 -0.242 15.523 1.00 91.00 461 LEU A CA 1
ATOM 3498 C C . LEU A 1 461 ? -25.610 0.415 15.495 1.00 91.00 461 LEU A C 1
ATOM 3500 O O . LEU A 1 461 ? -26.230 0.567 16.546 1.00 91.00 461 LEU A O 1
ATOM 3504 N N . PHE A 1 462 ? -26.102 0.792 14.312 1.00 87.62 462 PHE A N 1
ATOM 3505 C CA . PHE A 1 462 ? -27.420 1.430 14.168 1.00 87.62 462 PHE A CA 1
ATOM 3506 C C . PHE A 1 462 ? -28.494 0.498 13.591 1.00 87.62 462 PHE A C 1
ATOM 3508 O O . PHE A 1 462 ? -29.682 0.735 13.805 1.00 87.62 462 PHE A O 1
ATOM 3515 N N . PHE A 1 463 ? -28.097 -0.600 12.940 1.00 87.31 463 PHE A N 1
ATOM 3516 C CA . PHE A 1 463 ? -28.947 -1.782 12.783 1.00 87.31 463 PHE A CA 1
ATOM 3517 C C . PHE A 1 463 ? -28.116 -3.059 12.640 1.00 87.31 463 PHE A C 1
ATOM 3519 O O . PHE A 1 463 ? -26.992 -3.035 12.137 1.00 87.31 463 PHE A O 1
ATOM 3526 N N . ALA A 1 464 ? -28.724 -4.184 13.010 1.00 91.94 464 ALA A N 1
ATOM 3527 C CA . ALA A 1 464 ? -28.307 -5.516 12.602 1.00 91.94 464 ALA A CA 1
ATOM 3528 C C . ALA A 1 464 ? -29.533 -6.427 12.466 1.00 91.94 464 ALA A C 1
ATOM 3530 O O . ALA A 1 464 ? -30.536 -6.245 13.158 1.00 91.94 464 ALA A O 1
ATOM 3531 N N . SER A 1 465 ? -29.450 -7.402 11.570 1.00 90.19 465 SER A N 1
ATOM 3532 C CA . SER A 1 465 ? -30.475 -8.406 11.314 1.00 90.19 465 SER A CA 1
ATOM 3533 C C . SER A 1 465 ? -29.820 -9.726 10.917 1.00 90.19 465 SER A C 1
ATOM 3535 O O . SER A 1 465 ? -28.829 -9.749 10.191 1.00 90.19 465 SER A O 1
ATOM 3537 N N . GLU A 1 466 ? -30.394 -10.831 11.380 1.00 92.44 466 GLU A N 1
ATOM 3538 C CA . GLU A 1 466 ? -30.103 -12.182 10.898 1.00 92.44 466 GLU A CA 1
ATOM 3539 C C . GLU A 1 466 ? -31.458 -12.836 10.621 1.00 92.44 466 GLU A C 1
ATOM 3541 O O . GLU A 1 466 ? -32.190 -13.199 11.545 1.00 92.44 466 GLU A O 1
ATOM 3546 N N . ALA A 1 467 ? -31.845 -12.877 9.347 1.00 88.12 467 ALA A N 1
ATOM 3547 C CA . ALA A 1 467 ? -33.189 -13.235 8.903 1.00 88.12 467 ALA A CA 1
ATOM 3548 C C . ALA A 1 467 ? -33.134 -13.929 7.538 1.00 88.12 467 ALA A C 1
ATOM 3550 O O . ALA A 1 467 ? -32.336 -13.566 6.680 1.00 88.12 467 ALA A O 1
ATOM 3551 N N . GLY A 1 468 ? -33.965 -14.956 7.334 1.00 84.88 468 GLY A N 1
ATOM 3552 C CA . GLY A 1 468 ? -33.963 -15.751 6.094 1.00 84.88 468 GLY A CA 1
ATOM 3553 C C . GLY A 1 468 ? -32.680 -16.560 5.845 1.00 84.88 468 GLY A C 1
ATOM 3554 O O . GLY A 1 468 ? -32.529 -17.122 4.771 1.00 84.88 468 GLY A O 1
ATOM 3555 N N . GLY A 1 469 ? -31.767 -16.631 6.820 1.00 88.00 469 GLY A N 1
ATOM 3556 C CA . GLY A 1 469 ? -30.419 -17.176 6.628 1.00 88.00 469 GLY A CA 1
ATOM 3557 C C . GLY A 1 469 ? -29.405 -16.156 6.100 1.00 88.00 469 GLY A C 1
ATOM 3558 O O . GLY A 1 469 ? -28.280 -16.537 5.816 1.00 88.00 469 GLY A O 1
ATOM 3559 N N . HIS A 1 470 ? -29.772 -14.878 5.982 1.00 90.75 470 HIS A N 1
ATOM 3560 C CA . HIS A 1 470 ? -28.872 -13.783 5.615 1.00 90.75 470 HIS A CA 1
ATOM 3561 C C . HIS A 1 470 ? -28.528 -12.954 6.857 1.00 90.75 470 HIS A C 1
ATOM 3563 O O . HIS A 1 470 ? -29.382 -12.772 7.730 1.00 90.75 470 HIS A O 1
ATOM 3569 N N . THR A 1 471 ? -27.322 -12.390 6.901 1.00 92.75 471 THR A N 1
ATOM 3570 C CA . THR A 1 471 ? -26.904 -11.421 7.926 1.00 92.75 471 THR A CA 1
ATOM 3571 C C . THR A 1 471 ? -26.706 -10.051 7.289 1.00 92.75 471 THR A C 1
ATOM 3573 O O . THR A 1 471 ? -26.037 -9.936 6.264 1.00 92.75 471 THR A O 1
ATOM 3576 N N . SER A 1 472 ? -27.250 -8.999 7.899 1.00 93.12 472 SER A N 1
ATOM 3577 C CA . SER A 1 472 ? -27.026 -7.619 7.469 1.00 93.12 472 SER A CA 1
ATOM 3578 C C . SER A 1 472 ? -26.854 -6.668 8.644 1.00 93.12 472 SER A C 1
ATOM 3580 O O . SER A 1 472 ? -27.483 -6.840 9.686 1.00 93.12 472 SER A O 1
ATOM 3582 N N . TRP A 1 473 ? -26.001 -5.658 8.494 1.00 94.31 473 TRP A N 1
ATOM 3583 C CA . TRP A 1 473 ? -25.772 -4.651 9.532 1.00 94.31 473 TRP A CA 1
ATOM 3584 C C . TRP A 1 473 ? -25.244 -3.332 8.973 1.00 94.31 473 TRP A C 1
ATOM 3586 O O . TRP A 1 473 ? -24.731 -3.273 7.854 1.00 94.31 473 TRP A O 1
ATOM 3596 N N . GLY A 1 474 ? -25.346 -2.282 9.789 1.00 93.06 474 GLY A N 1
ATOM 3597 C CA . GLY A 1 474 ? -24.799 -0.956 9.522 1.00 93.06 474 GLY A CA 1
ATOM 3598 C C . GLY A 1 474 ? -24.230 -0.316 10.784 1.00 93.06 474 GLY A C 1
ATOM 3599 O O . GLY A 1 474 ? -24.854 -0.345 11.850 1.00 93.06 474 GLY A O 1
ATOM 3600 N N . VAL A 1 475 ? -23.046 0.278 10.646 1.00 93.25 475 VAL A N 1
ATOM 3601 C CA . VAL A 1 475 ? -22.322 0.997 11.695 1.00 93.25 475 VAL A CA 1
ATOM 3602 C C . VAL A 1 475 ? -21.983 2.430 11.283 1.00 93.25 475 VAL A C 1
ATOM 3604 O O . VAL A 1 475 ? -21.733 2.718 10.109 1.00 93.25 475 VAL A O 1
ATOM 3607 N N . LEU A 1 476 ? -21.942 3.321 12.271 1.00 92.19 476 LEU A N 1
ATOM 3608 C CA . LEU A 1 476 ? -21.444 4.688 12.158 1.00 92.19 476 LEU A CA 1
ATOM 3609 C C . LEU A 1 476 ? -20.125 4.818 12.934 1.00 92.19 476 LEU A C 1
ATOM 3611 O O . LEU A 1 476 ? -19.996 4.291 14.041 1.00 92.19 476 LEU A O 1
ATOM 3615 N N . LEU A 1 477 ? -19.158 5.516 12.345 1.00 90.62 477 LEU A N 1
ATOM 3616 C CA . LEU A 1 477 ? -17.799 5.705 12.858 1.00 90.62 477 LEU A CA 1
ATOM 3617 C C . LEU A 1 477 ? -17.406 7.186 12.713 1.00 90.62 477 LEU A C 1
ATOM 3619 O O . LEU A 1 477 ? -17.776 7.790 11.707 1.00 90.62 477 LEU A O 1
ATOM 3623 N N . PRO A 1 478 ? -16.604 7.771 13.618 1.00 89.31 478 PRO A N 1
ATOM 3624 C CA . PRO A 1 478 ? -15.899 9.031 13.363 1.00 89.31 478 PRO A CA 1
ATOM 3625 C C . PRO A 1 478 ? -15.007 8.928 12.116 1.00 89.31 478 PRO A C 1
ATOM 3627 O O . PRO A 1 478 ? -14.371 7.887 11.913 1.00 89.31 478 PRO A O 1
ATOM 3630 N N . ALA A 1 479 ? -14.896 9.978 11.302 1.00 85.19 479 ALA A N 1
ATOM 3631 C CA . ALA A 1 479 ? -14.009 9.984 10.134 1.00 85.19 479 ALA A CA 1
ATOM 3632 C C . ALA A 1 479 ? -12.514 9.951 10.520 1.00 85.19 479 ALA A C 1
ATOM 3634 O O . ALA A 1 479 ? -11.696 9.375 9.794 1.00 85.19 479 ALA A O 1
ATOM 3635 N N . ARG A 1 480 ? -12.153 10.499 11.694 1.00 83.69 480 ARG A N 1
ATOM 3636 C CA . ARG A 1 480 ? -10.788 10.443 12.249 1.00 83.69 480 ARG A CA 1
ATOM 3637 C C . ARG A 1 480 ? -10.799 10.189 13.761 1.00 83.69 480 ARG A C 1
ATOM 3639 O O . ARG A 1 480 ? -11.377 10.964 14.519 1.00 83.69 480 ARG A O 1
ATOM 3646 N N . SER A 1 481 ? -10.109 9.126 14.178 1.00 79.69 481 SER A N 1
ATOM 3647 C CA . SER A 1 481 ? -9.880 8.740 15.580 1.00 79.69 481 SER A CA 1
ATOM 3648 C C . SER A 1 481 ? -8.488 9.168 16.051 1.00 79.69 481 SER A C 1
ATOM 3650 O O . SER A 1 481 ? -7.536 9.125 15.273 1.00 79.69 481 SER A O 1
ATOM 3652 N N . CYS A 1 482 ? -8.371 9.518 17.334 1.00 76.00 482 CYS A N 1
ATOM 3653 C CA . CYS A 1 482 ? -7.117 9.913 17.992 1.00 76.00 482 CYS A CA 1
ATOM 3654 C C . CYS A 1 482 ? -6.843 9.130 19.292 1.00 76.00 482 CYS A C 1
ATOM 3656 O O . CYS A 1 482 ? -6.140 9.613 20.180 1.00 76.00 482 CYS A O 1
ATOM 3658 N N . LYS A 1 483 ? -7.456 7.950 19.456 1.00 68.44 483 LYS A N 1
ATOM 3659 C CA . LYS A 1 483 ? -7.311 7.104 20.656 1.00 68.44 483 LYS A CA 1
ATOM 3660 C C . LYS A 1 483 ? -6.217 6.050 20.466 1.00 68.44 483 LYS A C 1
ATOM 3662 O O . LYS A 1 483 ? -5.790 5.798 19.347 1.00 68.44 483 LYS A O 1
ATOM 3667 N N . ALA A 1 484 ? -5.736 5.443 21.553 1.00 44.19 484 ALA A N 1
ATOM 3668 C CA . ALA A 1 484 ? -4.710 4.397 21.484 1.00 44.19 484 ALA A CA 1
ATOM 3669 C C . ALA A 1 484 ? -5.148 3.250 20.551 1.00 44.19 484 ALA A C 1
ATOM 3671 O O . ALA A 1 484 ? -6.313 2.865 20.559 1.00 44.19 484 ALA A O 1
ATOM 3672 N N . GLY A 1 485 ? -4.231 2.748 19.715 1.00 55.56 485 GLY A N 1
ATOM 3673 C CA . GLY A 1 485 ? -4.585 1.845 18.609 1.00 55.56 485 GLY A CA 1
ATOM 3674 C C . GLY A 1 485 ? -5.249 2.545 17.409 1.00 55.56 485 GLY A C 1
ATOM 3675 O O . GLY A 1 485 ? -5.817 1.853 16.567 1.00 55.56 485 GLY A O 1
ATOM 3676 N N . GLU A 1 486 ? -5.179 3.884 17.360 1.00 66.81 486 GLU A N 1
ATOM 3677 C CA . GLU A 1 486 ? -5.743 4.856 16.404 1.00 66.81 486 GLU A CA 1
ATOM 3678 C C . GLU A 1 486 ? -6.200 4.302 15.048 1.00 66.81 486 GLU A C 1
ATOM 3680 O O . GLU A 1 486 ? -5.357 3.938 14.211 1.00 66.81 486 GLU A O 1
ATOM 3685 N N . ARG A 1 487 ? -7.501 4.393 14.747 1.00 76.88 487 ARG A N 1
ATOM 3686 C CA . ARG A 1 487 ? -8.016 4.047 13.415 1.00 76.88 487 ARG A CA 1
ATOM 3687 C C . ARG A 1 487 ? -7.330 4.849 12.299 1.00 76.88 487 ARG A C 1
ATOM 3689 O O . ARG A 1 487 ? -7.045 6.035 12.471 1.00 76.88 487 ARG A O 1
ATOM 3696 N N . TYR A 1 488 ? -7.031 4.212 11.164 1.00 76.50 488 TYR A N 1
ATOM 3697 C CA . TYR A 1 488 ? -6.608 4.932 9.956 1.00 76.50 488 TYR A CA 1
ATOM 3698 C C . TYR A 1 488 ? -7.648 6.006 9.598 1.00 76.50 488 TYR A C 1
ATOM 3700 O O . TYR A 1 488 ? -8.853 5.744 9.618 1.00 76.50 488 TYR A O 1
ATOM 3708 N N . ALA A 1 489 ? -7.183 7.223 9.304 1.00 76.81 489 ALA A N 1
ATOM 3709 C CA . ALA A 1 489 ? -8.066 8.311 8.903 1.00 76.81 489 ALA A CA 1
ATOM 3710 C C . ALA A 1 489 ? -8.739 7.964 7.568 1.00 76.81 489 ALA A C 1
ATOM 3712 O O . ALA A 1 489 ? -8.089 7.492 6.635 1.00 76.81 489 ALA A O 1
ATOM 3713 N N . MET A 1 490 ? -10.049 8.185 7.484 1.00 81.00 490 MET A N 1
ATOM 3714 C CA . MET A 1 490 ? -10.839 7.852 6.300 1.00 81.00 490 MET A CA 1
ATOM 3715 C C . MET A 1 490 ? -10.779 9.008 5.305 1.00 81.00 490 MET A C 1
ATOM 3717 O O . MET A 1 490 ? -11.672 9.847 5.230 1.00 81.00 490 MET A O 1
ATOM 3721 N N . GLU A 1 491 ? -9.660 9.075 4.595 1.00 82.00 491 GLU A N 1
ATOM 3722 C CA . GLU A 1 491 ? -9.324 10.149 3.662 1.00 82.00 491 GLU A CA 1
ATOM 3723 C C . GLU A 1 491 ? -9.730 9.784 2.221 1.00 82.00 491 GLU A C 1
ATOM 3725 O O . GLU A 1 491 ? -10.045 8.632 1.925 1.00 82.00 491 GLU A O 1
ATOM 3730 N N . ASP A 1 492 ? -9.736 10.766 1.310 1.00 88.38 492 ASP A N 1
ATOM 3731 C CA . ASP A 1 492 ? -10.020 10.566 -0.123 1.00 88.38 492 ASP A CA 1
ATOM 3732 C C . ASP A 1 492 ? -8.840 9.872 -0.832 1.00 88.38 492 ASP A C 1
ATOM 3734 O O . ASP A 1 492 ? -8.133 10.442 -1.668 1.00 88.38 492 ASP A O 1
ATOM 3738 N N . VAL A 1 493 ? -8.595 8.624 -0.447 1.00 86.25 493 VAL A N 1
ATOM 3739 C CA . VAL A 1 493 ? -7.502 7.772 -0.906 1.00 86.25 493 VAL A CA 1
ATOM 3740 C C . VAL A 1 493 ? -8.034 6.344 -1.024 1.00 86.25 493 VAL A C 1
ATOM 3742 O O . VAL A 1 493 ? -8.782 5.877 -0.166 1.00 86.25 493 VAL A O 1
ATOM 3745 N N . GLY A 1 494 ? -7.673 5.647 -2.102 1.00 86.00 494 GLY A N 1
ATOM 3746 C CA . GLY A 1 494 ? -7.931 4.211 -2.208 1.00 86.00 494 GLY A CA 1
ATOM 3747 C C . GLY A 1 494 ? -7.004 3.441 -1.269 1.00 86.00 494 GLY A C 1
ATOM 3748 O O . GLY A 1 494 ? -5.812 3.738 -1.228 1.00 86.00 494 GLY A O 1
ATOM 3749 N N . MET A 1 495 ? -7.554 2.484 -0.529 1.00 83.56 495 MET A N 1
ATOM 3750 C CA . MET A 1 495 ? -6.844 1.676 0.460 1.00 83.56 495 MET A CA 1
ATOM 3751 C C . MET A 1 495 ? -7.302 0.218 0.407 1.00 83.56 495 MET A C 1
ATOM 3753 O O . MET A 1 495 ? -8.429 -0.083 -0.004 1.00 83.56 495 MET A O 1
ATOM 3757 N N . PHE A 1 496 ? -6.451 -0.690 0.883 1.00 86.62 496 PHE A N 1
ATOM 3758 C CA . PHE A 1 496 ? -6.859 -2.070 1.110 1.00 86.62 496 PHE A CA 1
ATOM 3759 C C . PHE A 1 496 ? -7.879 -2.186 2.240 1.00 86.62 496 PHE A C 1
ATOM 3761 O O . PHE A 1 496 ? -7.706 -1.651 3.337 1.00 86.62 496 PHE A O 1
ATOM 3768 N N . MET A 1 497 ? -8.905 -2.983 1.974 1.00 89.69 497 MET A N 1
ATOM 3769 C CA . MET A 1 497 ? -9.926 -3.407 2.914 1.00 89.69 497 MET A CA 1
ATOM 3770 C C . MET A 1 497 ? -9.949 -4.935 3.003 1.00 89.69 497 MET A C 1
ATOM 3772 O O . MET A 1 497 ? -9.604 -5.645 2.056 1.00 89.69 497 MET A O 1
ATOM 3776 N N . HIS A 1 498 ? -10.402 -5.449 4.140 1.00 91.94 498 HIS A N 1
ATOM 3777 C CA . HIS A 1 498 ? -10.593 -6.873 4.408 1.00 91.94 498 HIS A CA 1
ATOM 3778 C C . HIS A 1 498 ? -12.054 -7.178 4.694 1.00 91.94 498 HIS A C 1
ATOM 3780 O O . HIS A 1 498 ? -12.791 -6.335 5.206 1.00 91.94 498 HIS A O 1
ATOM 3786 N N . TRP A 1 499 ? -12.448 -8.423 4.459 1.00 94.94 499 TRP A N 1
ATOM 3787 C CA . TRP A 1 499 ? -13.689 -8.980 4.980 1.00 94.94 499 TRP A CA 1
ATOM 3788 C C . TRP A 1 499 ? -13.445 -10.382 5.540 1.00 94.94 499 TRP A C 1
ATOM 3790 O O . TRP A 1 499 ? -12.573 -11.114 5.064 1.00 94.94 499 TRP A O 1
ATOM 3800 N N . ALA A 1 500 ? -14.207 -10.764 6.564 1.00 96.25 500 ALA A N 1
ATOM 3801 C CA . ALA A 1 500 ? -14.130 -12.092 7.169 1.00 96.25 500 ALA A CA 1
ATOM 3802 C C . ALA A 1 500 ? -15.479 -12.528 7.756 1.00 96.25 500 ALA A C 1
ATOM 3804 O O . ALA A 1 500 ? -16.197 -11.713 8.331 1.00 96.25 500 ALA A O 1
ATOM 3805 N N . LEU A 1 501 ? -15.803 -13.816 7.632 1.00 97.56 501 LEU A N 1
ATOM 3806 C CA . LEU A 1 501 ? -17.034 -14.436 8.132 1.00 97.56 501 LEU A CA 1
ATOM 3807 C C . LEU A 1 501 ? -16.686 -15.639 9.024 1.00 97.56 501 LEU A C 1
ATOM 3809 O O . LEU A 1 501 ? -15.813 -16.440 8.677 1.00 97.56 501 LEU A O 1
ATOM 3813 N N . GLY A 1 502 ? -17.369 -15.774 10.161 1.00 96.75 502 GLY A N 1
ATOM 3814 C CA . GLY A 1 502 ? -17.351 -16.976 11.001 1.00 96.75 502 GLY A CA 1
ATOM 3815 C C . GLY A 1 502 ? -18.445 -17.979 10.625 1.00 96.75 502 GLY A C 1
ATOM 3816 O O . GLY A 1 502 ? -19.248 -17.729 9.738 1.00 96.75 502 GLY A O 1
ATOM 3817 N N . ASP A 1 503 ? -18.510 -19.111 11.320 1.00 94.88 503 ASP A N 1
ATOM 3818 C CA . ASP A 1 503 ? -19.635 -20.068 11.288 1.00 94.88 503 ASP A CA 1
ATOM 3819 C C . ASP A 1 503 ? -20.567 -19.959 12.509 1.00 94.88 503 ASP A C 1
ATOM 3821 O O . ASP A 1 503 ? -21.646 -20.548 12.544 1.00 94.88 503 ASP A O 1
ATOM 3825 N N . THR A 1 504 ? -20.147 -19.217 13.533 1.00 95.31 504 THR A N 1
ATOM 3826 C CA . THR A 1 504 ? -20.881 -19.006 14.784 1.00 95.31 504 THR A CA 1
ATOM 3827 C C . THR A 1 504 ? -20.743 -17.554 15.239 1.00 95.31 504 THR A C 1
ATOM 3829 O O . THR A 1 504 ? -19.941 -16.798 14.700 1.00 95.31 504 THR A O 1
ATOM 3832 N N . HIS A 1 505 ? -21.495 -17.139 16.263 1.00 95.62 505 HIS A N 1
ATOM 3833 C CA . HIS A 1 505 ? -21.326 -15.821 16.905 1.00 95.62 505 HIS A CA 1
ATOM 3834 C C . HIS A 1 505 ? -20.176 -15.767 17.931 1.00 95.62 505 HIS A C 1
ATOM 3836 O O . HIS A 1 505 ? -19.887 -14.707 18.496 1.00 95.62 505 HIS A O 1
ATOM 3842 N N . SER A 1 506 ? -19.483 -16.890 18.154 1.00 95.00 506 SER A N 1
ATOM 3843 C CA . SER A 1 506 ? -18.245 -16.925 18.934 1.00 95.00 506 SER A CA 1
ATOM 3844 C C . SER A 1 506 ? -17.100 -16.396 18.072 1.00 95.00 506 SER A C 1
ATOM 3846 O O . SER A 1 506 ? -16.771 -16.988 17.045 1.00 95.00 506 SER A O 1
ATOM 3848 N N . PHE A 1 507 ? -16.512 -15.260 18.454 1.00 94.75 507 PHE A N 1
ATOM 3849 C CA . PHE A 1 507 ? -15.409 -14.680 17.691 1.00 94.75 507 PHE A CA 1
ATOM 3850 C C . PHE A 1 507 ? -14.169 -15.581 17.763 1.00 94.75 507 PHE A C 1
ATOM 3852 O O . PHE A 1 507 ? -13.753 -15.997 18.844 1.00 94.75 507 PHE A O 1
ATOM 3859 N N . GLY A 1 508 ? -13.589 -15.887 16.604 1.00 93.00 508 GLY A N 1
ATOM 3860 C CA . GLY A 1 508 ? -12.535 -16.886 16.458 1.00 93.00 508 GLY A CA 1
ATOM 3861 C C . GLY A 1 508 ? -11.953 -16.886 15.048 1.00 93.00 508 GLY A C 1
ATOM 3862 O O . GLY A 1 508 ? -11.953 -15.859 14.375 1.00 93.00 508 GLY A O 1
ATOM 3863 N N . TYR A 1 509 ? -11.452 -18.031 14.584 1.00 93.62 509 TYR A N 1
ATOM 3864 C CA . TYR A 1 509 ? -10.930 -18.146 13.220 1.00 93.62 509 TYR A CA 1
ATOM 3865 C C . TYR A 1 509 ? -12.075 -18.119 12.194 1.00 93.62 509 TYR A C 1
ATOM 3867 O O . TYR A 1 509 ? -13.087 -18.791 12.370 1.00 93.62 509 TYR A O 1
ATOM 3875 N N . HIS A 1 510 ? -11.917 -17.343 11.124 1.00 93.38 510 HIS A N 1
ATOM 3876 C CA . HIS A 1 510 ? -12.906 -17.223 10.048 1.00 93.38 510 HIS A CA 1
ATOM 3877 C C . HIS A 1 510 ? -13.015 -18.499 9.198 1.00 93.38 510 HIS A C 1
ATOM 3879 O O . HIS A 1 510 ? -12.015 -19.176 8.934 1.00 93.38 510 HIS A O 1
ATOM 3885 N N . THR A 1 511 ? -14.209 -18.777 8.681 1.00 94.25 511 THR A N 1
ATOM 3886 C CA . THR A 1 511 ? -14.440 -19.812 7.660 1.00 94.25 511 THR A CA 1
ATOM 3887 C C . THR A 1 511 ? -14.265 -19.270 6.245 1.00 94.25 511 THR A C 1
ATOM 3889 O O . THR A 1 511 ? -13.781 -19.991 5.374 1.00 94.25 511 THR A O 1
ATOM 3892 N N . GLN A 1 512 ? -14.580 -17.991 6.022 1.00 94.19 512 GLN A N 1
ATOM 3893 C CA . GLN A 1 512 ? -14.342 -17.280 4.765 1.00 94.19 512 GLN A CA 1
ATOM 3894 C C . GLN A 1 512 ? -13.652 -15.939 5.031 1.00 94.19 512 GLN A C 1
ATOM 3896 O O . GLN A 1 512 ? -13.927 -15.283 6.035 1.00 94.19 512 GLN A O 1
ATOM 3901 N N . ARG A 1 513 ? -12.761 -15.525 4.128 1.00 92.75 513 ARG A N 1
ATOM 3902 C CA . ARG A 1 513 ? -12.078 -14.227 4.177 1.00 92.75 513 ARG A CA 1
ATOM 3903 C C . ARG A 1 513 ? -11.720 -13.749 2.777 1.00 92.75 513 ARG A C 1
ATOM 3905 O O . ARG A 1 513 ? -11.530 -14.574 1.883 1.00 92.75 513 ARG A O 1
ATOM 3912 N N . GLY A 1 514 ? -11.489 -12.452 2.641 1.00 89.25 514 GLY A N 1
ATOM 3913 C CA . GLY A 1 514 ? -10.896 -11.864 1.449 1.00 89.25 514 GLY A CA 1
ATOM 3914 C C . GLY A 1 514 ? -10.418 -10.436 1.682 1.00 89.25 514 GLY A C 1
ATOM 3915 O O . GLY A 1 514 ? -10.537 -9.887 2.778 1.00 89.25 514 GLY A O 1
ATOM 3916 N N . GLN A 1 515 ? -9.869 -9.852 0.624 1.00 87.81 515 GLN A N 1
ATOM 3917 C CA . GLN A 1 515 ? -9.393 -8.475 0.577 1.00 87.81 515 GLN A CA 1
ATOM 3918 C C . GLN A 1 515 ? -9.792 -7.833 -0.751 1.00 87.81 515 GLN A C 1
ATOM 3920 O O . GLN A 1 515 ? -10.038 -8.547 -1.723 1.00 87.81 515 GLN A O 1
ATOM 3925 N N . PHE A 1 516 ? -9.870 -6.509 -0.772 1.00 86.81 516 PHE A N 1
ATOM 3926 C CA . PHE A 1 516 ? -10.278 -5.709 -1.927 1.00 86.81 516 PHE A CA 1
ATOM 3927 C C . PHE A 1 516 ? -9.745 -4.281 -1.785 1.00 86.81 516 PHE A C 1
ATOM 3929 O O . PHE A 1 516 ? -9.460 -3.840 -0.669 1.00 86.81 516 PHE A O 1
ATOM 3936 N N . HIS A 1 517 ? -9.627 -3.545 -2.891 1.00 86.00 517 HIS A N 1
ATOM 3937 C CA . HIS A 1 517 ? -9.309 -2.115 -2.861 1.00 86.00 517 HIS A CA 1
ATOM 3938 C C . HIS A 1 517 ? -10.578 -1.260 -2.941 1.00 86.00 517 HIS A C 1
ATOM 3940 O O . HIS A 1 517 ? -11.535 -1.605 -3.645 1.00 86.00 517 HIS A O 1
ATOM 3946 N N . THR A 1 518 ? -10.619 -0.147 -2.203 1.00 88.44 518 THR A N 1
ATOM 3947 C CA . THR A 1 518 ? -11.707 0.839 -2.308 1.00 88.44 518 THR A CA 1
ATOM 3948 C C . THR A 1 518 ? -11.303 2.201 -1.734 1.00 88.44 518 THR A C 1
ATOM 3950 O O . THR A 1 518 ? -10.428 2.278 -0.873 1.00 88.44 518 THR A O 1
ATOM 3953 N N . ASN A 1 519 ? -11.947 3.289 -2.167 1.00 91.31 519 ASN A N 1
ATOM 3954 C CA . ASN A 1 519 ? -11.824 4.608 -1.536 1.00 91.31 519 ASN A CA 1
ATOM 3955 C C . ASN A 1 519 ? -13.117 4.904 -0.767 1.00 91.31 519 ASN A C 1
ATOM 3957 O O . ASN A 1 519 ? -14.164 5.142 -1.365 1.00 91.31 519 ASN A O 1
ATOM 3961 N N . LEU A 1 520 ? -13.058 4.914 0.567 1.00 91.25 520 LEU A N 1
ATOM 3962 C CA . LEU A 1 520 ? -14.254 5.050 1.410 1.00 91.25 520 LEU A CA 1
ATOM 3963 C C . LEU A 1 520 ? -14.974 6.407 1.260 1.00 91.25 520 LEU A C 1
ATOM 3965 O O . LEU A 1 520 ? -16.145 6.514 1.623 1.00 91.25 520 LEU A O 1
ATOM 3969 N N . VAL A 1 521 ? -14.306 7.428 0.710 1.00 91.81 521 VAL A N 1
ATOM 3970 C CA . VAL A 1 521 ? -14.848 8.784 0.519 1.00 91.81 521 VAL A CA 1
ATOM 3971 C C . VAL A 1 521 ? -15.368 9.010 -0.905 1.00 91.81 521 VAL A C 1
ATOM 3973 O O . VAL A 1 521 ? -16.431 9.609 -1.067 1.00 91.81 521 VAL A O 1
ATOM 3976 N N . ALA A 1 522 ? -14.651 8.537 -1.930 1.00 91.31 522 ALA A N 1
ATOM 3977 C CA . ALA A 1 522 ? -15.009 8.739 -3.342 1.00 91.31 522 ALA A CA 1
ATOM 3978 C C . ALA A 1 522 ? -15.717 7.541 -4.007 1.00 91.31 522 ALA A C 1
ATOM 3980 O O . ALA A 1 522 ? -16.205 7.678 -5.130 1.00 91.31 522 ALA A O 1
ATOM 3981 N N . GLY A 1 523 ? -15.784 6.392 -3.329 1.00 90.12 523 GLY A N 1
ATOM 3982 C CA . GLY A 1 523 ? -16.383 5.157 -3.832 1.00 90.12 523 GLY A CA 1
ATOM 3983 C C . GLY A 1 523 ? -15.362 4.127 -4.331 1.00 90.12 523 GLY A C 1
ATOM 3984 O O . GLY A 1 523 ? -14.151 4.358 -4.278 1.00 90.12 523 GLY A O 1
ATOM 3985 N N . PRO A 1 524 ? -15.835 2.969 -4.825 1.00 86.12 524 PRO A N 1
ATOM 3986 C CA . PRO A 1 524 ? -14.956 1.988 -5.449 1.00 86.12 524 PRO A CA 1
ATOM 3987 C C . PRO A 1 524 ? -14.262 2.595 -6.680 1.00 86.12 524 PRO A C 1
ATOM 3989 O O . PRO A 1 524 ? -14.836 3.479 -7.329 1.00 86.12 524 PRO A O 1
ATOM 3992 N N . PRO A 1 525 ? -13.049 2.132 -7.037 1.00 76.25 525 PRO A N 1
ATOM 3993 C CA . PRO A 1 525 ? -12.408 2.554 -8.274 1.00 76.25 525 PRO A CA 1
ATOM 3994 C C . PRO A 1 525 ? -13.336 2.290 -9.467 1.00 76.25 525 PRO A C 1
ATOM 3996 O O . PRO A 1 525 ? -14.046 1.283 -9.523 1.00 76.25 525 PRO A O 1
ATOM 3999 N N . ALA A 1 526 ? -13.337 3.209 -10.435 1.00 76.44 526 ALA A N 1
ATOM 4000 C CA . ALA A 1 526 ? -14.034 2.973 -11.693 1.00 76.44 526 ALA A CA 1
ATOM 4001 C C . ALA A 1 526 ? -13.469 1.697 -12.350 1.00 76.44 526 ALA A C 1
ATOM 4003 O O . ALA A 1 526 ? -12.253 1.489 -12.277 1.00 76.44 526 ALA A O 1
ATOM 4004 N N . PRO A 1 527 ? -14.302 0.867 -13.011 1.00 76.94 527 PRO A N 1
ATOM 4005 C CA . PRO A 1 527 ? -13.810 -0.302 -13.728 1.00 76.94 527 PRO A CA 1
ATOM 4006 C C . PRO A 1 527 ? -12.656 0.077 -14.667 1.00 76.94 527 PRO A C 1
ATOM 4008 O O . PRO A 1 527 ? -12.727 1.145 -15.293 1.00 76.94 527 PRO A O 1
ATOM 4011 N N . PRO A 1 528 ? -11.609 -0.762 -14.785 1.00 76.94 528 PRO A N 1
ATOM 4012 C CA . PRO A 1 528 ? -10.499 -0.485 -15.685 1.00 76.94 528 PRO A CA 1
ATOM 4013 C C . PRO A 1 528 ? -11.035 -0.228 -17.104 1.00 76.94 528 PRO A C 1
ATOM 4015 O O . PRO A 1 528 ? -11.974 -0.911 -17.531 1.00 76.94 528 PRO A O 1
ATOM 4018 N N . PRO A 1 529 ? -10.480 0.747 -17.853 1.00 83.19 529 PRO A N 1
ATOM 4019 C CA . PRO A 1 529 ? -10.892 0.977 -19.231 1.00 83.19 529 PRO A CA 1
ATOM 4020 C C . PRO A 1 529 ? -10.704 -0.293 -20.060 1.00 83.19 529 PRO A C 1
ATOM 4022 O O . PRO A 1 529 ? -9.764 -1.053 -19.825 1.00 83.19 529 PRO A O 1
ATOM 4025 N N . ASP A 1 530 ? -11.549 -0.502 -21.068 1.00 85.88 530 ASP A N 1
ATOM 4026 C CA . ASP A 1 530 ? -11.364 -1.618 -21.994 1.00 85.88 530 ASP A CA 1
ATOM 4027 C C . ASP A 1 530 ? -10.090 -1.416 -22.836 1.00 85.88 530 ASP A C 1
ATOM 4029 O O . ASP A 1 530 ? -10.075 -0.699 -23.840 1.00 85.88 530 ASP A O 1
ATOM 4033 N N . MET A 1 531 ? -9.007 -2.064 -22.401 1.00 88.62 531 MET A N 1
ATOM 4034 C CA . MET A 1 531 ? -7.715 -2.090 -23.085 1.00 88.62 531 MET A CA 1
ATOM 4035 C C . MET A 1 531 ? -7.596 -3.259 -24.080 1.00 88.62 531 MET A C 1
ATOM 4037 O O . MET A 1 531 ? -6.512 -3.480 -24.609 1.00 88.62 531 MET A O 1
ATOM 4041 N N . SER A 1 532 ? -8.665 -4.010 -24.384 1.00 87.25 532 SER A N 1
ATOM 4042 C CA . SER A 1 532 ? -8.605 -5.181 -25.287 1.00 87.25 532 SER A CA 1
ATOM 4043 C C . SER A 1 532 ? -8.132 -4.864 -26.713 1.00 87.25 532 SER A C 1
ATOM 4045 O O . SER A 1 532 ? -7.682 -5.751 -27.437 1.00 87.25 532 SER A O 1
ATOM 4047 N N . THR A 1 533 ? -8.217 -3.593 -27.115 1.00 89.56 533 THR A N 1
ATOM 4048 C CA . THR A 1 533 ? -7.753 -3.075 -28.412 1.00 89.56 533 THR A CA 1
ATOM 4049 C C . THR A 1 533 ? -6.318 -2.539 -28.391 1.00 89.56 533 THR A C 1
ATOM 4051 O O . THR A 1 533 ? -5.802 -2.145 -29.438 1.00 89.56 533 THR A O 1
ATOM 4054 N N . TYR A 1 534 ? -5.676 -2.483 -27.222 1.00 93.56 534 TYR A N 1
ATOM 4055 C CA . TYR A 1 534 ? -4.297 -2.026 -27.075 1.00 93.56 534 TYR A CA 1
ATOM 4056 C C . TYR A 1 534 ? -3.342 -3.177 -27.411 1.00 93.56 534 TYR A C 1
ATOM 4058 O O . TYR A 1 534 ? -3.630 -4.343 -27.144 1.00 93.56 534 TYR A O 1
ATOM 4066 N N . ASP A 1 535 ? -2.172 -2.851 -27.962 1.00 94.12 535 ASP A N 1
ATOM 4067 C CA . ASP A 1 535 ? -1.114 -3.848 -28.121 1.00 94.12 535 ASP A CA 1
ATOM 4068 C C . ASP A 1 535 ? -0.659 -4.338 -26.738 1.00 94.12 535 ASP A C 1
ATOM 4070 O O . ASP A 1 535 ? -0.412 -3.522 -25.847 1.00 94.12 535 ASP A O 1
ATOM 4074 N N . ALA A 1 536 ? -0.484 -5.648 -26.568 1.00 93.25 536 ALA A N 1
ATOM 4075 C CA . ALA A 1 536 ? 0.018 -6.236 -25.330 1.00 93.25 536 ALA A CA 1
ATOM 4076 C C . ALA A 1 536 ? 1.463 -6.740 -25.479 1.00 93.25 536 ALA A C 1
ATOM 4078 O O . ALA A 1 536 ? 1.876 -7.173 -26.554 1.00 93.25 536 ALA A O 1
ATOM 4079 N N . ALA A 1 537 ? 2.211 -6.703 -24.379 1.00 94.56 537 ALA A N 1
ATOM 4080 C CA . ALA A 1 537 ? 3.545 -7.280 -24.244 1.00 94.56 537 ALA A CA 1
ATOM 4081 C C . ALA A 1 537 ? 3.630 -8.046 -22.915 1.00 94.56 537 ALA A C 1
ATOM 4083 O O . ALA A 1 537 ? 3.225 -7.517 -21.883 1.00 94.56 537 ALA A O 1
ATOM 4084 N N . GLU A 1 538 ? 4.140 -9.276 -22.921 1.00 96.06 538 GLU A N 1
ATOM 4085 C CA . GLU A 1 538 ? 4.214 -10.132 -21.727 1.00 96.06 538 GLU A CA 1
ATOM 4086 C C . GLU A 1 538 ? 5.659 -10.454 -21.356 1.00 96.06 538 GLU A C 1
ATOM 4088 O O . GLU A 1 538 ? 6.477 -10.800 -22.207 1.00 96.06 538 GLU A O 1
ATOM 4093 N N . LEU A 1 539 ? 5.964 -10.317 -20.066 1.00 97.69 539 LEU A N 1
ATOM 4094 C CA . LEU A 1 539 ? 7.251 -10.642 -19.472 1.00 97.69 539 LEU A CA 1
ATOM 4095 C C . LEU A 1 539 ? 6.978 -11.635 -18.343 1.00 97.69 539 LEU A C 1
ATOM 4097 O O . LEU A 1 539 ? 6.633 -11.240 -17.231 1.00 97.69 539 LEU A O 1
ATOM 4101 N N . THR A 1 540 ? 7.069 -12.925 -18.657 1.00 98.12 540 THR A N 1
ATOM 4102 C CA . THR A 1 540 ? 6.739 -14.047 -17.762 1.00 98.12 540 THR A CA 1
ATOM 4103 C C . THR A 1 540 ? 7.944 -14.947 -17.545 1.00 98.12 540 THR A C 1
ATOM 4105 O O . THR A 1 540 ? 8.720 -15.178 -18.472 1.00 98.12 540 THR A O 1
ATOM 4108 N N . MET A 1 541 ? 8.088 -15.502 -16.343 1.00 98.00 541 MET A N 1
ATOM 4109 C CA . MET A 1 541 ? 9.173 -16.421 -16.015 1.00 98.00 541 MET A CA 1
ATOM 4110 C C . MET A 1 541 ? 9.212 -17.624 -16.980 1.00 98.00 541 MET A C 1
ATOM 4112 O O . MET A 1 541 ? 8.167 -18.197 -17.309 1.00 98.00 541 MET A O 1
ATOM 4116 N N . PRO A 1 542 ? 10.401 -18.056 -17.444 1.00 96.56 542 PRO A N 1
ATOM 4117 C CA . PRO A 1 542 ? 10.540 -19.129 -18.427 1.00 96.56 542 PRO A CA 1
ATOM 4118 C C . PRO A 1 542 ? 10.460 -20.518 -17.766 1.00 96.56 542 PRO A C 1
ATOM 4120 O O . PRO A 1 542 ? 11.392 -21.322 -17.850 1.00 96.56 542 PRO A O 1
ATOM 4123 N N . ASN A 1 543 ? 9.338 -20.801 -17.094 1.00 96.25 543 ASN A N 1
ATOM 4124 C CA . ASN A 1 543 ? 9.060 -22.040 -16.364 1.00 96.25 543 ASN A CA 1
ATOM 4125 C C . ASN A 1 543 ? 10.178 -22.347 -15.347 1.00 96.25 543 ASN A C 1
ATOM 4127 O O . ASN A 1 543 ? 10.809 -23.408 -15.377 1.00 96.25 543 ASN A O 1
ATOM 4131 N N . VAL A 1 544 ? 10.511 -21.376 -14.499 1.00 95.75 544 VAL A N 1
ATOM 4132 C CA . VAL A 1 544 ? 11.681 -21.441 -13.613 1.00 95.75 544 VAL A CA 1
ATOM 4133 C C . VAL A 1 544 ? 11.409 -22.322 -12.396 1.00 95.75 544 VAL A C 1
ATOM 4135 O O . VAL A 1 544 ? 10.282 -22.387 -11.923 1.00 95.75 544 VAL A O 1
ATOM 4138 N N . ALA A 1 545 ? 12.416 -23.033 -11.883 1.00 95.12 545 ALA A N 1
ATOM 4139 C CA . ALA A 1 545 ? 12.265 -23.796 -10.644 1.00 95.12 545 ALA A CA 1
ATOM 4140 C C . ALA A 1 545 ? 12.269 -22.847 -9.435 1.00 95.12 545 ALA A C 1
ATOM 4142 O O . ALA A 1 545 ? 13.173 -22.020 -9.318 1.00 95.12 545 ALA A O 1
ATOM 4143 N N . VAL A 1 546 ? 11.302 -22.991 -8.526 1.00 94.19 546 VAL A N 1
ATOM 4144 C CA . VAL A 1 546 ? 11.183 -22.150 -7.321 1.00 94.19 546 VAL A CA 1
ATOM 4145 C C . VAL A 1 546 ? 12.124 -22.676 -6.235 1.00 94.19 546 VAL A C 1
ATOM 4147 O O . VAL A 1 546 ? 11.729 -23.377 -5.304 1.00 94.19 546 VAL A O 1
ATOM 4150 N N . VAL A 1 547 ? 13.414 -22.394 -6.418 1.00 92.25 547 VAL A N 1
ATOM 4151 C CA . VAL A 1 547 ? 14.515 -22.828 -5.550 1.00 92.25 547 VAL A CA 1
ATOM 4152 C C . VAL A 1 547 ? 15.555 -21.720 -5.410 1.00 92.25 547 VAL A C 1
ATOM 4154 O O . VAL A 1 547 ? 15.716 -20.884 -6.294 1.00 92.25 547 VAL A O 1
ATOM 4157 N N . LEU A 1 548 ? 16.298 -21.743 -4.307 1.00 88.44 548 LEU A N 1
ATOM 4158 C CA . LEU A 1 548 ? 17.422 -20.838 -4.087 1.00 88.44 548 LEU A CA 1
ATOM 4159 C C . LEU A 1 548 ? 18.587 -21.171 -5.025 1.00 88.44 548 LEU A C 1
ATOM 4161 O O . LEU A 1 548 ? 19.092 -22.295 -4.998 1.00 88.44 548 LEU A O 1
ATOM 4165 N N . GLY A 1 549 ? 19.025 -20.198 -5.823 1.00 83.12 549 GLY A N 1
ATOM 4166 C CA . GLY A 1 549 ? 20.259 -20.304 -6.597 1.00 83.12 549 GLY A CA 1
ATOM 4167 C C . GLY A 1 549 ? 21.523 -20.211 -5.739 1.00 83.12 549 GLY A C 1
ATOM 4168 O O . GLY A 1 549 ? 21.489 -19.850 -4.560 1.00 83.12 549 GLY A O 1
ATOM 4169 N N . ASP A 1 550 ? 22.663 -20.523 -6.354 1.00 81.81 550 ASP A N 1
ATOM 4170 C CA . ASP A 1 550 ? 23.955 -20.545 -5.668 1.00 81.81 550 ASP A CA 1
ATOM 4171 C C . ASP A 1 550 ? 24.286 -19.197 -4.997 1.00 81.81 550 ASP A C 1
ATOM 4173 O O . ASP A 1 550 ? 24.168 -18.119 -5.587 1.00 81.81 550 ASP A O 1
ATOM 4177 N N . GLY A 1 551 ? 24.705 -19.268 -3.731 1.00 75.62 551 GLY A N 1
ATOM 4178 C CA . GLY A 1 551 ? 25.066 -18.103 -2.918 1.00 75.62 551 GLY A CA 1
ATOM 4179 C C . GLY A 1 551 ? 23.896 -17.264 -2.388 1.00 75.62 551 GLY A C 1
ATOM 4180 O O . GLY A 1 551 ? 24.150 -16.184 -1.863 1.00 75.62 551 GLY A O 1
ATOM 4181 N N . GLY A 1 552 ? 22.640 -17.701 -2.538 1.00 77.88 552 GLY A N 1
ATOM 4182 C CA . GLY A 1 552 ? 21.495 -17.024 -1.917 1.00 77.88 552 GLY A CA 1
ATOM 4183 C C . GLY A 1 552 ? 21.429 -17.248 -0.397 1.00 77.88 552 GLY A C 1
ATOM 4184 O O . GLY A 1 552 ? 22.008 -18.214 0.110 1.00 77.88 552 GLY A O 1
ATOM 4185 N N . ALA A 1 553 ? 20.721 -16.377 0.332 1.00 77.75 553 ALA A N 1
ATOM 4186 C CA . ALA A 1 553 ? 20.697 -16.405 1.799 1.00 77.75 553 ALA A CA 1
ATOM 4187 C C . ALA A 1 553 ? 19.643 -17.354 2.409 1.00 77.75 553 ALA A C 1
ATOM 4189 O O . ALA A 1 553 ? 19.944 -18.051 3.379 1.00 77.75 553 ALA A O 1
ATOM 4190 N N . ASP A 1 554 ? 18.423 -17.415 1.857 1.00 82.56 554 ASP A N 1
ATOM 4191 C CA . ASP A 1 554 ? 17.307 -18.175 2.445 1.00 82.56 554 ASP A CA 1
ATOM 4192 C C . ASP A 1 554 ? 16.575 -19.068 1.430 1.00 82.56 554 ASP A C 1
ATOM 4194 O O . ASP A 1 554 ? 16.021 -18.614 0.431 1.00 82.56 554 ASP A O 1
ATOM 4198 N N . ARG A 1 555 ? 16.511 -20.373 1.724 1.00 85.94 555 ARG A N 1
ATOM 4199 C CA . ARG A 1 555 ? 15.843 -21.373 0.874 1.00 85.94 555 ARG A CA 1
ATOM 4200 C C . ARG A 1 555 ? 14.323 -21.260 0.866 1.00 85.94 555 ARG A C 1
ATOM 4202 O O . ARG A 1 555 ? 13.705 -21.785 -0.056 1.00 85.94 555 ARG A O 1
ATOM 4209 N N . LYS A 1 556 ? 13.737 -20.613 1.875 1.00 86.88 556 LYS A N 1
ATOM 4210 C CA . LYS A 1 556 ? 12.295 -20.367 1.975 1.00 86.88 556 LYS A CA 1
ATOM 4211 C C . LYS A 1 556 ? 11.858 -19.111 1.227 1.00 86.88 556 LYS A C 1
ATOM 4213 O O . LYS A 1 556 ? 10.678 -19.004 0.920 1.00 86.88 556 LYS A O 1
ATOM 4218 N N . ASN A 1 557 ? 12.791 -18.206 0.935 1.00 86.50 557 ASN A N 1
ATOM 4219 C CA . ASN A 1 557 ? 12.538 -16.896 0.340 1.00 86.50 557 ASN A CA 1
ATOM 4220 C C . ASN A 1 557 ? 13.424 -16.658 -0.908 1.00 86.50 557 ASN A C 1
ATOM 4222 O O . ASN A 1 557 ? 14.196 -15.699 -0.932 1.00 86.50 557 ASN A O 1
ATOM 4226 N N . PRO A 1 558 ? 13.435 -17.543 -1.932 1.00 91.25 558 PRO A N 1
ATOM 4227 C CA . PRO A 1 558 ? 14.309 -17.350 -3.084 1.00 91.25 558 PRO A CA 1
ATOM 4228 C C . PRO A 1 558 ? 13.848 -16.180 -3.964 1.00 91.25 558 PRO A C 1
ATOM 4230 O O . PRO A 1 558 ? 12.689 -16.095 -4.375 1.00 91.25 558 PRO A O 1
ATOM 4233 N N . TYR A 1 559 ? 14.802 -15.319 -4.314 1.00 92.25 559 TYR A N 1
ATOM 4234 C CA . TYR A 1 559 ? 14.646 -14.240 -5.287 1.00 92.25 559 TYR A CA 1
ATOM 4235 C C . TYR A 1 559 ? 15.292 -14.649 -6.609 1.00 92.25 559 TYR A C 1
ATOM 4237 O O . TYR A 1 559 ? 16.498 -14.904 -6.671 1.00 92.25 559 TYR A O 1
ATOM 4245 N N . ILE A 1 560 ? 14.498 -14.689 -7.675 1.00 95.50 560 ILE A N 1
ATOM 4246 C CA . ILE A 1 560 ? 14.923 -15.153 -8.999 1.00 95.50 560 ILE A CA 1
ATOM 4247 C C . ILE A 1 560 ? 14.611 -14.064 -10.019 1.00 95.50 560 ILE A C 1
ATOM 4249 O O . ILE A 1 560 ? 13.522 -13.493 -9.996 1.00 95.50 560 ILE A O 1
ATOM 4253 N N . CYS A 1 561 ? 15.537 -13.798 -10.940 1.00 96.69 561 CYS A N 1
ATOM 4254 C CA . CYS A 1 561 ? 15.288 -12.887 -12.055 1.00 96.69 561 CYS A CA 1
ATOM 4255 C C . CYS A 1 561 ? 15.238 -13.601 -13.406 1.00 96.69 561 CYS A C 1
ATOM 4257 O O . CYS A 1 561 ? 15.943 -14.587 -13.623 1.00 96.69 561 CYS A O 1
ATOM 4259 N N . SER A 1 562 ? 14.472 -13.039 -14.343 1.00 97.38 562 SER A N 1
ATOM 4260 C CA . SER A 1 562 ? 14.601 -13.328 -15.773 1.00 97.38 562 SER A CA 1
ATOM 4261 C C . SER A 1 562 ? 14.838 -12.042 -16.565 1.00 97.38 562 SER A C 1
ATOM 4263 O O . SER A 1 562 ? 14.207 -11.015 -16.298 1.00 97.38 562 SER A O 1
ATOM 4265 N N . MET A 1 563 ? 15.801 -12.083 -17.490 1.00 97.44 563 MET A N 1
ATOM 4266 C CA . MET A 1 563 ? 16.163 -10.958 -18.356 1.00 97.44 563 MET A CA 1
ATOM 4267 C C . MET A 1 563 ? 15.348 -10.999 -19.650 1.00 97.44 563 MET A C 1
ATOM 4269 O O . MET A 1 563 ? 15.241 -12.040 -20.298 1.00 97.44 563 MET A O 1
ATOM 4273 N N . PHE A 1 564 ? 14.829 -9.852 -20.069 1.00 97.56 564 PHE A N 1
ATOM 4274 C CA . PHE A 1 564 ? 14.009 -9.696 -21.262 1.00 97.56 564 PHE A CA 1
ATOM 4275 C C . PHE A 1 564 ? 14.639 -8.682 -22.208 1.00 97.56 564 PHE A C 1
ATOM 4277 O O . PHE A 1 564 ? 14.881 -7.528 -21.846 1.00 97.56 564 PHE A O 1
ATOM 4284 N N . ASP A 1 565 ? 14.857 -9.121 -23.443 1.00 96.12 565 ASP A N 1
ATOM 4285 C CA . ASP A 1 565 ? 15.076 -8.230 -24.574 1.00 96.12 565 ASP A CA 1
ATOM 4286 C C . ASP A 1 565 ? 13.726 -7.667 -25.035 1.00 96.12 565 ASP A C 1
ATOM 4288 O O . ASP A 1 565 ? 12.847 -8.427 -25.450 1.00 96.12 565 ASP A O 1
ATOM 4292 N N . LEU A 1 566 ? 13.557 -6.345 -24.978 1.00 94.25 566 LEU A N 1
ATOM 4293 C CA . LEU A 1 566 ? 12.334 -5.670 -25.405 1.00 94.25 566 LEU A CA 1
ATOM 4294 C C . LEU A 1 566 ? 12.061 -5.860 -26.912 1.00 94.25 566 LEU A C 1
ATOM 4296 O O . LEU A 1 566 ? 10.908 -5.761 -27.326 1.00 94.25 566 LEU A O 1
ATOM 4300 N N . MET A 1 567 ? 13.075 -6.185 -27.728 1.00 92.00 567 MET A N 1
ATOM 4301 C CA . MET A 1 567 ? 12.880 -6.527 -29.147 1.00 92.00 567 MET A CA 1
ATOM 4302 C C . MET A 1 567 ? 12.078 -7.813 -29.363 1.00 92.00 567 MET A C 1
ATOM 4304 O O . MET A 1 567 ? 11.332 -7.895 -30.332 1.00 92.00 567 MET A O 1
ATOM 4308 N N . GLU A 1 568 ? 12.240 -8.800 -28.481 1.00 94.62 568 GLU A N 1
ATOM 4309 C CA . GLU A 1 568 ? 11.553 -10.099 -28.558 1.00 94.62 568 GLU A CA 1
ATOM 4310 C C . GLU A 1 568 ? 10.167 -10.052 -27.881 1.00 94.62 568 GLU A C 1
ATOM 4312 O O . GLU A 1 568 ? 9.315 -10.901 -28.127 1.00 94.62 568 GLU A O 1
ATOM 4317 N N . VAL A 1 569 ? 9.946 -9.057 -27.012 1.00 94.38 569 VAL A N 1
ATOM 4318 C CA . VAL A 1 569 ? 8.727 -8.882 -26.202 1.00 94.38 569 VAL A CA 1
ATOM 4319 C C . VAL A 1 569 ? 7.710 -7.932 -26.845 1.00 94.38 569 VAL A C 1
ATOM 4321 O O . VAL A 1 569 ? 6.504 -8.101 -26.656 1.00 94.38 569 VAL A O 1
ATOM 4324 N N . LEU A 1 570 ? 8.160 -6.903 -27.573 1.00 93.56 570 LEU A N 1
ATOM 4325 C CA . LEU A 1 570 ? 7.249 -5.979 -28.250 1.00 93.56 570 LEU A CA 1
ATOM 4326 C C . LEU A 1 570 ? 6.573 -6.634 -29.468 1.00 93.56 570 LEU A C 1
ATOM 4328 O O . LEU A 1 570 ? 7.203 -7.412 -30.185 1.00 93.56 570 LEU A O 1
ATOM 4332 N N . PRO A 1 571 ? 5.323 -6.247 -29.788 1.00 91.12 571 PRO A N 1
ATOM 4333 C CA . PRO A 1 571 ? 4.718 -6.589 -31.069 1.00 91.12 571 PRO A CA 1
ATOM 4334 C C . PRO A 1 571 ? 5.592 -6.109 -32.233 1.00 91.12 571 PRO A C 1
ATOM 4336 O O . PRO A 1 571 ? 6.146 -5.011 -32.191 1.00 91.12 571 PRO A O 1
ATOM 4339 N N . SER A 1 572 ? 5.629 -6.871 -33.329 1.00 88.50 572 SER A N 1
ATOM 4340 C CA . SER A 1 572 ? 6.471 -6.591 -34.507 1.00 88.50 572 SER A CA 1
ATOM 4341 C C . SER A 1 572 ? 6.172 -5.266 -35.237 1.00 88.50 572 SER A C 1
ATOM 4343 O O . SER A 1 572 ? 6.863 -4.918 -36.191 1.00 88.50 572 SER A O 1
ATOM 4345 N N . SER A 1 573 ? 5.118 -4.548 -34.838 1.00 87.75 573 SER A N 1
ATOM 4346 C CA . SER A 1 573 ? 4.773 -3.191 -35.281 1.00 87.75 573 SER A CA 1
ATOM 4347 C C . SER A 1 573 ? 5.525 -2.083 -34.526 1.00 87.75 573 SER A C 1
ATOM 4349 O O . SER A 1 573 ? 5.448 -0.923 -34.932 1.00 87.75 573 SER A O 1
ATOM 4351 N N . ARG A 1 574 ? 6.224 -2.413 -33.432 1.00 91.00 574 ARG A N 1
ATOM 4352 C CA . ARG A 1 574 ? 6.897 -1.487 -32.507 1.00 91.00 574 ARG A CA 1
ATOM 4353 C C . ARG A 1 574 ? 8.403 -1.775 -32.431 1.00 91.00 574 ARG A C 1
ATOM 4355 O O . ARG A 1 574 ? 8.858 -2.854 -32.801 1.00 91.00 574 ARG A O 1
ATOM 4362 N N . ASN A 1 575 ? 9.192 -0.808 -31.960 1.00 91.19 575 ASN A N 1
ATOM 4363 C CA . ASN A 1 575 ? 10.648 -0.926 -31.856 1.00 91.19 575 ASN A CA 1
ATOM 4364 C C . ASN A 1 575 ? 11.144 -0.274 -30.559 1.00 91.19 575 ASN A C 1
ATOM 4366 O O . ASN A 1 575 ? 10.777 0.854 -30.265 1.00 91.19 575 ASN A O 1
ATOM 4370 N N . PHE A 1 576 ? 12.039 -0.935 -29.822 1.00 90.44 576 PHE A N 1
ATOM 4371 C CA . PHE A 1 576 ? 12.631 -0.407 -28.580 1.00 90.44 576 PHE A CA 1
ATOM 4372 C C . PHE A 1 576 ? 13.361 0.947 -28.740 1.00 90.44 576 PHE A C 1
ATOM 4374 O O . PHE A 1 576 ? 13.552 1.672 -27.763 1.00 90.44 576 PHE A O 1
ATOM 4381 N N . SER A 1 577 ? 13.789 1.289 -29.960 1.00 92.38 577 SER A N 1
ATOM 4382 C CA . SER A 1 577 ? 14.391 2.590 -30.283 1.00 92.38 577 SER A CA 1
ATOM 4383 C C . SER A 1 577 ? 13.369 3.724 -30.174 1.00 92.38 577 SER A C 1
ATOM 4385 O O . SER A 1 577 ? 13.722 4.834 -29.781 1.00 92.38 577 SER A O 1
ATOM 4387 N N . ASP A 1 578 ? 12.103 3.435 -30.481 1.00 94.06 578 ASP A N 1
ATOM 4388 C CA . ASP A 1 578 ? 10.994 4.363 -30.324 1.00 94.06 578 ASP A CA 1
ATOM 4389 C C . ASP A 1 578 ? 10.520 4.394 -28.869 1.00 94.06 578 ASP A C 1
ATOM 4391 O O . ASP A 1 578 ? 10.653 3.438 -28.102 1.00 94.06 578 ASP A O 1
ATOM 4395 N N . LYS A 1 579 ? 9.935 5.522 -28.473 1.00 95.06 579 LYS A N 1
ATOM 4396 C CA . LYS A 1 579 ? 9.290 5.655 -27.171 1.00 95.06 579 LYS A CA 1
ATOM 4397 C C . LYS A 1 579 ? 7.883 5.057 -27.222 1.00 95.06 579 LYS A C 1
ATOM 4399 O O . LYS A 1 579 ? 7.074 5.428 -28.073 1.00 95.06 579 LYS A O 1
ATOM 4404 N N . HIS A 1 580 ? 7.555 4.216 -26.249 1.00 95.50 580 HIS A N 1
ATOM 4405 C CA . HIS A 1 580 ? 6.206 3.698 -26.018 1.00 95.50 580 HIS A CA 1
ATOM 4406 C C . HIS A 1 580 ? 5.729 4.059 -24.615 1.00 95.50 580 HIS A C 1
ATOM 4408 O O . HIS A 1 580 ? 6.540 4.232 -23.711 1.00 95.50 580 HIS A O 1
ATOM 4414 N N . HIS A 1 581 ? 4.415 4.159 -24.418 1.00 96.69 581 HIS A N 1
ATOM 4415 C CA . HIS A 1 581 ? 3.810 4.305 -23.094 1.00 96.69 581 HIS A CA 1
ATOM 4416 C C . HIS A 1 581 ? 3.052 3.025 -22.745 1.00 96.69 581 HIS A C 1
ATOM 4418 O O . HIS A 1 581 ? 2.120 2.656 -23.461 1.00 96.69 581 HIS A O 1
ATOM 4424 N N . ALA A 1 582 ? 3.413 2.378 -21.639 1.00 96.56 582 ALA A N 1
ATOM 4425 C CA . ALA A 1 582 ? 2.500 1.458 -20.976 1.00 96.56 582 ALA A CA 1
ATOM 4426 C C . ALA A 1 582 ? 1.370 2.273 -20.332 1.00 96.56 582 ALA A C 1
ATOM 4428 O O . ALA A 1 582 ? 1.616 3.305 -19.704 1.00 96.56 582 ALA A O 1
ATOM 4429 N N . ALA A 1 583 ? 0.139 1.818 -20.542 1.00 96.06 583 ALA A N 1
ATOM 4430 C CA . ALA A 1 583 ? -1.097 2.384 -20.014 1.00 96.06 583 ALA A CA 1
ATOM 4431 C C . ALA A 1 583 ? -1.639 1.588 -18.818 1.00 96.06 583 ALA A C 1
ATOM 4433 O O . ALA A 1 583 ? -2.348 2.149 -17.984 1.00 96.06 583 ALA A O 1
ATOM 4434 N N . MET A 1 584 ? -1.319 0.293 -18.758 1.00 95.12 584 MET A N 1
ATOM 4435 C CA . MET A 1 584 ? -1.749 -0.628 -17.711 1.00 95.12 584 MET A CA 1
ATOM 4436 C C . MET A 1 584 ? -0.707 -1.734 -17.520 1.00 95.12 584 MET A C 1
ATOM 4438 O O . MET A 1 584 ? -0.105 -2.177 -18.505 1.00 95.12 584 MET A O 1
ATOM 4442 N N . PHE A 1 585 ? -0.511 -2.172 -16.278 1.00 95.38 585 PHE A N 1
ATOM 4443 C CA . PHE A 1 585 ? 0.314 -3.327 -15.915 1.00 95.38 585 PHE A CA 1
ATOM 4444 C C . PHE A 1 585 ? -0.553 -4.305 -15.120 1.00 95.38 585 PHE A C 1
ATOM 4446 O O . PHE A 1 585 ? -1.027 -3.948 -14.042 1.00 95.38 585 PHE A O 1
ATOM 4453 N N . SER A 1 586 ? -0.735 -5.515 -15.640 1.00 94.31 586 SER A N 1
ATOM 4454 C CA . SER A 1 586 ? -1.557 -6.566 -15.029 1.00 94.31 586 SER A CA 1
ATOM 4455 C C . SER A 1 586 ? -0.666 -7.729 -14.579 1.00 94.31 586 SER A C 1
ATOM 4457 O O . SER A 1 586 ? 0.170 -8.178 -15.376 1.00 94.31 586 SER A O 1
ATOM 4459 N N . PRO A 1 587 ? -0.812 -8.260 -13.352 1.00 95.00 587 PRO A N 1
ATOM 4460 C CA . PRO A 1 587 ? -0.082 -9.447 -12.930 1.00 95.00 587 PRO A CA 1
ATOM 4461 C C . PRO A 1 587 ? -0.553 -10.679 -13.713 1.00 95.00 587 PRO A C 1
ATOM 4463 O O . PRO A 1 587 ? -1.746 -10.933 -13.873 1.00 95.00 587 PRO A O 1
ATOM 4466 N N . VAL A 1 588 ? 0.400 -11.484 -14.172 1.00 96.81 588 VAL A N 1
ATOM 4467 C CA . VAL A 1 588 ? 0.155 -12.803 -14.762 1.00 96.81 588 VAL A CA 1
ATOM 4468 C C . VAL A 1 588 ? 0.604 -13.828 -13.731 1.00 96.81 588 VAL A C 1
ATOM 4470 O O . VAL A 1 588 ? 1.789 -13.908 -13.430 1.00 96.81 588 VAL A O 1
ATOM 4473 N N . LEU A 1 589 ? -0.327 -14.588 -13.156 1.00 95.81 589 LEU A N 1
ATOM 4474 C CA . LEU A 1 589 ? -0.025 -15.586 -12.125 1.00 95.81 589 LEU A CA 1
ATOM 4475 C C . LEU A 1 589 ? -0.295 -16.992 -12.660 1.00 95.81 589 LEU A C 1
ATOM 4477 O O . LEU A 1 589 ? -1.429 -17.313 -13.026 1.00 95.81 589 LEU A O 1
ATOM 4481 N N . ASP A 1 590 ? 0.727 -17.844 -12.672 1.00 95.94 590 ASP A N 1
ATOM 4482 C CA . ASP A 1 590 ? 0.570 -19.249 -13.041 1.00 95.94 590 ASP A CA 1
ATOM 4483 C C . ASP A 1 590 ? -0.227 -19.988 -11.955 1.00 95.94 590 ASP A C 1
ATOM 4485 O O . ASP A 1 590 ? 0.134 -20.032 -10.779 1.00 95.94 590 ASP A O 1
ATOM 4489 N N . SER A 1 591 ? -1.343 -20.597 -12.356 1.00 93.44 591 SER A N 1
ATOM 4490 C CA . SER A 1 591 ? -2.229 -21.363 -11.476 1.00 93.44 591 SER A CA 1
ATOM 4491 C C . SER A 1 591 ? -1.532 -22.461 -10.656 1.00 93.44 591 SER A C 1
ATOM 4493 O O . SER A 1 591 ? -2.010 -22.771 -9.563 1.00 93.44 591 SER A O 1
ATOM 4495 N N . ALA A 1 592 ? -0.424 -23.028 -11.149 1.00 91.25 592 ALA A N 1
ATOM 4496 C CA . ALA A 1 592 ? 0.322 -24.093 -10.480 1.00 91.25 592 ALA A CA 1
ATOM 4497 C C . ALA A 1 592 ? 1.235 -23.584 -9.348 1.00 91.25 592 ALA A C 1
ATOM 4499 O O . ALA A 1 592 ? 1.542 -24.337 -8.422 1.00 91.25 592 ALA A O 1
ATOM 4500 N N . SER A 1 593 ? 1.654 -22.316 -9.403 1.00 94.19 593 SER A N 1
ATOM 4501 C CA . SER A 1 593 ? 2.672 -21.730 -8.520 1.00 94.19 593 SER A CA 1
ATOM 4502 C C . SER A 1 593 ? 2.251 -20.432 -7.830 1.00 94.19 593 SER A C 1
ATOM 4504 O O . SER A 1 593 ? 2.958 -19.984 -6.929 1.00 94.19 593 SER A O 1
ATOM 4506 N N . ARG A 1 594 ? 1.087 -19.854 -8.159 1.00 92.81 594 ARG A N 1
ATOM 4507 C CA . ARG A 1 594 ? 0.580 -18.577 -7.612 1.00 92.81 594 ARG A CA 1
ATOM 4508 C C . ARG A 1 594 ? 0.609 -18.455 -6.085 1.00 92.81 594 ARG A C 1
ATOM 4510 O O . ARG A 1 594 ? 0.654 -17.347 -5.575 1.00 92.81 594 ARG A O 1
ATOM 4517 N N . GLN A 1 595 ? 0.561 -19.574 -5.359 1.00 88.25 595 GLN A N 1
ATOM 4518 C CA . GLN A 1 595 ? 0.623 -19.602 -3.892 1.00 88.25 595 GLN A CA 1
ATOM 4519 C C . GLN A 1 595 ? 2.030 -19.344 -3.326 1.00 88.25 595 GLN A C 1
ATOM 4521 O O . GLN A 1 595 ? 2.154 -19.031 -2.148 1.00 88.25 595 GLN A O 1
ATOM 4526 N N . TYR A 1 596 ? 3.068 -19.492 -4.154 1.00 91.75 596 TYR A N 1
ATOM 4527 C CA . TYR A 1 596 ? 4.456 -19.197 -3.807 1.00 91.75 596 TYR A CA 1
ATOM 4528 C C . TYR A 1 596 ? 4.880 -17.803 -4.275 1.00 91.75 596 TYR A C 1
ATOM 4530 O O . TYR A 1 596 ? 5.831 -17.268 -3.727 1.00 91.75 596 TYR A O 1
ATOM 4538 N N . VAL A 1 597 ? 4.229 -17.204 -5.279 1.00 92.00 597 VAL A N 1
ATOM 4539 C CA . VAL A 1 597 ? 4.592 -15.865 -5.781 1.00 92.00 597 VAL A CA 1
ATOM 4540 C C . VAL A 1 597 ? 4.210 -14.812 -4.743 1.00 92.00 597 VAL A C 1
ATOM 4542 O O . VAL A 1 597 ? 3.030 -14.577 -4.496 1.00 92.00 597 VAL A O 1
ATOM 4545 N N . HIS A 1 598 ? 5.212 -14.171 -4.143 1.00 88.00 598 HIS A N 1
ATOM 4546 C CA . HIS A 1 598 ? 5.008 -13.213 -3.060 1.00 88.00 598 HIS A CA 1
ATOM 4547 C C . HIS A 1 598 ? 5.011 -11.765 -3.567 1.00 88.00 598 HIS A C 1
ATOM 4549 O O . HIS A 1 598 ? 4.107 -10.988 -3.262 1.00 88.00 598 HIS A O 1
ATOM 4555 N N . HIS A 1 599 ? 6.028 -11.382 -4.341 1.00 89.56 599 HIS A N 1
ATOM 4556 C CA . HIS A 1 599 ? 6.067 -10.089 -5.027 1.00 89.56 599 HIS A CA 1
ATOM 4557 C C . HIS A 1 599 ? 6.868 -10.171 -6.332 1.00 89.56 599 HIS A C 1
ATOM 4559 O O . HIS A 1 599 ? 7.712 -11.052 -6.510 1.00 89.56 599 HIS A O 1
ATOM 4565 N N . MET A 1 600 ? 6.595 -9.247 -7.248 1.00 94.12 600 MET A N 1
ATOM 4566 C CA . MET A 1 600 ? 7.203 -9.152 -8.572 1.00 94.12 600 MET A CA 1
ATOM 4567 C C . MET A 1 600 ? 7.620 -7.706 -8.837 1.00 94.12 600 MET A C 1
ATOM 4569 O O . MET A 1 600 ? 6.858 -6.782 -8.560 1.00 94.12 600 MET A O 1
ATOM 4573 N N . ILE A 1 601 ? 8.820 -7.491 -9.377 1.00 92.62 601 ILE A N 1
ATOM 4574 C CA . ILE A 1 601 ? 9.320 -6.147 -9.679 1.00 92.62 601 ILE A CA 1
ATOM 4575 C C . ILE A 1 601 ? 9.962 -6.129 -11.065 1.00 92.62 601 ILE A C 1
ATOM 4577 O O . ILE A 1 601 ? 10.901 -6.876 -11.344 1.00 92.62 601 ILE A O 1
ATOM 4581 N N . LEU A 1 602 ? 9.461 -5.254 -11.937 1.00 95.25 602 LEU A N 1
ATOM 4582 C CA . LEU A 1 602 ? 10.023 -5.006 -13.261 1.00 95.25 602 LEU A CA 1
ATOM 4583 C C . LEU A 1 602 ? 10.988 -3.815 -13.221 1.00 95.25 602 LEU A C 1
ATOM 4585 O O . LEU A 1 602 ? 10.590 -2.696 -12.887 1.00 95.25 602 LEU A O 1
ATOM 4589 N N . TYR A 1 603 ? 12.231 -4.035 -13.642 1.00 92.44 603 TYR A N 1
ATOM 4590 C CA . TYR A 1 603 ? 13.281 -3.023 -13.768 1.00 92.44 603 TYR A CA 1
ATOM 4591 C C . TYR A 1 603 ? 13.667 -2.792 -15.232 1.00 92.44 603 TYR A C 1
ATOM 4593 O O . TYR A 1 603 ? 13.734 -3.732 -16.018 1.00 92.44 603 TYR A O 1
ATOM 4601 N N . GLU A 1 604 ? 13.998 -1.550 -15.585 1.00 91.88 604 GLU A N 1
ATOM 4602 C CA . GLU A 1 604 ? 14.765 -1.217 -16.793 1.00 91.88 604 GLU A CA 1
ATOM 4603 C C . GLU A 1 604 ? 16.274 -1.252 -16.486 1.00 91.88 604 GLU A C 1
ATOM 4605 O O . GLU A 1 604 ? 16.731 -0.745 -15.450 1.00 91.88 604 GLU A O 1
ATOM 4610 N N . CYS A 1 605 ? 17.033 -1.845 -17.408 1.00 90.56 605 CYS A N 1
ATOM 4611 C CA . CYS A 1 605 ? 18.479 -2.033 -17.361 1.00 90.56 605 CYS A CA 1
ATOM 4612 C C . CYS A 1 605 ? 19.193 -1.200 -18.435 1.00 90.56 605 CYS A C 1
ATOM 4614 O O . CYS A 1 605 ? 18.646 -0.930 -19.504 1.00 90.56 605 CYS A O 1
ATOM 4616 N N . SER A 1 606 ? 20.446 -0.815 -18.179 1.00 88.38 606 SER A N 1
ATOM 4617 C CA . SER A 1 606 ? 21.293 -0.175 -19.192 1.00 88.38 606 SER A CA 1
ATOM 4618 C C . SER A 1 606 ? 21.888 -1.182 -20.183 1.00 88.38 606 SER A C 1
ATOM 4620 O O . SER A 1 606 ? 22.215 -2.313 -19.820 1.00 88.38 606 SER A O 1
ATOM 4622 N N . ASP A 1 607 ? 22.140 -0.740 -21.418 1.00 87.50 607 ASP A N 1
ATOM 4623 C CA . ASP A 1 607 ? 22.837 -1.559 -22.424 1.00 87.50 607 ASP A CA 1
ATOM 4624 C C . ASP A 1 607 ? 24.258 -1.947 -21.986 1.00 87.50 607 ASP A C 1
ATOM 4626 O O . ASP A 1 607 ? 24.744 -3.015 -22.348 1.00 87.50 607 ASP A O 1
ATOM 4630 N N . GLN A 1 608 ? 24.912 -1.122 -21.156 1.00 86.81 608 GLN A N 1
ATOM 4631 C CA . GLN A 1 608 ? 26.203 -1.469 -20.556 1.00 86.81 608 GLN A CA 1
ATOM 4632 C C . GLN A 1 608 ? 26.077 -2.677 -19.619 1.00 86.81 608 GLN A C 1
ATOM 4634 O O . GLN A 1 608 ? 26.885 -3.592 -19.712 1.00 86.81 608 GLN A O 1
ATOM 4639 N N . ALA A 1 609 ? 25.041 -2.730 -18.771 1.00 87.75 609 ALA A N 1
ATOM 4640 C CA . ALA A 1 609 ? 24.805 -3.889 -17.910 1.00 87.75 609 ALA A CA 1
ATOM 4641 C C . ALA A 1 609 ? 24.538 -5.154 -18.736 1.00 87.75 609 ALA A C 1
ATOM 4643 O O . ALA A 1 609 ? 25.043 -6.224 -18.402 1.00 87.75 609 ALA A O 1
ATOM 4644 N N . ALA A 1 610 ? 23.807 -5.019 -19.844 1.00 89.75 610 ALA A N 1
ATOM 4645 C CA . ALA A 1 610 ? 23.568 -6.117 -20.769 1.00 89.75 610 ALA A CA 1
ATOM 4646 C C . ALA A 1 610 ? 24.838 -6.598 -21.483 1.00 89.75 610 ALA A C 1
ATOM 4648 O O . ALA A 1 610 ? 25.017 -7.803 -21.645 1.00 89.75 610 ALA A O 1
ATOM 4649 N N . ALA A 1 611 ? 25.735 -5.687 -21.866 1.00 90.81 611 ALA A N 1
ATOM 4650 C CA . ALA A 1 611 ? 27.028 -6.030 -22.451 1.00 90.81 611 ALA A CA 1
ATOM 4651 C C . ALA A 1 611 ? 27.971 -6.689 -21.427 1.00 90.81 611 ALA A C 1
ATOM 4653 O O . ALA A 1 611 ? 28.562 -7.724 -21.720 1.00 90.81 611 ALA A O 1
ATOM 4654 N N . ASP A 1 612 ? 28.071 -6.138 -20.213 1.00 89.88 612 ASP A N 1
ATOM 4655 C CA . ASP A 1 612 ? 28.959 -6.640 -19.154 1.00 89.88 612 ASP A CA 1
ATOM 4656 C C . ASP A 1 612 ? 28.572 -8.051 -18.675 1.00 89.88 612 ASP A C 1
ATOM 4658 O O . ASP A 1 612 ? 29.435 -8.833 -18.277 1.00 89.88 612 ASP A O 1
ATOM 4662 N N . ASN A 1 613 ? 27.277 -8.384 -18.721 1.00 90.19 613 ASN A N 1
ATOM 4663 C CA . ASN A 1 613 ? 26.731 -9.664 -18.257 1.00 90.19 613 ASN A CA 1
ATOM 4664 C C . ASN A 1 613 ? 26.297 -10.603 -19.405 1.00 90.19 613 ASN A C 1
ATOM 4666 O O . ASN A 1 613 ? 25.745 -11.669 -19.129 1.00 90.19 613 ASN A O 1
ATOM 4670 N N . ASN A 1 614 ? 26.530 -10.225 -20.672 1.00 93.56 614 ASN A N 1
ATOM 4671 C CA . ASN A 1 614 ? 26.048 -10.921 -21.876 1.00 93.56 614 ASN A CA 1
ATOM 4672 C C . ASN A 1 614 ? 24.560 -11.325 -21.792 1.00 93.56 614 ASN A C 1
ATOM 4674 O O . ASN A 1 614 ? 24.221 -12.504 -21.930 1.00 93.56 614 ASN A O 1
ATOM 4678 N N . PHE A 1 615 ? 23.671 -10.355 -21.551 1.00 94.69 615 PHE A N 1
ATOM 4679 C C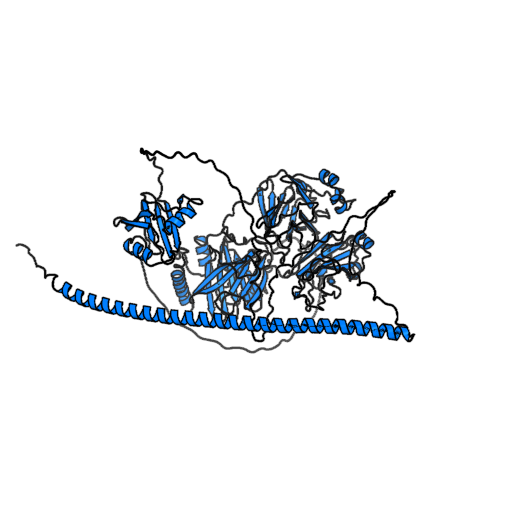A . PHE A 1 615 ? 22.243 -10.642 -21.420 1.00 94.69 615 PHE A CA 1
ATOM 4680 C C . PHE A 1 615 ? 21.653 -11.298 -22.673 1.00 94.69 615 PHE A C 1
ATOM 4682 O O . PHE A 1 615 ? 21.939 -10.922 -23.812 1.00 94.69 615 PHE A O 1
ATOM 4689 N N . THR A 1 616 ? 20.787 -12.282 -22.438 1.00 96.50 616 THR A N 1
ATOM 4690 C CA . THR A 1 616 ? 19.969 -12.946 -23.458 1.00 96.50 616 THR A CA 1
ATOM 4691 C C . THR A 1 616 ? 18.510 -12.986 -23.006 1.00 96.50 616 THR A C 1
ATOM 4693 O O . THR A 1 616 ? 18.217 -12.999 -21.810 1.00 96.50 616 THR A O 1
ATOM 4696 N N . HIS A 1 617 ? 17.575 -12.963 -23.957 1.00 96.75 617 HIS A N 1
ATOM 4697 C CA . HIS A 1 617 ? 16.146 -13.046 -23.652 1.00 96.75 617 HIS A CA 1
ATOM 4698 C C . HIS A 1 617 ? 15.814 -14.377 -22.946 1.00 96.75 617 HIS A C 1
ATOM 4700 O O . HIS A 1 617 ? 16.315 -15.433 -23.333 1.00 96.75 617 HIS A O 1
ATOM 4706 N N . HIS A 1 618 ? 14.989 -14.309 -21.898 1.00 96.75 618 HIS A N 1
ATOM 4707 C CA . HIS A 1 618 ? 14.691 -15.387 -20.948 1.00 96.75 618 HIS A CA 1
ATOM 4708 C C . HIS A 1 618 ? 15.893 -15.943 -20.158 1.00 96.75 618 HIS A C 1
ATOM 4710 O O . HIS A 1 618 ? 15.786 -17.005 -19.540 1.00 96.75 618 HIS A O 1
ATOM 4716 N N . GLN A 1 619 ? 17.028 -15.237 -20.086 1.00 96.50 619 GLN A N 1
ATOM 4717 C CA . GLN A 1 619 ? 18.124 -15.644 -19.201 1.00 96.50 619 GLN A CA 1
ATOM 4718 C C . GLN A 1 619 ? 17.675 -15.621 -17.740 1.00 96.50 619 GLN A C 1
ATOM 4720 O O . GLN A 1 619 ? 17.289 -14.576 -17.221 1.00 96.50 619 GLN A O 1
ATOM 4725 N N . VAL A 1 620 ? 17.759 -16.770 -17.069 1.00 96.12 620 VAL A N 1
ATOM 4726 C CA . VAL A 1 620 ? 17.445 -16.911 -15.643 1.00 96.12 620 VAL A CA 1
ATOM 4727 C C . VAL A 1 620 ? 18.678 -16.625 -14.792 1.00 96.12 620 VAL A C 1
ATOM 4729 O O . VAL A 1 620 ? 19.765 -17.137 -15.057 1.00 96.12 620 VAL A O 1
ATOM 4732 N N . ILE A 1 621 ? 18.477 -15.860 -13.724 1.00 94.00 621 ILE A N 1
ATOM 4733 C CA . ILE A 1 621 ? 19.463 -15.573 -12.685 1.00 94.00 621 ILE A CA 1
ATOM 4734 C C . ILE A 1 621 ? 18.867 -16.078 -11.366 1.00 94.00 621 ILE A C 1
ATOM 4736 O O . ILE A 1 621 ? 18.000 -15.436 -10.776 1.00 94.00 621 ILE A O 1
ATOM 4740 N N . GLY A 1 622 ? 19.286 -17.280 -10.953 1.00 89.12 622 GLY A N 1
ATOM 4741 C CA . GLY A 1 622 ? 18.677 -18.034 -9.843 1.00 89.12 622 GLY A CA 1
ATOM 4742 C C . GLY A 1 622 ? 18.952 -17.485 -8.440 1.00 89.12 622 GLY A C 1
ATOM 4743 O O . GLY A 1 622 ? 18.265 -17.857 -7.496 1.00 89.12 622 GLY A O 1
ATOM 4744 N N . ASN A 1 623 ? 19.952 -16.616 -8.299 1.00 88.81 623 ASN A N 1
ATOM 4745 C CA . ASN A 1 623 ? 20.168 -15.806 -7.108 1.00 88.81 623 ASN A CA 1
ATOM 4746 C C . ASN A 1 623 ? 20.150 -14.340 -7.541 1.00 88.81 623 ASN A C 1
ATOM 4748 O O . ASN A 1 623 ? 21.113 -13.846 -8.127 1.00 88.81 623 ASN A O 1
ATOM 4752 N N . CYS A 1 624 ? 19.022 -13.687 -7.299 1.00 89.62 624 CYS A N 1
ATOM 4753 C CA . CYS A 1 624 ? 18.782 -12.295 -7.642 1.00 89.62 624 CYS A CA 1
ATOM 4754 C C . CYS A 1 624 ? 18.175 -11.535 -6.453 1.00 89.62 624 CYS A C 1
ATOM 4756 O O . CYS A 1 624 ? 17.354 -10.649 -6.657 1.00 89.62 624 CYS A O 1
ATOM 4758 N N . GLU A 1 625 ? 18.538 -11.890 -5.212 1.00 85.06 625 GLU A N 1
ATOM 4759 C CA . GLU A 1 625 ? 18.143 -11.126 -4.011 1.00 85.06 625 GLU A CA 1
ATOM 4760 C C . GLU A 1 625 ? 18.684 -9.695 -4.128 1.00 85.06 625 GLU A C 1
ATOM 4762 O O . GLU A 1 625 ? 17.938 -8.718 -4.118 1.00 85.06 625 GLU A O 1
ATOM 4767 N N . ARG A 1 626 ? 19.975 -9.586 -4.459 1.00 83.88 626 ARG A N 1
ATOM 4768 C CA . ARG A 1 626 ? 20.586 -8.345 -4.926 1.00 83.88 626 ARG A CA 1
ATOM 4769 C C . ARG A 1 626 ? 20.393 -8.163 -6.435 1.00 83.88 626 ARG A C 1
ATOM 4771 O O . ARG A 1 626 ? 20.947 -8.922 -7.230 1.00 83.88 626 ARG A O 1
ATOM 4778 N N . MET A 1 627 ? 19.703 -7.094 -6.831 1.00 86.06 627 MET A N 1
ATOM 4779 C CA . MET A 1 627 ? 19.547 -6.711 -8.239 1.00 86.06 627 MET A CA 1
ATOM 4780 C C . MET A 1 627 ? 20.888 -6.351 -8.910 1.00 86.06 627 MET A C 1
ATOM 4782 O O . MET A 1 627 ? 21.798 -5.784 -8.293 1.00 86.06 627 MET A O 1
ATOM 4786 N N . LEU A 1 628 ? 21.012 -6.663 -10.205 1.00 84.50 628 LEU A N 1
ATOM 4787 C CA . LEU A 1 628 ? 22.238 -6.454 -10.976 1.00 84.50 628 LEU A CA 1
ATOM 4788 C C . LEU A 1 628 ? 22.564 -4.968 -11.166 1.00 84.50 628 LEU A C 1
ATOM 4790 O O . LEU A 1 628 ? 21.694 -4.120 -11.379 1.00 84.50 628 LEU A O 1
ATOM 4794 N N . ARG A 1 629 ? 23.862 -4.640 -11.150 1.00 82.50 629 ARG A N 1
ATOM 4795 C CA . ARG A 1 629 ? 24.326 -3.267 -11.390 1.00 82.50 629 ARG A CA 1
ATOM 4796 C C . ARG A 1 629 ? 23.892 -2.795 -12.777 1.00 82.50 629 ARG A C 1
ATOM 4798 O O . ARG A 1 629 ? 24.161 -3.452 -13.773 1.00 82.50 629 ARG A O 1
ATOM 4805 N N . GLY A 1 630 ? 23.247 -1.631 -12.818 1.00 80.88 630 GLY A N 1
ATOM 4806 C CA . GLY A 1 630 ? 22.692 -1.035 -14.036 1.00 80.88 630 GLY A CA 1
ATOM 4807 C C . GLY A 1 630 ? 21.229 -1.393 -14.323 1.00 80.88 630 GLY A C 1
ATOM 4808 O O . GLY A 1 630 ? 20.617 -0.689 -15.121 1.00 80.88 630 GLY A O 1
ATOM 4809 N N . CYS A 1 631 ? 20.643 -2.373 -13.626 1.00 85.44 631 CYS A N 1
ATOM 4810 C CA . CYS A 1 631 ? 19.196 -2.594 -13.540 1.00 85.44 631 CYS A CA 1
ATOM 4811 C C . CYS A 1 631 ? 18.666 -1.878 -12.289 1.00 85.44 631 CYS A C 1
ATOM 4813 O O . CYS A 1 631 ? 18.782 -2.388 -11.180 1.00 85.44 631 CYS A O 1
ATOM 4815 N N . GLN A 1 632 ? 18.195 -0.635 -12.433 1.00 72.94 632 GLN A N 1
ATOM 4816 C CA . GLN A 1 632 ? 17.898 0.234 -11.273 1.00 72.94 632 GLN A CA 1
ATOM 4817 C C . GLN A 1 632 ? 16.644 1.100 -11.423 1.00 72.94 632 GLN A C 1
ATOM 4819 O O . GLN A 1 632 ? 16.238 1.754 -10.464 1.00 72.94 632 GLN A O 1
ATOM 4824 N N . THR A 1 633 ? 16.024 1.146 -12.602 1.00 79.62 633 THR A N 1
ATOM 4825 C CA . THR A 1 633 ? 14.815 1.948 -12.815 1.00 79.62 633 THR A CA 1
ATOM 4826 C C . THR A 1 633 ? 13.593 1.050 -12.687 1.00 79.62 633 THR A C 1
ATOM 4828 O O . THR A 1 633 ? 13.185 0.420 -13.661 1.00 79.62 633 THR A O 1
ATOM 4831 N N . THR A 1 634 ? 13.018 0.987 -11.485 1.00 84.81 634 THR A N 1
ATOM 4832 C CA . THR A 1 634 ? 11.755 0.284 -11.223 1.00 84.81 634 THR A CA 1
ATOM 4833 C C . THR A 1 634 ? 10.639 0.867 -12.089 1.00 84.81 634 THR A C 1
ATOM 4835 O O . THR A 1 634 ? 10.348 2.060 -12.014 1.00 84.81 634 THR A O 1
ATOM 4838 N N . LYS A 1 635 ? 10.015 0.025 -12.913 1.00 89.56 635 LYS A N 1
ATOM 4839 C CA . LYS A 1 635 ? 8.858 0.363 -13.753 1.00 89.56 635 LYS A CA 1
ATOM 4840 C C . LYS A 1 635 ? 7.542 -0.017 -13.099 1.00 89.56 635 LYS A C 1
ATOM 4842 O O . LYS A 1 635 ? 6.574 0.717 -13.237 1.00 89.56 635 LYS A O 1
ATOM 4847 N N . TRP A 1 636 ? 7.518 -1.152 -12.407 1.00 90.75 636 TRP A N 1
ATOM 4848 C CA . TRP A 1 636 ? 6.314 -1.693 -11.788 1.00 90.75 636 TRP A CA 1
ATOM 4849 C C . TRP A 1 636 ? 6.696 -2.617 -10.630 1.00 90.75 636 TRP A C 1
ATOM 4851 O O . TRP A 1 636 ? 7.311 -3.655 -10.883 1.00 90.75 636 TRP A O 1
ATOM 4861 N N . PRO A 1 637 ? 6.394 -2.237 -9.379 1.00 88.25 637 PRO A N 1
ATOM 4862 C CA . PRO A 1 637 ? 6.327 -3.156 -8.256 1.00 88.25 637 PRO A CA 1
ATOM 4863 C C . PRO A 1 637 ? 4.909 -3.735 -8.132 1.00 88.25 637 PRO A C 1
ATOM 4865 O O . PRO A 1 637 ? 3.919 -3.035 -8.347 1.00 88.25 637 PRO A O 1
ATOM 4868 N N . TRP A 1 638 ? 4.815 -4.998 -7.736 1.00 89.50 638 TRP A N 1
ATOM 4869 C CA . TRP A 1 638 ? 3.567 -5.684 -7.418 1.00 89.50 638 TRP A CA 1
ATOM 4870 C C . TRP A 1 638 ? 3.793 -6.661 -6.268 1.00 89.50 638 TRP A C 1
ATOM 4872 O O . TRP A 1 638 ? 4.818 -7.336 -6.230 1.00 89.50 638 TRP A O 1
ATOM 4882 N N . ALA A 1 639 ? 2.831 -6.777 -5.359 1.00 83.00 639 ALA A N 1
ATOM 4883 C CA . ALA A 1 639 ? 2.840 -7.737 -4.258 1.00 83.00 639 ALA A CA 1
ATOM 4884 C C . ALA A 1 639 ? 1.532 -8.535 -4.246 1.00 83.00 639 ALA A C 1
ATOM 4886 O O . ALA A 1 639 ? 0.546 -8.121 -4.861 1.00 83.00 639 ALA A O 1
ATOM 4887 N N . VAL A 1 640 ? 1.517 -9.668 -3.538 1.00 78.00 640 VAL A N 1
ATOM 4888 C CA . VAL A 1 640 ? 0.326 -10.510 -3.376 1.00 78.00 640 VAL A CA 1
ATOM 4889 C C . VAL A 1 640 ? -0.898 -9.674 -2.979 1.00 78.00 640 VAL A C 1
ATOM 4891 O O . VAL A 1 640 ? -0.882 -8.931 -2.004 1.00 78.00 640 VAL A O 1
ATOM 4894 N N . GLY A 1 641 ? -1.967 -9.776 -3.773 1.00 70.88 641 GLY A N 1
ATOM 4895 C CA . GLY A 1 641 ? -3.180 -8.975 -3.591 1.00 70.88 641 GLY A CA 1
ATOM 4896 C C . GLY A 1 641 ? -3.270 -7.684 -4.398 1.00 70.88 641 GLY A C 1
ATOM 4897 O O . GLY A 1 641 ? -4.354 -7.113 -4.453 1.00 70.88 641 GLY A O 1
ATOM 4898 N N . GLY A 1 642 ? -2.187 -7.239 -5.037 1.00 76.31 642 GLY A N 1
ATOM 4899 C CA . GLY A 1 642 ? -2.213 -6.076 -5.920 1.00 76.31 642 GLY A CA 1
ATOM 4900 C C . GLY A 1 642 ? -3.104 -6.297 -7.145 1.00 76.31 642 GLY A C 1
ATOM 4901 O O . GLY A 1 642 ? -3.019 -7.334 -7.809 1.00 76.31 642 GLY A O 1
ATOM 4902 N N . GLU A 1 643 ? -3.931 -5.304 -7.452 1.00 82.25 643 GLU A N 1
ATOM 4903 C CA . GLU A 1 643 ? -4.732 -5.234 -8.677 1.00 82.25 643 GLU A CA 1
ATOM 4904 C C . GLU A 1 643 ? -3.893 -4.685 -9.857 1.00 82.25 643 GLU A C 1
ATOM 4906 O O . GLU A 1 643 ? -2.681 -4.468 -9.744 1.00 82.25 643 GLU A O 1
ATOM 4911 N N . ASP A 1 644 ? -4.529 -4.472 -11.010 1.00 89.38 644 ASP A N 1
ATOM 4912 C CA . ASP A 1 644 ? -3.894 -3.868 -12.185 1.00 89.38 644 ASP A CA 1
ATOM 4913 C C . ASP A 1 644 ? -3.485 -2.408 -11.913 1.00 89.38 644 ASP A C 1
ATOM 4915 O O . ASP A 1 644 ? -4.301 -1.580 -11.503 1.00 89.38 644 ASP A O 1
ATOM 4919 N N . LEU A 1 645 ? -2.239 -2.037 -12.233 1.00 90.88 645 LEU A N 1
ATOM 4920 C CA . LEU A 1 645 ? -1.825 -0.630 -12.213 1.00 90.88 645 LEU A CA 1
ATOM 4921 C C . LEU A 1 645 ? -2.357 0.068 -13.470 1.00 90.88 645 LEU A C 1
ATOM 4923 O O . LEU A 1 645 ? -1.700 0.069 -14.513 1.00 90.88 645 LEU A O 1
ATOM 4927 N N . VAL A 1 646 ? -3.542 0.667 -13.364 1.00 91.81 646 VAL A N 1
ATOM 4928 C CA . VAL A 1 646 ? -4.190 1.447 -14.428 1.00 91.81 646 VAL A CA 1
ATOM 4929 C C . VAL A 1 646 ? -3.750 2.911 -14.362 1.00 91.81 646 VAL A C 1
ATOM 4931 O O . VAL A 1 646 ? -3.959 3.591 -13.359 1.00 91.81 646 VAL A O 1
ATOM 4934 N N . LEU A 1 647 ? -3.172 3.437 -15.446 1.00 93.38 647 LEU A N 1
ATOM 4935 C CA . LEU A 1 647 ? -2.737 4.837 -15.512 1.00 93.38 647 LEU A CA 1
ATOM 4936 C C . LEU A 1 647 ? -3.803 5.738 -16.164 1.00 93.38 647 LEU A C 1
ATOM 4938 O O . LEU A 1 647 ? -4.391 5.331 -17.178 1.00 93.38 647 LEU A O 1
ATOM 4942 N N . PRO A 1 648 ? -3.999 6.984 -15.672 1.00 92.88 648 PRO A N 1
ATOM 4943 C CA . PRO A 1 648 ? -4.908 7.961 -16.278 1.00 92.88 648 PRO A CA 1
ATOM 4944 C C . PRO A 1 648 ? -4.694 8.128 -17.787 1.00 92.88 648 PRO A C 1
ATOM 4946 O O . PRO A 1 648 ? -3.567 8.039 -18.266 1.00 92.88 648 PRO A O 1
ATOM 4949 N N . GLU A 1 649 ? -5.754 8.415 -18.548 1.00 92.38 649 GLU A N 1
ATOM 4950 C CA . GLU A 1 649 ? -5.730 8.453 -20.024 1.00 92.38 649 GLU A CA 1
ATOM 4951 C C . GLU A 1 649 ? -4.612 9.341 -20.611 1.00 92.38 649 GLU A C 1
ATOM 4953 O O . GLU A 1 649 ? -4.020 9.016 -21.640 1.00 92.38 649 GLU A O 1
ATOM 4958 N N . ASN A 1 650 ? -4.267 10.435 -19.929 1.00 95.06 650 ASN A N 1
ATOM 4959 C CA . ASN A 1 650 ? -3.216 11.375 -20.319 1.00 95.06 650 ASN A CA 1
ATOM 4960 C C . ASN A 1 650 ? -1.808 11.032 -19.783 1.00 95.06 650 ASN A C 1
ATOM 4962 O O . ASN A 1 650 ? -0.876 11.792 -20.043 1.00 95.06 650 ASN A O 1
ATOM 4966 N N . VAL A 1 651 ? -1.628 9.917 -19.069 1.00 96.88 651 VAL A N 1
ATOM 4967 C CA . VAL A 1 651 ? -0.384 9.522 -18.381 1.00 96.88 651 VAL A CA 1
ATOM 4968 C C . VAL A 1 651 ? 0.057 8.117 -18.797 1.00 96.88 651 VAL A C 1
ATOM 4970 O O . VAL A 1 651 ? -0.759 7.201 -18.864 1.00 96.88 651 VAL A O 1
ATOM 4973 N N . GLY A 1 652 ? 1.347 7.910 -19.064 1.00 96.31 652 GLY A N 1
ATOM 4974 C CA . GLY A 1 652 ? 1.891 6.574 -19.324 1.00 96.31 652 GLY A CA 1
ATOM 4975 C C . GLY A 1 652 ? 3.314 6.395 -18.808 1.00 96.31 652 GLY A C 1
ATOM 4976 O O . GLY A 1 652 ? 4.092 7.347 -18.794 1.00 96.31 652 GLY A O 1
ATOM 4977 N N . ILE A 1 653 ? 3.666 5.175 -18.400 1.00 95.56 653 ILE A N 1
ATOM 4978 C CA . ILE A 1 653 ? 5.043 4.846 -18.004 1.00 95.56 653 ILE A CA 1
ATOM 4979 C C . ILE A 1 653 ? 5.863 4.601 -19.282 1.00 95.56 653 ILE A C 1
ATOM 4981 O O . ILE A 1 653 ? 5.466 3.765 -20.103 1.00 95.56 653 ILE A O 1
ATOM 4985 N N . PRO A 1 654 ? 6.985 5.315 -19.495 1.00 94.19 654 PRO A N 1
ATOM 4986 C CA . PRO A 1 654 ? 7.758 5.210 -20.722 1.00 94.19 654 PRO A CA 1
ATOM 4987 C C . PRO A 1 654 ? 8.568 3.908 -20.774 1.00 94.19 654 PRO A C 1
ATOM 4989 O O . PRO A 1 654 ? 9.263 3.545 -19.820 1.00 94.19 654 PRO A O 1
ATOM 4992 N N . LEU A 1 655 ? 8.509 3.244 -21.927 1.00 93.31 655 LEU A N 1
ATOM 4993 C CA . LEU A 1 655 ? 9.261 2.048 -22.310 1.00 93.31 655 LEU A CA 1
ATOM 4994 C C . LEU A 1 655 ? 9.985 2.304 -23.639 1.00 93.31 655 LEU A C 1
ATOM 4996 O O . LEU A 1 655 ? 9.549 3.151 -24.428 1.00 93.31 655 LEU A O 1
ATOM 5000 N N . GLY A 1 656 ? 11.070 1.574 -23.900 1.00 90.06 656 GLY A N 1
ATOM 5001 C CA . GLY A 1 656 ? 11.898 1.805 -25.084 1.00 90.06 656 GLY A CA 1
ATOM 5002 C C . GLY A 1 656 ? 12.638 3.142 -25.001 1.00 90.06 656 GLY A C 1
ATOM 5003 O O . GLY A 1 656 ? 13.288 3.442 -23.998 1.00 90.06 656 GLY A O 1
ATOM 5004 N N . ASN A 1 657 ? 12.538 3.965 -26.048 1.00 89.88 657 ASN A N 1
ATOM 5005 C CA . ASN A 1 657 ? 13.313 5.201 -26.211 1.00 89.88 657 ASN A CA 1
ATOM 5006 C C . ASN A 1 657 ? 14.830 4.941 -26.092 1.00 89.88 657 ASN A C 1
ATOM 5008 O O . ASN A 1 657 ? 15.547 5.640 -25.372 1.00 89.88 657 ASN A O 1
ATOM 5012 N N . GLY A 1 658 ? 15.285 3.863 -26.735 1.00 84.81 658 GLY A N 1
ATOM 5013 C CA . GLY A 1 658 ? 16.653 3.349 -26.671 1.00 84.81 658 GLY A CA 1
ATOM 5014 C C . GLY A 1 658 ? 16.894 2.314 -25.568 1.00 84.81 658 GLY A C 1
ATOM 5015 O O . GLY A 1 658 ? 17.826 1.530 -25.697 1.00 84.81 658 GLY A O 1
ATOM 5016 N N . ALA A 1 659 ? 16.059 2.238 -24.524 1.00 89.12 659 ALA A N 1
ATOM 5017 C CA . ALA A 1 659 ? 16.197 1.205 -23.499 1.00 89.12 659 ALA A CA 1
ATOM 5018 C C . ALA A 1 659 ? 15.716 -0.159 -24.021 1.00 89.12 659 ALA A C 1
ATOM 5020 O O . ALA A 1 659 ? 14.526 -0.352 -24.282 1.00 89.12 659 ALA A O 1
ATOM 5021 N N . ARG A 1 660 ? 16.644 -1.110 -24.177 1.00 93.19 660 ARG A N 1
ATOM 5022 C CA . ARG A 1 660 ? 16.353 -2.451 -24.707 1.00 93.19 660 ARG A CA 1
ATOM 5023 C C . ARG A 1 660 ? 16.095 -3.506 -23.634 1.00 93.19 660 ARG A C 1
ATOM 5025 O O . ARG A 1 660 ? 15.303 -4.411 -23.866 1.00 93.19 660 ARG A O 1
ATOM 5032 N N . TRP A 1 661 ? 16.768 -3.426 -22.491 1.00 95.75 661 TRP A N 1
ATOM 5033 C CA . TRP A 1 661 ? 16.837 -4.537 -21.540 1.00 95.75 661 TRP A CA 1
ATOM 5034 C C . TRP A 1 661 ? 16.006 -4.301 -20.288 1.00 95.75 661 TRP A C 1
ATOM 5036 O O . TRP A 1 661 ? 16.064 -3.233 -19.679 1.00 95.75 661 TRP A O 1
ATOM 5046 N N . TYR A 1 662 ? 15.265 -5.331 -19.887 1.00 96.69 662 TYR A N 1
ATOM 5047 C CA . TYR A 1 662 ? 14.424 -5.323 -18.698 1.00 96.69 662 TYR A CA 1
ATOM 5048 C C . TYR A 1 662 ? 14.680 -6.571 -17.852 1.00 96.69 662 TYR A C 1
ATOM 5050 O O . TYR A 1 662 ? 14.973 -7.641 -18.381 1.00 96.69 662 TYR A O 1
ATOM 5058 N N . ALA A 1 663 ? 14.558 -6.441 -16.535 1.00 97.38 663 ALA A N 1
ATOM 5059 C CA . ALA A 1 663 ? 14.692 -7.536 -15.584 1.00 97.38 663 ALA A CA 1
ATOM 5060 C C . ALA A 1 663 ? 13.400 -7.667 -14.778 1.00 97.38 663 ALA A C 1
ATOM 5062 O O . ALA A 1 663 ? 13.008 -6.721 -14.095 1.00 97.38 663 ALA A O 1
ATOM 5063 N N . LEU A 1 664 ? 12.752 -8.831 -14.839 1.00 97.81 664 LEU A N 1
ATOM 5064 C CA . LEU A 1 664 ? 11.694 -9.188 -13.897 1.00 97.81 664 LEU A CA 1
ATOM 5065 C C . LEU A 1 664 ? 12.332 -9.947 -12.736 1.00 97.81 664 LEU A C 1
ATOM 5067 O O . LEU A 1 664 ? 12.872 -11.031 -12.951 1.00 97.81 664 LEU A O 1
ATOM 5071 N N . GLN A 1 665 ? 12.250 -9.396 -11.531 1.00 96.06 665 GLN A N 1
ATOM 5072 C CA . GLN A 1 665 ? 12.544 -10.086 -10.278 1.00 96.06 665 GLN A CA 1
ATOM 5073 C C . GLN A 1 665 ? 11.243 -10.662 -9.719 1.00 96.06 665 GLN A C 1
ATOM 5075 O O . GLN A 1 665 ? 10.232 -9.962 -9.683 1.00 96.06 665 GLN A O 1
ATOM 5080 N N . VAL A 1 666 ? 11.268 -11.911 -9.262 1.00 95.25 666 VAL A N 1
ATOM 5081 C CA . VAL A 1 666 ? 10.177 -12.521 -8.496 1.00 95.25 666 VAL A CA 1
ATOM 5082 C C . VAL A 1 666 ? 10.747 -13.051 -7.189 1.00 95.25 666 VAL A C 1
ATOM 5084 O O . VAL A 1 666 ? 11.703 -13.832 -7.188 1.00 95.25 666 VAL A O 1
ATOM 5087 N N . HIS A 1 667 ? 10.153 -12.613 -6.084 1.00 92.38 667 HIS A N 1
ATOM 5088 C CA . HIS A 1 667 ? 10.345 -13.196 -4.766 1.00 92.38 667 HIS A CA 1
ATOM 5089 C C . HIS A 1 667 ? 9.295 -14.281 -4.556 1.00 92.38 667 HIS A C 1
ATOM 5091 O O . HIS A 1 667 ? 8.094 -14.028 -4.721 1.00 92.38 667 HIS A O 1
ATOM 5097 N N . TYR A 1 668 ? 9.746 -15.471 -4.171 1.00 92.19 668 TYR A N 1
ATOM 5098 C CA . TYR A 1 668 ? 8.860 -16.568 -3.816 1.00 92.19 668 TYR A CA 1
ATOM 5099 C C . TYR A 1 668 ? 8.917 -16.875 -2.327 1.00 92.19 668 TYR A C 1
ATOM 5101 O O . TYR A 1 668 ? 9.996 -16.937 -1.753 1.00 92.19 668 TYR A O 1
ATOM 5109 N N . TYR A 1 669 ? 7.766 -17.189 -1.744 1.00 88.06 669 TYR A N 1
ATOM 5110 C CA . TYR A 1 669 ? 7.628 -17.700 -0.390 1.00 88.06 669 TYR A CA 1
ATOM 5111 C C . TYR A 1 669 ? 7.311 -19.203 -0.425 1.00 88.06 669 TYR A C 1
ATOM 5113 O O . TYR A 1 669 ? 6.197 -19.617 -0.738 1.00 88.06 669 TYR A O 1
ATOM 5121 N N . ASN A 1 670 ? 8.303 -20.038 -0.111 1.00 89.81 670 ASN A N 1
ATOM 5122 C CA . ASN A 1 670 ? 8.201 -21.499 -0.039 1.00 89.81 670 ASN A CA 1
ATOM 5123 C C . ASN A 1 670 ? 8.613 -22.006 1.364 1.00 89.81 670 ASN A C 1
ATOM 5125 O O . ASN A 1 670 ? 9.665 -22.634 1.526 1.00 89.81 670 ASN A O 1
ATOM 5129 N N . PRO A 1 671 ? 7.813 -21.738 2.417 1.00 83.06 671 PRO A N 1
ATOM 5130 C CA . PRO A 1 671 ? 8.188 -22.020 3.807 1.00 83.06 671 PRO A CA 1
ATOM 5131 C C . PRO A 1 671 ? 8.335 -23.516 4.119 1.00 83.06 671 PRO A C 1
ATOM 5133 O O . PRO A 1 671 ? 9.102 -23.875 5.020 1.00 83.06 671 PRO A O 1
ATOM 5136 N N . ASN A 1 672 ? 7.621 -24.365 3.373 1.00 89.88 672 ASN A N 1
ATOM 5137 C CA . ASN A 1 672 ? 7.632 -25.824 3.496 1.00 89.88 672 ASN A CA 1
ATOM 5138 C C . ASN A 1 672 ? 8.786 -26.483 2.722 1.00 89.88 672 ASN A C 1
ATOM 5140 O O . ASN A 1 672 ? 9.051 -27.666 2.933 1.00 89.88 672 ASN A O 1
ATOM 5144 N N . LEU A 1 673 ? 9.485 -25.726 1.864 1.00 91.19 673 LEU A N 1
ATOM 5145 C CA . LEU A 1 673 ? 10.493 -26.223 0.922 1.00 91.19 673 LEU A CA 1
ATOM 5146 C C . LEU A 1 673 ? 9.923 -27.274 -0.051 1.00 91.19 673 LEU A C 1
ATOM 5148 O O . LEU A 1 673 ? 10.567 -28.283 -0.351 1.00 91.19 673 LEU A O 1
ATOM 5152 N N . ASP A 1 674 ? 8.712 -27.017 -0.551 1.00 93.31 674 ASP A N 1
ATOM 5153 C CA . ASP A 1 674 ? 8.002 -27.867 -1.502 1.00 93.31 674 ASP A CA 1
ATOM 5154 C C . ASP A 1 674 ? 8.849 -28.074 -2.770 1.00 93.31 674 ASP A C 1
ATOM 5156 O O . ASP A 1 674 ? 9.285 -27.124 -3.425 1.00 93.31 674 ASP A O 1
ATOM 5160 N N . SER A 1 675 ? 9.124 -29.338 -3.102 1.00 92.12 675 SER A N 1
ATOM 5161 C CA . SER A 1 675 ? 10.054 -29.717 -4.169 1.00 92.12 675 SER A CA 1
ATOM 5162 C C . SER A 1 675 ? 9.372 -29.840 -5.531 1.00 92.12 675 SER A C 1
ATOM 5164 O O . SER A 1 675 ? 8.275 -30.385 -5.627 1.00 92.12 675 SER A O 1
ATOM 5166 N N . GLY A 1 676 ? 10.067 -29.452 -6.603 1.00 92.69 676 GLY A N 1
ATOM 5167 C CA . GLY A 1 676 ? 9.571 -29.617 -7.977 1.00 92.69 676 GLY A CA 1
ATOM 5168 C C . GLY A 1 676 ? 8.574 -28.545 -8.429 1.00 92.69 676 GLY A C 1
ATOM 5169 O O . GLY A 1 676 ? 8.073 -28.628 -9.548 1.00 92.69 676 GLY A O 1
ATOM 5170 N N . VAL A 1 677 ? 8.326 -27.532 -7.594 1.00 95.19 677 VAL A N 1
ATOM 5171 C CA . VAL A 1 677 ? 7.571 -26.328 -7.954 1.00 95.19 677 VAL A CA 1
ATOM 5172 C C . VAL A 1 677 ? 8.282 -25.604 -9.101 1.00 95.19 677 VAL A C 1
ATOM 5174 O O . VAL A 1 677 ? 9.493 -25.360 -9.043 1.00 95.19 677 VAL A O 1
ATOM 5177 N N . ARG A 1 678 ? 7.523 -25.247 -10.139 1.00 96.25 678 ARG A N 1
ATOM 5178 C CA . ARG A 1 678 ? 7.980 -24.387 -11.233 1.00 96.25 678 ARG A CA 1
ATOM 5179 C C . ARG A 1 678 ? 6.967 -23.285 -11.498 1.00 96.25 678 ARG A C 1
ATOM 5181 O O . ARG A 1 678 ? 5.790 -23.493 -11.230 1.00 96.25 678 ARG A O 1
ATOM 5188 N N . ASP A 1 679 ? 7.439 -22.156 -12.009 1.00 97.69 679 ASP A N 1
ATOM 5189 C CA . ASP A 1 679 ? 6.654 -20.936 -12.174 1.00 97.69 679 ASP A CA 1
ATOM 5190 C C . ASP A 1 679 ? 6.839 -20.279 -13.552 1.00 97.69 679 ASP A C 1
ATOM 5192 O O . ASP A 1 679 ? 7.961 -20.162 -14.061 1.00 97.69 679 ASP A O 1
ATOM 5196 N N . SER A 1 680 ? 5.722 -19.819 -14.122 1.00 97.75 680 SER A N 1
ATOM 5197 C CA . SER A 1 680 ? 5.660 -18.962 -15.313 1.00 97.75 680 SER A CA 1
ATOM 5198 C C . SER A 1 680 ? 4.858 -17.667 -15.091 1.00 97.75 680 SER A C 1
ATOM 5200 O O . SER A 1 680 ? 4.211 -17.153 -16.001 1.00 97.75 680 SER A O 1
ATOM 5202 N N . SER A 1 681 ? 4.910 -17.120 -13.879 1.00 98.06 681 SER A N 1
ATOM 5203 C CA . SER A 1 681 ? 4.281 -15.852 -13.505 1.00 98.06 681 SER A CA 1
ATOM 5204 C C . SER A 1 681 ? 5.092 -14.639 -13.986 1.00 98.06 681 SER A C 1
ATOM 5206 O O . SER A 1 681 ? 6.267 -14.744 -14.343 1.00 98.06 681 SER A O 1
ATOM 5208 N N . GLY A 1 682 ? 4.468 -13.465 -14.021 1.00 97.44 682 GLY A N 1
ATOM 5209 C CA . GLY A 1 682 ? 5.096 -12.208 -14.416 1.00 97.44 682 GLY A CA 1
ATOM 5210 C C . GLY A 1 682 ? 4.090 -11.092 -14.669 1.00 97.44 682 GLY A C 1
ATOM 5211 O O . GLY A 1 682 ? 3.159 -10.903 -13.889 1.00 97.44 682 GLY A O 1
ATOM 5212 N N . VAL A 1 683 ? 4.274 -10.327 -15.747 1.00 97.81 683 VAL A N 1
ATOM 5213 C CA . VAL A 1 683 ? 3.475 -9.122 -16.024 1.00 97.81 683 VAL A CA 1
ATOM 5214 C C . VAL A 1 683 ? 3.049 -9.012 -17.486 1.00 97.81 683 VAL A C 1
ATOM 5216 O O . VAL A 1 683 ? 3.840 -9.255 -18.399 1.00 97.81 683 VAL A O 1
ATOM 5219 N N . ARG A 1 684 ? 1.801 -8.582 -17.703 1.00 96.88 684 ARG A N 1
ATOM 5220 C CA . ARG A 1 684 ? 1.277 -8.128 -18.995 1.00 96.88 684 ARG A CA 1
ATOM 5221 C C . ARG A 1 684 ? 1.225 -6.602 -19.011 1.00 96.88 684 ARG A C 1
ATOM 5223 O O . ARG A 1 684 ? 0.640 -5.973 -18.134 1.00 96.88 684 ARG A O 1
ATOM 5230 N N . LEU A 1 685 ? 1.811 -6.010 -20.041 1.00 96.38 685 LEU A N 1
ATOM 5231 C CA . LEU A 1 685 ? 1.845 -4.577 -20.306 1.00 96.38 685 LEU A CA 1
ATOM 5232 C C . LEU A 1 685 ? 0.838 -4.257 -21.410 1.00 96.38 685 LEU A C 1
ATOM 5234 O O . LEU A 1 685 ? 0.977 -4.772 -22.517 1.00 96.38 685 LEU A O 1
ATOM 5238 N N . SER A 1 686 ? -0.136 -3.384 -21.149 1.00 96.31 686 SER A N 1
ATOM 5239 C CA . SER A 1 686 ? -1.003 -2.839 -22.207 1.00 96.31 686 SER A CA 1
ATOM 5240 C C . SER A 1 686 ? -0.411 -1.528 -22.716 1.00 96.31 686 SER A C 1
ATOM 5242 O O . SER A 1 686 ? -0.265 -0.566 -21.958 1.00 96.31 686 SER A O 1
ATOM 5244 N N . LEU A 1 687 ? -0.041 -1.477 -23.993 1.00 96.06 687 LEU A N 1
ATOM 5245 C CA . LEU A 1 687 ? 0.688 -0.370 -24.603 1.00 96.06 687 LEU A CA 1
ATOM 5246 C C . LEU A 1 687 ? -0.270 0.605 -25.287 1.00 96.06 687 LEU A C 1
ATOM 5248 O O . LEU A 1 687 ? -1.030 0.233 -26.180 1.00 96.06 687 LEU A O 1
ATOM 5252 N N . ALA A 1 688 ? -0.186 1.885 -24.925 1.00 95.38 688 ALA A N 1
ATOM 5253 C CA . ALA A 1 688 ? -1.005 2.928 -25.531 1.00 95.38 688 ALA A CA 1
ATOM 5254 C C . ALA A 1 688 ? -0.835 2.953 -27.072 1.00 95.38 688 ALA A C 1
ATOM 5256 O O . ALA A 1 688 ? 0.301 2.828 -27.559 1.00 95.38 688 ALA A O 1
ATOM 5257 N N . PRO A 1 689 ? -1.923 3.128 -27.856 1.00 92.88 689 PRO A N 1
ATOM 5258 C CA . PRO A 1 689 ? -1.856 3.248 -29.319 1.00 92.88 689 PRO A CA 1
ATOM 5259 C C . PRO A 1 689 ? -1.056 4.466 -29.801 1.00 92.88 689 PRO A C 1
ATOM 5261 O O . PRO A 1 689 ? -0.487 4.457 -30.889 1.00 92.88 689 PRO A O 1
ATOM 5264 N N . SER A 1 690 ? -0.989 5.513 -28.978 1.00 93.56 690 SER A N 1
ATOM 5265 C CA . SER A 1 690 ? -0.184 6.715 -29.192 1.00 93.56 690 SER A CA 1
ATOM 5266 C C . SER A 1 690 ? 0.469 7.155 -27.883 1.00 93.56 690 SER A C 1
ATOM 5268 O O . SER A 1 690 ? 0.010 6.794 -26.799 1.00 93.56 690 SER A O 1
ATOM 5270 N N . LEU A 1 691 ? 1.523 7.972 -27.966 1.00 96.50 691 LEU A N 1
ATOM 5271 C CA . LEU A 1 691 ? 2.104 8.604 -26.780 1.00 96.50 691 LEU A CA 1
ATOM 5272 C C . LEU A 1 691 ? 1.045 9.442 -26.048 1.00 96.50 691 LEU A C 1
ATOM 5274 O O . LEU A 1 691 ? 0.342 10.244 -26.665 1.00 96.50 691 LEU A O 1
ATOM 5278 N N . ARG A 1 692 ? 0.943 9.237 -24.732 1.00 96.19 692 ARG A N 1
ATOM 5279 C CA . ARG A 1 692 ? 0.087 10.030 -23.837 1.00 96.19 692 ARG A CA 1
ATOM 5280 C C . ARG A 1 692 ? 0.805 11.327 -23.434 1.00 96.19 692 ARG A C 1
ATOM 5282 O O . ARG A 1 692 ? 2.026 11.412 -23.539 1.00 96.19 692 ARG A O 1
ATOM 5289 N N . THR A 1 693 ? 0.052 12.326 -22.976 1.00 96.81 693 THR A N 1
ATOM 5290 C CA . THR A 1 693 ? 0.533 13.698 -22.713 1.00 96.81 693 THR A CA 1
ATOM 5291 C C . THR A 1 693 ? 1.677 13.788 -21.700 1.00 96.81 693 THR A C 1
ATOM 5293 O O . THR A 1 693 ? 2.544 14.650 -21.840 1.00 96.81 693 THR A O 1
ATOM 5296 N N . HIS A 1 694 ? 1.677 12.931 -20.677 1.00 95.56 694 HIS A N 1
ATOM 5297 C CA . HIS A 1 694 ? 2.673 12.941 -19.611 1.00 95.56 694 HIS A CA 1
ATOM 5298 C C . HIS A 1 694 ? 3.341 11.582 -19.432 1.00 95.56 694 HIS A C 1
ATOM 5300 O O . HIS A 1 694 ? 2.691 10.533 -19.441 1.00 95.56 694 HIS A O 1
ATOM 5306 N N . ASP A 1 695 ? 4.643 11.638 -19.190 1.00 94.50 695 ASP A N 1
ATOM 5307 C CA . ASP A 1 695 ? 5.437 10.523 -18.696 1.00 94.50 695 ASP A CA 1
ATOM 5308 C C . ASP A 1 695 ? 5.193 10.400 -17.192 1.00 94.50 695 ASP A C 1
ATOM 5310 O O . ASP A 1 695 ? 5.269 11.402 -16.474 1.00 94.50 695 ASP A O 1
ATOM 5314 N N . ALA A 1 696 ? 4.931 9.183 -16.724 1.00 93.25 696 ALA A N 1
ATOM 5315 C CA . ALA A 1 696 ? 5.054 8.841 -15.316 1.00 93.25 696 ALA A CA 1
ATOM 5316 C C . ALA A 1 696 ? 6.447 8.272 -15.023 1.00 93.25 696 ALA A C 1
ATOM 5318 O O . ALA A 1 696 ? 7.000 7.520 -15.829 1.00 93.25 696 ALA A O 1
ATOM 5319 N N . GLU A 1 697 ? 6.997 8.589 -13.856 1.00 86.94 697 GLU A N 1
ATOM 5320 C CA . GLU A 1 697 ? 8.220 7.969 -13.348 1.00 86.94 697 GLU A CA 1
ATOM 5321 C C . GLU A 1 697 ? 8.150 7.748 -11.835 1.00 86.94 697 GLU A C 1
ATOM 5323 O O . GLU A 1 697 ? 7.248 8.246 -11.158 1.00 86.94 697 GLU A O 1
ATOM 5328 N N . THR A 1 698 ? 9.116 6.985 -11.324 1.00 83.50 698 THR A N 1
ATOM 5329 C CA . THR A 1 698 ? 9.264 6.699 -9.898 1.00 83.50 698 THR A CA 1
ATOM 5330 C C . THR A 1 698 ? 10.569 7.300 -9.391 1.00 83.50 698 THR A C 1
ATOM 5332 O O . THR A 1 698 ? 11.640 6.911 -9.866 1.00 83.50 698 THR A O 1
ATOM 5335 N N . PHE A 1 699 ? 10.508 8.186 -8.393 1.00 81.06 699 PHE A N 1
ATOM 5336 C CA . PHE A 1 699 ? 11.683 8.529 -7.579 1.00 81.06 699 PHE A CA 1
ATOM 5337 C C . PHE A 1 699 ? 11.641 7.813 -6.228 1.00 81.06 699 PHE A C 1
ATOM 5339 O O . PHE A 1 699 ? 10.587 7.368 -5.776 1.00 81.06 699 PHE A O 1
ATOM 5346 N N . GLY A 1 700 ? 12.804 7.696 -5.588 1.00 80.00 700 GLY A N 1
ATOM 5347 C CA . GLY A 1 700 ? 12.948 7.121 -4.252 1.00 80.00 700 GLY A CA 1
ATOM 5348 C C . GLY A 1 700 ? 13.643 8.086 -3.296 1.00 80.00 700 GLY A C 1
ATOM 5349 O O . GLY A 1 700 ? 14.613 8.747 -3.681 1.00 80.00 700 GLY A O 1
ATOM 5350 N N . LEU A 1 701 ? 13.146 8.135 -2.061 1.00 81.88 701 LEU A N 1
ATOM 5351 C CA . LEU A 1 701 ? 13.751 8.794 -0.909 1.00 81.88 701 LEU A CA 1
ATOM 5352 C C . LEU A 1 701 ? 14.425 7.721 -0.043 1.00 81.88 701 LEU A C 1
ATOM 5354 O O . LEU A 1 701 ? 13.765 6.782 0.402 1.00 81.88 701 LEU A O 1
ATOM 5358 N N . VAL A 1 702 ? 15.742 7.835 0.152 1.00 80.31 702 VAL A N 1
ATOM 5359 C CA . VAL A 1 702 ? 16.577 6.774 0.741 1.00 80.31 702 VAL A CA 1
ATOM 5360 C C . VAL A 1 702 ? 17.076 7.189 2.124 1.00 80.31 702 VAL A C 1
ATOM 5362 O O . VAL A 1 702 ? 18.016 7.971 2.230 1.00 80.31 702 VAL A O 1
ATOM 5365 N N . GLY A 1 703 ? 16.487 6.644 3.188 1.00 79.44 703 GLY A N 1
ATOM 5366 C CA . GLY A 1 703 ? 16.976 6.794 4.564 1.00 79.44 703 GLY A CA 1
ATOM 5367 C C . GLY A 1 703 ? 18.032 5.775 4.987 1.00 79.44 703 GLY A C 1
ATOM 5368 O O . GLY A 1 703 ? 18.673 5.972 6.018 1.00 79.44 703 GLY A O 1
ATOM 5369 N N . GLY A 1 704 ? 18.244 4.718 4.205 1.00 82.88 704 GLY A N 1
ATOM 5370 C CA . GLY A 1 704 ? 19.316 3.741 4.394 1.00 82.88 704 GLY A CA 1
ATOM 5371 C C . GLY A 1 704 ? 19.086 2.498 3.539 1.00 82.88 704 GLY A C 1
ATOM 5372 O O . GLY A 1 704 ? 17.973 1.993 3.499 1.00 82.88 704 GLY A O 1
ATOM 5373 N N . ALA A 1 705 ? 20.120 2.043 2.834 1.00 80.75 705 ALA A N 1
ATOM 5374 C CA . ALA A 1 705 ? 20.124 0.819 2.020 1.00 80.75 705 ALA A CA 1
ATOM 5375 C C . ALA A 1 705 ? 21.543 0.224 1.852 1.00 80.75 705 ALA A C 1
ATOM 5377 O O . ALA A 1 705 ? 21.774 -0.654 1.027 1.00 80.75 705 ALA A O 1
ATOM 5378 N N . SER A 1 706 ? 22.544 0.751 2.567 1.00 78.75 706 SER A N 1
ATOM 5379 C CA . SER A 1 706 ? 23.925 0.255 2.527 1.00 78.75 706 SER A CA 1
ATOM 5380 C C . SER A 1 706 ? 24.740 0.748 3.732 1.00 78.75 706 SER A C 1
ATOM 5382 O O . SER A 1 706 ? 24.435 1.827 4.259 1.00 78.75 706 SER A O 1
ATOM 5384 N N . PRO A 1 707 ? 25.857 0.082 4.094 1.00 76.75 707 PRO A N 1
ATOM 5385 C CA . PRO A 1 707 ? 26.714 0.521 5.201 1.00 76.75 707 PRO A CA 1
ATOM 5386 C C . PRO A 1 707 ? 27.422 1.862 4.937 1.00 76.75 707 PRO A C 1
ATOM 5388 O O . PRO A 1 707 ? 27.928 2.498 5.852 1.00 76.75 707 PRO A O 1
ATOM 5391 N N . MET A 1 708 ? 27.466 2.327 3.679 1.00 71.88 708 MET A N 1
ATOM 5392 C CA . MET A 1 708 ? 28.010 3.649 3.331 1.00 71.88 708 MET A CA 1
ATOM 5393 C C . MET A 1 708 ? 27.050 4.802 3.654 1.00 71.88 708 MET A C 1
ATOM 5395 O O . MET A 1 708 ? 27.485 5.947 3.795 1.00 71.88 708 MET A O 1
ATOM 5399 N N . GLN A 1 709 ? 25.749 4.518 3.736 1.00 73.56 709 GLN A N 1
ATOM 5400 C CA . GLN A 1 709 ? 24.709 5.507 4.025 1.00 73.56 709 GLN A CA 1
ATOM 5401 C C . GLN A 1 709 ? 24.382 5.568 5.514 1.00 73.56 709 GLN A C 1
ATOM 5403 O O . GLN A 1 709 ? 24.042 6.643 6.010 1.00 73.56 709 GLN A O 1
ATOM 5408 N N . ARG A 1 710 ? 24.463 4.434 6.221 1.00 79.88 710 ARG A N 1
ATOM 5409 C CA . ARG A 1 710 ? 24.018 4.342 7.608 1.00 79.88 710 ARG A CA 1
ATOM 5410 C C . ARG A 1 710 ? 24.771 3.280 8.400 1.00 79.88 710 ARG A C 1
ATOM 5412 O O . ARG A 1 710 ? 25.037 2.195 7.892 1.00 79.88 710 ARG A O 1
ATOM 5419 N N . GLU A 1 711 ? 25.077 3.616 9.650 1.00 85.56 711 GLU A N 1
ATOM 5420 C CA . GLU A 1 711 ? 25.646 2.680 10.621 1.00 85.56 711 GLU A CA 1
ATOM 5421 C C . GLU A 1 711 ? 24.626 1.577 10.984 1.00 85.56 711 GLU A C 1
ATOM 5423 O O . GLU A 1 711 ? 23.417 1.833 10.912 1.00 85.56 711 GLU A O 1
ATOM 5428 N N . PRO A 1 712 ? 25.074 0.372 11.387 1.00 92.50 712 PRO A N 1
ATOM 5429 C CA . PRO A 1 712 ? 24.184 -0.733 11.746 1.00 92.50 712 PRO A CA 1
ATOM 5430 C C . PRO A 1 712 ? 23.257 -0.422 12.930 1.00 92.50 712 PRO A C 1
ATOM 5432 O O . PRO A 1 712 ? 23.622 0.292 13.867 1.00 92.50 712 PRO A O 1
ATOM 5435 N N . LEU A 1 713 ? 22.069 -1.025 12.919 1.00 95.56 713 LEU A N 1
ATOM 5436 C CA . LEU A 1 713 ? 21.136 -1.010 14.044 1.00 95.56 713 LEU A CA 1
ATOM 5437 C C . LEU A 1 713 ? 21.675 -1.891 15.192 1.00 95.56 713 LEU A C 1
ATOM 5439 O O . LEU A 1 713 ? 22.132 -3.009 14.927 1.00 95.56 713 LEU A O 1
ATOM 5443 N N . PRO A 1 714 ? 21.609 -1.447 16.462 1.00 96.56 714 PRO A N 1
ATOM 5444 C CA . PRO A 1 714 ? 22.025 -2.262 17.602 1.00 96.56 714 PRO A CA 1
ATOM 5445 C C . PRO A 1 714 ? 21.103 -3.483 17.795 1.00 96.56 714 PRO A C 1
ATOM 5447 O O . PRO A 1 714 ? 19.901 -3.371 17.549 1.00 96.56 714 PRO A O 1
ATOM 5450 N N . PRO A 1 715 ? 21.620 -4.633 18.268 1.00 97.25 715 PRO A N 1
ATOM 5451 C CA . PRO A 1 715 ? 20.806 -5.801 18.611 1.00 97.25 715 PRO A CA 1
ATOM 5452 C C . PRO A 1 715 ? 20.003 -5.602 19.904 1.00 97.25 715 PRO A C 1
ATOM 5454 O O . PRO A 1 715 ? 20.406 -4.843 20.786 1.00 97.25 715 PRO A O 1
ATOM 5457 N N . GLY A 1 716 ? 18.900 -6.340 20.049 1.00 96.75 716 GLY A N 1
ATOM 5458 C CA . GLY A 1 716 ? 18.151 -6.454 21.302 1.00 96.75 716 GLY A CA 1
ATOM 5459 C C . GLY A 1 716 ? 17.274 -5.252 21.684 1.00 96.75 716 GLY A C 1
ATOM 5460 O O . GLY A 1 716 ? 16.855 -5.171 22.839 1.00 96.75 716 GLY A O 1
ATOM 5461 N N . VAL A 1 717 ? 16.985 -4.315 20.771 1.00 96.62 717 VAL A N 1
ATOM 5462 C CA . VAL A 1 717 ? 16.265 -3.064 21.085 1.00 96.62 717 VAL A CA 1
ATOM 5463 C C . VAL A 1 717 ? 14.902 -3.012 20.391 1.00 96.62 717 VAL A C 1
ATOM 5465 O O . VAL A 1 717 ? 14.817 -2.893 19.174 1.00 96.62 717 VAL A O 1
ATOM 5468 N N . ALA A 1 718 ? 13.822 -3.025 21.177 1.00 93.31 718 ALA A N 1
ATOM 5469 C CA . ALA A 1 718 ? 12.450 -3.100 20.656 1.00 93.31 718 ALA A CA 1
ATOM 5470 C C . ALA A 1 718 ? 11.919 -1.820 19.975 1.00 93.31 718 ALA A C 1
ATOM 5472 O O . ALA A 1 718 ? 10.910 -1.854 19.281 1.00 93.31 718 ALA A O 1
ATOM 5473 N N . ASN A 1 719 ? 12.554 -0.667 20.207 1.00 93.44 719 ASN A N 1
ATOM 5474 C CA . ASN A 1 719 ? 12.134 0.614 19.637 1.00 93.44 719 ASN A CA 1
ATOM 5475 C C . ASN A 1 719 ? 13.362 1.447 19.252 1.00 93.44 719 ASN A C 1
ATOM 5477 O O . ASN A 1 719 ? 13.863 2.237 20.054 1.00 93.44 719 ASN A O 1
ATOM 5481 N N . ILE A 1 720 ? 13.845 1.280 18.022 1.00 93.69 720 ILE A N 1
ATOM 5482 C CA . ILE A 1 720 ? 14.879 2.136 17.434 1.00 93.69 720 ILE A CA 1
ATOM 5483 C C . ILE A 1 720 ? 14.207 3.095 16.456 1.00 93.69 720 ILE A C 1
ATOM 5485 O O . ILE A 1 720 ? 13.592 2.652 15.494 1.00 93.69 720 ILE A O 1
ATOM 5489 N N . SER A 1 721 ? 14.372 4.402 16.651 1.00 89.44 721 SER A N 1
ATOM 5490 C CA . SER A 1 721 ? 14.068 5.405 15.625 1.00 89.44 721 SER A CA 1
ATOM 5491 C C . SER A 1 721 ? 15.378 5.921 15.041 1.00 89.44 721 SER A C 1
ATOM 5493 O O . SER A 1 721 ? 16.261 6.349 15.790 1.00 89.44 721 SER A O 1
ATOM 5495 N N . ILE A 1 722 ? 15.530 5.861 13.717 1.00 86.31 722 ILE A N 1
ATOM 5496 C CA . ILE A 1 722 ? 16.700 6.433 13.040 1.00 86.31 722 ILE A CA 1
ATOM 5497 C C . ILE A 1 722 ? 16.411 7.892 12.644 1.00 86.31 722 ILE A C 1
ATOM 5499 O O . ILE A 1 722 ? 15.280 8.198 12.270 1.00 86.31 722 ILE A O 1
ATOM 5503 N N . PRO A 1 723 ? 17.407 8.805 12.662 1.00 82.75 723 PRO A N 1
ATOM 5504 C CA . PRO A 1 723 ? 17.220 10.171 12.172 1.00 82.75 723 PRO A CA 1
ATOM 5505 C C . PRO A 1 723 ? 16.585 10.210 10.772 1.00 82.75 723 PRO A C 1
ATOM 5507 O O . PRO A 1 723 ? 17.093 9.567 9.845 1.00 82.75 723 PRO A O 1
ATOM 5510 N N . SER A 1 724 ? 15.490 10.957 10.628 1.00 82.88 724 SER A N 1
ATOM 5511 C CA . SER A 1 724 ? 14.673 10.976 9.411 1.00 82.88 724 SER A CA 1
ATOM 5512 C C . SER A 1 724 ? 15.466 11.346 8.154 1.00 82.88 724 SER A C 1
ATOM 5514 O O . SER A 1 724 ? 16.333 12.223 8.166 1.00 82.88 724 SER A O 1
ATOM 5516 N N . ALA A 1 725 ? 15.110 10.694 7.053 1.00 80.50 725 ALA A N 1
ATOM 5517 C CA . ALA A 1 725 ? 15.464 11.090 5.700 1.00 80.50 725 ALA A CA 1
ATOM 5518 C C . ALA A 1 725 ? 14.660 12.327 5.285 1.00 80.50 725 ALA A C 1
ATOM 5520 O O . ALA A 1 725 ? 13.490 12.439 5.639 1.00 80.50 725 ALA A O 1
ATOM 5521 N N . VAL A 1 726 ? 15.258 13.240 4.519 1.00 79.75 726 VAL A N 1
ATOM 5522 C CA . VAL A 1 726 ? 14.604 14.472 4.064 1.00 79.75 726 VAL A CA 1
ATOM 5523 C C . VAL A 1 726 ? 14.916 14.736 2.594 1.00 79.75 726 VAL A C 1
ATOM 5525 O O . VAL A 1 726 ? 16.051 14.549 2.171 1.00 79.75 726 VAL A O 1
ATOM 5528 N N . LEU A 1 727 ? 13.923 15.189 1.827 1.00 82.81 727 LEU A N 1
ATOM 5529 C CA . LEU A 1 727 ? 14.114 15.886 0.558 1.00 82.81 727 LEU A CA 1
ATOM 5530 C C . LEU A 1 727 ? 13.893 17.389 0.790 1.00 82.81 727 LEU A C 1
ATOM 5532 O O . LEU A 1 727 ? 12.733 17.785 0.892 1.00 82.81 727 LEU A O 1
ATOM 5536 N N . PRO A 1 728 ? 14.951 18.217 0.871 1.00 80.19 728 PRO A N 1
ATOM 5537 C CA . PRO A 1 728 ? 14.837 19.633 1.213 1.00 80.19 728 PRO A CA 1
ATOM 5538 C C . PRO A 1 728 ? 14.093 20.457 0.160 1.00 80.19 728 PRO A C 1
ATOM 5540 O O . PRO A 1 728 ? 14.141 20.155 -1.040 1.00 80.19 728 PRO A O 1
ATOM 5543 N N . ALA A 1 729 ? 13.501 21.567 0.601 1.00 83.94 729 ALA A N 1
ATOM 5544 C CA . ALA A 1 729 ? 12.843 22.543 -0.267 1.00 83.94 729 ALA A CA 1
ATOM 5545 C C . ALA A 1 729 ? 13.783 23.092 -1.360 1.00 83.94 729 ALA A C 1
ATOM 5547 O O . ALA A 1 729 ? 13.358 23.384 -2.475 1.00 83.94 729 ALA A O 1
ATOM 5548 N N . GLU A 1 730 ? 15.084 23.199 -1.089 1.00 80.88 730 GLU A N 1
ATOM 5549 C CA . GLU A 1 730 ? 16.110 23.592 -2.059 1.00 80.88 730 GLU A CA 1
ATOM 5550 C C . GLU A 1 730 ? 16.252 22.592 -3.216 1.00 80.88 730 GLU A C 1
ATOM 5552 O O . GLU A 1 730 ? 16.604 22.999 -4.325 1.00 80.88 730 GLU A O 1
ATOM 5557 N N . CYS A 1 731 ? 15.975 21.302 -2.995 1.00 79.69 731 CYS A N 1
ATOM 5558 C CA . CYS A 1 731 ? 15.949 20.309 -4.067 1.00 79.69 731 CYS A CA 1
ATOM 5559 C C . CYS A 1 731 ? 14.663 20.421 -4.890 1.00 79.69 731 CYS A C 1
ATOM 5561 O O . CYS A 1 731 ? 14.724 20.427 -6.119 1.00 79.69 731 CYS A O 1
ATOM 5563 N N . THR A 1 732 ? 13.500 20.541 -4.242 1.00 85.75 732 THR A N 1
ATOM 5564 C CA . THR A 1 732 ? 12.217 20.619 -4.961 1.00 85.75 732 THR A CA 1
ATOM 5565 C C . THR A 1 732 ? 12.077 21.928 -5.736 1.00 85.75 732 THR A C 1
ATOM 5567 O O . THR A 1 732 ? 11.546 21.933 -6.842 1.00 85.75 732 THR A O 1
ATOM 5570 N N . ASN A 1 733 ? 12.668 23.025 -5.253 1.00 86.38 733 ASN A N 1
ATOM 5571 C CA . ASN A 1 733 ? 12.801 24.285 -5.993 1.00 86.38 733 ASN A CA 1
ATOM 5572 C C . ASN A 1 733 ? 13.567 24.160 -7.330 1.00 86.38 733 ASN A C 1
ATOM 5574 O O . ASN A 1 733 ? 13.407 25.020 -8.194 1.00 86.38 733 ASN A O 1
ATOM 5578 N N . GLN A 1 734 ? 14.377 23.111 -7.530 1.00 79.94 734 GLN A N 1
ATOM 5579 C CA . GLN A 1 734 ? 15.116 22.868 -8.780 1.00 79.94 734 GLN A CA 1
ATOM 5580 C C . GLN A 1 734 ? 14.325 22.054 -9.818 1.00 79.94 734 GLN A C 1
ATOM 5582 O O . GLN A 1 734 ? 14.807 21.865 -10.937 1.00 79.94 734 GLN A O 1
ATOM 5587 N N . TRP A 1 735 ? 13.126 21.563 -9.484 1.00 85.38 735 TRP A N 1
ATOM 5588 C CA . TRP A 1 735 ? 12.295 20.790 -10.410 1.00 85.38 735 TRP A CA 1
ATOM 5589 C C . TRP A 1 735 ? 11.979 21.582 -11.690 1.00 85.38 735 TRP A C 1
ATOM 5591 O O . TRP A 1 735 ? 11.699 22.780 -11.612 1.00 85.38 735 TRP A O 1
ATOM 5601 N N . PRO A 1 736 ? 11.957 20.957 -12.884 1.00 83.12 736 PRO A N 1
ATOM 5602 C CA . PRO A 1 736 ? 11.672 21.662 -14.139 1.00 83.12 736 PRO A CA 1
ATOM 5603 C C . PRO A 1 736 ? 10.214 22.137 -14.264 1.00 83.12 736 PRO A C 1
ATOM 5605 O O . PRO A 1 736 ? 9.914 22.959 -15.127 1.00 83.12 736 PRO A O 1
ATOM 5608 N N . VAL A 1 737 ? 9.322 21.658 -13.393 1.00 88.06 737 VAL A N 1
ATOM 5609 C CA . VAL A 1 737 ? 7.892 21.995 -13.329 1.00 88.06 737 VAL A CA 1
ATOM 5610 C C . VAL A 1 737 ? 7.534 22.603 -11.970 1.00 88.06 737 VAL A C 1
ATOM 5612 O O . VAL A 1 737 ? 8.239 22.372 -10.991 1.00 88.06 737 VAL A O 1
ATOM 5615 N N . GLU A 1 738 ? 6.440 23.369 -11.903 1.00 91.19 738 GLU A N 1
ATOM 5616 C CA . GLU A 1 738 ? 5.959 23.967 -10.642 1.00 91.19 738 GLU A CA 1
ATOM 5617 C C . GLU A 1 738 ? 5.352 22.932 -9.680 1.00 91.19 738 GLU A C 1
ATOM 5619 O O . GLU A 1 738 ? 5.464 23.077 -8.463 1.00 91.19 738 GLU A O 1
ATOM 5624 N N . GLU A 1 739 ? 4.698 21.897 -10.218 1.00 94.44 739 GLU A N 1
ATOM 5625 C CA . GLU A 1 739 ? 4.066 20.826 -9.445 1.00 94.44 739 GLU A CA 1
ATOM 5626 C C . GLU A 1 739 ? 4.089 19.475 -10.177 1.00 94.44 739 GLU A C 1
ATOM 5628 O O . GLU A 1 739 ? 4.096 19.417 -11.409 1.00 94.44 739 GLU A O 1
ATOM 5633 N N . ILE A 1 740 ? 4.054 18.396 -9.394 1.00 94.44 740 ILE A N 1
ATOM 5634 C CA . ILE A 1 740 ? 3.820 17.017 -9.837 1.00 94.44 740 ILE A CA 1
ATOM 5635 C C . ILE A 1 740 ? 2.599 16.441 -9.114 1.00 94.44 740 ILE A C 1
ATOM 5637 O O . ILE A 1 740 ? 2.303 16.795 -7.971 1.00 94.44 740 ILE A O 1
ATOM 5641 N N . THR A 1 741 ? 1.894 15.534 -9.782 1.00 96.00 741 THR A N 1
ATOM 5642 C CA . THR A 1 741 ? 0.789 14.753 -9.218 1.00 96.00 741 THR A CA 1
ATOM 5643 C C . THR A 1 741 ? 1.291 13.355 -8.884 1.00 96.00 741 THR A C 1
ATOM 5645 O O . THR A 1 741 ? 1.811 12.658 -9.756 1.00 96.00 741 THR A O 1
ATOM 5648 N N . VAL A 1 742 ? 1.145 12.955 -7.625 1.00 94.81 742 VAL A N 1
ATOM 5649 C CA . VAL A 1 742 ? 1.560 11.642 -7.123 1.00 94.81 742 VAL A CA 1
ATOM 5650 C C . VAL A 1 742 ? 0.405 10.665 -7.313 1.00 94.81 742 VAL A C 1
ATOM 5652 O O . VAL A 1 742 ? -0.699 10.900 -6.829 1.00 94.81 742 VAL A O 1
ATOM 5655 N N . LEU A 1 743 ? 0.670 9.591 -8.054 1.00 92.00 743 LEU A N 1
ATOM 5656 C CA . LEU A 1 743 ? -0.258 8.486 -8.299 1.00 92.00 743 LEU A CA 1
ATOM 5657 C C . LEU A 1 743 ? -0.243 7.486 -7.145 1.00 92.00 743 LEU A C 1
ATOM 5659 O O . LEU A 1 743 ? -1.291 6.957 -6.791 1.00 92.00 743 LEU A O 1
ATOM 5663 N N . GLY A 1 744 ? 0.925 7.267 -6.538 1.00 90.75 744 GLY A N 1
ATOM 5664 C CA . GLY A 1 744 ? 1.029 6.453 -5.338 1.00 90.75 744 GLY A CA 1
ATOM 5665 C C . GLY A 1 744 ? 2.392 6.510 -4.659 1.00 90.75 744 GLY A C 1
ATOM 5666 O O . GLY A 1 744 ? 3.381 6.962 -5.242 1.00 90.75 744 GLY A O 1
ATOM 5667 N N . VAL A 1 745 ? 2.421 6.041 -3.415 1.00 90.88 745 VAL A N 1
ATOM 5668 C CA . VAL A 1 745 ? 3.598 5.942 -2.548 1.00 90.88 745 VAL A CA 1
ATOM 5669 C C . VAL A 1 745 ? 3.730 4.502 -2.066 1.00 90.88 745 VAL A C 1
ATOM 5671 O O . VAL A 1 745 ? 2.731 3.891 -1.700 1.00 90.88 745 VAL A O 1
ATOM 5674 N N . MET A 1 746 ? 4.945 3.960 -2.043 1.00 88.75 746 MET A N 1
ATOM 5675 C CA . MET A 1 746 ? 5.268 2.619 -1.535 1.00 88.75 746 MET A CA 1
ATOM 5676 C C . MET A 1 746 ? 6.385 2.728 -0.495 1.00 88.75 746 MET A C 1
ATOM 5678 O O . MET A 1 746 ? 7.403 3.365 -0.764 1.00 88.75 746 MET A O 1
ATOM 5682 N N . HIS A 1 747 ? 6.215 2.108 0.671 1.00 91.00 747 HIS A N 1
ATOM 5683 C CA . HIS A 1 747 ? 7.275 1.980 1.674 1.00 91.00 747 HIS A CA 1
ATOM 5684 C C . HIS A 1 747 ? 7.999 0.639 1.541 1.00 91.00 747 HIS A C 1
ATOM 5686 O O . HIS A 1 747 ? 7.397 -0.361 1.152 1.00 91.00 747 HIS A O 1
ATOM 5692 N N . HIS A 1 748 ? 9.282 0.614 1.895 1.00 89.75 748 HIS A N 1
ATOM 5693 C CA . HIS A 1 748 ? 10.072 -0.611 1.932 1.00 89.75 748 HIS A CA 1
ATOM 5694 C C . HIS A 1 748 ? 11.105 -0.587 3.070 1.00 89.75 748 HIS A C 1
ATOM 5696 O O . HIS A 1 748 ? 11.882 0.364 3.208 1.00 89.75 748 HIS A O 1
ATOM 5702 N N . ALA A 1 749 ? 11.088 -1.667 3.846 1.00 91.75 749 ALA A N 1
ATOM 5703 C CA . ALA A 1 749 ? 12.043 -2.075 4.870 1.00 91.75 749 ALA A CA 1
ATOM 5704 C C . ALA A 1 749 ? 12.092 -3.618 4.885 1.00 91.75 749 ALA A C 1
ATOM 5706 O O . ALA A 1 749 ? 11.358 -4.269 4.135 1.00 91.75 749 ALA A O 1
ATOM 5707 N N . HIS A 1 750 ? 12.948 -4.218 5.708 1.00 90.44 750 HIS A N 1
ATOM 5708 C CA . HIS A 1 750 ? 13.065 -5.672 5.842 1.00 90.44 750 HIS A CA 1
ATOM 5709 C C . HIS A 1 750 ? 12.379 -6.188 7.125 1.00 90.44 750 HIS A C 1
ATOM 5711 O O . HIS A 1 750 ? 11.352 -5.663 7.560 1.00 90.44 750 HIS A O 1
ATOM 5717 N N . LEU A 1 751 ? 12.885 -7.293 7.685 1.00 89.00 751 LEU A N 1
ATOM 5718 C CA . LEU A 1 751 ? 12.217 -8.094 8.716 1.00 89.00 751 LEU A CA 1
ATOM 5719 C C . LEU A 1 751 ? 12.102 -7.431 10.097 1.00 89.00 751 LEU A C 1
ATOM 5721 O O . LEU A 1 751 ? 11.346 -7.938 10.924 1.00 89.00 751 LEU A O 1
ATOM 5725 N N . VAL A 1 752 ? 12.874 -6.379 10.385 1.00 94.06 752 VAL A N 1
ATOM 5726 C CA . VAL A 1 752 ? 12.830 -5.659 11.672 1.00 94.06 752 VAL A CA 1
ATOM 5727 C C . VAL A 1 752 ? 12.250 -4.249 11.539 1.00 94.06 752 VAL A C 1
ATOM 5729 O O . VAL A 1 752 ? 12.116 -3.559 12.548 1.00 94.06 752 VAL A O 1
ATOM 5732 N N . GLY A 1 753 ? 11.862 -3.824 10.331 1.00 94.44 753 GLY A N 1
ATOM 5733 C CA . GLY A 1 753 ? 11.066 -2.619 10.096 1.00 94.44 753 GLY A CA 1
ATOM 5734 C C . GLY A 1 753 ? 9.745 -2.659 10.867 1.00 94.44 753 GLY A C 1
ATOM 5735 O O . GLY A 1 753 ? 9.022 -3.654 10.833 1.00 94.44 753 GLY A O 1
ATOM 5736 N N . LYS A 1 754 ? 9.437 -1.573 11.582 1.00 92.00 754 LYS A N 1
ATOM 5737 C CA . LYS A 1 754 ? 8.313 -1.493 12.525 1.00 92.00 754 LYS A CA 1
ATOM 5738 C C . LYS A 1 754 ? 7.282 -0.438 12.131 1.00 92.00 754 LYS A C 1
ATOM 5740 O O . LYS A 1 754 ? 6.094 -0.739 12.111 1.00 92.00 754 LYS A O 1
ATOM 5745 N N . GLU A 1 755 ? 7.709 0.784 11.819 1.00 92.00 755 GLU A N 1
ATOM 5746 C CA . GLU A 1 755 ? 6.816 1.891 11.440 1.00 92.00 755 GLU A CA 1
ATOM 5747 C C . GLU A 1 755 ? 7.505 2.762 10.385 1.00 92.00 755 GLU A C 1
ATOM 5749 O O . GLU A 1 755 ? 8.680 3.107 10.538 1.00 92.00 755 GLU A O 1
ATOM 5754 N N . LEU A 1 756 ? 6.794 3.122 9.313 1.00 92.75 756 LEU A N 1
ATOM 5755 C CA . LEU A 1 756 ? 7.315 3.984 8.246 1.00 92.75 756 LEU A CA 1
ATOM 5756 C C . LEU A 1 756 ? 6.297 5.074 7.903 1.00 92.75 756 LEU A C 1
ATOM 5758 O O . LEU A 1 756 ? 5.109 4.790 7.744 1.00 92.75 756 LEU A O 1
ATOM 5762 N N . SER A 1 757 ? 6.744 6.322 7.764 1.00 91.38 757 SER A N 1
ATOM 5763 C CA . SER A 1 757 ? 5.879 7.440 7.366 1.00 91.38 757 SER A CA 1
ATOM 5764 C C . SER A 1 757 ? 6.595 8.473 6.506 1.00 91.38 757 SER A C 1
ATOM 5766 O O . SER A 1 757 ? 7.775 8.763 6.710 1.00 91.38 757 SER A O 1
ATOM 5768 N N . VAL A 1 758 ? 5.850 9.066 5.570 1.00 92.00 758 VAL A N 1
ATOM 5769 C CA . VAL A 1 758 ? 6.273 10.235 4.792 1.00 92.00 758 VAL A CA 1
ATOM 5770 C C . VAL A 1 758 ? 5.286 11.371 5.002 1.00 92.00 758 VAL A C 1
ATOM 5772 O O . VAL A 1 758 ? 4.092 11.192 4.776 1.00 92.00 758 VAL A O 1
ATOM 5775 N N . HIS A 1 759 ? 5.780 12.560 5.339 1.00 91.31 759 HIS A N 1
ATOM 5776 C CA . HIS A 1 759 ? 4.974 13.782 5.378 1.00 91.31 759 HIS A CA 1
ATOM 5777 C C . HIS A 1 759 ? 5.589 14.919 4.559 1.00 91.31 759 HIS A C 1
ATOM 5779 O O . HIS A 1 759 ? 6.777 14.892 4.228 1.00 91.31 759 HIS A O 1
ATOM 5785 N N . VAL A 1 760 ? 4.759 15.918 4.250 1.00 92.81 760 VAL A N 1
ATOM 5786 C CA . VAL A 1 760 ? 5.121 17.108 3.471 1.00 92.81 760 VAL A CA 1
ATOM 5787 C C . VAL A 1 760 ? 5.046 18.355 4.345 1.00 92.81 760 VAL A C 1
ATOM 5789 O O . VAL A 1 760 ? 4.040 18.602 5.011 1.00 92.81 760 VAL A O 1
ATOM 5792 N N . THR A 1 761 ? 6.086 19.176 4.266 1.00 90.38 761 THR A N 1
ATOM 5793 C CA . THR A 1 761 ? 6.161 20.528 4.824 1.00 90.38 761 THR A CA 1
ATOM 5794 C C . THR A 1 761 ? 6.256 21.525 3.671 1.00 90.38 761 THR A C 1
ATOM 5796 O O . THR A 1 761 ? 6.995 21.299 2.719 1.00 90.38 761 THR A O 1
ATOM 5799 N N . ARG A 1 762 ? 5.538 22.648 3.732 1.00 91.38 762 ARG A N 1
ATOM 5800 C CA . ARG A 1 762 ? 5.561 23.710 2.711 1.00 91.38 762 ARG A CA 1
ATOM 5801 C C . ARG A 1 762 ? 5.689 25.053 3.407 1.00 9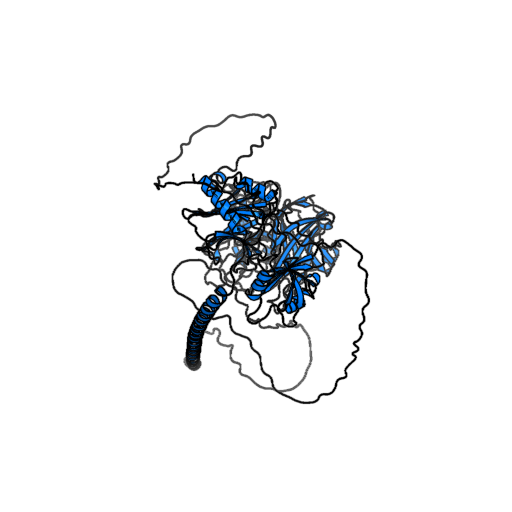1.38 762 ARG A C 1
ATOM 5803 O O . ARG A 1 762 ? 4.908 25.353 4.300 1.00 91.38 762 ARG A O 1
ATOM 5810 N N . ASN A 1 763 ? 6.672 25.862 3.013 1.00 89.00 763 ASN A N 1
ATOM 5811 C CA . ASN A 1 763 ? 6.950 27.173 3.624 1.00 89.00 763 ASN A CA 1
ATOM 5812 C C . ASN A 1 763 ? 7.143 27.147 5.162 1.00 89.00 763 ASN A C 1
ATOM 5814 O O . ASN A 1 763 ? 6.931 28.161 5.822 1.00 89.00 763 ASN A O 1
ATOM 5818 N N . GLY A 1 764 ? 7.552 26.008 5.734 1.00 83.38 764 GLY A N 1
ATOM 5819 C CA . GLY A 1 764 ? 7.689 25.828 7.185 1.00 83.38 764 GLY A CA 1
ATOM 5820 C C . GLY A 1 764 ? 6.402 25.434 7.924 1.00 83.38 764 GLY A C 1
ATOM 5821 O O . GLY A 1 764 ? 6.408 25.413 9.151 1.00 83.38 764 GLY A O 1
ATOM 5822 N N . GLU A 1 765 ? 5.326 25.095 7.209 1.00 88.75 765 GLU A N 1
ATOM 5823 C CA . GLU A 1 765 ? 4.074 24.574 7.773 1.00 88.75 765 GLU A CA 1
ATOM 5824 C C . GLU A 1 765 ? 3.835 23.119 7.337 1.00 88.75 765 GLU A C 1
ATOM 5826 O O . GLU A 1 765 ? 4.139 22.736 6.204 1.00 88.75 765 GLU A O 1
ATOM 5831 N N . TYR A 1 766 ? 3.279 22.298 8.231 1.00 89.31 766 TYR A N 1
ATOM 5832 C CA . TYR A 1 766 ? 2.919 20.909 7.936 1.00 89.31 766 TYR A CA 1
ATOM 5833 C C . TYR A 1 766 ? 1.703 20.861 6.997 1.00 89.31 766 TYR A C 1
ATOM 5835 O O . TYR A 1 766 ? 0.637 21.370 7.336 1.00 89.31 766 TYR A O 1
ATOM 5843 N N . VAL A 1 767 ? 1.851 20.241 5.823 1.00 91.19 767 VAL A N 1
ATOM 5844 C CA . VAL A 1 767 ? 0.784 20.138 4.808 1.00 91.19 767 VAL A CA 1
ATOM 5845 C C . VAL A 1 767 ? -0.083 18.905 5.024 1.00 91.19 767 VAL A C 1
ATOM 5847 O O . VAL A 1 767 ? -1.292 18.956 4.810 1.00 91.19 767 VAL A O 1
ATOM 5850 N N . GLY A 1 768 ? 0.537 17.784 5.386 1.00 88.25 768 GLY A N 1
ATOM 5851 C CA . GLY A 1 768 ? -0.142 16.500 5.478 1.00 88.25 768 GLY A CA 1
ATOM 5852 C C . GLY A 1 768 ? 0.808 15.315 5.395 1.00 88.25 768 GLY A C 1
ATOM 5853 O O . GLY A 1 768 ? 1.976 15.432 5.010 1.00 88.25 768 GLY A O 1
ATOM 5854 N N . GLU A 1 769 ? 0.269 14.155 5.737 1.00 87.69 769 GLU A N 1
ATOM 5855 C CA . GLU A 1 769 ? 0.912 12.864 5.547 1.00 87.69 769 GLU A CA 1
ATOM 5856 C C . GLU A 1 769 ? 0.661 12.355 4.122 1.00 87.69 769 GLU A C 1
ATOM 5858 O O . GLU A 1 769 ? -0.416 12.546 3.564 1.00 87.69 769 GLU A O 1
ATOM 5863 N N . MET A 1 770 ? 1.663 11.730 3.510 1.00 91.06 770 MET A N 1
ATOM 5864 C CA . MET A 1 770 ? 1.517 11.073 2.208 1.00 91.06 770 MET A CA 1
ATOM 5865 C C . MET A 1 770 ? 1.129 9.606 2.358 1.00 91.06 770 MET A C 1
ATOM 5867 O O . MET A 1 770 ? 0.281 9.113 1.625 1.00 91.06 770 MET A O 1
ATOM 5871 N N . ARG A 1 771 ? 1.783 8.916 3.299 1.00 88.81 771 ARG A N 1
ATOM 5872 C CA . ARG A 1 771 ? 1.556 7.514 3.664 1.00 88.81 771 ARG A CA 1
ATOM 5873 C C . ARG A 1 771 ? 2.116 7.283 5.066 1.00 88.81 771 ARG A C 1
ATOM 5875 O O . ARG A 1 771 ? 3.175 7.820 5.401 1.00 88.81 771 ARG A O 1
ATOM 5882 N N . ARG A 1 772 ? 1.458 6.432 5.854 1.00 87.62 772 ARG A N 1
ATOM 5883 C CA . ARG A 1 772 ? 1.970 5.884 7.119 1.00 87.62 772 ARG A CA 1
ATOM 5884 C C . ARG A 1 772 ? 1.600 4.421 7.243 1.00 87.62 772 ARG A C 1
ATOM 5886 O O . ARG A 1 772 ? 0.461 4.045 6.998 1.00 87.62 772 ARG A O 1
ATOM 5893 N N . GLU A 1 773 ? 2.549 3.633 7.715 1.00 86.56 773 GLU A N 1
ATOM 5894 C CA . GLU A 1 773 ? 2.332 2.269 8.172 1.00 86.56 773 GLU A CA 1
ATOM 5895 C C . GLU A 1 773 ? 2.590 2.239 9.673 1.00 86.56 773 GLU A C 1
ATOM 5897 O O . GLU A 1 773 ? 3.725 2.400 10.123 1.00 86.56 773 GLU A O 1
ATOM 5902 N N . LYS A 1 774 ? 1.499 2.113 10.445 1.00 84.44 774 LYS A N 1
ATOM 5903 C CA . LYS A 1 774 ? 1.527 2.121 11.920 1.00 84.44 774 LYS A CA 1
ATOM 5904 C C . LYS A 1 774 ? 2.110 0.830 12.497 1.00 84.44 774 LYS A C 1
ATOM 5906 O O . LYS A 1 774 ? 2.601 0.830 13.618 1.00 84.44 774 LYS A O 1
ATOM 5911 N N . ILE A 1 775 ? 2.010 -0.256 11.735 1.00 88.31 775 ILE A N 1
ATOM 5912 C CA . ILE A 1 775 ? 2.700 -1.526 11.945 1.00 88.31 775 ILE A CA 1
ATOM 5913 C C . ILE A 1 775 ? 3.094 -1.987 10.545 1.00 88.31 775 ILE A C 1
ATOM 5915 O O . ILE A 1 775 ? 2.228 -2.327 9.742 1.00 88.31 775 ILE A O 1
ATOM 5919 N N . TYR A 1 776 ? 4.383 -1.912 10.237 1.00 88.81 776 TYR A N 1
ATOM 5920 C CA . TYR A 1 776 ? 4.934 -2.359 8.968 1.00 88.81 776 TYR A CA 1
ATOM 5921 C C . TYR A 1 776 ? 4.783 -3.878 8.834 1.00 88.81 776 TYR A C 1
ATOM 5923 O O . TYR A 1 776 ? 4.954 -4.626 9.802 1.00 88.81 776 TYR A O 1
ATOM 5931 N N . ASP A 1 777 ? 4.483 -4.343 7.623 1.00 86.12 777 ASP A N 1
ATOM 5932 C CA . ASP A 1 777 ? 4.523 -5.761 7.292 1.00 86.12 777 ASP A CA 1
ATOM 5933 C C . ASP A 1 777 ? 5.397 -5.973 6.065 1.00 86.12 777 ASP A C 1
ATOM 5935 O O . ASP A 1 777 ? 5.010 -5.650 4.944 1.00 86.12 777 ASP A O 1
ATOM 5939 N N . PHE A 1 778 ? 6.558 -6.591 6.277 1.00 82.06 778 PHE A N 1
ATOM 5940 C CA . PHE A 1 778 ? 7.454 -7.017 5.206 1.00 82.06 778 PHE A CA 1
ATOM 5941 C C . PHE A 1 778 ? 6.736 -7.826 4.112 1.00 82.06 778 PHE A C 1
ATOM 5943 O O . PHE A 1 778 ? 7.139 -7.784 2.950 1.00 82.06 778 PHE A O 1
ATOM 5950 N N . ASN A 1 779 ? 5.659 -8.538 4.454 1.00 78.06 779 ASN A N 1
ATOM 5951 C CA . ASN A 1 779 ? 4.928 -9.363 3.498 1.00 78.06 779 ASN A CA 1
ATOM 5952 C C . ASN A 1 779 ? 3.977 -8.551 2.587 1.00 78.06 779 ASN A C 1
ATOM 5954 O O . ASN A 1 779 ? 3.570 -9.040 1.537 1.00 78.06 779 ASN A O 1
ATOM 5958 N N . HIS A 1 780 ? 3.650 -7.300 2.937 1.00 79.38 780 HIS A N 1
ATOM 5959 C CA . HIS A 1 780 ? 2.647 -6.487 2.241 1.00 79.38 780 HIS A CA 1
ATOM 5960 C C . HIS A 1 780 ? 3.208 -5.106 1.877 1.00 79.38 780 HIS A C 1
ATOM 5962 O O . HIS A 1 780 ? 3.101 -4.137 2.622 1.00 79.38 780 HIS A O 1
ATOM 5968 N N . GLN A 1 781 ? 3.831 -5.034 0.698 1.00 79.88 781 GLN A N 1
ATOM 5969 C CA . GLN A 1 781 ? 4.564 -3.861 0.207 1.00 79.88 781 GLN A CA 1
ATOM 5970 C C . GLN A 1 781 ? 3.916 -3.308 -1.070 1.00 79.88 781 GLN A C 1
ATOM 5972 O O . GLN A 1 781 ? 4.410 -3.497 -2.181 1.00 79.88 781 GLN A O 1
ATOM 5977 N N . SER A 1 782 ? 2.756 -2.676 -0.916 1.00 79.50 782 SER A N 1
ATOM 5978 C CA . SER A 1 782 ? 1.946 -2.169 -2.026 1.00 79.50 782 SER A CA 1
ATOM 5979 C C . SER A 1 782 ? 2.248 -0.715 -2.402 1.00 79.50 782 SER A C 1
ATOM 5981 O O . SER A 1 782 ? 2.706 0.082 -1.580 1.00 79.50 782 SER A O 1
ATOM 5983 N N . LEU A 1 783 ? 1.918 -0.332 -3.637 1.00 84.50 783 LEU A N 1
ATOM 5984 C CA . LEU A 1 783 ? 1.832 1.066 -4.059 1.00 84.50 783 LEU A CA 1
ATOM 5985 C C . LEU A 1 783 ? 0.409 1.583 -3.780 1.00 84.50 783 LEU A C 1
ATOM 5987 O O . LEU A 1 783 ? -0.500 1.302 -4.553 1.00 84.50 783 LEU A O 1
ATOM 5991 N N . GLU A 1 784 ? 0.227 2.347 -2.702 1.00 85.50 784 GLU A N 1
ATOM 5992 C CA . GLU A 1 784 ? -1.073 2.944 -2.341 1.00 85.50 784 GLU A CA 1
ATOM 5993 C C . GLU A 1 784 ? -1.181 4.388 -2.818 1.00 85.50 784 GLU A C 1
ATOM 5995 O O . GLU A 1 784 ? -0.170 5.051 -3.057 1.00 85.50 784 GLU A O 1
ATOM 6000 N N . GLY A 1 785 ? -2.408 4.907 -2.894 1.00 86.12 785 GLY A N 1
ATOM 6001 C CA . GLY A 1 785 ? -2.641 6.335 -3.097 1.00 86.12 785 GLY A CA 1
ATOM 6002 C C . GLY A 1 785 ? -2.063 7.199 -1.962 1.00 86.12 785 GLY A C 1
ATOM 6003 O O . GLY A 1 785 ? -1.668 6.705 -0.910 1.00 86.12 785 GLY A O 1
ATOM 6004 N N . SER A 1 786 ? -2.029 8.516 -2.176 1.00 90.00 786 SER A N 1
ATOM 6005 C CA . SER A 1 786 ? -1.512 9.489 -1.202 1.00 90.00 786 SER A CA 1
ATOM 6006 C C . SER A 1 786 ? -2.543 10.563 -0.885 1.00 90.00 786 SER A C 1
ATOM 6008 O O . SER A 1 786 ? -3.153 11.125 -1.800 1.00 90.00 786 SER A O 1
ATOM 6010 N N . SER A 1 787 ? -2.683 10.907 0.395 1.00 85.75 787 SER A N 1
ATOM 6011 C CA . SER A 1 787 ? -3.563 11.985 0.863 1.00 85.75 787 SER A CA 1
ATOM 6012 C C . SER A 1 787 ? -3.090 13.350 0.351 1.00 85.75 787 SER A C 1
ATOM 6014 O O . SER A 1 787 ? -3.886 14.170 -0.111 1.00 85.75 787 SER A O 1
ATOM 6016 N N . VAL A 1 788 ? -1.770 13.568 0.302 1.00 92.00 788 VAL A N 1
ATOM 6017 C CA . VAL A 1 788 ? -1.167 14.700 -0.417 1.00 92.00 788 VAL A CA 1
ATOM 6018 C C . VAL A 1 788 ? -0.931 14.297 -1.877 1.00 92.00 788 VAL A C 1
ATOM 6020 O O . VAL A 1 788 ? 0.131 13.800 -2.251 1.00 92.00 788 VAL A O 1
ATOM 6023 N N . LYS A 1 789 ? -1.942 14.519 -2.725 1.00 92.75 789 LYS A N 1
ATOM 6024 C CA . LYS A 1 789 ? -1.925 14.156 -4.160 1.00 92.75 789 LYS A CA 1
ATOM 6025 C C . LYS A 1 789 ? -0.987 15.017 -5.023 1.00 92.75 789 LYS A C 1
ATOM 6027 O O . LYS A 1 789 ? -0.698 14.650 -6.160 1.00 92.75 789 LYS A O 1
ATOM 6032 N N . LYS A 1 790 ? -0.524 16.173 -4.524 1.00 95.12 790 LYS A N 1
ATOM 6033 C CA . LYS A 1 790 ? 0.322 17.124 -5.271 1.00 95.12 790 LYS A CA 1
ATOM 6034 C C . LYS A 1 790 ? 1.503 17.643 -4.460 1.00 95.12 790 LYS A C 1
ATOM 6036 O O . LYS A 1 790 ? 1.307 18.254 -3.407 1.00 95.12 790 LYS A O 1
ATOM 6041 N N . LEU A 1 791 ? 2.696 17.497 -5.030 1.00 94.62 791 LEU A N 1
ATOM 6042 C CA . LEU A 1 791 ? 3.936 18.099 -4.541 1.00 94.62 791 LEU A CA 1
ATOM 6043 C C . LEU A 1 791 ? 4.319 19.284 -5.428 1.00 94.62 791 LEU A C 1
ATOM 6045 O O . LEU A 1 791 ? 4.082 19.263 -6.637 1.00 94.62 791 LEU A O 1
ATOM 6049 N N . LYS A 1 792 ? 4.907 20.318 -4.832 1.00 94.19 792 LYS A N 1
ATOM 6050 C CA . LYS A 1 792 ? 5.241 21.597 -5.468 1.00 94.19 792 LYS A CA 1
ATOM 6051 C C . LYS A 1 792 ? 6.699 21.974 -5.231 1.00 94.19 792 LYS A C 1
ATOM 6053 O O . LYS A 1 792 ? 7.328 21.498 -4.287 1.00 94.19 792 LYS A O 1
ATOM 6058 N N . ARG A 1 793 ? 7.226 22.881 -6.056 1.00 92.06 793 ARG A N 1
ATOM 6059 C CA . ARG A 1 793 ? 8.493 23.561 -5.749 1.00 92.06 793 ARG A CA 1
ATOM 6060 C C . ARG A 1 793 ? 8.426 24.220 -4.369 1.00 92.06 793 ARG A C 1
ATOM 6062 O O . ARG A 1 793 ? 7.455 24.913 -4.067 1.00 92.06 793 ARG A O 1
ATOM 6069 N N . GLY A 1 794 ? 9.465 24.018 -3.563 1.00 89.00 794 GLY A N 1
ATOM 6070 C CA . GLY A 1 794 ? 9.558 24.554 -2.205 1.00 89.00 794 GLY A CA 1
ATOM 6071 C C . GLY A 1 794 ? 8.926 23.668 -1.127 1.00 89.00 794 GLY A C 1
ATOM 6072 O O . GLY A 1 794 ? 8.967 24.038 0.046 1.00 89.00 794 GLY A O 1
ATOM 6073 N N . ASP A 1 795 ? 8.381 22.505 -1.493 1.00 91.38 795 ASP A N 1
ATOM 6074 C CA . ASP A 1 795 ? 7.997 21.472 -0.530 1.00 91.38 795 ASP A CA 1
ATOM 6075 C C . ASP A 1 795 ? 9.242 20.755 0.011 1.00 91.38 795 ASP A C 1
ATOM 6077 O O . ASP A 1 795 ? 10.155 20.435 -0.749 1.00 91.38 795 ASP A O 1
ATOM 6081 N N . GLU A 1 796 ? 9.259 20.452 1.304 1.00 88.19 796 GLU A N 1
ATOM 6082 C CA . GLU A 1 796 ? 10.185 19.509 1.931 1.00 88.19 796 GLU A CA 1
ATOM 6083 C C . GLU A 1 796 ? 9.428 18.207 2.242 1.00 88.19 796 GLU A C 1
ATOM 6085 O O . GLU A 1 796 ? 8.326 18.248 2.793 1.00 88.19 796 GLU A O 1
ATOM 6090 N N . LEU A 1 797 ? 10.000 17.046 1.905 1.00 89.56 797 LEU A N 1
ATOM 6091 C CA . LEU A 1 797 ? 9.459 15.742 2.316 1.00 89.56 797 LEU A CA 1
ATOM 6092 C C . LEU A 1 797 ? 10.327 15.133 3.407 1.00 89.56 797 LEU A C 1
ATOM 6094 O O . LEU A 1 797 ? 11.546 15.149 3.284 1.00 89.56 797 LEU A O 1
ATOM 6098 N N . THR A 1 798 ? 9.721 14.525 4.424 1.00 87.94 798 THR A N 1
ATOM 6099 C CA . THR A 1 798 ? 10.448 13.807 5.482 1.00 87.94 798 THR A CA 1
ATOM 6100 C C . THR A 1 798 ? 9.967 12.362 5.575 1.00 87.94 798 THR A C 1
ATOM 6102 O O . THR A 1 798 ? 8.782 12.132 5.804 1.00 87.94 798 THR A O 1
ATOM 6105 N N . LEU A 1 799 ? 10.893 11.408 5.436 1.00 90.00 799 LEU A N 1
ATOM 6106 C CA . LEU A 1 799 ? 10.710 9.971 5.660 1.00 90.00 799 LEU A CA 1
ATOM 6107 C C . LEU A 1 799 ? 11.267 9.582 7.035 1.00 90.00 799 LEU A C 1
ATOM 6109 O O . LEU A 1 799 ? 12.459 9.748 7.303 1.00 90.00 799 LEU A O 1
ATOM 6113 N N . THR A 1 800 ? 10.422 9.008 7.882 1.00 90.31 800 THR A N 1
ATOM 6114 C CA . THR A 1 800 ? 10.803 8.440 9.181 1.00 90.31 800 THR A CA 1
ATOM 6115 C C . THR A 1 800 ? 10.622 6.925 9.150 1.00 90.31 800 THR A C 1
ATOM 6117 O O . THR A 1 800 ? 9.616 6.439 8.640 1.00 90.31 800 THR A O 1
ATOM 6120 N N . CYS A 1 801 ? 11.591 6.193 9.707 1.00 93.31 801 CYS A N 1
ATOM 6121 C CA . CYS A 1 801 ? 11.572 4.735 9.839 1.00 93.31 801 CYS A CA 1
ATOM 6122 C C . CYS A 1 801 ? 11.922 4.346 11.284 1.00 93.31 801 CYS A C 1
ATOM 6124 O O . CYS A 1 801 ? 12.875 4.893 11.854 1.00 93.31 801 CYS A O 1
ATOM 6126 N N . SER A 1 802 ? 11.199 3.387 11.857 1.00 95.00 802 SER A N 1
ATOM 6127 C CA . SER A 1 802 ? 11.520 2.763 13.145 1.00 95.00 802 SER A CA 1
ATOM 6128 C C . SER A 1 802 ? 11.609 1.237 13.033 1.00 95.00 802 SER A C 1
ATOM 6130 O O . SER A 1 802 ? 11.086 0.654 12.082 1.00 95.00 802 SER A O 1
ATOM 6132 N N . TYR A 1 803 ? 12.298 0.603 13.987 1.00 96.38 803 TYR A N 1
ATOM 6133 C CA . TYR A 1 803 ? 12.652 -0.821 13.959 1.00 96.38 803 TYR A CA 1
ATOM 6134 C C . TYR A 1 803 ? 12.548 -1.480 15.336 1.00 96.38 803 TYR A C 1
ATOM 6136 O O . TYR A 1 803 ? 12.737 -0.820 16.364 1.00 96.38 803 TYR A O 1
ATOM 6144 N N . ASP A 1 804 ? 12.341 -2.797 15.330 1.00 95.81 804 ASP A N 1
ATOM 6145 C CA . ASP A 1 804 ? 12.407 -3.685 16.493 1.00 95.81 804 ASP A CA 1
ATOM 6146 C C . ASP A 1 804 ? 13.469 -4.777 16.264 1.00 95.81 804 ASP A C 1
ATOM 6148 O O . ASP A 1 804 ? 13.249 -5.765 15.564 1.00 95.81 804 ASP A O 1
ATOM 6152 N N . THR A 1 805 ? 14.644 -4.615 16.877 1.00 96.88 805 THR A N 1
ATOM 6153 C CA . THR A 1 805 ? 15.731 -5.606 16.842 1.00 96.88 805 THR A CA 1
ATOM 6154 C C . THR A 1 805 ? 15.744 -6.519 18.070 1.00 96.88 805 THR A C 1
ATOM 6156 O O . THR A 1 805 ? 16.742 -7.202 18.301 1.00 96.88 805 THR A O 1
ATOM 6159 N N . SER A 1 806 ? 14.671 -6.579 18.869 1.00 96.50 806 SER A N 1
ATOM 6160 C CA . SER A 1 806 ? 14.619 -7.396 20.096 1.00 96.50 806 SER A CA 1
ATOM 6161 C C . SER A 1 806 ? 14.892 -8.886 19.848 1.00 96.50 806 SER A C 1
ATOM 6163 O O . SER A 1 806 ? 15.508 -9.546 20.683 1.00 96.50 806 SER A O 1
ATOM 6165 N N . GLY A 1 807 ? 14.512 -9.399 18.672 1.00 94.12 807 GLY A N 1
ATOM 6166 C CA . GLY A 1 807 ? 14.807 -10.762 18.216 1.00 94.12 807 GLY A CA 1
ATOM 6167 C C . GLY A 1 807 ? 16.192 -10.971 17.581 1.00 94.12 807 GLY A C 1
ATOM 6168 O O . GLY A 1 807 ? 16.496 -12.090 17.172 1.00 94.12 807 GLY A O 1
ATOM 6169 N N . ARG A 1 808 ? 17.032 -9.933 17.456 1.00 93.56 808 ARG A N 1
ATOM 6170 C CA . ARG A 1 808 ? 18.380 -10.011 16.861 1.00 93.56 808 ARG A CA 1
ATOM 6171 C C . ARG A 1 808 ? 19.452 -10.005 17.952 1.00 93.56 808 ARG A C 1
ATOM 6173 O O . ARG A 1 808 ? 19.435 -9.149 18.831 1.00 93.56 808 ARG A O 1
ATOM 6180 N N . THR A 1 809 ? 20.415 -10.924 17.859 1.00 95.56 809 THR A N 1
ATOM 6181 C CA . THR A 1 809 ? 21.582 -10.990 18.763 1.00 95.56 809 THR A CA 1
ATOM 6182 C C . THR A 1 809 ? 22.786 -10.197 18.255 1.00 95.56 809 THR A C 1
ATOM 6184 O O . THR A 1 809 ? 23.588 -9.739 19.061 1.00 95.56 809 THR A O 1
ATOM 6187 N N . GLU A 1 810 ? 22.891 -10.007 16.938 1.00 95.00 810 GLU A N 1
ATOM 6188 C CA . GLU A 1 810 ? 23.982 -9.291 16.265 1.00 95.00 810 GLU A CA 1
ATOM 6189 C C . GLU A 1 810 ? 23.491 -7.972 15.639 1.00 95.00 810 GLU A C 1
ATOM 6191 O O . GLU A 1 810 ? 22.302 -7.861 15.308 1.00 95.00 810 GLU A O 1
ATOM 6196 N N . PRO A 1 811 ? 24.374 -6.970 15.445 1.00 96.25 811 PRO A N 1
ATOM 6197 C CA . PRO A 1 811 ? 24.025 -5.731 14.756 1.00 96.25 811 PRO A CA 1
ATOM 6198 C C . PRO A 1 811 ? 23.437 -5.987 13.364 1.00 96.25 811 PRO A C 1
ATOM 6200 O O . PRO A 1 811 ? 23.957 -6.792 12.594 1.00 96.25 811 PRO A O 1
ATOM 6203 N N . THR A 1 812 ? 22.358 -5.281 13.029 1.00 95.56 812 THR A N 1
ATOM 6204 C CA . THR A 1 812 ? 21.690 -5.410 11.723 1.00 95.56 812 THR A CA 1
ATOM 6205 C C . THR A 1 812 ? 22.197 -4.310 10.795 1.00 95.56 812 THR A C 1
ATOM 6207 O O . THR A 1 812 ? 21.968 -3.127 11.049 1.00 95.56 812 THR A O 1
ATOM 6210 N N . ASN A 1 813 ? 22.943 -4.680 9.752 1.00 93.69 813 ASN A N 1
ATOM 6211 C CA . ASN A 1 813 ? 23.476 -3.721 8.779 1.00 93.69 813 ASN A CA 1
ATOM 6212 C C . ASN A 1 813 ? 22.355 -3.168 7.892 1.00 93.69 813 ASN A C 1
ATOM 6214 O O . ASN A 1 813 ? 21.294 -3.771 7.788 1.00 93.69 813 ASN A O 1
ATOM 6218 N N . PHE A 1 814 ? 22.606 -2.058 7.196 1.00 88.56 814 PHE A N 1
ATOM 6219 C CA . PHE A 1 814 ? 21.766 -1.643 6.070 1.00 88.56 814 PHE A CA 1
ATOM 6220 C C . PHE A 1 814 ? 22.305 -2.251 4.771 1.00 88.56 814 PHE A C 1
ATOM 6222 O O . PHE A 1 814 ? 23.512 -2.164 4.532 1.00 88.56 814 PHE A O 1
ATOM 6229 N N . GLY A 1 815 ? 21.452 -2.832 3.925 1.00 82.69 815 GLY A N 1
ATOM 6230 C CA . GLY A 1 815 ? 21.901 -3.605 2.761 1.00 82.69 815 GLY A CA 1
ATOM 6231 C C . GLY A 1 815 ? 20.782 -4.284 1.970 1.00 82.69 815 GLY A C 1
ATOM 6232 O O . GLY A 1 815 ? 19.617 -4.216 2.343 1.00 82.69 815 GLY A O 1
ATOM 6233 N N . ASP A 1 816 ? 21.159 -4.927 0.859 1.00 75.62 816 ASP A N 1
ATOM 6234 C CA . ASP A 1 816 ? 20.237 -5.536 -0.119 1.00 75.62 816 ASP A CA 1
ATOM 6235 C C . ASP A 1 816 ? 19.641 -6.889 0.330 1.00 75.62 816 ASP A C 1
ATOM 6237 O O . ASP A 1 816 ? 18.750 -7.405 -0.337 1.00 75.62 816 ASP A O 1
ATOM 6241 N N . PHE A 1 817 ? 20.145 -7.497 1.410 1.00 78.56 817 PHE A N 1
ATOM 6242 C CA . PHE A 1 817 ? 19.716 -8.826 1.861 1.00 78.56 817 PHE A CA 1
ATOM 6243 C C . PHE A 1 817 ? 18.578 -8.749 2.877 1.00 78.56 817 PHE A C 1
ATOM 6245 O O . PHE A 1 817 ? 18.584 -7.892 3.754 1.00 78.56 817 PHE A O 1
ATOM 6252 N N . THR A 1 818 ? 17.689 -9.741 2.868 1.00 80.88 818 THR A N 1
ATOM 6253 C CA . THR A 1 818 ? 16.536 -9.870 3.786 1.00 80.88 818 THR A CA 1
ATOM 6254 C C . THR A 1 818 ? 16.927 -9.847 5.279 1.00 80.88 818 THR A C 1
ATOM 6256 O O . THR A 1 818 ? 16.111 -9.551 6.153 1.00 80.88 818 THR A O 1
ATOM 6259 N N . GLN A 1 819 ? 18.184 -10.184 5.592 1.00 82.56 819 GLN A N 1
ATOM 6260 C CA . GLN A 1 819 ? 18.740 -10.155 6.950 1.00 82.56 819 GLN A CA 1
ATOM 6261 C C . GLN A 1 819 ? 19.357 -8.803 7.344 1.00 82.56 819 GLN A C 1
ATOM 6263 O O . GLN A 1 819 ? 19.472 -8.545 8.544 1.00 82.56 819 GLN A O 1
ATOM 6268 N N . ASP A 1 820 ? 19.723 -7.965 6.372 1.00 89.81 820 ASP A N 1
ATOM 6269 C CA . ASP A 1 820 ? 20.046 -6.547 6.560 1.00 89.81 820 ASP A CA 1
ATOM 6270 C C . ASP A 1 820 ? 18.737 -5.728 6.659 1.00 89.81 820 ASP A C 1
ATOM 6272 O O . ASP A 1 820 ? 17.645 -6.296 6.694 1.00 89.81 820 ASP A O 1
ATOM 6276 N N . GLU A 1 821 ? 18.823 -4.398 6.678 1.00 93.00 821 GLU A N 1
ATOM 6277 C CA . GLU A 1 821 ? 17.676 -3.481 6.680 1.00 93.00 821 GLU A CA 1
ATOM 6278 C C . GLU A 1 821 ? 17.706 -2.389 5.605 1.00 93.00 821 GLU A C 1
ATOM 6280 O O . GLU A 1 821 ? 18.753 -2.033 5.050 1.00 93.00 821 GLU A O 1
ATOM 6285 N N . MET A 1 822 ? 16.528 -1.805 5.375 1.00 91.50 822 MET A N 1
ATOM 6286 C CA . MET A 1 822 ? 16.299 -0.675 4.483 1.00 91.50 822 MET A CA 1
ATOM 6287 C C . MET A 1 822 ? 15.302 0.343 5.064 1.00 91.50 822 MET A C 1
ATOM 6289 O O . MET A 1 822 ? 14.435 0.024 5.865 1.00 91.50 822 MET A O 1
ATOM 6293 N N . CYS A 1 823 ? 15.416 1.597 4.625 1.00 91.69 823 CYS A N 1
ATOM 6294 C CA . CYS A 1 823 ? 14.475 2.684 4.905 1.00 91.69 823 CYS A CA 1
ATOM 6295 C C . CYS A 1 823 ? 14.187 3.425 3.604 1.00 91.69 823 CYS A C 1
ATOM 6297 O O . CYS A 1 823 ? 14.907 4.369 3.262 1.00 91.69 823 CYS A O 1
ATOM 6299 N N . LEU A 1 824 ? 13.180 2.985 2.853 1.00 88.19 824 LEU A N 1
ATOM 6300 C CA . LEU A 1 824 ? 12.867 3.532 1.536 1.00 88.19 824 LEU A CA 1
ATOM 6301 C C . LEU A 1 824 ? 11.405 3.973 1.435 1.00 88.19 824 LEU A C 1
ATOM 6303 O O . LEU A 1 824 ? 10.496 3.294 1.912 1.00 88.19 824 LEU A O 1
ATOM 6307 N N . ALA A 1 825 ? 11.188 5.074 0.719 1.00 89.88 825 ALA A N 1
ATOM 6308 C CA . ALA A 1 825 ? 9.886 5.438 0.176 1.00 89.88 825 ALA A CA 1
ATOM 6309 C C . ALA A 1 825 ? 10.012 5.730 -1.321 1.00 89.88 825 ALA A C 1
ATOM 6311 O O . ALA A 1 825 ? 10.885 6.495 -1.735 1.00 89.88 825 ALA A O 1
ATOM 6312 N N . TYR A 1 826 ? 9.139 5.136 -2.127 1.00 87.88 826 TYR A N 1
ATOM 6313 C CA . TYR A 1 826 ? 9.061 5.325 -3.573 1.00 87.88 826 TYR A CA 1
ATOM 6314 C C . TYR A 1 826 ? 7.776 6.054 -3.951 1.00 87.88 826 TYR A C 1
ATOM 6316 O O . TYR A 1 826 ? 6.730 5.789 -3.369 1.00 87.88 826 TYR A O 1
ATOM 6324 N N . PHE A 1 827 ? 7.850 6.939 -4.943 1.00 90.31 827 PHE A N 1
ATOM 6325 C CA . PHE A 1 827 ? 6.759 7.825 -5.346 1.00 90.31 827 PHE A CA 1
ATOM 6326 C C . PHE A 1 827 ? 6.552 7.708 -6.852 1.00 90.31 827 PHE A C 1
ATOM 6328 O O . PHE A 1 827 ? 7.390 8.189 -7.615 1.00 90.31 827 PHE A O 1
ATOM 6335 N N . LEU A 1 828 ? 5.450 7.090 -7.283 1.00 91.62 828 LEU A N 1
ATOM 6336 C CA . LEU A 1 828 ? 5.026 7.113 -8.683 1.00 91.62 828 LEU A CA 1
ATOM 6337 C C . LEU A 1 828 ? 4.303 8.438 -8.941 1.00 91.62 828 LEU A C 1
ATOM 6339 O O . LEU A 1 828 ? 3.311 8.737 -8.275 1.00 91.62 828 LEU A O 1
ATOM 6343 N N . HIS A 1 829 ? 4.765 9.236 -9.901 1.00 92.94 829 HIS A N 1
ATOM 6344 C CA . HIS A 1 829 ? 4.186 10.553 -10.189 1.00 92.94 829 HIS A CA 1
ATOM 6345 C C . HIS A 1 829 ? 4.229 10.911 -11.677 1.00 92.94 829 HIS A C 1
ATOM 6347 O O . HIS A 1 829 ? 4.918 10.273 -12.470 1.00 92.94 829 HIS A O 1
ATOM 6353 N N . TYR A 1 830 ? 3.529 11.987 -12.041 1.00 94.38 830 TYR A N 1
ATOM 6354 C CA . TYR A 1 830 ? 3.638 12.651 -13.341 1.00 94.38 830 TYR A CA 1
ATOM 6355 C C . TYR A 1 830 ? 3.491 14.184 -13.198 1.00 94.38 830 TYR A C 1
ATOM 6357 O O . TYR A 1 830 ? 2.868 14.650 -12.243 1.00 94.38 830 TYR A O 1
ATOM 6365 N N . PRO A 1 831 ? 4.011 14.995 -14.138 1.00 92.94 831 PRO A N 1
ATOM 6366 C CA . PRO A 1 831 ? 4.950 14.598 -15.185 1.00 92.94 831 PRO A CA 1
ATOM 6367 C C . PRO A 1 831 ? 6.296 14.156 -14.592 1.00 92.94 831 PRO A C 1
ATOM 6369 O O . PRO A 1 831 ? 6.623 14.490 -13.452 1.00 92.94 831 PRO A O 1
ATOM 6372 N N . ALA A 1 832 ? 7.075 13.415 -15.377 1.00 88.44 832 ALA A N 1
ATOM 6373 C CA . ALA A 1 832 ? 8.464 13.112 -15.063 1.00 88.44 832 ALA A CA 1
ATOM 6374 C C . ALA A 1 832 ? 9.296 14.398 -14.878 1.00 88.44 832 ALA A C 1
ATOM 6376 O O . ALA A 1 832 ? 9.197 15.345 -15.661 1.00 88.44 832 ALA A O 1
ATOM 6377 N N . LEU A 1 833 ? 10.143 14.406 -13.852 1.00 79.19 833 LEU A N 1
ATOM 6378 C CA . LEU A 1 833 ? 11.085 15.466 -13.493 1.00 79.19 833 LEU A CA 1
ATOM 6379 C C . LEU A 1 833 ? 12.383 15.404 -14.320 1.00 79.19 833 LEU A C 1
ATOM 6381 O O . LEU A 1 833 ? 13.218 16.303 -14.231 1.00 79.19 833 LEU A O 1
ATOM 6385 N N . THR A 1 834 ? 12.557 14.387 -15.173 1.00 60.66 834 THR A N 1
ATOM 6386 C CA . THR A 1 834 ? 13.703 14.210 -16.095 1.00 60.66 834 THR A CA 1
ATOM 6387 C C . THR A 1 834 ? 15.082 14.084 -15.426 1.00 60.66 834 THR A C 1
ATOM 6389 O O . THR A 1 834 ? 16.111 14.298 -16.068 1.00 60.66 834 THR A O 1
ATOM 6392 N N . SER A 1 835 ? 15.135 13.628 -14.171 1.00 48.78 835 SER A N 1
ATOM 6393 C CA . SER A 1 835 ? 16.360 13.139 -13.523 1.00 48.78 835 SER A CA 1
ATOM 6394 C C . SER A 1 835 ? 16.228 11.655 -13.168 1.00 48.78 835 SER A C 1
ATOM 6396 O O . SER A 1 835 ? 15.837 11.267 -12.071 1.00 48.78 835 SER A O 1
ATOM 6398 N N . ARG A 1 836 ? 16.620 10.779 -14.104 1.00 46.31 836 ARG A N 1
ATOM 6399 C CA . ARG A 1 836 ? 16.723 9.337 -13.835 1.00 46.31 836 ARG A CA 1
ATOM 6400 C C . ARG A 1 836 ? 17.821 9.075 -12.789 1.00 46.31 836 ARG A C 1
ATOM 6402 O O . ARG A 1 836 ? 18.968 8.887 -13.197 1.00 46.31 836 ARG A O 1
ATOM 6409 N N . ARG A 1 837 ? 17.483 9.037 -11.489 1.00 50.12 837 ARG A N 1
ATOM 6410 C CA . ARG A 1 837 ? 18.026 8.167 -10.408 1.00 50.12 837 ARG A CA 1
ATOM 6411 C C . ARG A 1 837 ? 17.725 8.723 -9.002 1.00 50.12 837 ARG A C 1
ATOM 6413 O O . ARG A 1 837 ? 17.481 9.907 -8.815 1.00 50.12 837 ARG A O 1
ATOM 6420 N N . LEU A 1 838 ? 17.759 7.797 -8.042 1.00 47.44 838 LEU A N 1
ATOM 6421 C CA . LEU A 1 838 ? 17.468 7.924 -6.607 1.00 47.44 838 LEU A CA 1
ATOM 6422 C C . LEU A 1 838 ? 18.091 9.162 -5.937 1.00 47.44 838 LEU A C 1
ATOM 6424 O O . LEU A 1 838 ? 19.255 9.489 -6.176 1.00 47.44 838 LEU A O 1
ATOM 6428 N N . MET A 1 839 ? 17.348 9.781 -5.014 1.00 48.84 839 MET A N 1
ATOM 6429 C CA . MET A 1 839 ? 17.874 10.834 -4.143 1.00 48.84 839 MET A CA 1
ATOM 6430 C C . MET A 1 839 ? 18.537 10.183 -2.930 1.00 48.84 839 MET A C 1
ATOM 6432 O O . MET A 1 839 ? 17.881 9.760 -1.977 1.00 48.84 839 MET A O 1
ATOM 6436 N N . PHE A 1 840 ? 19.862 10.051 -3.007 1.00 50.53 840 PHE A N 1
ATOM 6437 C CA . PHE A 1 840 ? 20.669 9.485 -1.932 1.00 50.53 840 PHE A CA 1
ATOM 6438 C C . PHE A 1 840 ? 20.832 10.488 -0.794 1.00 50.53 840 PHE A C 1
ATOM 6440 O O . PHE A 1 840 ? 21.230 11.637 -1.012 1.00 50.53 840 PHE A O 1
ATOM 6447 N N . LEU A 1 841 ? 20.597 10.016 0.427 1.00 51.25 841 LEU A N 1
ATOM 6448 C CA . LEU A 1 841 ? 20.829 10.769 1.649 1.00 51.25 841 LEU A CA 1
ATOM 6449 C C . LEU A 1 841 ? 21.884 10.065 2.499 1.00 51.25 841 LEU A C 1
ATOM 6451 O O . LEU A 1 841 ? 21.986 8.836 2.507 1.00 51.25 841 LEU A O 1
ATOM 6455 N N . ARG A 1 842 ? 22.629 10.856 3.269 1.00 44.44 842 ARG A N 1
ATOM 6456 C CA . ARG A 1 842 ? 23.395 10.365 4.416 1.00 44.44 842 ARG A CA 1
ATOM 6457 C C . ARG A 1 842 ? 23.078 11.264 5.599 1.00 44.44 842 ARG A C 1
ATOM 6459 O O . ARG A 1 842 ? 23.644 12.344 5.716 1.00 44.44 842 ARG A O 1
ATOM 6466 N N . ALA A 1 843 ? 22.192 10.827 6.487 1.00 45.56 843 ALA A N 1
ATOM 6467 C CA . ALA A 1 843 ? 22.019 11.508 7.766 1.00 45.56 843 ALA A CA 1
ATOM 6468 C C . ALA A 1 843 ? 23.292 11.301 8.601 1.00 45.56 843 ALA A C 1
ATOM 6470 O O . ALA A 1 843 ? 23.603 10.171 8.980 1.00 45.56 843 ALA A O 1
ATOM 6471 N N . ASN A 1 844 ? 24.046 12.372 8.857 1.00 39.25 844 ASN A N 1
ATOM 6472 C CA . ASN A 1 844 ? 25.254 12.314 9.678 1.00 39.25 844 ASN A CA 1
ATOM 6473 C C . ASN A 1 844 ? 24.968 13.024 11.008 1.00 39.25 844 ASN A C 1
ATOM 6475 O O . ASN A 1 844 ? 25.045 14.253 11.105 1.00 39.25 844 ASN A O 1
ATOM 6479 N N . GLY A 1 845 ? 24.544 12.247 12.009 1.00 47.62 845 GLY A N 1
ATOM 6480 C CA . GLY A 1 845 ? 23.944 12.783 13.234 1.00 47.62 845 GLY A CA 1
ATOM 6481 C C . GLY A 1 845 ? 22.697 13.620 12.927 1.00 47.62 845 GLY A C 1
ATOM 6482 O O . GLY A 1 845 ? 21.873 13.228 12.102 1.00 47.62 845 GLY A O 1
ATOM 6483 N N . ASP A 1 846 ? 22.602 14.796 13.547 1.00 46.22 846 ASP A N 1
ATOM 6484 C CA . ASP A 1 846 ? 21.490 15.737 13.350 1.00 46.22 846 ASP A CA 1
ATOM 6485 C C . ASP A 1 846 ? 21.534 16.473 11.995 1.00 46.22 846 ASP A C 1
ATOM 6487 O O . ASP A 1 846 ? 20.561 17.123 11.609 1.00 46.22 846 ASP A O 1
ATOM 6491 N N . THR A 1 847 ? 22.640 16.382 11.240 1.00 48.50 847 THR A N 1
ATOM 6492 C CA . THR A 1 847 ? 22.747 17.046 9.929 1.00 48.50 847 THR A CA 1
ATOM 6493 C C . THR A 1 847 ? 22.112 16.216 8.811 1.00 48.50 847 THR A C 1
ATOM 6495 O O . THR A 1 847 ? 22.580 15.133 8.444 1.00 48.50 847 THR A O 1
ATOM 6498 N N . ARG A 1 848 ? 21.028 16.760 8.247 1.00 60.50 848 ARG A N 1
ATOM 6499 C CA . ARG A 1 848 ? 20.226 16.170 7.166 1.00 60.50 848 ARG A CA 1
ATOM 6500 C C . ARG A 1 848 ? 20.844 16.510 5.811 1.00 60.50 848 ARG A C 1
ATOM 6502 O O . ARG A 1 848 ? 20.518 17.531 5.205 1.00 60.50 848 ARG A O 1
ATOM 6509 N N . ILE A 1 849 ? 21.780 15.676 5.361 1.00 56.53 849 ILE A N 1
ATOM 6510 C CA . ILE A 1 849 ? 22.483 15.857 4.085 1.00 56.53 849 ILE A CA 1
ATOM 6511 C C . ILE A 1 849 ? 21.742 15.140 2.957 1.00 56.53 849 ILE A C 1
ATOM 6513 O O . ILE A 1 849 ? 21.537 13.924 3.006 1.00 56.53 849 ILE A O 1
ATOM 6517 N N . SER A 1 850 ? 21.425 15.906 1.915 1.00 63.84 850 SER A N 1
ATOM 6518 C CA . SER A 1 850 ? 20.637 15.471 0.766 1.00 63.84 850 SER A CA 1
ATOM 6519 C C . SER A 1 850 ? 21.332 15.837 -0.535 1.00 63.84 850 SER A C 1
ATOM 6521 O O . SER A 1 850 ? 21.799 16.963 -0.695 1.00 63.84 850 SER A O 1
ATOM 6523 N N . LEU A 1 851 ? 21.398 14.911 -1.487 1.00 59.19 851 LEU A N 1
ATOM 6524 C CA . LEU A 1 851 ? 21.862 15.231 -2.835 1.00 59.19 851 LEU A CA 1
ATOM 6525 C C . LEU A 1 851 ? 20.666 15.674 -3.674 1.00 59.19 851 LEU A C 1
ATOM 6527 O O . LEU A 1 851 ? 19.757 14.879 -3.905 1.00 59.19 851 LEU A O 1
ATOM 6531 N N . CYS A 1 852 ? 20.684 16.914 -4.162 1.00 63.72 852 CYS A N 1
ATOM 6532 C CA . CYS A 1 852 ? 19.742 17.369 -5.181 1.00 63.72 852 CYS A CA 1
ATOM 6533 C C . CYS A 1 852 ? 20.323 17.036 -6.570 1.00 63.72 852 CYS A C 1
ATOM 6535 O O . CYS A 1 852 ? 21.250 17.724 -7.009 1.00 63.72 852 CYS A O 1
ATOM 6537 N N . PRO A 1 853 ? 19.848 16.000 -7.288 1.00 51.94 853 PRO A N 1
ATOM 6538 C CA . PRO A 1 853 ? 20.342 15.720 -8.631 1.00 51.94 853 PRO A CA 1
ATOM 6539 C C . PRO A 1 853 ? 19.890 16.816 -9.604 1.00 51.94 853 PRO A C 1
ATOM 6541 O O . PRO A 1 853 ? 18.703 16.944 -9.898 1.00 51.94 853 PRO A O 1
ATOM 6544 N N . SER A 1 854 ? 20.838 17.572 -10.161 1.00 50.22 854 SER A N 1
ATOM 6545 C CA . SER A 1 854 ? 20.562 18.429 -11.319 1.00 50.22 854 SER A CA 1
ATOM 6546 C C . SER A 1 854 ? 20.683 17.626 -12.627 1.00 50.22 854 SER A C 1
ATOM 6548 O O . SER A 1 854 ? 21.467 16.671 -12.691 1.00 50.22 854 SER A O 1
ATOM 6550 N N . PRO A 1 855 ? 19.994 18.016 -13.719 1.00 46.25 855 PRO A N 1
ATOM 6551 C CA . PRO A 1 855 ? 20.135 17.353 -15.022 1.00 46.25 855 PRO A CA 1
ATOM 6552 C C . PRO A 1 855 ? 21.577 17.326 -15.564 1.00 46.25 855 PRO A C 1
ATOM 6554 O O . PRO A 1 855 ? 21.928 16.462 -16.362 1.00 46.25 855 PRO A O 1
ATOM 6557 N N . GLN A 1 856 ? 22.428 18.252 -15.109 1.00 41.09 856 GLN A N 1
ATOM 6558 C CA . GLN A 1 856 ? 23.840 18.363 -15.496 1.00 41.09 856 GLN A CA 1
ATOM 6559 C C . GLN A 1 856 ? 24.751 17.396 -14.715 1.00 41.09 856 GLN A C 1
ATOM 6561 O O . GLN A 1 856 ? 25.852 17.095 -15.163 1.00 41.09 856 GLN A O 1
ATOM 6566 N N . MET A 1 857 ? 24.303 16.890 -13.559 1.00 44.97 857 MET A N 1
ATOM 6567 C CA . MET A 1 857 ? 25.059 15.942 -12.726 1.00 44.97 857 MET A CA 1
ATOM 6568 C C . MET A 1 857 ? 25.021 14.509 -13.267 1.00 44.97 857 MET A C 1
ATOM 6570 O O . MET A 1 857 ? 25.938 13.727 -13.029 1.00 44.97 857 MET A O 1
ATOM 6574 N N . LEU A 1 858 ? 23.950 14.159 -13.983 1.00 45.75 858 LEU A N 1
ATOM 6575 C CA . LEU A 1 858 ? 23.653 12.792 -14.424 1.00 45.75 858 LEU A CA 1
ATOM 6576 C C . LEU A 1 858 ? 24.059 12.513 -15.882 1.00 45.75 858 LEU A C 1
ATOM 6578 O O . LEU A 1 858 ? 23.920 11.387 -16.351 1.00 45.75 858 LEU A O 1
ATOM 6582 N N . SER A 1 859 ? 24.577 13.509 -16.609 1.00 39.84 859 SER A N 1
ATOM 6583 C CA . SER A 1 859 ? 24.844 13.415 -18.051 1.00 39.84 859 SER A CA 1
ATOM 6584 C C . SER A 1 859 ? 26.202 12.799 -18.429 1.00 39.84 859 SER A C 1
ATOM 6586 O O . SER A 1 859 ? 26.589 12.885 -19.592 1.00 39.84 859 SER A O 1
ATOM 6588 N N . GLY A 1 860 ? 26.960 12.230 -17.481 1.00 39.53 860 GLY A N 1
ATOM 6589 C CA . GLY A 1 860 ? 28.322 11.748 -17.770 1.00 39.53 860 GLY A CA 1
ATOM 6590 C C . GLY A 1 860 ? 28.965 10.746 -16.807 1.00 39.53 860 GLY A C 1
ATOM 6591 O O . GLY A 1 860 ? 30.082 10.320 -17.083 1.00 39.53 860 GLY A O 1
ATOM 6592 N N . GLN A 1 861 ? 28.316 10.352 -15.707 1.00 40.00 861 GLN A N 1
ATOM 6593 C CA . GLN A 1 861 ? 28.835 9.326 -14.789 1.00 40.00 861 GLN A CA 1
ATOM 6594 C C . GLN A 1 861 ? 27.713 8.428 -14.279 1.00 40.00 861 GLN A C 1
ATOM 6596 O O . GLN A 1 861 ? 26.561 8.857 -14.161 1.00 40.00 861 GLN A O 1
ATOM 6601 N N . ASN A 1 862 ? 28.039 7.183 -13.926 1.00 45.34 862 ASN A N 1
ATOM 6602 C CA . ASN A 1 862 ? 27.080 6.366 -13.203 1.00 45.34 862 ASN A CA 1
ATOM 6603 C C . ASN A 1 862 ? 26.835 7.001 -11.832 1.00 45.34 862 ASN A C 1
ATOM 6605 O O . ASN A 1 862 ? 27.768 7.153 -11.051 1.00 45.34 862 ASN A O 1
ATOM 6609 N N . ALA A 1 863 ? 25.575 7.287 -11.482 1.00 41.38 863 ALA A N 1
ATOM 6610 C CA . ALA A 1 863 ? 25.240 7.733 -10.121 1.00 41.38 863 ALA A CA 1
ATOM 6611 C C . ALA A 1 863 ? 25.781 6.779 -9.032 1.00 41.38 863 ALA A C 1
ATOM 6613 O O . ALA A 1 863 ? 26.085 7.211 -7.927 1.00 41.38 863 ALA A O 1
ATOM 6614 N N . PHE A 1 864 ? 25.980 5.500 -9.374 1.00 41.41 864 PHE A N 1
ATOM 6615 C CA . PHE A 1 864 ? 26.653 4.522 -8.526 1.00 41.41 864 PHE A CA 1
ATOM 6616 C C . PHE A 1 864 ? 28.150 4.832 -8.291 1.00 41.41 864 PHE A C 1
ATOM 6618 O O . PHE A 1 864 ? 28.624 4.721 -7.165 1.00 41.41 864 PHE A O 1
ATOM 6625 N N . GLU A 1 865 ? 28.902 5.269 -9.307 1.00 41.00 865 GLU A N 1
ATOM 6626 C CA . GLU A 1 865 ? 30.306 5.697 -9.148 1.00 41.00 865 GLU A CA 1
ATOM 6627 C C . GLU A 1 865 ? 30.402 6.968 -8.299 1.00 41.00 865 GLU A C 1
ATOM 6629 O O . GLU A 1 865 ? 31.256 7.053 -7.418 1.00 41.00 865 GLU A O 1
ATOM 6634 N N . LEU A 1 866 ? 29.464 7.908 -8.484 1.00 44.03 866 LEU A N 1
ATOM 6635 C CA . LEU A 1 866 ? 29.318 9.061 -7.593 1.00 44.03 866 LEU A CA 1
ATOM 6636 C C . LEU A 1 866 ? 29.113 8.596 -6.141 1.00 44.03 866 LEU A C 1
ATOM 6638 O O . LEU A 1 866 ? 29.842 9.055 -5.265 1.00 44.03 866 LEU A O 1
ATOM 6642 N N . THR A 1 867 ? 28.222 7.625 -5.874 1.00 43.50 867 THR A N 1
ATOM 6643 C CA . THR A 1 867 ? 28.036 7.079 -4.510 1.00 43.50 867 THR A CA 1
ATOM 6644 C C . THR A 1 867 ? 29.263 6.369 -3.928 1.00 43.50 867 THR A C 1
ATOM 6646 O O . THR A 1 867 ? 29.344 6.211 -2.713 1.00 43.50 867 THR A O 1
ATOM 6649 N N . GLN A 1 868 ? 30.242 5.978 -4.752 1.00 44.88 868 GLN A N 1
ATOM 6650 C CA . GLN A 1 868 ? 31.489 5.363 -4.285 1.00 44.88 868 GLN A CA 1
ATOM 6651 C C . GLN A 1 868 ? 32.590 6.380 -3.931 1.00 44.88 868 GLN A C 1
ATOM 6653 O O . GLN A 1 868 ? 33.569 5.992 -3.293 1.00 44.88 868 GLN A O 1
ATOM 6658 N N . ASN A 1 869 ? 32.442 7.669 -4.273 1.00 49.62 869 ASN A N 1
ATOM 6659 C CA . ASN A 1 869 ? 33.394 8.717 -3.894 1.00 49.62 869 ASN A CA 1
ATOM 6660 C C . ASN A 1 869 ? 32.799 9.690 -2.852 1.00 49.62 869 ASN A C 1
ATOM 6662 O O . ASN A 1 869 ? 32.211 10.712 -3.226 1.00 49.62 869 ASN A O 1
ATOM 6666 N N . PRO A 1 870 ? 32.991 9.444 -1.539 1.00 50.44 870 PRO A N 1
ATOM 6667 C CA . PRO A 1 870 ? 32.382 10.262 -0.491 1.00 50.44 870 PRO A CA 1
ATOM 6668 C C . PRO A 1 870 ? 32.783 11.743 -0.546 1.00 50.44 870 PRO A C 1
ATOM 6670 O O . PRO A 1 870 ? 31.976 12.596 -0.186 1.00 50.44 870 PRO A O 1
ATOM 6673 N N . LEU A 1 871 ? 33.982 12.078 -1.039 1.00 51.97 871 LEU A N 1
ATOM 6674 C CA . LEU A 1 871 ? 34.431 13.473 -1.141 1.00 51.97 871 LEU A CA 1
ATOM 6675 C C . LEU A 1 871 ? 33.693 14.255 -2.238 1.00 51.97 871 LEU A C 1
ATOM 6677 O O . LEU A 1 871 ? 33.418 15.439 -2.053 1.00 51.97 871 LEU A O 1
ATOM 6681 N N . GLN A 1 872 ? 33.334 13.611 -3.355 1.00 52.94 872 GLN A N 1
ATOM 6682 C CA . GLN A 1 872 ? 32.529 14.257 -4.397 1.00 52.94 872 GLN A CA 1
ATOM 6683 C C . GLN A 1 872 ? 31.079 14.441 -3.939 1.00 52.94 872 GLN A C 1
ATOM 6685 O O . GLN A 1 872 ? 30.540 15.533 -4.099 1.00 52.94 872 GLN A O 1
ATOM 6690 N N . LEU A 1 873 ? 30.480 13.439 -3.283 1.00 52.78 873 LEU A N 1
ATOM 6691 C CA . LEU A 1 873 ? 29.124 13.537 -2.720 1.00 52.78 873 LEU A CA 1
ATOM 6692 C C . LEU A 1 873 ? 29.000 14.703 -1.729 1.00 52.78 873 LEU A C 1
ATOM 6694 O O . LEU A 1 873 ? 28.073 15.500 -1.830 1.00 52.78 873 LEU A O 1
ATOM 6698 N N . LEU A 1 874 ? 29.969 14.854 -0.819 1.00 56.47 874 LEU A N 1
ATOM 6699 C CA . LEU A 1 874 ? 29.996 15.953 0.155 1.00 56.47 874 LEU A CA 1
ATOM 6700 C C . LEU A 1 874 ? 30.098 17.348 -0.485 1.00 56.47 874 LEU A C 1
ATOM 6702 O O . LEU A 1 874 ? 29.670 18.315 0.134 1.00 56.47 874 LEU A O 1
ATOM 6706 N N . SER A 1 875 ? 30.617 17.472 -1.711 1.00 54.31 875 SER A N 1
ATOM 6707 C CA . SER A 1 875 ? 30.649 18.757 -2.434 1.00 54.31 875 SER A CA 1
ATOM 6708 C C . SER A 1 875 ? 29.334 19.110 -3.147 1.00 54.31 875 SER A C 1
ATOM 6710 O O . SER A 1 875 ? 29.170 20.236 -3.608 1.00 54.31 875 SER A O 1
ATOM 6712 N N . LEU A 1 876 ? 28.408 18.150 -3.230 1.00 55.41 876 LEU A N 1
ATOM 6713 C CA . LEU A 1 876 ? 27.105 18.238 -3.907 1.00 55.41 876 LEU A CA 1
ATOM 6714 C C . LEU A 1 876 ? 25.928 18.140 -2.916 1.00 55.41 876 LEU A C 1
ATOM 6716 O O . LEU A 1 876 ? 24.759 18.148 -3.300 1.00 55.41 876 LEU A O 1
ATOM 6720 N N . ALA A 1 877 ? 26.266 18.019 -1.634 1.00 60.31 877 ALA A N 1
ATOM 6721 C CA . ALA A 1 877 ? 25.373 17.925 -0.501 1.00 60.31 877 ALA A CA 1
ATOM 6722 C C . ALA A 1 877 ? 24.680 19.261 -0.213 1.00 60.31 877 ALA A C 1
ATOM 6724 O O . ALA A 1 877 ? 25.329 20.250 0.127 1.00 60.31 877 ALA A O 1
ATOM 6725 N N . VAL A 1 878 ? 23.350 19.255 -0.242 1.00 63.84 878 VAL A N 1
ATOM 6726 C CA . VAL A 1 878 ? 22.525 20.281 0.393 1.00 63.84 878 VAL A CA 1
ATOM 6727 C C . VAL A 1 878 ? 22.174 19.816 1.803 1.00 63.84 878 VAL A C 1
ATOM 6729 O O . VAL A 1 878 ? 21.582 18.756 2.004 1.00 63.84 878 VAL A O 1
ATOM 6732 N N . THR A 1 879 ? 22.557 20.610 2.797 1.00 62.06 879 THR A N 1
ATOM 6733 C CA . THR A 1 879 ? 22.156 20.419 4.194 1.00 62.06 879 THR A CA 1
ATOM 6734 C C . THR A 1 879 ? 20.825 21.114 4.449 1.00 62.06 879 THR A C 1
ATOM 6736 O O . THR A 1 879 ? 20.790 22.344 4.420 1.00 62.06 879 THR A O 1
ATOM 6739 N N . SER A 1 880 ? 19.766 20.366 4.776 1.00 60.03 880 SER A N 1
ATOM 6740 C CA . SER A 1 880 ? 18.605 20.985 5.430 1.00 60.03 880 SER A CA 1
ATOM 6741 C C . SER A 1 880 ? 18.966 21.269 6.886 1.00 60.03 880 SER A C 1
ATOM 6743 O O . SER A 1 880 ? 19.394 20.379 7.627 1.00 60.03 880 SER A O 1
ATOM 6745 N N . THR A 1 881 ? 18.822 22.531 7.283 1.00 54.12 881 THR A N 1
ATOM 6746 C CA . THR A 1 881 ? 18.877 22.976 8.683 1.00 54.12 881 THR A CA 1
ATOM 6747 C C . THR A 1 881 ? 17.478 23.151 9.274 1.00 54.12 881 THR A C 1
ATOM 6749 O O . THR A 1 881 ? 17.352 23.667 10.385 1.00 54.12 881 THR A O 1
ATOM 6752 N N . ALA A 1 882 ? 16.424 22.782 8.536 1.00 57.28 882 ALA A N 1
ATOM 6753 C CA . ALA A 1 882 ? 15.063 22.842 9.040 1.00 57.28 882 ALA A CA 1
ATOM 6754 C C . ALA A 1 882 ? 14.888 21.812 10.173 1.00 57.28 882 ALA A C 1
ATOM 6756 O O . ALA A 1 882 ? 15.317 20.659 10.032 1.00 57.28 882 ALA A O 1
ATOM 6757 N N . PRO A 1 883 ? 14.275 22.192 11.309 1.00 58.00 883 PRO A N 1
ATOM 6758 C CA . PRO A 1 883 ? 13.871 21.209 12.301 1.00 58.00 883 PRO A CA 1
ATOM 6759 C C . PRO A 1 883 ? 12.846 20.265 11.670 1.00 58.00 883 PRO A C 1
ATOM 6761 O O . PRO A 1 883 ? 12.007 20.698 10.881 1.00 58.00 883 PRO A O 1
ATOM 6764 N N . ALA A 1 884 ? 12.866 18.987 12.056 1.00 60.38 884 ALA A N 1
ATOM 6765 C CA . ALA A 1 884 ? 11.731 18.121 11.763 1.00 60.38 884 ALA A CA 1
ATOM 6766 C C . ALA A 1 884 ? 10.490 18.748 12.400 1.00 60.38 884 ALA A C 1
ATOM 6768 O O . ALA A 1 884 ? 10.423 18.877 13.626 1.00 60.38 884 ALA A O 1
ATOM 6769 N N . LEU A 1 885 ? 9.517 19.134 11.580 1.00 67.12 885 LEU A N 1
ATOM 6770 C CA . LEU A 1 885 ? 8.190 19.395 12.098 1.00 67.12 885 LEU A CA 1
ATOM 6771 C C . LEU A 1 885 ? 7.597 18.041 12.461 1.00 67.12 885 LEU A C 1
ATOM 6773 O O . LEU A 1 885 ? 7.446 17.163 11.612 1.00 67.12 885 LEU A O 1
ATOM 6777 N N . ASN A 1 886 ? 7.279 17.862 13.737 1.00 66.06 886 ASN A N 1
ATOM 6778 C CA . ASN A 1 886 ? 6.382 16.781 14.104 1.00 66.06 886 ASN A CA 1
ATOM 6779 C C . ASN A 1 886 ? 5.015 17.072 13.464 1.00 66.06 886 ASN A C 1
ATOM 6781 O O . ASN A 1 886 ? 4.631 18.247 13.389 1.00 66.06 886 ASN A O 1
ATOM 6785 N N . PRO A 1 887 ? 4.268 16.044 13.023 1.00 69.44 887 PRO A N 1
ATOM 6786 C CA . PRO A 1 887 ? 2.869 16.236 12.673 1.00 69.44 887 PRO A CA 1
ATOM 6787 C C . PRO A 1 887 ? 2.131 16.908 13.845 1.00 69.44 887 PRO A C 1
ATOM 6789 O O . PRO A 1 887 ? 2.492 16.669 15.006 1.00 69.44 887 PRO A O 1
ATOM 6792 N N . PRO A 1 888 ? 1.121 17.754 13.572 1.00 73.38 888 PRO A N 1
ATOM 6793 C CA . PRO A 1 888 ? 0.298 18.335 14.624 1.00 73.38 888 PRO A CA 1
ATOM 6794 C C . PRO A 1 888 ? -0.346 17.231 15.470 1.00 73.38 888 PRO A C 1
ATOM 6796 O O . PRO A 1 888 ? -0.489 16.087 15.028 1.00 73.38 888 PRO A O 1
ATOM 6799 N N . ALA A 1 889 ? -0.740 17.575 16.699 1.00 74.12 889 ALA A N 1
ATOM 6800 C CA . ALA A 1 889 ? -1.520 16.664 17.528 1.00 74.12 889 ALA A CA 1
ATOM 6801 C C . ALA A 1 889 ? -2.774 16.213 16.760 1.00 74.12 889 ALA A C 1
ATOM 6803 O O . ALA A 1 889 ? -3.383 17.012 16.050 1.00 74.12 889 ALA A O 1
ATOM 6804 N N . CYS A 1 890 ? -3.138 14.937 16.883 1.00 74.75 890 CYS A N 1
ATOM 6805 C CA . CYS A 1 890 ? -4.304 14.403 16.191 1.00 74.75 890 CYS A CA 1
ATOM 6806 C C . CYS A 1 890 ? -5.575 15.137 16.649 1.00 74.75 890 CYS A C 1
ATOM 6808 O O . CYS A 1 890 ? -5.876 15.178 17.843 1.00 74.75 890 CYS A O 1
ATOM 6810 N N . GLU A 1 891 ? -6.319 15.693 15.692 1.00 74.75 891 GLU A N 1
ATOM 6811 C CA . GLU A 1 891 ? -7.641 16.281 15.912 1.00 74.75 891 GLU A CA 1
ATOM 6812 C C . GLU A 1 891 ? -8.719 15.267 15.503 1.00 74.75 891 GLU A C 1
ATOM 6814 O O . GLU A 1 891 ? -8.741 14.783 14.367 1.00 74.75 891 GLU A O 1
ATOM 6819 N N . SER A 1 892 ? -9.587 14.905 16.451 1.00 75.56 892 SER A N 1
ATOM 6820 C CA . SER A 1 892 ? -10.672 13.941 16.244 1.00 75.56 892 SER A CA 1
ATOM 6821 C C . SER A 1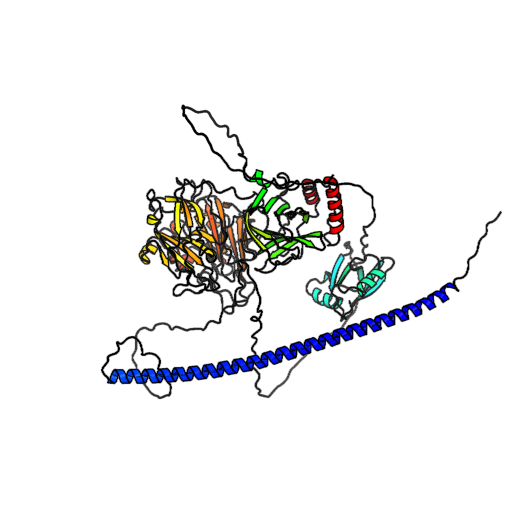 892 ? -11.818 14.578 15.461 1.00 75.56 892 SER A C 1
ATOM 6823 O O . SER A 1 892 ? -12.325 15.622 15.875 1.00 75.56 892 SER A O 1
ATOM 6825 N N . HIS A 1 893 ? -12.266 13.918 14.392 1.00 77.69 893 HIS A N 1
ATOM 6826 C CA . HIS A 1 893 ? -13.415 14.345 13.588 1.00 77.69 893 HIS A CA 1
ATOM 6827 C C . HIS A 1 893 ? -14.542 13.329 13.696 1.00 77.69 893 HIS A C 1
ATOM 6829 O O . HIS A 1 893 ? -14.338 12.148 13.401 1.00 77.69 893 HIS A O 1
ATOM 6835 N N . GLY A 1 894 ? -15.708 13.827 14.103 1.00 75.56 894 GLY A N 1
ATOM 6836 C CA . GLY A 1 894 ? -16.869 13.044 14.502 1.00 75.56 894 GLY A CA 1
ATOM 6837 C C . GLY A 1 894 ? -16.876 12.729 15.999 1.00 75.56 894 GLY A C 1
ATOM 6838 O O . GLY A 1 894 ? -15.952 12.119 16.530 1.00 75.56 894 GLY A O 1
ATOM 6839 N N . ASP A 1 895 ? -17.961 13.102 16.673 1.00 83.56 895 ASP A N 1
ATOM 6840 C CA . ASP A 1 895 ? -18.288 12.645 18.024 1.00 83.56 895 ASP A CA 1
ATOM 6841 C C . ASP A 1 895 ? -19.637 11.925 17.969 1.00 83.56 895 ASP A C 1
ATOM 6843 O O . ASP A 1 895 ? -20.675 12.538 17.710 1.00 83.56 895 ASP A O 1
ATOM 6847 N N . LEU A 1 896 ? -19.624 10.612 18.215 1.00 82.94 896 LEU A N 1
ATOM 6848 C CA . LEU A 1 896 ? -20.824 9.772 18.202 1.00 82.94 896 LEU A CA 1
ATOM 6849 C C . LEU A 1 896 ? -21.851 10.177 19.280 1.00 82.94 896 LEU A C 1
ATOM 6851 O O . LEU A 1 896 ? -23.008 9.778 19.176 1.00 82.94 896 LEU A O 1
ATOM 6855 N N . ALA A 1 897 ? -21.456 10.980 20.276 1.00 80.81 897 ALA A N 1
ATOM 6856 C CA . ALA A 1 897 ? -22.348 11.576 21.271 1.00 80.81 897 ALA A CA 1
ATOM 6857 C C . ALA A 1 897 ? -23.023 12.886 20.822 1.00 80.81 897 ALA A C 1
ATOM 6859 O O . ALA A 1 897 ? -23.908 13.405 21.510 1.00 80.81 897 ALA A O 1
ATOM 6860 N N . SER A 1 898 ? -22.607 13.453 19.688 1.00 82.69 898 SER A N 1
ATOM 6861 C CA . SER A 1 898 ? -23.056 14.770 19.243 1.00 82.69 898 SER A CA 1
ATOM 6862 C C . SER A 1 898 ? -24.453 14.761 18.612 1.00 82.69 898 SER A C 1
ATOM 6864 O O . SER A 1 898 ? -24.935 13.763 18.073 1.00 82.69 898 SER A O 1
ATOM 6866 N N . ALA A 1 899 ? -25.084 15.939 18.583 1.00 82.00 899 ALA A N 1
ATOM 6867 C CA . ALA A 1 899 ? -26.328 16.145 17.842 1.00 82.00 899 ALA A CA 1
ATOM 6868 C C . ALA A 1 899 ? -26.176 15.859 16.331 1.00 82.00 899 ALA A C 1
ATOM 6870 O O . ALA A 1 899 ? -27.126 15.393 15.712 1.00 82.00 899 ALA A O 1
ATOM 6871 N N . ALA A 1 900 ? -24.986 16.066 15.753 1.00 84.75 900 ALA A N 1
ATOM 6872 C CA . ALA A 1 900 ? -24.720 15.755 14.348 1.00 84.75 900 ALA A CA 1
ATOM 6873 C C . ALA A 1 900 ? -24.782 14.240 14.079 1.00 84.75 900 ALA A C 1
ATOM 6875 O O . ALA A 1 900 ? -25.443 13.814 13.134 1.00 84.75 900 ALA A O 1
ATOM 6876 N N . ALA A 1 901 ? -24.195 13.414 14.955 1.00 84.12 901 ALA A N 1
ATOM 6877 C CA . ALA A 1 901 ? -24.314 11.957 14.862 1.00 84.12 901 ALA A CA 1
ATOM 6878 C C . ALA A 1 901 ? -25.783 11.501 14.970 1.00 84.12 901 ALA A C 1
ATOM 6880 O O . ALA A 1 901 ? -26.250 10.697 14.163 1.00 84.12 901 ALA A O 1
ATOM 6881 N N . VAL A 1 902 ? -26.542 12.074 15.911 1.00 83.94 902 VAL A N 1
ATOM 6882 C CA . VAL A 1 902 ? -27.992 11.846 16.067 1.00 83.94 902 VAL A CA 1
ATOM 6883 C C . VAL A 1 902 ? -28.772 12.221 14.799 1.00 83.94 902 VAL A C 1
ATOM 6885 O O . VAL A 1 902 ? -29.668 11.479 14.393 1.00 83.94 902 VAL A O 1
ATOM 6888 N N . ASP A 1 903 ? -28.441 13.337 14.149 1.00 84.25 903 ASP A N 1
ATOM 6889 C CA . ASP A 1 903 ? -29.111 13.783 12.925 1.00 84.25 903 ASP A CA 1
ATOM 6890 C C . ASP A 1 903 ? -28.787 12.877 11.721 1.00 84.25 903 ASP A C 1
ATOM 6892 O O . ASP A 1 903 ? -29.701 12.527 10.967 1.00 84.25 903 ASP A O 1
ATOM 6896 N N . VAL A 1 904 ? -27.537 12.408 11.583 1.00 84.62 904 VAL A N 1
ATOM 6897 C CA . VAL A 1 904 ? -27.142 11.394 10.581 1.00 84.62 904 VAL A CA 1
ATOM 6898 C C . VAL A 1 904 ? -27.929 10.096 10.785 1.00 84.62 904 VAL A C 1
ATOM 6900 O O . VAL A 1 904 ? -28.525 9.572 9.844 1.00 84.62 904 VAL A O 1
ATOM 6903 N N . LEU A 1 905 ? -28.002 9.598 12.020 1.00 83.88 905 LEU A N 1
ATOM 6904 C CA . LEU A 1 905 ? -28.743 8.380 12.361 1.00 83.88 905 LEU A CA 1
ATOM 6905 C C . LEU A 1 905 ? -30.253 8.528 12.125 1.00 83.88 905 LEU A C 1
ATOM 6907 O O . LEU A 1 905 ? -30.885 7.593 11.624 1.00 83.88 905 LEU A O 1
ATOM 6911 N N . ARG A 1 906 ? -30.838 9.694 12.441 1.00 81.38 906 ARG A N 1
ATOM 6912 C CA . ARG A 1 906 ? -32.254 9.987 12.156 1.00 81.38 906 ARG A CA 1
ATOM 6913 C C . ARG A 1 906 ? -32.526 9.948 10.654 1.00 81.38 906 ARG A C 1
ATOM 6915 O O . ARG A 1 906 ? -33.541 9.384 10.253 1.00 81.38 906 ARG A O 1
ATOM 6922 N N . ALA A 1 907 ? -31.635 10.513 9.836 1.00 80.31 907 ALA A N 1
ATOM 6923 C CA . ALA A 1 907 ? -31.764 10.472 8.381 1.00 80.31 907 ALA A CA 1
ATOM 6924 C C . ALA A 1 907 ? -31.733 9.029 7.846 1.00 80.31 907 ALA A C 1
ATOM 6926 O O . ALA A 1 907 ? -32.594 8.660 7.055 1.00 80.31 907 ALA A O 1
ATOM 6927 N N . MET A 1 908 ? -30.811 8.193 8.340 1.00 77.12 908 MET A N 1
ATOM 6928 C CA . MET A 1 908 ? -30.660 6.808 7.871 1.00 77.12 908 MET A CA 1
ATOM 6929 C C . MET A 1 908 ? -31.773 5.855 8.319 1.00 77.12 908 MET A C 1
ATOM 6931 O O . MET A 1 908 ? -32.110 4.921 7.597 1.00 77.12 908 MET A O 1
ATOM 6935 N N . THR A 1 909 ? -32.308 6.041 9.528 1.00 73.38 909 THR A N 1
ATOM 6936 C CA . THR A 1 909 ? -33.262 5.096 10.145 1.00 73.38 909 THR A CA 1
ATOM 6937 C C . THR A 1 909 ? -34.716 5.559 10.066 1.00 73.38 909 THR A C 1
ATOM 6939 O O . THR A 1 909 ? -35.623 4.774 10.332 1.00 73.38 909 THR A O 1
ATOM 6942 N N . GLY A 1 910 ? -34.962 6.843 9.783 1.00 66.62 910 GLY A N 1
ATOM 6943 C CA . GLY A 1 910 ? -36.281 7.471 9.919 1.00 66.62 910 GLY A CA 1
ATOM 6944 C C . GLY A 1 910 ? -36.778 7.596 11.370 1.00 66.62 910 GLY A C 1
ATOM 6945 O O . GLY A 1 910 ? -37.895 8.066 11.595 1.00 66.62 910 GLY A O 1
ATOM 6946 N N . VAL A 1 911 ? -35.978 7.193 12.365 1.00 58.50 911 VAL A N 1
ATOM 6947 C CA . VAL A 1 911 ? -36.342 7.184 13.789 1.00 58.50 911 VAL A CA 1
ATOM 6948 C C . VAL A 1 911 ? -35.703 8.376 14.496 1.00 58.50 911 VAL A C 1
ATOM 6950 O O . VAL A 1 911 ? -34.499 8.601 14.401 1.00 58.50 911 VAL A O 1
ATOM 6953 N N . ASP A 1 912 ? -36.495 9.143 15.252 1.00 47.78 912 ASP A N 1
ATOM 6954 C CA . ASP A 1 912 ? -35.965 10.246 16.059 1.00 47.78 912 ASP A CA 1
ATOM 6955 C C . ASP A 1 912 ? -35.161 9.729 17.259 1.00 47.78 912 ASP A C 1
ATOM 6957 O O . ASP A 1 912 ? -35.693 9.459 18.338 1.00 47.78 912 ASP A O 1
ATOM 6961 N N . VAL A 1 913 ? -33.851 9.619 17.053 1.00 50.75 913 VAL A N 1
ATOM 6962 C CA . VAL A 1 913 ? -32.890 9.151 18.052 1.00 50.75 913 VAL A CA 1
ATOM 6963 C C . VAL A 1 913 ? -32.436 10.230 19.051 1.00 50.75 913 VAL A C 1
ATOM 6965 O O . VAL A 1 913 ? -31.636 9.939 19.934 1.00 50.75 913 VAL A O 1
ATOM 6968 N N . SER A 1 914 ? -33.005 11.444 19.021 1.00 40.75 914 SER A N 1
ATOM 6969 C CA . SER A 1 914 ? -32.653 12.544 19.951 1.00 40.75 914 SER A CA 1
ATOM 6970 C C . SER A 1 914 ? -32.907 12.267 21.439 1.00 40.75 914 SER A C 1
ATOM 6972 O O . SER A 1 914 ? -32.495 13.047 22.297 1.00 40.75 914 SER A O 1
ATOM 6974 N N . ARG A 1 915 ? -33.580 11.157 21.763 1.00 34.41 915 ARG A N 1
ATOM 6975 C CA . ARG A 1 915 ? -33.820 10.691 23.137 1.00 34.41 915 ARG A CA 1
ATOM 6976 C C . ARG A 1 915 ? -32.806 9.657 23.631 1.00 34.41 915 ARG A C 1
ATOM 6978 O O . ARG A 1 915 ? -32.855 9.313 24.809 1.00 34.41 915 ARG A O 1
ATOM 6985 N N . PHE A 1 916 ? -31.903 9.173 22.777 1.00 38.12 916 PHE A N 1
ATOM 6986 C CA . PHE A 1 916 ? -30.816 8.277 23.172 1.00 38.12 916 PHE A CA 1
ATOM 6987 C C . PHE A 1 916 ? -29.554 9.097 23.421 1.00 38.12 916 PHE A C 1
ATOM 6989 O O . PHE A 1 916 ? -28.670 9.194 22.576 1.00 38.12 916 PHE A O 1
ATOM 6996 N N . THR A 1 917 ? -29.476 9.709 24.601 1.00 34.19 917 THR A N 1
ATOM 6997 C CA . THR A 1 917 ? -28.216 10.281 25.082 1.00 34.19 917 THR A CA 1
ATOM 6998 C C . THR A 1 917 ? -27.205 9.157 25.286 1.00 34.19 917 THR A C 1
ATOM 7000 O O . THR A 1 917 ? -27.460 8.216 26.040 1.00 34.19 917 THR A O 1
ATOM 7003 N N . THR A 1 918 ? -26.062 9.264 24.622 1.00 36.47 918 THR A N 1
ATOM 7004 C CA . THR A 1 918 ? -24.958 8.303 24.661 1.00 36.47 918 THR A CA 1
ATOM 7005 C C . THR A 1 918 ? -24.238 8.321 26.010 1.00 36.47 918 THR A C 1
ATOM 7007 O O . THR A 1 918 ? -23.243 9.022 26.193 1.00 36.47 918 THR A O 1
ATOM 7010 N N . ASP A 1 919 ? -24.710 7.515 26.955 1.00 30.77 919 ASP A N 1
ATOM 7011 C CA . ASP A 1 919 ? -23.894 7.098 28.094 1.00 30.77 919 ASP A CA 1
ATOM 7012 C C . ASP A 1 919 ? -23.217 5.770 27.724 1.00 30.77 919 ASP A C 1
ATOM 7014 O O . ASP A 1 919 ? -23.853 4.713 27.710 1.00 30.77 919 ASP A O 1
ATOM 7018 N N . THR A 1 920 ? -21.939 5.827 27.337 1.00 37.03 920 THR A N 1
ATOM 7019 C CA . THR A 1 920 ? -21.161 4.711 26.759 1.00 37.03 920 THR A CA 1
ATOM 7020 C C . THR A 1 920 ? -20.688 3.683 27.796 1.00 37.03 920 THR A C 1
ATOM 7022 O O . THR A 1 920 ? -19.656 3.031 27.635 1.00 37.03 920 THR A O 1
ATOM 7025 N N . SER A 1 921 ? -21.462 3.488 28.865 1.00 30.92 921 SER A N 1
ATOM 7026 C CA . SER A 1 921 ? -21.329 2.333 29.750 1.00 30.92 921 SER A CA 1
ATOM 7027 C C . SER A 1 921 ? -22.183 1.165 29.241 1.00 30.92 921 SER A C 1
ATOM 7029 O O . SER A 1 921 ? -23.301 1.350 28.764 1.00 30.92 921 SER A O 1
ATOM 7031 N N . ALA A 1 922 ? -21.674 -0.065 29.368 1.00 33.97 922 ALA A N 1
ATOM 7032 C CA . ALA A 1 922 ? -22.250 -1.288 28.782 1.00 33.97 922 ALA A CA 1
ATOM 7033 C C . ALA A 1 922 ? -23.658 -1.697 29.292 1.00 33.97 922 ALA A C 1
ATOM 7035 O O . ALA A 1 922 ? -24.131 -2.783 28.975 1.00 33.97 922 ALA A O 1
ATOM 7036 N N . ALA A 1 923 ? -24.324 -0.850 30.082 1.00 29.33 923 ALA A N 1
ATOM 7037 C CA . ALA A 1 923 ? -25.678 -1.049 30.596 1.00 29.33 923 ALA A CA 1
ATOM 7038 C C . ALA A 1 923 ? -26.760 -0.240 29.842 1.00 29.33 923 ALA A C 1
ATOM 7040 O O . ALA A 1 923 ? -27.948 -0.487 30.045 1.00 29.33 923 ALA A O 1
ATOM 7041 N N . SER A 1 924 ? -26.389 0.720 28.982 1.00 34.09 924 SER A N 1
ATOM 7042 C CA . SER A 1 924 ? -27.347 1.571 28.247 1.00 34.09 924 SER A CA 1
ATOM 7043 C C . SER A 1 924 ? -27.870 0.943 26.944 1.00 34.09 924 SER A C 1
ATOM 7045 O O . SER A 1 924 ? -28.972 1.271 26.491 1.00 34.09 924 SER A O 1
ATOM 7047 N N . SER A 1 925 ? -27.129 -0.013 26.375 1.00 36.97 925 SER A N 1
ATOM 7048 C CA . SER A 1 925 ? -27.447 -0.715 25.123 1.00 36.97 925 SER A CA 1
ATOM 7049 C C . SER A 1 925 ? -28.821 -1.394 25.147 1.00 36.97 925 SER A C 1
ATOM 7051 O O . SER A 1 925 ? -29.581 -1.256 24.192 1.00 36.97 925 SER A O 1
ATOM 7053 N N . ALA A 1 926 ? -29.199 -2.038 26.256 1.00 33.62 926 ALA A N 1
ATOM 7054 C CA . ALA A 1 926 ? -30.495 -2.712 26.398 1.00 33.62 926 ALA A CA 1
ATOM 7055 C C . ALA A 1 926 ? -31.705 -1.759 26.265 1.00 33.62 926 ALA A C 1
ATOM 7057 O O . ALA A 1 926 ? -32.763 -2.156 25.773 1.00 33.62 926 ALA A O 1
ATOM 7058 N N . ALA A 1 927 ? -31.564 -0.489 26.665 1.00 32.00 927 ALA A N 1
ATOM 7059 C CA . ALA A 1 927 ? -32.628 0.509 26.537 1.00 32.00 927 ALA A CA 1
ATOM 7060 C C . ALA A 1 927 ? -32.746 1.061 25.103 1.00 32.00 927 ALA A C 1
ATOM 7062 O O . ALA A 1 927 ? -33.857 1.325 24.637 1.00 32.00 927 ALA A O 1
ATOM 7063 N N . ALA A 1 928 ? -31.621 1.193 24.391 1.00 36.56 928 ALA A N 1
ATOM 7064 C CA . ALA A 1 928 ? -31.598 1.569 22.978 1.00 36.56 928 ALA A CA 1
ATOM 7065 C C . ALA A 1 928 ? -32.143 0.440 22.080 1.00 36.56 928 ALA A C 1
ATOM 7067 O O . ALA A 1 928 ? -33.020 0.680 21.247 1.00 36.56 928 ALA A O 1
ATOM 7068 N N . LEU A 1 929 ? -31.707 -0.804 22.313 1.00 37.41 929 LEU A N 1
ATOM 7069 C CA . LEU A 1 929 ? -32.155 -1.998 21.585 1.00 37.41 929 LEU A CA 1
ATOM 7070 C C . LEU A 1 929 ? -33.659 -2.251 21.752 1.00 37.41 929 LEU A C 1
ATOM 7072 O O . LEU A 1 929 ? -34.356 -2.433 20.755 1.00 37.41 929 LEU A O 1
ATOM 7076 N N . MET A 1 930 ? -34.210 -2.153 22.970 1.00 34.50 930 MET A N 1
ATOM 7077 C CA . MET A 1 930 ? -35.660 -2.308 23.180 1.00 34.50 930 MET A CA 1
ATOM 7078 C C . MET A 1 930 ? -36.510 -1.243 22.466 1.00 34.50 930 MET A C 1
ATOM 7080 O O . MET A 1 930 ? -37.659 -1.512 22.108 1.00 34.50 930 MET A O 1
ATOM 7084 N N . ALA A 1 931 ? -35.971 -0.046 22.226 1.00 36.44 931 ALA A N 1
ATOM 7085 C CA . ALA A 1 931 ? -36.681 1.007 21.506 1.00 36.44 931 ALA A CA 1
ATOM 7086 C C . ALA A 1 931 ? -36.553 0.875 19.975 1.00 36.44 931 ALA A C 1
ATOM 7088 O O . ALA A 1 931 ? -37.540 1.091 19.270 1.00 36.44 931 ALA A O 1
ATOM 7089 N N . LEU A 1 932 ? -35.393 0.444 19.464 1.00 38.81 932 LEU A N 1
ATOM 7090 C CA . LEU A 1 932 ? -35.218 0.068 18.054 1.00 38.81 932 LEU A CA 1
ATOM 7091 C C . LEU A 1 932 ? -36.085 -1.148 17.688 1.00 38.81 932 LEU A C 1
ATOM 7093 O O . LEU A 1 932 ? -36.785 -1.118 16.676 1.00 38.81 932 LEU A O 1
ATOM 7097 N N . ALA A 1 933 ? -36.156 -2.159 18.558 1.00 36.16 933 ALA A N 1
ATOM 7098 C CA . ALA A 1 933 ? -37.069 -3.291 18.408 1.00 36.16 933 ALA A CA 1
ATOM 7099 C C . ALA A 1 933 ? -38.545 -2.846 18.370 1.00 36.16 933 ALA A C 1
ATOM 7101 O O . ALA A 1 933 ? -39.324 -3.347 17.559 1.00 36.16 933 ALA A O 1
ATOM 7102 N N . ALA A 1 934 ? -38.936 -1.859 19.187 1.00 33.56 934 ALA A N 1
ATOM 7103 C CA . ALA A 1 934 ? -40.287 -1.293 19.173 1.00 33.56 934 ALA A CA 1
ATOM 7104 C C . ALA A 1 934 ? -40.597 -0.452 17.915 1.00 33.56 934 ALA A C 1
ATOM 7106 O O . ALA A 1 934 ? -41.759 -0.385 17.507 1.00 33.56 934 ALA A O 1
ATOM 7107 N N . ALA A 1 935 ? -39.587 0.166 17.292 1.00 36.16 935 ALA A N 1
ATOM 7108 C CA . ALA A 1 935 ? -39.723 0.870 16.016 1.00 36.16 935 ALA A CA 1
ATOM 7109 C C . ALA A 1 935 ? -39.842 -0.111 14.835 1.00 36.16 935 ALA A C 1
ATOM 7111 O O . ALA A 1 935 ? -40.765 0.014 14.031 1.00 36.16 935 ALA A O 1
ATOM 7112 N N . ALA A 1 936 ? -38.996 -1.147 14.786 1.00 35.03 936 ALA A N 1
ATOM 7113 C CA . ALA A 1 936 ? -39.071 -2.210 13.780 1.00 35.03 936 ALA A CA 1
ATOM 7114 C C . ALA A 1 936 ? -40.428 -2.946 13.809 1.00 35.03 936 ALA A C 1
ATOM 7116 O O . ALA A 1 936 ? -41.009 -3.246 12.765 1.00 35.03 936 ALA A O 1
ATOM 7117 N N . TRP A 1 937 ? -41.007 -3.148 14.999 1.00 35.06 937 TRP A N 1
ATOM 7118 C CA . TRP A 1 937 ? -42.337 -3.755 15.154 1.00 35.06 937 TRP A CA 1
ATOM 7119 C C . TRP A 1 937 ? -43.500 -2.910 14.606 1.00 35.06 937 TRP A C 1
ATOM 7121 O O . TRP A 1 937 ? -44.601 -3.438 14.470 1.00 35.06 937 TRP A O 1
ATOM 7131 N N . ARG A 1 938 ? -43.282 -1.624 14.288 1.00 31.67 938 ARG A N 1
ATOM 7132 C CA . ARG A 1 938 ? -44.265 -0.754 13.614 1.00 31.67 938 ARG A CA 1
ATOM 7133 C C . ARG A 1 938 ? -44.141 -0.722 12.091 1.00 31.67 938 ARG A C 1
ATOM 7135 O O . ARG A 1 938 ? -45.037 -0.182 11.460 1.00 31.67 938 ARG A O 1
ATOM 7142 N N . PHE A 1 939 ? -43.070 -1.271 11.519 1.00 34.16 939 PHE A N 1
ATOM 7143 C CA . PHE A 1 939 ? -42.883 -1.363 10.063 1.00 34.16 939 PHE A CA 1
ATOM 7144 C C . PHE A 1 939 ? -43.251 -2.731 9.487 1.00 34.16 939 PHE A C 1
ATOM 7146 O O . PHE A 1 939 ? -43.488 -2.852 8.291 1.00 34.16 939 PHE A O 1
ATOM 7153 N N . MET A 1 940 ? -43.339 -3.766 10.326 1.00 32.56 940 MET A N 1
ATOM 7154 C CA . MET A 1 940 ? -43.780 -5.088 9.883 1.00 32.56 940 MET A CA 1
ATOM 7155 C C . MET A 1 940 ? -45.307 -5.219 9.732 1.00 32.56 940 MET A C 1
ATOM 7157 O O . MET A 1 940 ? -45.734 -6.347 9.482 1.00 32.56 940 MET A O 1
ATOM 7161 N N . TRP A 1 941 ? -46.109 -4.147 9.904 1.00 31.23 941 TRP A N 1
ATOM 7162 C CA . TRP A 1 941 ? -47.580 -4.136 9.761 1.00 31.23 941 TRP A CA 1
ATOM 7163 C C . TRP A 1 941 ? -48.178 -2.853 9.180 1.00 31.23 941 TRP A C 1
ATOM 7165 O O . TRP A 1 941 ? -47.754 -1.765 9.619 1.00 31.23 941 TRP A O 1
#

Radius of gyration: 38.55 Å; chains: 1; bounding box: 134×92×119 Å

InterPro domains:
  IPR000323 Copper type II, ascorbate-dependent monooxygenase, N-terminal [PF01082] (555-673)
  IPR000945 Dopamine beta-hydroxylase-like [PTHR10157] (395-833)
  IPR001478 PDZ domain [PS50106] (212-276)
  IPR008977 PHM/PNGase F domain superfamily [SSF49742] (531-692)
  IPR008977 PHM/PNGase F domain superfamily [SSF49742] (712-835)
  IPR014784 Copper type II, ascorbate-dependent monooxygenase-like, C-terminal [G3DSA:2.60.120.230] (708-845)
  IPR024548 Copper type II ascorbate-dependent monooxygenase, C-terminal [PF03712] (729-834)
  IPR036034 PDZ superfamily [SSF50156] (206-304)
  IPR036939 Copper type II, ascorbate-dependent monooxygenase, N-terminal domain superfamily [G3DSA:2.60.120.310] (529-694)

Secondary structure (DSSP, 8-state):
----------GGGHHHHHHHHHHHHHHHHHHHHHHHHHHHHHHHHHHHHHHHHHHHHHHHHHHHHHHHHHHHHHHHHHHHHHHHHHHHHHHHHHHHHHHTT-PPPP-S------------------------PPPP---PPPPPPPPPPPPPP----------SS-------------------------------------------EEEEEEEEPPTT----EEEEEETTTTEEEEEEE-TTSHHHHHHHHHTTT-GGGS--TT-EEEEETTEES-HHHHHHHHHH-SEEEEEEEESSPPPPP-----------------------------------------------------TTHHHHHTTS-TT--TTT-SEEEEEETTEEEEEEE-TTSSEEEEEEEETT--S-EEEEE-TTSSSTT-EEEEEEEETTEEEEEEEE-SSSSPPEEPSS---EEEEEEEETTEEEEEEEEESB--STT-PPP--SS-EEEEEEE-SSSS--S-SEEEEEEEBTTTBSPPPPP--TTSEEEEEE--SEE-SPPTT-S-TTS-EEEEEEEHHHHS-TT--TTSEEEEEEEEEE--TTTTTTEEEEEEEEE-HHHHHHTT--TTEEES--SSPPTTEEEEEEEEETT---EEPPTTEEEEEETT--EEEEEEEE--TT--TT-EE--EEEEEEPSS--SEE-EEEEEEEESSTTT-PPBPTT-S-EEPPPEEE-HHHHTT-SSSEEEEEEEEEE--TTEEEEEEEEEETTEEEEEEEEESS--TT----B--SS-EEETTEEEEEEEEE--TT-SS-B-BSSSTTSB-EEEEEEEES--S--S-EEEEEETTEEEEE---TTTSSSS-HHHHHH-HHHHHHSEEEE-PPPPPPPPPPPB--TTSHHHHHHHHHHHSS-GGG-----STTSHHHHHHHHHHHHTTT--

Organism: NCBI:txid878477

pLDDT: mean 71.46, std 24.97, range [20.38, 98.12]